Protein AF-0000000087522566 (afdb_homodimer)

Nearest PDB structures (foldseek):
  1zup-assembly1_A  TM=5.207E-01  e=1.800E-05  Thermotoga maritima
  3q63-assembly2_D  TM=3.311E-01  e=7.066E-01  Mesorhizobium japonicum MAFF 303099
  6v04-assembly1_A  TM=3.401E-01  e=1.530E+00  Micromonospora chersina
  3sao-assembly1_A  TM=2.384E-01  e=1.071E+00  Gallus gallus
  4wwx-assembly1_B  TM=1.317E-01  e=8.444E-01  Mus musculus

Radius of gyration: 29.04 Å; Cα contacts (8 Å, |Δi|>4): 1657; chains: 2; bounding box: 71×80×60 Å

InterPro domains:
  IPR018977 NurA domain [PF09376] (185-404)
  IPR018977 NurA domain [SM00933] (72-404)

Organism: NCBI:txid91560

Foldseek 3Di:
DVQDVVNVVVVVVVVVPDDDPDDPCVLVLLVVLQVCQCFFDDPRHTFKHFQPDWDKDKDFLVVLLPDDQPFQKEKEKFKAKLAWFAFPQGKTKMKMKMAMAMVVGDVLRRLAIEIEMEMEHCDDVDDDPADPDWDADPVRSYTYGYHYDYNQAADPDVRVVSVLLRGLVRGLVSCVVCVVVDDLSHAYEYAAALASQVLLLLLPDDDSRHNSVPPPSSQVSRLSSQVSQQSCLVSLRHYKYKAQDDFAAVVVVSSCVVCVVVVSDPDDPDDHVFVSVLSVQDDPCVVVVVVVVPPPVPDRPLFMKMKIGKMWGQQHDRPPDSPRDRSNNVPVHDHDDDPQQATKMWMKMWGNDPNDIGIMIMIDGCSNCSDPVSVVSNVSNQSNQCSVHVHRPSNVVNCVSNYQDLVNSVVVQVVPPVIHTDDDPCCVVVPSPPPD/DVQDVVNVVVVVVVVVPDDDPDDPCVLVLLVVLQVCQCWFDDPRHTFKHFQPDWDKDKDFLVVLLPDDQPFQKEKEKFKAKLAWFAFPQGKTKMKMKMAMAMVVGDVLRRLAIEIEMEMEHCDDVDDDPADPDWDADPVRSYTYGYHYDYNQQADPDVRVVSVLLRGLVRGLVSCVVCVVVDDLSHAYEYAAALASQVLLLLLPDDDSRHNSVPPPSSQVSRLSSQVSQQSCLVSLRHYKYKAQDDFAAVVVVSSCVVCVVVVSDPDDPDDHPFVSVLSVQDDPCVVVVVVVCPPCVPDRPLFMKMKIGKMWGQQDDRPPDSDNDRSNNVPVHDHDDDPQQATKMWMKMWGNDPNDIGIMIMIDGCSNCSDPVSVVSNVSNQSNQCSVHVHRPSNVVNCVSNYQDLVNSVVVQVVPPVIHTDDDPCCVVVPSPPPD

Secondary structure (DSSP, 8-state):
--S-HHHHHHHHHHHHH-EE---TTHHHHHHHHHHGGGEEEETTEEEEEESSS--EEEEEHHHHHHSPPS-S-EEEEEEEE---EEBTTS-EEEEEEEEEEEES--HHHHH-EEEEEEEE-SSTTEE----SSPEEEGGGTEEEEEEE--TTTBSS-HHHHHHHHHHHHHHHHHHHHHGGGS-TTSEEEEES-SS-HHHHHHHH--BTTB-GGG-HHHHHHHHHHHHHHHHHHHHT--EEEEESS----HHHHHHHHHHHHHTS-S----SSHHHHHHHHTS-TTHHHHTGGGGT-TT-GGGGEEEEEPPEE-SS--BTTB--SS-GGG-TTS--SS-GGGG-EEEEEEEEEETTEEEEEEEEEEHHHHTSHHHHHHHHHHHHHHHHH-SS-HHHHHHHHHH---HHHHHHHHHT--SSPBP--HHHHHH-S----/--S-HHHHHHHHHHHHH-EE---TTHHHHHHHHHHGGGEEEETTEEEEEESSS--EEEEEHHHHHHSPPS-S-EEEEEEEE---EEBTTS-EEEEEEEEEEEES--HHHHH-EEEEEEEE-SSTTEE----SSPEEEGGGTEEEEEEE--TTTBSS-HHHHHHHHHHHHHHHHHHHHHGGGS-TTSEEEEES-SS-HHHHHHHH--BTTB-GGG-HHHHHHHHHHHHHHHHHHHHT--EEEEESS----HHHHHHHHHHHHHTS-S----SSHHHHHHHHTS-TTHHHHTGGGTT-TT-GGGGEEEEEPPEE-SS--BTTB--S--GGG-TTS--SS-GGGG-EEEEEEEE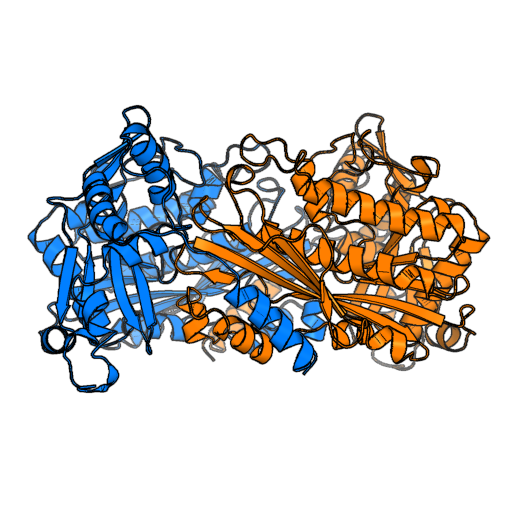EETTEEEEEEEEEEHHHHTSHHHHHHHHHHHHHHHHH-SS-HHHHHHHHHH---HHHHHHHHHT--SSPBP--HHHHHH-S----

Structure (mmCIF, N/CA/C/O backbone):
data_AF-0000000087522566-model_v1
#
loop_
_entity.id
_entity.type
_entity.pdbx_description
1 polymer 'NurA domain-containing protein'
#
loop_
_atom_site.group_PDB
_atom_site.id
_atom_site.type_symbol
_atom_site.label_atom_id
_atom_site.label_alt_id
_atom_site.label_comp_id
_atom_site.label_asym_id
_atom_site.label_entity_id
_atom_site.label_seq_id
_atom_site.pdbx_PDB_ins_code
_atom_site.Cartn_x
_atom_site.Cartn_y
_atom_site.Cartn_z
_atom_site.occupancy
_atom_site.B_iso_or_equiv
_atom_site.auth_seq_id
_atom_site.auth_comp_id
_atom_site.auth_asym_id
_atom_site.auth_atom_id
_atom_site.pdbx_PDB_model_num
ATOM 1 N N . MET A 1 1 ? -9.742 0.906 25.703 1 64.62 1 MET A N 1
ATOM 2 C CA . MET A 1 1 ? -10.602 0.899 24.516 1 64.62 1 MET A CA 1
ATOM 3 C C . MET A 1 1 ? -11.039 2.314 24.156 1 64.62 1 MET A C 1
ATOM 5 O O . MET A 1 1 ? -11.406 3.102 25.031 1 64.62 1 MET A O 1
ATOM 9 N N . THR A 1 2 ? -10.695 2.785 23.016 1 75.75 2 THR A N 1
ATOM 10 C CA . THR A 1 2 ? -10.969 4.148 22.578 1 75.75 2 THR A CA 1
ATOM 11 C C . THR A 1 2 ? -12.438 4.312 22.219 1 75.75 2 THR A C 1
ATOM 13 O O . THR A 1 2 ? -13.031 5.367 22.469 1 75.75 2 THR A O 1
ATOM 16 N N . LEU A 1 3 ? -13.023 3.148 21.797 1 84.31 3 LEU A N 1
ATOM 17 C CA . LEU A 1 3 ? -14.453 3.18 21.516 1 84.31 3 LEU A CA 1
ATOM 18 C C . LEU A 1 3 ? -15.258 2.674 22.719 1 84.31 3 LEU A C 1
ATOM 20 O O . LEU A 1 3 ? -15.133 1.508 23.094 1 84.31 3 LEU A O 1
ATOM 24 N N . GLU A 1 4 ? -16.031 3.486 23.281 1 86.5 4 GLU A N 1
ATOM 25 C CA . GLU A 1 4 ? -16.891 3.119 24.406 1 86.5 4 GLU A CA 1
ATOM 26 C C . GLU A 1 4 ? -18.109 2.35 23.938 1 86.5 4 GLU A C 1
ATOM 28 O O . GLU A 1 4 ? -18.438 2.354 22.75 1 86.5 4 GLU A O 1
ATOM 33 N N . PRO A 1 5 ? -18.75 1.664 24.797 1 84.56 5 PRO A N 1
ATOM 34 C CA . PRO A 1 5 ? -19.953 0.894 24.453 1 84.56 5 PRO A CA 1
ATOM 35 C C . PRO A 1 5 ? -20.984 1.724 23.688 1 84.56 5 PRO A C 1
ATOM 37 O O . PRO A 1 5 ? -21.656 1.208 22.797 1 84.56 5 PRO A O 1
ATOM 40 N N . VAL A 1 6 ? -21.141 2.98 24.109 1 86.69 6 VAL A N 1
ATOM 41 C CA . VAL A 1 6 ? -22.109 3.838 23.438 1 86.69 6 VAL A CA 1
ATOM 42 C C . VAL A 1 6 ? -21.734 4.008 21.969 1 86.69 6 VAL A C 1
ATOM 44 O O . VAL A 1 6 ? -22.594 4.07 21.094 1 86.69 6 VAL A O 1
ATOM 47 N N . HIS A 1 7 ? -20.5 4.102 21.672 1 89.5 7 HIS A N 1
ATOM 48 C CA . HIS A 1 7 ? -20.031 4.191 20.281 1 89.5 7 HIS A CA 1
ATOM 49 C C . HIS A 1 7 ? -20.297 2.895 19.531 1 89.5 7 HIS A C 1
ATOM 51 O O . HIS A 1 7 ? -20.797 2.924 18.406 1 89.5 7 HIS A O 1
ATOM 57 N N . MET A 1 8 ? -20.031 1.771 20.188 1 88.94 8 MET A N 1
ATOM 58 C CA . MET A 1 8 ? -20.281 0.46 19.594 1 88.94 8 MET A CA 1
ATOM 59 C C . MET A 1 8 ? -21.75 0.254 19.297 1 88.94 8 MET A C 1
ATOM 61 O O . MET A 1 8 ? -22.109 -0.344 18.281 1 88.94 8 MET A O 1
ATOM 65 N N . LYS A 1 9 ? -22.484 0.707 20.188 1 88.31 9 LYS A N 1
ATOM 66 C CA . LYS A 1 9 ? -23.938 0.61 19.984 1 88.31 9 LYS A CA 1
ATOM 67 C C . LYS A 1 9 ? -24.359 1.396 18.75 1 88.31 9 LYS A C 1
ATOM 69 O O . LYS A 1 9 ? -25.188 0.918 17.953 1 88.31 9 LYS A O 1
ATOM 74 N N . GLU A 1 10 ? -23.875 2.572 18.625 1 89.62 10 GLU A N 1
ATOM 75 C CA . GLU A 1 10 ? -24.188 3.385 17.453 1 89.62 10 GLU A CA 1
ATOM 76 C C . GLU A 1 10 ? -23.781 2.686 16.156 1 89.62 10 GLU A C 1
ATOM 78 O O . GLU A 1 10 ? -24.531 2.66 15.188 1 89.62 10 GLU A O 1
ATOM 83 N N . ILE A 1 11 ? -22.594 2.139 16.109 1 89.69 11 ILE A N 1
ATOM 84 C CA . ILE A 1 11 ? -22.109 1.413 14.938 1 89.69 11 ILE A CA 1
ATOM 85 C C . ILE A 1 11 ? -22.984 0.2 14.672 1 89.69 11 ILE A C 1
ATOM 87 O O . ILE A 1 11 ? -23.297 -0.109 13.523 1 89.69 11 ILE A O 1
ATOM 91 N N . SER A 1 12 ? -23.359 -0.47 15.75 1 89.31 12 SER A N 1
ATOM 92 C CA . SER A 1 12 ? -24.25 -1.612 15.641 1 89.31 12 SER A CA 1
ATOM 93 C C . SER A 1 12 ? -25.578 -1.209 15.008 1 89.31 12 SER A C 1
ATOM 95 O O . SER A 1 12 ? -26.141 -1.95 14.195 1 89.31 12 SER A O 1
ATOM 97 N N . ASP A 1 13 ? -26.078 -0.075 15.422 1 90 13 ASP A N 1
ATOM 98 C CA . ASP A 1 13 ? -27.328 0.442 14.852 1 90 13 ASP A CA 1
ATOM 99 C C . ASP A 1 13 ? -27.172 0.698 13.352 1 90 13 ASP A C 1
ATOM 101 O O . ASP A 1 13 ? -28.062 0.341 12.57 1 90 13 ASP A O 1
ATOM 105 N N . ILE A 1 14 ? -26.094 1.271 12.977 1 89.25 14 ILE A N 1
ATOM 106 C CA . ILE A 1 14 ? -25.828 1.527 11.57 1 89.25 14 ILE A CA 1
ATOM 107 C C . ILE A 1 14 ? -25.781 0.207 10.805 1 89.25 14 ILE A C 1
ATOM 109 O O . ILE A 1 14 ? -26.391 0.069 9.742 1 89.25 14 ILE A O 1
ATOM 113 N N . ALA A 1 15 ? -25.016 -0.706 11.336 1 90.5 15 ALA A N 1
ATOM 114 C CA . ALA A 1 15 ? -24.875 -2.018 10.711 1 90.5 15 ALA A CA 1
ATOM 115 C C . ALA A 1 15 ? -26.219 -2.686 10.5 1 90.5 15 ALA A C 1
ATOM 117 O O . ALA A 1 15 ? -26.469 -3.295 9.453 1 90.5 15 ALA A O 1
ATOM 118 N N . SER A 1 16 ? -27.109 -2.574 11.477 1 89.5 16 SER A N 1
ATOM 119 C CA . SER A 1 16 ? -28.406 -3.242 11.43 1 89.5 16 SER A CA 1
ATOM 120 C C . SER A 1 16 ? -29.328 -2.584 10.422 1 89.5 16 SER A C 1
ATOM 122 O O . SER A 1 16 ? -30.266 -3.217 9.922 1 89.5 16 SER A O 1
ATOM 124 N N . GLU A 1 17 ? -29.047 -1.348 10.086 1 89.38 17 GLU A N 1
ATOM 125 C CA . GLU A 1 17 ? -29.938 -0.577 9.234 1 89.38 17 GLU A CA 1
ATOM 126 C C . GLU A 1 17 ? -29.562 -0.708 7.762 1 89.38 17 GLU A C 1
ATOM 128 O O . GLU A 1 17 ? -30.281 -0.237 6.883 1 89.38 17 GLU A O 1
ATOM 133 N N . ILE A 1 18 ? -28.438 -1.281 7.488 1 89.19 18 ILE A N 1
ATOM 134 C CA . ILE A 1 18 ? -28.062 -1.528 6.098 1 89.19 18 ILE A CA 1
ATOM 135 C C . ILE A 1 18 ? -29.062 -2.496 5.465 1 89.19 18 ILE A C 1
ATOM 137 O O . ILE A 1 18 ? -29.391 -3.527 6.051 1 89.19 18 ILE A O 1
ATOM 141 N N . GLU A 1 19 ? -29.531 -2.137 4.297 1 87.94 19 GLU A N 1
ATOM 142 C CA . GLU A 1 19 ? -30.547 -2.934 3.619 1 87.94 19 GLU A CA 1
ATOM 143 C C . GLU A 1 19 ? -29.969 -3.65 2.402 1 87.94 19 GLU A C 1
ATOM 145 O O . GLU A 1 19 ? -29.172 -3.076 1.658 1 87.94 19 GLU A O 1
ATOM 150 N N . TYR A 1 20 ? -30.359 -4.906 2.35 1 81.5 20 TYR A N 1
ATOM 151 C CA . TYR A 1 20 ? -30 -5.742 1.206 1 81.5 20 TYR A CA 1
ATOM 152 C C . TYR A 1 20 ? -31.25 -6.258 0.503 1 81.5 20 TYR A C 1
ATOM 154 O O . TYR A 1 20 ? -32.062 -6.969 1.105 1 81.5 20 TYR A O 1
ATOM 162 N N . SER A 1 21 ? -31.469 -5.773 -0.693 1 78.31 21 SER A N 1
ATOM 163 C CA . SER A 1 21 ? -32.688 -6.145 -1.415 1 78.31 21 SER A CA 1
ATOM 164 C C . SER A 1 21 ? -32.406 -7.281 -2.396 1 78.31 21 SER A C 1
ATOM 166 O O . SER A 1 21 ? -32.75 -7.18 -3.578 1 78.31 21 SER A O 1
ATOM 168 N N . TYR A 1 22 ? -31.734 -8.281 -1.944 1 69.31 22 TYR A N 1
ATOM 169 C CA . TYR A 1 22 ? -31.484 -9.414 -2.83 1 69.31 22 TYR A CA 1
ATOM 170 C C . TYR A 1 22 ? -32.594 -10.445 -2.719 1 69.31 22 TYR A C 1
ATOM 172 O O . TYR A 1 22 ? -33.062 -10.727 -1.62 1 69.31 22 TYR A O 1
ATOM 180 N N . THR A 1 23 ? -33.375 -10.695 -3.85 1 59.41 23 THR A N 1
ATOM 181 C CA . THR A 1 23 ? -34.469 -11.672 -3.836 1 59.41 23 THR A CA 1
ATOM 182 C C . THR A 1 23 ? -33.906 -13.094 -3.943 1 59.41 23 THR A C 1
ATOM 184 O O . THR A 1 23 ? -32.75 -13.289 -4.336 1 59.41 23 THR A O 1
ATOM 187 N N . GLU A 1 24 ? -34.625 -14.141 -3.359 1 52.38 24 GLU A N 1
ATOM 188 C CA . GLU A 1 24 ? -34.312 -15.562 -3.488 1 52.38 24 GLU A CA 1
ATOM 189 C C . GLU A 1 24 ? -34.031 -15.938 -4.941 1 52.38 24 GLU A C 1
ATOM 191 O O . GLU A 1 24 ? -33.219 -16.828 -5.215 1 52.38 24 GLU A O 1
ATOM 196 N N . LYS A 1 25 ? -34.812 -15.461 -5.836 1 52 25 LYS A N 1
ATOM 197 C CA . LYS A 1 25 ? -34.656 -15.703 -7.27 1 52 25 LYS A CA 1
ATOM 198 C C . LYS A 1 25 ? -33.219 -15.438 -7.719 1 52 25 LYS A C 1
ATOM 200 O O . LYS A 1 25 ? -32.781 -16 -8.711 1 52 25 LYS A O 1
ATOM 205 N N . GLU A 1 26 ? -32.562 -14.75 -6.977 1 56.38 26 GLU A N 1
ATOM 206 C CA . GLU A 1 26 ? -31.219 -14.344 -7.363 1 56.38 26 GLU A CA 1
ATOM 207 C C . GLU A 1 26 ? -30.25 -15.531 -7.352 1 56.38 26 GLU A C 1
ATOM 209 O O . GLU A 1 26 ? -29.25 -15.539 -8.078 1 56.38 26 GLU A O 1
ATOM 214 N N . SER A 1 27 ? -30.703 -16.625 -6.656 1 54.97 27 SER A N 1
ATOM 215 C CA . SER A 1 27 ? -29.922 -17.844 -6.781 1 54.97 27 SER A CA 1
ATOM 216 C C . SER A 1 27 ? -29.953 -18.391 -8.211 1 54.97 27 SER A C 1
ATOM 218 O O . SER A 1 27 ? -28.938 -18.828 -8.742 1 54.97 27 SER A O 1
ATOM 220 N N . GLN A 1 28 ? -31.172 -18.375 -8.828 1 56.59 28 GLN A N 1
ATOM 221 C CA . GLN A 1 28 ? -31.281 -18.828 -10.211 1 56.59 28 GLN A CA 1
ATOM 222 C C . GLN A 1 28 ? -30.484 -17.922 -11.156 1 56.59 28 GLN A C 1
ATOM 224 O O . GLN A 1 28 ? -29.891 -18.406 -12.125 1 56.59 28 GLN A O 1
ATOM 229 N N . ASP A 1 29 ? -30.359 -16.797 -10.781 1 68.62 29 ASP A N 1
ATOM 230 C CA . ASP A 1 29 ? -29.688 -15.797 -11.617 1 68.62 29 ASP A CA 1
ATOM 231 C C . ASP A 1 29 ? -28.172 -15.953 -11.547 1 68.62 29 ASP A C 1
ATOM 233 O O . ASP A 1 29 ? -27.484 -15.75 -12.547 1 68.62 29 ASP A O 1
ATOM 237 N N . ILE A 1 30 ? -27.75 -16.625 -10.539 1 74.81 30 ILE A N 1
ATOM 238 C CA . ILE A 1 30 ? -26.312 -16.812 -10.391 1 74.81 30 ILE A CA 1
ATOM 239 C C . ILE A 1 30 ? -25.812 -17.875 -11.383 1 74.81 30 ILE A C 1
ATOM 241 O O . ILE A 1 30 ? -24.75 -17.719 -11.969 1 74.81 30 ILE A O 1
ATOM 245 N N . PHE A 1 31 ? -26.734 -18.812 -11.703 1 76.69 31 PHE A N 1
ATOM 246 C CA . PHE A 1 31 ? -26.344 -19.875 -12.609 1 76.69 31 PHE A CA 1
ATOM 247 C C . PHE A 1 31 ? -26.375 -19.391 -14.055 1 76.69 31 PHE A C 1
ATOM 249 O O . PHE A 1 31 ? -25.531 -19.812 -14.867 1 76.69 31 PHE A O 1
ATOM 256 N N . GLU A 1 32 ? -27.266 -18.5 -14.312 1 82.69 32 GLU A N 1
ATOM 257 C CA . GLU A 1 32 ? -27.297 -17.938 -15.656 1 82.69 32 GLU A CA 1
ATOM 258 C C . GLU A 1 32 ? -26.047 -17.094 -15.938 1 82.69 32 GLU A C 1
ATOM 260 O O . GLU A 1 32 ? -25.547 -17.094 -17.062 1 82.69 32 GLU A O 1
ATOM 265 N N . ILE A 1 33 ? -25.641 -16.562 -14.922 1 86.06 33 ILE A N 1
ATOM 266 C CA . ILE A 1 33 ? -24.422 -15.758 -15.062 1 86.06 33 ILE A CA 1
ATOM 267 C C . ILE A 1 33 ? -23.219 -16.672 -15.219 1 86.06 33 ILE A C 1
ATOM 269 O O . ILE A 1 33 ? -22.297 -16.391 -16 1 86.06 33 ILE A O 1
ATOM 273 N N . PHE A 1 34 ? -23.297 -17.781 -14.555 1 87.19 34 PHE A N 1
ATOM 274 C CA . PHE A 1 34 ? -22.219 -18.75 -14.641 1 87.19 34 PHE A CA 1
ATOM 275 C C . PHE A 1 34 ? -22.078 -19.281 -16.062 1 87.19 34 PHE A C 1
ATOM 277 O O . PHE A 1 34 ? -20.969 -19.469 -16.547 1 87.19 34 PHE A O 1
ATOM 284 N N . LYS A 1 35 ? -23.078 -19.391 -16.719 1 88.5 35 LYS A N 1
ATOM 285 C CA . LYS A 1 35 ? -23.078 -19.938 -18.078 1 88.5 35 LYS A CA 1
ATOM 286 C C . LYS A 1 35 ? -22.359 -19 -19.047 1 88.5 35 LYS A C 1
ATOM 288 O O . LYS A 1 35 ? -21.812 -19.438 -20.047 1 88.5 35 LYS A O 1
ATOM 293 N N . LEU A 1 36 ? -22.344 -17.781 -18.688 1 90.75 36 LEU A N 1
ATOM 294 C CA . LEU A 1 36 ? -21.688 -16.797 -19.547 1 90.75 36 LEU A CA 1
ATOM 295 C C . LEU A 1 36 ? -20.172 -16.984 -19.562 1 90.75 36 LEU A C 1
ATOM 297 O O . LEU A 1 36 ? -19.484 -16.469 -20.438 1 90.75 36 LEU A O 1
ATOM 301 N N . LEU A 1 37 ? -19.656 -17.75 -18.562 1 93.44 37 LEU A N 1
ATOM 302 C CA . LEU A 1 37 ? -18.203 -17.938 -18.438 1 93.44 37 LEU A CA 1
ATOM 303 C C . LEU A 1 37 ? -17.703 -18.938 -19.453 1 93.44 37 LEU A C 1
ATOM 305 O O . LEU A 1 37 ? -16.484 -19.125 -19.609 1 93.44 37 LEU A O 1
ATOM 309 N N . SER A 1 38 ? -18.641 -19.562 -20.188 1 93.81 38 SER A N 1
ATOM 310 C CA . SER A 1 38 ? -18.203 -20.484 -21.234 1 93.81 38 SER A CA 1
ATOM 311 C C . SER A 1 38 ? -17.328 -19.781 -22.281 1 93.81 38 SER A C 1
ATOM 313 O O . SER A 1 38 ? -16.344 -20.344 -22.75 1 93.81 38 SER A O 1
ATOM 315 N N . GLU A 1 39 ? -17.766 -18.625 -22.562 1 92.62 39 GLU A N 1
ATOM 316 C CA . GLU A 1 39 ? -17.016 -17.766 -23.469 1 92.62 39 GLU A CA 1
ATOM 317 C C . GLU A 1 39 ? -17.391 -16.312 -23.297 1 92.62 39 GLU A C 1
ATOM 319 O O . GLU A 1 39 ? -18.562 -15.945 -23.453 1 92.62 39 GLU A O 1
ATOM 324 N N . LEU A 1 40 ? -16.469 -15.562 -22.891 1 90.56 40 LEU A N 1
ATOM 325 C CA . LEU A 1 40 ? -16.656 -14.117 -22.766 1 90.56 40 LEU A CA 1
ATOM 326 C C . LEU A 1 40 ? -15.867 -13.367 -23.828 1 90.56 40 LEU A C 1
ATOM 328 O O . LEU A 1 40 ? -14.664 -13.578 -23.969 1 90.56 40 LEU A O 1
ATOM 332 N N . ARG A 1 41 ? -16.547 -12.531 -24.531 1 86.75 41 ARG A N 1
ATOM 333 C CA . ARG A 1 41 ? -15.922 -11.789 -25.625 1 86.75 41 ARG A CA 1
ATOM 334 C C . ARG A 1 41 ? -16.094 -10.281 -25.422 1 86.75 41 ARG A C 1
ATOM 336 O O . ARG A 1 41 ? -17.062 -9.844 -24.797 1 86.75 41 ARG A O 1
ATOM 343 N N . GLN A 1 42 ? -15.109 -9.523 -25.766 1 81.19 42 GLN A N 1
ATOM 344 C CA . GLN A 1 42 ? -15.188 -8.07 -25.875 1 81.19 42 GLN A CA 1
ATOM 345 C C . GLN A 1 42 ? -14.734 -7.605 -27.266 1 81.19 42 GLN A C 1
ATOM 347 O O . GLN A 1 42 ? -13.609 -7.883 -27.672 1 81.19 42 GLN A O 1
ATOM 352 N N . ASP A 1 43 ? -15.477 -6.738 -28.031 1 80.12 43 ASP A N 1
ATOM 353 C CA . ASP A 1 43 ? -15.172 -6.227 -29.359 1 80.12 43 ASP A CA 1
ATOM 354 C C . ASP A 1 43 ? -14.641 -7.332 -30.266 1 80.12 43 ASP A C 1
ATOM 356 O O . ASP A 1 43 ? -13.578 -7.188 -30.875 1 80.12 43 ASP A O 1
ATOM 360 N N . ASP A 1 44 ? -15.086 -8.539 -30.219 1 81.31 44 ASP A N 1
ATOM 361 C CA . ASP A 1 44 ? -14.812 -9.672 -31.094 1 81.31 44 ASP A CA 1
ATOM 362 C C . ASP A 1 44 ? -13.578 -10.438 -30.625 1 81.31 44 ASP A C 1
ATOM 364 O O . ASP A 1 44 ? -13.117 -11.359 -31.312 1 81.31 44 ASP A O 1
ATOM 368 N N . LYS A 1 45 ? -13.094 -10.016 -29.516 1 84.12 45 LYS A N 1
ATOM 369 C CA . LYS A 1 45 ? -11.945 -10.727 -28.953 1 84.12 45 LYS A CA 1
ATOM 370 C C . LYS A 1 45 ? -12.359 -11.586 -27.766 1 84.12 45 LYS A C 1
ATOM 372 O O . LYS A 1 45 ? -13.148 -11.148 -26.922 1 84.12 45 LYS A O 1
ATOM 377 N N . ILE A 1 46 ? -11.828 -12.781 -27.781 1 87.56 46 ILE A N 1
ATOM 378 C CA . ILE A 1 46 ? -12.109 -13.68 -26.672 1 87.56 46 ILE A CA 1
ATOM 379 C C . ILE A 1 46 ? -11.258 -13.297 -25.469 1 87.56 46 ILE A C 1
ATOM 381 O O . ILE A 1 46 ? -10.031 -13.266 -25.547 1 87.56 46 ILE A O 1
ATOM 385 N N . ILE A 1 47 ? -11.906 -13.023 -24.391 1 85.62 47 ILE A N 1
ATOM 386 C CA . ILE A 1 47 ? -11.211 -12.625 -23.188 1 85.62 47 ILE A CA 1
ATOM 387 C C . ILE A 1 47 ? -11.07 -13.828 -22.25 1 85.62 47 ILE A C 1
ATOM 389 O O . ILE A 1 47 ? -10.07 -13.961 -21.547 1 85.62 47 ILE A O 1
ATOM 393 N N . LEU A 1 48 ? -12.109 -14.602 -22.219 1 91.88 48 LEU A N 1
ATOM 394 C CA . LEU A 1 48 ? -12.141 -15.789 -21.375 1 91.88 48 LEU A CA 1
ATOM 395 C C . LEU A 1 48 ? -12.891 -16.938 -22.062 1 91.88 48 LEU A C 1
ATOM 397 O O . LEU A 1 48 ? -13.922 -16.703 -22.703 1 91.88 48 LEU A O 1
ATOM 401 N N . LYS A 1 49 ? -12.297 -18.047 -22 1 93.75 49 LYS A N 1
ATOM 402 C CA . LYS A 1 49 ? -12.93 -19.234 -22.562 1 93.75 49 LYS A CA 1
ATOM 403 C C . LYS A 1 49 ? -12.688 -20.469 -21.688 1 93.75 49 LYS A C 1
ATOM 405 O O . LYS A 1 49 ? -11.586 -20.672 -21.188 1 93.75 49 LYS A O 1
ATOM 410 N N . ALA A 1 50 ? -13.742 -21.219 -21.453 1 95.75 50 ALA A N 1
ATOM 411 C CA . ALA A 1 50 ? -13.609 -22.469 -20.703 1 95.75 50 ALA A CA 1
ATOM 412 C C . ALA A 1 50 ? -12.82 -23.5 -21.5 1 95.75 50 ALA A C 1
ATOM 414 O O . ALA A 1 50 ? -13.008 -23.641 -22.719 1 95.75 50 ALA A O 1
ATOM 415 N N . VAL A 1 51 ? -11.867 -24.109 -20.875 1 95.94 51 VAL A N 1
ATOM 416 C CA . VAL A 1 51 ? -11.18 -25.25 -21.5 1 95.94 51 VAL A CA 1
ATOM 417 C C . VAL A 1 51 ? -12.055 -26.5 -21.391 1 95.94 51 VAL A C 1
ATOM 419 O O . VAL A 1 51 ? -12.25 -27.047 -20.312 1 95.94 51 VAL A O 1
ATOM 422 N N . GLY A 1 52 ? -12.586 -26.938 -22.453 1 91.19 52 GLY A N 1
ATOM 423 C CA . GLY A 1 52 ? -13.562 -28.016 -22.438 1 91.19 52 GLY A CA 1
ATOM 424 C C . GLY A 1 52 ? -14.945 -27.562 -22.016 1 91.19 52 GLY A C 1
ATOM 425 O O . GLY A 1 52 ? -15.453 -26.547 -22.516 1 91.19 52 GLY A O 1
ATOM 426 N N . LYS A 1 53 ? -15.586 -28.281 -21.172 1 90.75 53 LYS A N 1
ATOM 427 C CA . LYS A 1 53 ? -16.938 -27.953 -20.719 1 90.75 53 LYS A CA 1
ATOM 428 C C . LYS A 1 53 ? -16.922 -27.062 -19.484 1 90.75 53 LYS A C 1
ATOM 430 O O . LYS A 1 53 ? -16 -27.156 -18.672 1 90.75 53 LYS A O 1
ATOM 435 N N . LEU A 1 54 ? -17.906 -26.203 -19.5 1 94.06 54 LEU A N 1
ATOM 436 C CA . LEU A 1 54 ? -18.109 -25.406 -18.297 1 94.06 54 LEU A CA 1
ATOM 437 C C . LEU A 1 54 ? -18.75 -26.234 -17.188 1 94.06 54 LEU A C 1
ATOM 439 O O . LEU A 1 54 ? -19.797 -26.844 -17.391 1 94.06 54 LEU A O 1
ATOM 443 N N . PHE A 1 55 ? -18.047 -26.25 -16.016 1 92.31 55 PHE A N 1
ATOM 444 C CA . PHE A 1 55 ? -18.656 -27.031 -14.938 1 92.31 55 PHE A CA 1
ATOM 445 C C . PHE A 1 55 ? -18.156 -26.547 -13.578 1 92.31 55 PHE A C 1
ATOM 447 O O . PHE A 1 55 ? -17.203 -25.766 -13.5 1 92.31 55 PHE A O 1
ATOM 454 N N . ARG A 1 56 ? -18.828 -26.891 -12.578 1 92.38 56 ARG A N 1
ATOM 455 C CA . ARG A 1 56 ? -18.453 -26.828 -11.164 1 92.38 56 ARG A CA 1
ATOM 456 C C . ARG A 1 56 ? -18.422 -28.219 -10.547 1 92.38 56 ARG A C 1
ATOM 458 O O . ARG A 1 56 ? -19.25 -29.062 -10.867 1 92.38 56 ARG A O 1
ATOM 465 N N . ALA A 1 57 ? -17.375 -28.406 -9.805 1 92.88 57 ALA A N 1
ATOM 466 C CA . ALA A 1 57 ? -17.234 -29.734 -9.203 1 92.88 57 ALA A CA 1
ATOM 467 C C . ALA A 1 57 ? -16.859 -29.641 -7.73 1 92.88 57 ALA A C 1
ATOM 469 O O . ALA A 1 57 ? -16.547 -28.547 -7.234 1 92.88 57 ALA A O 1
ATOM 470 N N . SER A 1 58 ? -17.062 -30.688 -7.031 1 92.31 58 SER A N 1
ATOM 471 C CA . SER A 1 58 ? -16.703 -30.766 -5.621 1 92.31 58 SER A CA 1
ATOM 472 C C . SER A 1 58 ? -15.898 -32.031 -5.316 1 92.31 58 SER A C 1
ATOM 474 O O . SER A 1 58 ? -16 -33 -6.039 1 92.31 58 SER A O 1
ATOM 476 N N . ALA A 1 59 ? -15.07 -31.953 -4.461 1 90.25 59 ALA A N 1
ATOM 477 C CA . ALA A 1 59 ? -14.281 -33.062 -3.949 1 90.25 59 ALA A CA 1
ATOM 478 C C . ALA A 1 59 ? -14.383 -33.156 -2.43 1 90.25 59 ALA A C 1
ATOM 480 O O . ALA A 1 59 ? -14.211 -32.156 -1.729 1 90.25 59 ALA A O 1
ATOM 481 N N . ASP A 1 60 ? -14.68 -34.375 -1.991 1 87.38 60 ASP A N 1
ATOM 482 C CA . ASP A 1 60 ? -14.719 -34.594 -0.55 1 87.38 60 ASP A CA 1
ATOM 483 C C . ASP A 1 60 ? -13.312 -34.594 0.049 1 87.38 60 ASP A C 1
ATOM 485 O O . ASP A 1 60 ? -12.43 -35.312 -0.414 1 87.38 60 ASP A O 1
ATOM 489 N N . VAL A 1 61 ? -13.203 -33.875 1.066 1 88 61 VAL A N 1
ATOM 490 C CA . VAL A 1 61 ? -11.883 -33.656 1.65 1 88 61 VAL A CA 1
ATOM 491 C C . VAL A 1 61 ? -11.336 -35 2.188 1 88 61 VAL A C 1
ATOM 493 O O . VAL A 1 61 ? -10.18 -35.344 1.938 1 88 61 VAL A O 1
ATOM 496 N N . ARG A 1 62 ? -12.141 -35.781 2.902 1 87.12 62 ARG A N 1
ATOM 497 C CA . ARG A 1 62 ? -11.703 -37.031 3.5 1 87.12 62 ARG A CA 1
ATOM 498 C C . ARG A 1 62 ? -11.344 -38.031 2.426 1 87.12 62 ARG A C 1
ATOM 500 O O . ARG A 1 62 ? -10.289 -38.688 2.496 1 87.12 62 ARG A O 1
ATOM 507 N N . ARG A 1 63 ? -12.141 -38.156 1.45 1 88.5 63 ARG A N 1
ATOM 508 C CA . ARG A 1 63 ? -11.898 -39.094 0.378 1 88.5 63 ARG A CA 1
ATOM 509 C C . ARG A 1 63 ? -10.656 -38.719 -0.422 1 88.5 63 ARG A C 1
ATOM 511 O O . ARG A 1 63 ? -9.836 -39.594 -0.747 1 88.5 63 ARG A O 1
ATOM 518 N N . MET A 1 64 ? -10.617 -37.469 -0.667 1 89.75 64 MET A N 1
ATOM 519 C CA . MET A 1 64 ? -9.492 -37 -1.455 1 89.75 64 MET A CA 1
ATOM 520 C C . MET A 1 64 ? -8.18 -37.188 -0.705 1 89.75 64 MET A C 1
ATOM 522 O O . MET A 1 64 ? -7.16 -37.531 -1.305 1 89.75 64 MET A O 1
ATOM 526 N N . SER A 1 65 ? -8.188 -37 0.614 1 89.06 65 SER A N 1
ATOM 527 C CA . SER A 1 65 ? -6.977 -37.094 1.422 1 89.06 65 SER A CA 1
ATOM 528 C C . SER A 1 65 ? -6.473 -38.531 1.497 1 89.06 65 SER A C 1
ATOM 530 O O . SER A 1 65 ? -5.309 -38.781 1.816 1 89.06 65 SER A O 1
ATOM 532 N N . LEU A 1 66 ? -7.359 -39.469 1.167 1 89.25 66 LEU A N 1
ATOM 533 C CA . LEU A 1 66 ? -7.008 -40.875 1.258 1 89.25 66 LEU A CA 1
ATOM 534 C C . LEU A 1 66 ? -6.504 -41.406 -0.084 1 89.25 66 LEU A C 1
ATOM 536 O O . LEU A 1 66 ? -5.992 -42.531 -0.168 1 89.25 66 LEU A O 1
ATOM 540 N N . THR A 1 67 ? -6.672 -40.562 -1.032 1 87.19 67 THR A N 1
ATOM 541 C CA . THR A 1 67 ? -6.184 -40.969 -2.338 1 87.19 67 THR A CA 1
ATOM 542 C C . THR A 1 67 ? -4.66 -40.938 -2.383 1 87.19 67 THR A C 1
ATOM 544 O O . THR A 1 67 ? -4.02 -40.344 -1.509 1 87.19 67 THR A O 1
ATOM 547 N N . GLU A 1 68 ? -4.141 -41.625 -3.35 1 86.88 68 GLU A N 1
ATOM 548 C CA . GLU A 1 68 ? -2.691 -41.656 -3.516 1 86.88 68 GLU A CA 1
ATOM 549 C C . GLU A 1 68 ? -2.23 -40.469 -4.383 1 86.88 68 GLU A C 1
ATOM 551 O O . GLU A 1 68 ? -2.881 -40.125 -5.375 1 86.88 68 GLU A O 1
ATOM 556 N N . ASP A 1 69 ? -1.21 -39.844 -3.918 1 88.06 69 ASP A N 1
ATOM 557 C CA . ASP A 1 69 ? -0.556 -38.812 -4.727 1 88.06 69 ASP A CA 1
ATOM 558 C C . ASP A 1 69 ? 0.172 -39.438 -5.918 1 88.06 69 ASP A C 1
ATOM 560 O O . ASP A 1 69 ? 1.066 -40.281 -5.738 1 88.06 69 ASP A O 1
ATOM 564 N N . GLU A 1 70 ? -0.232 -39.031 -7.047 1 87.5 70 GLU A N 1
ATOM 565 C CA . GLU A 1 70 ? 0.338 -39.594 -8.258 1 87.5 70 GLU A CA 1
ATOM 566 C C . GLU A 1 70 ? 1.763 -39.125 -8.492 1 87.5 70 GLU A C 1
ATOM 568 O O . GLU A 1 70 ? 2.506 -39.688 -9.281 1 87.5 70 GLU A O 1
ATOM 573 N N . TYR A 1 71 ? 2.166 -38.062 -7.855 1 95.06 71 TYR A N 1
ATOM 574 C CA . TYR A 1 71 ? 3.502 -37.5 -8.016 1 95.06 71 TYR A CA 1
ATOM 575 C C . TYR A 1 71 ? 4.363 -37.781 -6.793 1 95.06 71 TYR A C 1
ATOM 577 O O . TYR A 1 71 ? 4.023 -37.375 -5.68 1 95.06 71 TYR A O 1
ATOM 585 N N . LYS A 1 72 ? 5.453 -38.375 -6.977 1 91.44 72 LYS A N 1
ATOM 586 C CA . LYS A 1 72 ? 6.32 -38.812 -5.891 1 91.44 72 LYS A CA 1
ATOM 587 C C . LYS A 1 72 ? 7.07 -37.625 -5.266 1 91.44 72 LYS A C 1
ATOM 589 O O . LYS A 1 72 ? 7.465 -37.688 -4.098 1 91.44 72 LYS A O 1
ATOM 594 N N . VAL A 1 73 ? 7.305 -36.625 -6.082 1 97 73 VAL A N 1
ATOM 595 C CA . VAL A 1 73 ? 8.047 -35.469 -5.582 1 97 73 VAL A CA 1
ATOM 596 C C . VAL A 1 73 ? 7.344 -34.188 -5.996 1 97 73 VAL A C 1
ATOM 598 O O . VAL A 1 73 ? 6.867 -34.062 -7.129 1 97 73 VAL A O 1
ATOM 601 N N . THR A 1 74 ? 7.227 -33.312 -5.066 1 97.81 74 THR A N 1
ATOM 602 C CA . THR A 1 74 ? 6.699 -31.969 -5.32 1 97.81 74 THR A CA 1
ATOM 603 C C . THR A 1 74 ? 7.742 -30.906 -5.004 1 97.81 74 THR A C 1
ATOM 605 O O . THR A 1 74 ? 8.438 -31 -3.988 1 97.81 74 THR A O 1
ATOM 608 N N . TYR A 1 75 ? 7.91 -29.953 -5.879 1 98.19 75 TYR A N 1
ATOM 609 C CA . TYR A 1 75 ? 8.852 -28.844 -5.711 1 98.19 75 TYR A CA 1
ATOM 610 C C . TYR A 1 75 ? 8.125 -27.516 -5.59 1 98.19 75 TYR A C 1
ATOM 612 O O . TYR A 1 75 ? 7.035 -27.344 -6.148 1 98.19 75 TYR A O 1
ATOM 620 N N . SER A 1 76 ? 8.672 -26.594 -4.844 1 98 76 SER A N 1
ATOM 621 C CA . SER A 1 76 ? 8.172 -25.234 -4.762 1 98 76 SER A CA 1
ATOM 622 C C . SER A 1 76 ? 9.32 -24.234 -4.574 1 98 76 SER A C 1
ATOM 624 O O . SER A 1 76 ? 10.312 -24.547 -3.918 1 98 76 SER A O 1
ATOM 626 N N . SER A 1 77 ? 9.188 -23.141 -5.195 1 96.56 77 SER A N 1
ATOM 627 C CA . SER A 1 77 ? 10.188 -22.078 -5.062 1 96.56 77 SER A CA 1
ATOM 628 C C . SER A 1 77 ? 9.57 -20.797 -4.523 1 96.56 77 SER A C 1
ATOM 630 O O . SER A 1 77 ? 8.398 -20.516 -4.781 1 96.56 77 SER A O 1
ATOM 632 N N . ASP A 1 78 ? 10.305 -20.062 -3.715 1 93.88 78 ASP A N 1
ATOM 633 C CA . ASP A 1 78 ? 9.883 -18.766 -3.189 1 93.88 78 ASP A CA 1
ATOM 634 C C . ASP A 1 78 ? 11.078 -17.859 -2.963 1 93.88 78 ASP A C 1
ATOM 636 O O . ASP A 1 78 ? 12.227 -18.297 -3.016 1 93.88 78 ASP A O 1
ATOM 640 N N . SER A 1 79 ? 10.742 -16.656 -2.957 1 94.06 79 SER A N 1
ATOM 641 C CA . SER A 1 79 ? 11.781 -15.672 -2.672 1 94.06 79 SER A CA 1
ATOM 642 C C . SER A 1 79 ? 11.352 -14.727 -1.562 1 94.06 79 SER A C 1
ATOM 644 O O . SER A 1 79 ? 10.18 -14.359 -1.471 1 94.06 79 SER A O 1
ATOM 646 N N . GLY A 1 80 ? 12.312 -14.406 -0.678 1 92.81 80 GLY A N 1
ATOM 647 C CA . GLY A 1 80 ? 12.133 -13.383 0.336 1 92.81 80 GLY A CA 1
ATOM 648 C C . GLY A 1 80 ? 12.875 -12.094 0.021 1 92.81 80 GLY A C 1
ATOM 649 O O . GLY A 1 80 ? 13.93 -12.125 -0.616 1 92.81 80 GLY A O 1
ATOM 650 N N . SER A 1 81 ? 12.32 -10.984 0.486 1 93.94 81 SER A N 1
ATOM 651 C CA . SER A 1 81 ? 12.875 -9.672 0.177 1 93.94 81 SER A CA 1
ATOM 652 C C . SER A 1 81 ? 13.078 -8.844 1.443 1 93.94 81 SER A C 1
ATOM 654 O O . SER A 1 81 ? 12.336 -9.008 2.42 1 93.94 81 SER A O 1
ATOM 656 N N . THR A 1 82 ? 14.07 -7.988 1.402 1 92.75 82 THR A N 1
ATOM 657 C CA . THR A 1 82 ? 14.219 -6.996 2.459 1 92.75 82 THR A CA 1
ATOM 658 C C . THR A 1 82 ? 13.195 -5.875 2.301 1 92.75 82 THR A C 1
ATOM 660 O O . THR A 1 82 ? 13.039 -5.043 3.195 1 92.75 82 THR A O 1
ATOM 663 N N . ASN A 1 83 ? 12.484 -5.934 1.244 1 90 83 ASN A N 1
ATOM 664 C CA . ASN A 1 83 ? 11.758 -4.746 0.803 1 90 83 ASN A CA 1
ATOM 665 C C . ASN A 1 83 ? 12.711 -3.6 0.468 1 90 83 ASN A C 1
ATOM 667 O O . ASN A 1 83 ? 13.836 -3.555 0.968 1 90 83 ASN A O 1
ATOM 671 N N . PRO A 1 84 ? 12.227 -2.73 -0.329 1 91.75 84 PRO A N 1
ATOM 672 C CA . PRO A 1 84 ? 13.141 -1.666 -0.755 1 91.75 84 PRO A CA 1
ATOM 673 C C . PRO A 1 84 ? 13.578 -0.769 0.399 1 91.75 84 PRO A C 1
ATOM 675 O O . PRO A 1 84 ? 12.75 -0.355 1.215 1 91.75 84 PRO A O 1
ATOM 678 N N . ILE A 1 85 ? 14.828 -0.517 0.419 1 92 85 ILE A N 1
ATOM 679 C CA . ILE A 1 85 ? 15.438 0.382 1.393 1 92 85 ILE A CA 1
ATOM 680 C C . ILE A 1 85 ? 15.898 1.661 0.696 1 92 85 ILE A C 1
ATOM 682 O O . ILE A 1 85 ? 16.562 1.605 -0.339 1 92 85 ILE A O 1
ATOM 686 N N . LEU A 1 86 ? 15.469 2.73 1.24 1 90.62 86 LEU A N 1
ATOM 687 C CA . LEU A 1 86 ? 15.969 4.012 0.758 1 90.62 86 LEU A CA 1
ATOM 688 C C . LEU A 1 86 ? 17.141 4.496 1.616 1 90.62 86 LEU A C 1
ATOM 690 O O . LEU A 1 86 ? 17.031 4.555 2.842 1 90.62 86 LEU A O 1
ATOM 694 N N . PHE A 1 87 ? 18.219 4.797 0.937 1 91.12 87 PHE A N 1
ATOM 695 C CA . PHE A 1 87 ? 19.406 5.27 1.637 1 91.12 87 PHE A CA 1
ATOM 696 C C . PHE A 1 87 ? 19.531 6.785 1.527 1 91.12 87 PHE A C 1
ATOM 698 O O . PHE A 1 87 ? 18.875 7.41 0.69 1 91.12 87 PHE A O 1
ATOM 705 N N . GLU A 1 88 ? 20.312 7.41 2.348 1 86.56 88 GLU A N 1
ATOM 706 C CA . GLU A 1 88 ? 20.391 8.859 2.521 1 86.56 88 GLU A CA 1
ATOM 707 C C . GLU A 1 88 ? 20.859 9.547 1.244 1 86.56 88 GLU A C 1
ATOM 709 O O . GLU A 1 88 ? 20.516 10.695 0.985 1 86.56 88 GLU A O 1
ATOM 714 N N . ARG A 1 89 ? 21.641 8.805 0.456 1 86.06 89 ARG A N 1
ATOM 715 C CA . ARG A 1 89 ? 22.156 9.406 -0.765 1 86.06 89 ARG A CA 1
ATOM 716 C C . ARG A 1 89 ? 21.297 9.055 -1.968 1 86.06 89 ARG A C 1
ATOM 718 O O . ARG A 1 89 ? 21.766 9.055 -3.105 1 86.06 89 ARG A O 1
ATOM 725 N N . GLY A 1 90 ? 20.078 8.57 -1.646 1 88.31 90 GLY A N 1
ATOM 726 C CA . GLY A 1 90 ? 19.094 8.453 -2.701 1 88.31 90 GLY A CA 1
ATOM 727 C C . GLY A 1 90 ? 19.109 7.105 -3.393 1 88.31 90 GLY A C 1
ATOM 728 O O . GLY A 1 90 ? 18.516 6.938 -4.457 1 88.31 90 GLY A O 1
ATOM 729 N N . LEU A 1 91 ? 19.812 6.141 -2.873 1 91 91 LEU A N 1
ATOM 730 C CA . LEU A 1 91 ? 19.844 4.797 -3.438 1 91 91 LEU A CA 1
ATOM 731 C C . LEU A 1 91 ? 18.688 3.957 -2.906 1 91 91 LEU A C 1
ATOM 733 O O . LEU A 1 91 ? 18.5 3.855 -1.691 1 91 91 LEU A O 1
ATOM 737 N N . PHE A 1 92 ? 17.891 3.486 -3.855 1 91.69 92 PHE A N 1
ATOM 738 C CA . PHE A 1 92 ? 16.953 2.422 -3.506 1 91.69 92 PHE A CA 1
ATOM 739 C C . PHE A 1 92 ? 17.609 1.054 -3.701 1 91.69 92 PHE A C 1
ATOM 741 O O . PHE A 1 92 ? 18.219 0.793 -4.734 1 91.69 92 PHE A O 1
ATOM 748 N N . LEU A 1 93 ? 17.469 0.224 -2.689 1 94.19 93 LEU A N 1
ATOM 749 C CA . LEU A 1 93 ? 18.094 -1.093 -2.783 1 94.19 93 LEU A CA 1
ATOM 750 C C . LEU A 1 93 ? 17.188 -2.166 -2.197 1 94.19 93 LEU A C 1
ATOM 752 O O . LEU A 1 93 ? 16.562 -1.955 -1.155 1 94.19 93 LEU A O 1
ATOM 756 N N . ASP A 1 94 ? 17.078 -3.229 -2.906 1 95.38 94 ASP A N 1
ATOM 757 C CA . ASP A 1 94 ? 16.344 -4.398 -2.43 1 95.38 94 ASP A CA 1
ATOM 758 C C . ASP A 1 94 ? 17.172 -5.668 -2.582 1 95.38 94 ASP A C 1
ATOM 760 O O . ASP A 1 94 ? 17.828 -5.863 -3.604 1 95.38 94 ASP A O 1
ATOM 764 N N . ILE A 1 95 ? 17.188 -6.457 -1.555 1 95.69 95 ILE A N 1
ATOM 765 C CA . ILE A 1 95 ? 17.906 -7.73 -1.577 1 95.69 95 ILE A CA 1
ATOM 766 C C . ILE A 1 95 ? 16.906 -8.883 -1.464 1 95.69 95 ILE A C 1
ATOM 768 O O . ILE A 1 95 ? 16.141 -8.953 -0.501 1 95.69 95 ILE A O 1
ATOM 772 N N . CYS A 1 96 ? 17 -9.727 -2.422 1 95.94 96 CYS A N 1
ATOM 773 C CA . CYS A 1 96 ? 16.109 -10.883 -2.436 1 95.94 96 CYS A CA 1
ATOM 774 C C . CYS A 1 96 ? 16.891 -12.18 -2.352 1 95.94 96 CYS A C 1
ATOM 776 O O . CYS A 1 96 ? 18 -12.273 -2.885 1 95.94 96 CYS A O 1
ATOM 778 N N . HIS A 1 97 ? 16.328 -13.062 -1.638 1 94.56 97 HIS A N 1
ATOM 779 C CA . HIS A 1 97 ? 16.875 -14.398 -1.397 1 94.56 97 HIS A CA 1
ATOM 780 C C . HIS A 1 97 ? 15.891 -15.484 -1.811 1 94.56 97 HIS A C 1
ATOM 782 O O . HIS A 1 97 ? 14.797 -15.578 -1.255 1 94.56 97 HIS A O 1
ATOM 788 N N . ALA A 1 98 ? 16.297 -16.281 -2.842 1 96.62 98 ALA A N 1
ATOM 789 C CA . ALA A 1 98 ? 15.398 -17.312 -3.354 1 96.62 98 ALA A CA 1
ATOM 790 C C . ALA A 1 98 ? 15.883 -18.703 -2.971 1 96.62 98 ALA A C 1
ATOM 792 O O . ALA A 1 98 ? 17.094 -18.953 -2.91 1 96.62 98 ALA A O 1
ATOM 793 N N . ALA A 1 99 ? 14.945 -19.594 -2.748 1 96 99 ALA A N 1
ATOM 794 C CA . ALA A 1 99 ? 15.203 -20.984 -2.393 1 96 99 ALA A CA 1
ATOM 795 C C . ALA A 1 99 ? 14.148 -21.906 -2.988 1 96 99 ALA A C 1
ATOM 797 O O . ALA A 1 99 ? 13.086 -21.453 -3.416 1 96 99 ALA A O 1
ATOM 798 N N . MET A 1 100 ? 14.484 -23.125 -3.076 1 96.56 100 MET A N 1
ATOM 799 C CA . MET A 1 100 ? 13.562 -24.172 -3.529 1 96.56 100 MET A CA 1
ATOM 800 C C . MET A 1 100 ? 13.406 -25.266 -2.471 1 96.56 100 MET A C 1
ATOM 802 O O . MET A 1 100 ? 14.383 -25.625 -1.814 1 96.56 100 MET A O 1
ATOM 806 N N . ALA A 1 101 ? 12.188 -25.688 -2.311 1 96.56 101 ALA A N 1
ATOM 807 C CA . ALA A 1 101 ? 11.875 -26.781 -1.402 1 96.56 101 ALA A CA 1
ATOM 808 C C . ALA A 1 101 ? 11.312 -27.984 -2.16 1 96.56 101 ALA A C 1
ATOM 810 O O . ALA A 1 101 ? 10.836 -27.844 -3.291 1 96.56 101 ALA A O 1
ATOM 811 N N . SER A 1 102 ? 11.445 -29.141 -1.557 1 97.19 102 SER A N 1
ATOM 812 C CA . SER A 1 102 ? 10.852 -30.344 -2.125 1 97.19 102 SER A CA 1
ATOM 813 C C . SER A 1 102 ? 10.219 -31.219 -1.043 1 97.19 102 SER A C 1
ATOM 815 O O . SER A 1 102 ? 10.586 -31.125 0.129 1 97.19 102 SER A O 1
ATOM 817 N N . THR A 1 103 ? 9.25 -31.891 -1.391 1 95.69 103 THR A N 1
ATOM 818 C CA . THR A 1 103 ? 8.641 -32.969 -0.604 1 95.69 103 THR A CA 1
ATOM 819 C C . THR A 1 103 ? 8.625 -34.281 -1.387 1 95.69 103 THR A C 1
ATOM 821 O O . THR A 1 103 ? 7.945 -34.375 -2.408 1 95.69 103 THR A O 1
ATOM 824 N N . PRO A 1 104 ? 9.273 -35.281 -0.93 1 95.12 104 PRO A N 1
ATOM 825 C CA . PRO A 1 104 ? 10.023 -35.344 0.327 1 95.12 104 PRO A CA 1
ATOM 826 C C . PRO A 1 104 ? 11.227 -34.406 0.344 1 95.12 104 PRO A C 1
ATOM 828 O O . PRO A 1 104 ? 11.656 -33.938 -0.708 1 95.12 104 PRO A O 1
ATOM 831 N N . THR A 1 105 ? 11.773 -34.188 1.492 1 94.5 105 THR A N 1
ATOM 832 C CA . THR A 1 105 ? 12.82 -33.188 1.704 1 94.5 105 THR A CA 1
ATOM 833 C C . THR A 1 105 ? 14.125 -33.625 1.044 1 94.5 105 THR A C 1
ATOM 835 O O . THR A 1 105 ? 14.516 -34.812 1.153 1 94.5 105 THR A O 1
ATOM 838 N N . ASP A 1 106 ? 14.719 -32.781 0.293 1 94.5 106 ASP A N 1
ATOM 839 C CA . ASP A 1 106 ? 16.062 -32.875 -0.259 1 94.5 106 ASP A CA 1
ATOM 840 C C . ASP A 1 106 ? 16.969 -31.766 0.249 1 94.5 106 ASP A C 1
ATOM 842 O O . ASP A 1 106 ? 16.859 -30.625 -0.21 1 94.5 106 ASP A O 1
ATOM 846 N N . LEU A 1 107 ? 17.891 -32.094 1.038 1 91.81 107 LEU A N 1
ATOM 847 C CA . LEU A 1 107 ? 18.688 -31.094 1.742 1 91.81 107 LEU A CA 1
ATOM 848 C C . LEU A 1 107 ? 19.641 -30.375 0.782 1 91.81 107 LEU A C 1
ATOM 850 O O . LEU A 1 107 ? 19.938 -29.203 0.96 1 91.81 107 LEU A O 1
ATOM 854 N N . ASN A 1 108 ? 20.141 -31.125 -0.18 1 91 108 ASN A N 1
ATOM 855 C CA . ASN A 1 108 ? 21.016 -30.5 -1.154 1 91 108 ASN A CA 1
ATOM 856 C C . ASN A 1 108 ? 20.281 -29.422 -1.963 1 91 108 ASN A C 1
ATOM 858 O O . ASN A 1 108 ? 20.828 -28.359 -2.238 1 91 108 ASN A O 1
ATOM 862 N N . LEU A 1 109 ? 19.078 -29.703 -2.275 1 93.31 109 LEU A N 1
ATOM 863 C CA . LEU A 1 109 ? 18.266 -28.75 -3.004 1 93.31 109 LEU A CA 1
ATOM 864 C C . LEU A 1 109 ? 17.922 -27.547 -2.129 1 93.31 109 LEU A C 1
ATOM 866 O O . LEU A 1 109 ? 18.016 -26.406 -2.578 1 93.31 109 LEU A O 1
ATOM 870 N N . HIS A 1 110 ? 17.656 -27.797 -0.884 1 91.69 110 HIS A N 1
ATOM 871 C CA . HIS A 1 110 ? 17.266 -26.766 0.061 1 91.69 110 HIS A CA 1
ATOM 872 C C . HIS A 1 110 ? 18.438 -25.844 0.382 1 91.69 110 HIS A C 1
ATOM 874 O O . HIS A 1 110 ? 18.234 -24.672 0.754 1 91.69 110 HIS A O 1
ATOM 880 N N . ARG A 1 111 ? 19.609 -26.328 0.223 1 92.06 111 ARG A N 1
ATOM 881 C CA . ARG A 1 111 ? 20.812 -25.562 0.57 1 92.06 111 ARG A CA 1
ATOM 882 C C . ARG A 1 111 ? 21.156 -24.547 -0.513 1 92.06 111 ARG A C 1
ATOM 884 O O . ARG A 1 111 ? 21.828 -23.547 -0.245 1 92.06 111 ARG A O 1
ATOM 891 N N . LYS A 1 112 ? 20.719 -24.812 -1.71 1 94.56 112 LYS A N 1
ATOM 892 C CA . LYS A 1 112 ? 21 -23.891 -2.809 1 94.56 112 LYS A CA 1
ATOM 893 C C . LYS A 1 112 ? 20.266 -22.562 -2.627 1 94.56 112 LYS A C 1
ATOM 895 O O . LYS A 1 112 ? 19.062 -22.562 -2.352 1 94.56 112 LYS A O 1
ATOM 900 N N . ARG A 1 113 ? 21.047 -21.422 -2.746 1 95.44 113 ARG A N 1
ATOM 901 C CA . ARG A 1 113 ? 20.453 -20.109 -2.578 1 95.44 113 ARG A CA 1
ATOM 902 C C . ARG A 1 113 ? 20.875 -19.172 -3.701 1 95.44 113 ARG A C 1
ATOM 904 O O . ARG A 1 113 ? 22 -19.25 -4.191 1 95.44 113 ARG A O 1
ATOM 911 N N . THR A 1 114 ? 19.984 -18.391 -4.117 1 96.44 114 THR A N 1
ATOM 912 C CA . THR A 1 114 ? 20.25 -17.312 -5.059 1 96.44 114 THR A CA 1
ATOM 913 C C . THR A 1 114 ? 19.953 -15.961 -4.426 1 96.44 114 THR A C 1
ATOM 915 O O . THR A 1 114 ? 18.859 -15.727 -3.924 1 96.44 114 THR A O 1
ATOM 918 N N . ILE A 1 115 ? 20.891 -15.07 -4.383 1 95.81 115 ILE A N 1
ATOM 919 C CA . ILE A 1 115 ? 20.719 -13.727 -3.84 1 95.81 115 ILE A CA 1
ATOM 920 C C . ILE A 1 115 ? 20.828 -12.695 -4.965 1 95.81 115 ILE A C 1
ATOM 922 O O . ILE A 1 115 ? 21.797 -12.711 -5.734 1 95.81 115 ILE A O 1
ATOM 926 N N . VAL A 1 116 ? 19.844 -11.922 -5.078 1 95.88 116 VAL A N 1
ATOM 927 C CA . VAL A 1 116 ? 19.875 -10.828 -6.051 1 95.88 116 VAL A CA 1
ATOM 928 C C . VAL A 1 116 ? 19.719 -9.492 -5.328 1 95.88 116 VAL A C 1
ATOM 930 O O . VAL A 1 116 ? 18.812 -9.312 -4.523 1 95.88 116 VAL A O 1
ATOM 933 N N . CYS A 1 117 ? 20.625 -8.648 -5.539 1 95.12 117 CYS A N 1
ATOM 934 C CA . CYS A 1 117 ? 20.578 -7.273 -5.051 1 95.12 117 CYS A CA 1
ATOM 935 C C . CYS A 1 117 ? 20.297 -6.301 -6.191 1 95.12 117 CYS A C 1
ATOM 937 O O . CYS A 1 117 ? 21.078 -6.211 -7.141 1 95.12 117 CYS A O 1
ATOM 939 N N . THR A 1 118 ? 19.172 -5.652 -6.074 1 94.62 118 THR A N 1
ATOM 940 C CA . THR A 1 118 ? 18.797 -4.688 -7.102 1 94.62 118 THR A CA 1
ATOM 941 C C . THR A 1 118 ? 18.844 -3.266 -6.547 1 94.62 118 THR A C 1
ATOM 943 O O . THR A 1 118 ? 18.281 -2.992 -5.48 1 94.62 118 THR A O 1
ATOM 946 N N . GLY A 1 119 ? 19.531 -2.412 -7.285 1 92.88 119 GLY A N 1
ATOM 947 C CA . GLY A 1 119 ? 19.656 -1.029 -6.848 1 92.88 119 GLY A CA 1
ATOM 948 C C . GLY A 1 119 ? 19.203 -0.031 -7.898 1 92.88 119 GLY A C 1
ATOM 949 O O . GLY A 1 119 ? 19.375 -0.263 -9.094 1 92.88 119 GLY A O 1
ATOM 950 N N . PHE A 1 120 ? 18.625 1.051 -7.434 1 91.31 120 PHE A N 1
ATOM 951 C CA . PHE A 1 120 ? 18.234 2.209 -8.227 1 91.31 120 PHE A CA 1
ATOM 952 C C . PHE A 1 120 ? 18.781 3.494 -7.617 1 91.31 120 PHE A C 1
ATOM 954 O O . PHE A 1 120 ? 18.188 4.055 -6.695 1 91.31 120 PHE A O 1
ATOM 961 N N . PRO A 1 121 ? 19.906 3.881 -8.211 1 89.56 121 PRO A N 1
ATOM 962 C CA . PRO A 1 121 ? 20.484 5.129 -7.703 1 89.56 121 PRO A CA 1
ATOM 963 C C . PRO A 1 121 ? 19.766 6.367 -8.25 1 89.56 121 PRO A C 1
ATOM 965 O O . PRO A 1 121 ? 19.188 6.324 -9.336 1 89.56 121 PRO A O 1
ATOM 968 N N . SER A 1 122 ? 19.781 7.445 -7.492 1 82.94 122 SER A N 1
ATOM 969 C CA . SER A 1 122 ? 19.172 8.703 -7.902 1 82.94 122 SER A CA 1
ATOM 970 C C . SER A 1 122 ? 19.969 9.367 -9.016 1 82.94 122 SER A C 1
ATOM 972 O O . SER A 1 122 ? 19.438 10.203 -9.75 1 82.94 122 SER A O 1
ATOM 974 N N . GLY A 1 123 ? 21.219 8.977 -9.102 1 79.12 123 GLY A N 1
ATOM 975 C CA . GLY A 1 123 ? 22.094 9.539 -10.117 1 79.12 123 GLY A CA 1
ATOM 976 C C . GLY A 1 123 ? 23.234 8.609 -10.5 1 79.12 123 GLY A C 1
ATOM 977 O O . GLY A 1 123 ? 23.281 7.457 -10.07 1 79.12 123 GLY A O 1
ATOM 978 N N . LYS A 1 124 ? 24.172 9.125 -11.266 1 80.38 124 LYS A N 1
ATOM 979 C CA . LYS A 1 124 ? 25.266 8.32 -11.812 1 80.38 124 LYS A CA 1
ATOM 980 C C . LYS A 1 124 ? 26.438 8.266 -10.852 1 80.38 124 LYS A C 1
ATOM 982 O O . LYS A 1 124 ? 27.375 7.48 -11.039 1 80.38 124 LYS A O 1
ATOM 987 N N . LYS A 1 125 ? 26.328 9.008 -9.781 1 83.56 125 LYS A N 1
ATOM 988 C CA . LYS A 1 125 ? 27.453 9.086 -8.852 1 83.56 125 LYS A CA 1
ATOM 989 C C . LYS A 1 125 ? 27.469 7.887 -7.91 1 83.56 125 LYS A C 1
ATOM 991 O O . LYS A 1 125 ? 28.453 7.664 -7.199 1 83.56 125 LYS A O 1
ATOM 996 N N . THR A 1 126 ? 26.406 7.25 -7.824 1 87.19 126 THR A N 1
ATOM 997 C CA . THR A 1 126 ? 26.344 5.992 -7.082 1 87.19 126 THR A CA 1
ATOM 998 C C . THR A 1 126 ? 26.375 4.801 -8.039 1 87.19 126 THR A C 1
ATOM 1000 O O . THR A 1 126 ? 25.562 4.715 -8.953 1 87.19 126 THR A O 1
ATOM 1003 N N . LYS A 1 127 ? 27.359 3.986 -7.852 1 88.31 127 LYS A N 1
ATOM 1004 C CA . LYS A 1 127 ? 27.516 2.824 -8.719 1 88.31 127 LYS A CA 1
ATOM 1005 C C . LYS A 1 127 ? 27.531 1.53 -7.914 1 88.31 127 LYS A C 1
ATOM 1007 O O . LYS A 1 127 ? 28.266 1.416 -6.926 1 88.31 127 LYS A O 1
ATOM 1012 N N . LEU A 1 128 ? 26.703 0.663 -8.328 1 91.62 128 LEU A N 1
ATOM 1013 C CA . LEU A 1 128 ? 26.672 -0.665 -7.723 1 91.62 128 LEU A CA 1
ATOM 1014 C C . LEU A 1 128 ? 27.656 -1.596 -8.422 1 91.62 128 LEU A C 1
ATOM 1016 O O . LEU A 1 128 ? 28.016 -1.371 -9.586 1 91.62 128 LEU A O 1
ATOM 1020 N N . PRO A 1 129 ? 28.156 -2.496 -7.672 1 89.75 129 PRO A N 1
ATOM 1021 C CA . PRO A 1 129 ? 29.078 -3.463 -8.273 1 89.75 129 PRO A CA 1
ATOM 1022 C C . PRO A 1 129 ? 28.375 -4.488 -9.156 1 89.75 129 PRO A C 1
ATOM 1024 O O . PRO A 1 129 ? 28.328 -5.676 -8.82 1 89.75 129 PRO A O 1
ATOM 1027 N N . GLU A 1 130 ? 27.891 -3.922 -10.219 1 88.12 130 GLU A N 1
ATOM 1028 C CA . GLU A 1 130 ? 27.156 -4.805 -11.125 1 88.12 130 GLU A CA 1
ATOM 1029 C C . GLU A 1 130 ? 28.062 -5.902 -11.68 1 88.12 130 GLU A C 1
ATOM 1031 O O . GLU A 1 130 ? 29.234 -5.648 -11.992 1 88.12 130 GLU A O 1
ATOM 1036 N N . ASN A 1 131 ? 27.562 -7.086 -11.68 1 85.06 131 ASN A N 1
ATOM 1037 C CA . ASN A 1 131 ? 28.344 -8.18 -12.25 1 85.06 131 ASN A CA 1
ATOM 1038 C C . ASN A 1 131 ? 27.578 -8.891 -13.367 1 85.06 131 ASN A C 1
ATOM 1040 O O . ASN A 1 131 ? 26.375 -9.125 -13.258 1 85.06 131 ASN A O 1
ATOM 1044 N N . GLU A 1 132 ? 28.281 -9.102 -14.43 1 81.25 132 GLU A N 1
ATOM 1045 C CA . GLU A 1 132 ? 27.703 -9.766 -15.586 1 81.25 132 GLU A CA 1
ATOM 1046 C C . GLU A 1 132 ? 27.438 -11.242 -15.289 1 81.25 132 GLU A C 1
ATOM 1048 O O . GLU A 1 132 ? 26.391 -11.773 -15.664 1 81.25 132 GLU A O 1
ATOM 1053 N N . SER A 1 133 ? 28.391 -11.797 -14.539 1 89.38 133 SER A N 1
ATOM 1054 C CA . SER A 1 133 ? 28.25 -13.219 -14.219 1 89.38 133 SER A CA 1
ATOM 1055 C C . SER A 1 133 ? 27.906 -13.422 -12.75 1 89.38 133 SER A C 1
ATOM 1057 O O . SER A 1 133 ? 28.109 -12.523 -11.93 1 89.38 133 SER A O 1
ATOM 1059 N N . TRP A 1 134 ? 27.375 -14.547 -12.523 1 94.38 134 TRP A N 1
ATOM 1060 C CA . TRP A 1 134 ? 27 -14.891 -11.156 1 94.38 134 TRP A CA 1
ATOM 1061 C C . TRP A 1 134 ? 28.25 -15.102 -10.297 1 94.38 134 TRP A C 1
ATOM 1063 O O . TRP A 1 134 ? 29.219 -15.719 -10.742 1 94.38 134 TRP A O 1
ATOM 1073 N N . LYS A 1 135 ? 28.234 -14.5 -9.164 1 94.44 135 LYS A N 1
ATOM 1074 C CA . LYS A 1 135 ? 29.25 -14.766 -8.148 1 94.44 135 LYS A CA 1
ATOM 1075 C C . LYS A 1 135 ? 28.844 -15.922 -7.254 1 94.44 135 LYS A C 1
ATOM 1077 O O . LYS A 1 135 ? 27.766 -15.906 -6.656 1 94.44 135 LYS A O 1
ATOM 1082 N N . THR A 1 136 ? 29.703 -16.922 -7.137 1 95.06 136 THR A N 1
ATOM 1083 C CA . THR A 1 136 ? 29.375 -18.094 -6.336 1 95.06 136 THR A CA 1
ATOM 1084 C C . THR A 1 136 ? 29.984 -17.984 -4.941 1 95.06 136 THR A C 1
ATOM 1086 O O . THR A 1 136 ? 31.047 -17.391 -4.77 1 95.06 136 THR A O 1
ATOM 1089 N N . PHE A 1 137 ? 29.234 -18.469 -4.02 1 92.06 137 PHE A N 1
ATOM 1090 C CA . PHE A 1 137 ? 29.734 -18.531 -2.648 1 92.06 137 PHE A CA 1
ATOM 1091 C C . PHE A 1 137 ? 29.234 -19.797 -1.955 1 92.06 137 PHE A C 1
ATOM 1093 O O . PHE A 1 137 ? 28.516 -20.609 -2.557 1 92.06 137 PHE A O 1
ATOM 1100 N N . ASP A 1 138 ? 29.719 -20.219 -0.716 1 92.25 138 ASP A N 1
ATOM 1101 C CA . ASP A 1 138 ? 29.312 -21.375 0.077 1 92.25 138 ASP A CA 1
ATOM 1102 C C . ASP A 1 138 ? 29.594 -22.672 -0.667 1 92.25 138 ASP A C 1
ATOM 1104 O O . ASP A 1 138 ? 28.688 -23.5 -0.839 1 92.25 138 ASP A O 1
ATOM 1108 N N . ASP A 1 139 ? 30.688 -22.812 -1.265 1 91.88 139 ASP A N 1
ATOM 1109 C CA . ASP A 1 139 ? 31.141 -24.016 -1.949 1 91.88 139 ASP A CA 1
ATOM 1110 C C . ASP A 1 139 ? 30.234 -24.344 -3.135 1 91.88 139 ASP A C 1
ATOM 1112 O O . ASP A 1 139 ? 29.906 -25.516 -3.363 1 91.88 139 ASP A O 1
ATOM 1116 N N . GLY A 1 140 ? 29.594 -23.297 -3.732 1 91.44 140 GLY A N 1
ATOM 1117 C CA . GLY A 1 140 ? 28.844 -23.5 -4.953 1 91.44 140 GLY A CA 1
ATOM 1118 C C . GLY A 1 140 ? 27.344 -23.656 -4.711 1 91.44 140 GLY A C 1
ATOM 1119 O O . GLY A 1 140 ? 26.562 -23.766 -5.66 1 91.44 140 GLY A O 1
ATOM 1120 N N . PHE A 1 141 ? 26.953 -23.641 -3.469 1 93.56 141 PHE A N 1
ATOM 1121 C CA . PHE A 1 141 ? 25.531 -23.797 -3.156 1 93.56 141 PHE A CA 1
ATOM 1122 C C . PHE A 1 141 ? 24.828 -22.453 -3.133 1 93.56 141 PHE A C 1
ATOM 1124 O O . PHE A 1 141 ? 23.594 -22.375 -3.059 1 93.56 141 PHE A O 1
ATOM 1131 N N . GLY A 1 142 ? 25.625 -21.406 -3.197 1 94.19 142 GLY A N 1
ATOM 1132 C CA . GLY A 1 142 ? 25.062 -20.062 -3.262 1 94.19 142 GLY A CA 1
ATOM 1133 C C . GLY A 1 142 ? 25.562 -19.25 -4.445 1 94.19 142 GLY A C 1
ATOM 1134 O O . GLY A 1 142 ? 26.703 -19.422 -4.879 1 94.19 142 GLY A O 1
ATOM 1135 N N . ARG A 1 143 ? 24.781 -18.422 -4.965 1 96 143 ARG A N 1
ATOM 1136 C CA . ARG A 1 143 ? 25.188 -17.5 -6.008 1 96 143 ARG A CA 1
ATOM 1137 C C . ARG A 1 143 ? 24.516 -16.141 -5.844 1 96 143 ARG A C 1
ATOM 1139 O O . ARG A 1 143 ? 23.422 -16.062 -5.297 1 96 143 ARG A O 1
ATOM 1146 N N . SER A 1 144 ? 25.219 -15.086 -6.246 1 95.81 144 SER A N 1
ATOM 1147 C CA . SER A 1 144 ? 24.688 -13.734 -6.078 1 95.81 144 SER A CA 1
ATOM 1148 C C . SER A 1 144 ? 24.922 -12.898 -7.332 1 95.81 144 SER A C 1
ATOM 1150 O O . SER A 1 144 ? 25.812 -13.188 -8.133 1 95.81 144 SER A O 1
ATOM 1152 N N . LYS A 1 145 ? 24.078 -12.008 -7.531 1 95.12 145 LYS A N 1
ATOM 1153 C CA . LYS A 1 145 ? 24.156 -11.055 -8.633 1 95.12 145 LYS A CA 1
ATOM 1154 C C . LYS A 1 145 ? 23.641 -9.688 -8.227 1 95.12 145 LYS A C 1
ATOM 1156 O O . LYS A 1 145 ? 22.672 -9.586 -7.457 1 95.12 145 LYS A O 1
ATOM 1161 N N . VAL A 1 146 ? 24.25 -8.656 -8.68 1 95.19 146 VAL A N 1
ATOM 1162 C CA . VAL A 1 146 ? 23.844 -7.277 -8.43 1 95.19 146 VAL A CA 1
ATOM 1163 C C . VAL A 1 146 ? 23.328 -6.652 -9.727 1 95.19 146 VAL A C 1
ATOM 1165 O O . VAL A 1 146 ? 23.984 -6.73 -10.766 1 95.19 146 VAL A O 1
ATOM 1168 N N . ILE A 1 147 ? 22.141 -6.137 -9.688 1 92.62 147 ILE A N 1
ATOM 1169 C CA . ILE A 1 147 ? 21.516 -5.48 -10.836 1 92.62 147 ILE A CA 1
ATOM 1170 C C . ILE A 1 147 ? 21.344 -3.99 -10.539 1 92.62 147 ILE A C 1
ATOM 1172 O O . ILE A 1 147 ? 20.828 -3.611 -9.492 1 92.62 147 ILE A O 1
ATOM 1176 N N . GLN A 1 148 ? 21.828 -3.176 -11.406 1 91.25 148 GLN A N 1
ATOM 1177 C CA . GLN A 1 148 ? 21.609 -1.736 -11.305 1 91.25 148 GLN A CA 1
ATOM 1178 C C . GLN A 1 148 ? 20.625 -1.254 -12.375 1 91.25 148 GLN A C 1
ATOM 1180 O O . GLN A 1 148 ? 20.859 -1.477 -13.57 1 91.25 148 GLN A O 1
ATOM 1185 N N . ILE A 1 149 ? 19.578 -0.676 -11.953 1 87.5 149 ILE A N 1
ATOM 1186 C CA . ILE A 1 149 ? 18.625 -0.081 -12.875 1 87.5 149 ILE A CA 1
ATOM 1187 C C . ILE A 1 149 ? 19.047 1.348 -13.211 1 87.5 149 ILE A C 1
ATOM 1189 O O . ILE A 1 149 ? 19.375 2.129 -12.32 1 87.5 149 ILE A O 1
ATOM 1193 N N . ASP A 1 150 ? 18.984 1.652 -14.469 1 84.5 150 ASP A N 1
ATOM 1194 C CA . ASP A 1 150 ? 19.359 2.992 -14.914 1 84.5 150 ASP A CA 1
ATOM 1195 C C . ASP A 1 150 ? 18.359 4.031 -14.422 1 84.5 150 ASP A C 1
ATOM 1197 O O . ASP A 1 150 ? 17.156 3.869 -14.586 1 84.5 150 ASP A O 1
ATOM 1201 N N . PRO A 1 151 ? 18.844 5.07 -13.812 1 78.5 151 PRO A N 1
ATOM 1202 C CA . PRO A 1 151 ? 17.969 6.109 -13.273 1 78.5 151 PRO A CA 1
ATOM 1203 C C . PRO A 1 151 ? 17.141 6.793 -14.359 1 78.5 151 PRO A C 1
ATOM 1205 O O . PRO A 1 151 ? 16.125 7.434 -14.055 1 78.5 151 PRO A O 1
ATOM 1208 N N . SER A 1 152 ? 17.5 6.652 -15.562 1 74 152 SER A N 1
ATOM 1209 C CA . SER A 1 152 ? 16.797 7.32 -16.656 1 74 152 SER A CA 1
ATOM 1210 C C . SER A 1 152 ? 15.531 6.551 -17.031 1 74 152 SER A C 1
ATOM 1212 O O . SER A 1 152 ? 14.656 7.09 -17.719 1 74 152 SER A O 1
ATOM 1214 N N . VAL A 1 153 ? 15.469 5.359 -16.578 1 70.62 153 VAL A N 1
ATOM 1215 C CA . VAL A 1 153 ? 14.406 4.484 -17.047 1 70.62 153 VAL A CA 1
ATOM 1216 C C . VAL A 1 153 ? 13.102 4.828 -16.344 1 70.62 153 VAL A C 1
ATOM 1218 O O . VAL A 1 153 ? 12.016 4.711 -16.922 1 70.62 153 VAL A O 1
ATOM 1221 N N . LEU A 1 154 ? 13.203 5.117 -15.008 1 63.53 154 LEU A N 1
ATOM 1222 C CA . LEU A 1 154 ? 11.938 5.316 -14.305 1 63.53 154 LEU A CA 1
ATOM 1223 C C . LEU A 1 154 ? 12.008 6.551 -13.406 1 63.53 154 LEU A C 1
ATOM 1225 O O . LEU A 1 154 ? 12.938 6.695 -12.609 1 63.53 154 LEU A O 1
ATOM 1229 N N . LYS A 1 155 ? 11.078 7.262 -13.602 1 61 155 LYS A N 1
ATOM 1230 C CA . LYS A 1 155 ? 11.078 8.508 -12.836 1 61 155 LYS A CA 1
ATOM 1231 C C . LYS A 1 155 ? 10.07 8.438 -11.688 1 61 155 LYS A C 1
ATOM 1233 O O . LYS A 1 155 ? 10.109 9.266 -10.781 1 61 155 LYS A O 1
ATOM 1238 N N . ILE A 1 156 ? 9.188 7.395 -11.75 1 60.94 156 ILE A N 1
ATOM 1239 C CA . ILE A 1 156 ? 8.164 7.336 -10.711 1 60.94 156 ILE A CA 1
ATOM 1240 C C . ILE A 1 156 ? 8.164 5.953 -10.062 1 60.94 156 ILE A C 1
ATOM 1242 O O . ILE A 1 156 ? 8.453 4.953 -10.719 1 60.94 156 ILE A O 1
ATOM 1246 N N . ARG A 1 157 ? 7.875 5.793 -8.781 1 69.06 157 ARG A N 1
ATOM 1247 C CA . ARG A 1 157 ? 7.652 4.586 -7.992 1 69.06 157 ARG A CA 1
ATOM 1248 C C . ARG A 1 157 ? 8.883 3.689 -8.008 1 69.06 157 ARG A C 1
ATOM 1250 O O . ARG A 1 157 ? 8.773 2.479 -8.211 1 69.06 157 ARG A O 1
ATOM 1257 N N . ALA A 1 158 ? 9.992 4.223 -7.832 1 79.25 158 ALA A N 1
ATOM 1258 C CA . ALA A 1 158 ? 11.273 3.535 -7.918 1 79.25 158 ALA A CA 1
ATOM 1259 C C . ALA A 1 158 ? 11.336 2.359 -6.949 1 79.25 158 ALA A C 1
ATOM 1261 O O . ALA A 1 158 ? 11.805 1.276 -7.305 1 79.25 158 ALA A O 1
ATOM 1262 N N . GLY A 1 159 ? 10.797 2.498 -5.773 1 83.88 159 GLY A N 1
ATOM 1263 C CA . GLY A 1 159 ? 10.836 1.438 -4.781 1 83.88 159 GLY A CA 1
ATOM 1264 C C . GLY A 1 159 ? 10.117 0.176 -5.223 1 83.88 159 GLY A C 1
ATOM 1265 O O . GLY A 1 159 ? 10.633 -0.931 -5.043 1 83.88 159 GLY A O 1
ATOM 1266 N N . ARG A 1 160 ? 8.992 0.333 -5.785 1 85.12 160 ARG A N 1
ATOM 1267 C CA . ARG A 1 160 ? 8.203 -0.805 -6.246 1 85.12 160 ARG A CA 1
ATOM 1268 C C . ARG A 1 160 ? 8.891 -1.515 -7.406 1 85.12 160 ARG A C 1
ATOM 1270 O O . ARG A 1 160 ? 8.898 -2.746 -7.469 1 85.12 160 ARG A O 1
ATOM 1277 N N . MET A 1 161 ? 9.391 -0.757 -8.258 1 84.5 161 MET A N 1
ATOM 1278 C CA . MET A 1 161 ? 10.094 -1.333 -9.406 1 84.5 161 MET A CA 1
ATOM 1279 C C . MET A 1 161 ? 11.289 -2.156 -8.945 1 84.5 161 MET A C 1
ATOM 1281 O O . MET A 1 161 ? 11.5 -3.275 -9.422 1 84.5 161 MET A O 1
ATOM 1285 N N . VAL A 1 162 ? 12.062 -1.543 -8.07 1 91.12 162 VAL A N 1
ATOM 1286 C CA . VAL A 1 162 ? 13.242 -2.227 -7.547 1 91.12 162 VAL A CA 1
ATOM 1287 C C . VAL A 1 162 ? 12.828 -3.545 -6.895 1 91.12 162 VAL A C 1
ATOM 1289 O O . VAL A 1 162 ? 13.484 -4.574 -7.094 1 91.12 162 VAL A O 1
ATOM 1292 N N . HIS A 1 163 ? 11.742 -3.49 -6.223 1 92.69 163 HIS A N 1
ATOM 1293 C CA . HIS A 1 163 ? 11.234 -4.684 -5.555 1 92.69 163 HIS A CA 1
ATOM 1294 C C . HIS A 1 163 ? 10.836 -5.754 -6.566 1 92.69 163 HIS A C 1
ATOM 1296 O O . HIS A 1 163 ? 11.242 -6.91 -6.441 1 92.69 163 HIS A O 1
ATOM 1302 N N . ASP A 1 164 ? 10.078 -5.383 -7.566 1 90.12 164 ASP A N 1
ATOM 1303 C CA . ASP A 1 164 ? 9.594 -6.32 -8.578 1 90.12 164 ASP A CA 1
ATOM 1304 C C . ASP A 1 164 ? 10.758 -6.953 -9.344 1 90.12 164 ASP A C 1
ATOM 1306 O O . ASP A 1 164 ? 10.789 -8.172 -9.539 1 90.12 164 ASP A O 1
ATOM 1310 N N . TYR A 1 165 ? 11.742 -6.129 -9.656 1 90.69 165 TYR A N 1
ATOM 1311 C CA . TYR A 1 165 ? 12.922 -6.633 -10.352 1 90.69 165 TYR A CA 1
ATOM 1312 C C . TYR A 1 165 ? 13.641 -7.68 -9.508 1 90.69 165 TYR A C 1
ATOM 1314 O O . TYR A 1 165 ? 14 -8.75 -10.016 1 90.69 165 TYR A O 1
ATOM 1322 N N . SER A 1 166 ? 13.766 -7.32 -8.32 1 94.25 166 SER A N 1
ATOM 1323 C CA . SER A 1 166 ? 14.57 -8.164 -7.441 1 94.25 166 SER A CA 1
ATOM 1324 C C . SER A 1 166 ? 13.891 -9.516 -7.207 1 94.25 166 SER A C 1
ATOM 1326 O O . SER A 1 166 ? 14.539 -10.562 -7.293 1 94.25 166 SER A O 1
ATOM 1328 N N . ILE A 1 167 ? 12.633 -9.477 -6.969 1 95.62 167 ILE A N 1
ATOM 1329 C CA . ILE A 1 167 ? 11.898 -10.695 -6.66 1 95.62 167 ILE A CA 1
ATOM 1330 C C . ILE A 1 167 ? 11.828 -11.586 -7.895 1 95.62 167 ILE A C 1
ATOM 1332 O O . ILE A 1 167 ? 12.172 -12.773 -7.832 1 95.62 167 ILE A O 1
ATOM 1336 N N . TYR A 1 168 ? 11.477 -11.055 -9.016 1 95.5 168 TYR A N 1
ATOM 1337 C CA . TYR A 1 168 ? 11.297 -11.852 -10.219 1 95.5 168 TYR A CA 1
ATOM 1338 C C . TYR A 1 168 ? 12.633 -12.367 -10.742 1 95.5 168 TYR A C 1
ATOM 1340 O O . TYR A 1 168 ? 12.719 -13.492 -11.25 1 95.5 168 TYR A O 1
ATOM 1348 N N . ALA A 1 169 ? 13.633 -11.516 -10.594 1 96.25 169 ALA A N 1
ATOM 1349 C CA . ALA A 1 169 ? 14.953 -11.969 -11.016 1 96.25 169 ALA A CA 1
ATOM 1350 C C . ALA A 1 169 ? 15.453 -13.109 -10.141 1 96.25 169 ALA A C 1
ATOM 1352 O O . ALA A 1 169 ? 15.906 -14.141 -10.648 1 96.25 169 ALA A O 1
ATOM 1353 N N . SER A 1 170 ? 15.352 -12.953 -8.859 1 97.12 170 SER A N 1
ATOM 1354 C CA . SER A 1 170 ? 15.852 -13.977 -7.941 1 97.12 170 SER A CA 1
ATOM 1355 C C . SER A 1 170 ? 15.078 -15.281 -8.102 1 97.12 170 SER A C 1
ATOM 1357 O O . SER A 1 170 ? 15.68 -16.359 -8.18 1 97.12 170 SER A O 1
ATOM 1359 N N . GLU A 1 171 ? 13.82 -15.195 -8.164 1 97 171 GLU A N 1
ATOM 1360 C CA . GLU A 1 171 ? 12.977 -16.391 -8.273 1 97 171 GLU A CA 1
ATOM 1361 C C . GLU A 1 171 ? 13.227 -17.109 -9.594 1 97 171 GLU A C 1
ATOM 1363 O O . GLU A 1 171 ? 13.516 -18.312 -9.602 1 97 171 GLU A O 1
ATOM 1368 N N . SER A 1 172 ? 13.117 -16.391 -10.703 1 97.19 172 SER A N 1
ATOM 1369 C CA . SER A 1 172 ? 13.234 -17.016 -12.016 1 97.19 172 SER A CA 1
ATOM 1370 C C . SER A 1 172 ? 14.633 -17.609 -12.227 1 97.19 172 SER A C 1
ATOM 1372 O O . SER A 1 172 ? 14.781 -18.719 -12.727 1 97.19 172 SER A O 1
ATOM 1374 N N . GLU A 1 173 ? 15.617 -16.844 -11.797 1 97.25 173 GLU A N 1
ATOM 1375 C CA . GLU A 1 173 ? 16.984 -17.328 -11.945 1 97.25 173 GLU A CA 1
ATOM 1376 C C . GLU A 1 173 ? 17.25 -18.547 -11.078 1 97.25 173 GLU A C 1
ATOM 1378 O O . GLU A 1 173 ? 17.953 -19.469 -11.484 1 97.25 173 GLU A O 1
ATOM 1383 N N . HIS A 1 174 ? 16.719 -18.547 -9.906 1 97.88 174 HIS A N 1
ATOM 1384 C CA . HIS A 1 174 ? 16.906 -19.703 -9.031 1 97.88 174 HIS A CA 1
ATOM 1385 C C . HIS A 1 174 ? 16.234 -20.938 -9.602 1 97.88 174 HIS A C 1
ATOM 1387 O O . HIS A 1 174 ? 16.797 -22.031 -9.562 1 97.88 174 HIS A O 1
ATOM 1393 N N . ILE A 1 175 ? 15.016 -20.781 -10.047 1 98.06 175 ILE A N 1
ATOM 1394 C CA . ILE A 1 175 ? 14.281 -21.891 -10.648 1 98.06 175 ILE A CA 1
ATOM 1395 C C . ILE A 1 175 ? 15.086 -22.469 -11.812 1 98.06 175 ILE A C 1
ATOM 1397 O O . ILE A 1 175 ? 15.289 -23.688 -11.883 1 98.06 175 ILE A O 1
ATOM 1401 N N . LEU A 1 176 ? 15.57 -21.609 -12.695 1 97.69 176 LEU A N 1
ATOM 1402 C CA . LEU A 1 176 ? 16.312 -22.078 -13.859 1 97.69 176 LEU A CA 1
ATOM 1403 C C . LEU A 1 176 ? 17.594 -22.781 -13.438 1 97.69 176 LEU A C 1
ATOM 1405 O O . LEU A 1 176 ? 18.016 -23.766 -14.062 1 97.69 176 LEU A O 1
ATOM 1409 N N . TRP A 1 177 ? 18.203 -22.312 -12.422 1 97 177 TRP A N 1
ATOM 1410 C CA . TRP A 1 177 ? 19.438 -22.891 -11.914 1 97 177 TRP A CA 1
ATOM 1411 C C . TRP A 1 177 ? 19.188 -24.281 -11.359 1 97 177 TRP A C 1
ATOM 1413 O O . TRP A 1 177 ? 20.031 -25.188 -11.516 1 97 177 TRP A O 1
ATOM 1423 N N . THR A 1 178 ? 18.078 -24.5 -10.75 1 96.12 178 THR A N 1
ATOM 1424 C CA . THR A 1 178 ? 17.828 -25.734 -10.016 1 96.12 178 THR A CA 1
ATOM 1425 C C . THR A 1 178 ? 17.016 -26.719 -10.859 1 96.12 178 THR A C 1
ATOM 1427 O O . THR A 1 178 ? 16.953 -27.906 -10.555 1 96.12 178 THR A O 1
ATOM 1430 N N . GLN A 1 179 ? 16.406 -26.266 -11.883 1 94.75 179 GLN A N 1
ATOM 1431 C CA . GLN A 1 179 ? 15.516 -27.062 -12.719 1 94.75 179 GLN A CA 1
ATOM 1432 C C . GLN A 1 179 ? 16.188 -28.328 -13.211 1 94.75 179 GLN A C 1
ATOM 1434 O O . GLN A 1 179 ? 15.586 -29.406 -13.211 1 94.75 179 GLN A O 1
ATOM 1439 N N . PRO A 1 180 ? 17.469 -28.281 -13.641 1 91.19 180 PRO A N 1
ATOM 1440 C CA . PRO A 1 180 ? 18.125 -29.5 -14.125 1 91.19 180 PRO A CA 1
ATOM 1441 C C . PRO A 1 180 ? 18.25 -30.562 -13.039 1 91.19 180 PRO A C 1
ATOM 1443 O O . PRO A 1 180 ? 18.406 -31.75 -13.352 1 91.19 180 PRO A O 1
ATOM 1446 N N . ASP A 1 181 ? 18.156 -30.234 -11.781 1 91.62 181 ASP A N 1
ATOM 1447 C CA . ASP A 1 181 ? 18.281 -31.156 -10.672 1 91.62 181 ASP A CA 1
ATOM 1448 C C . ASP A 1 181 ? 16.922 -31.766 -10.305 1 91.62 181 ASP A C 1
ATOM 1450 O O . ASP A 1 181 ? 16.844 -32.719 -9.516 1 91.62 181 ASP A O 1
ATOM 1454 N N . MET A 1 182 ? 15.883 -31.312 -10.898 1 94.62 182 MET A N 1
ATOM 1455 C CA . MET A 1 182 ? 14.539 -31.766 -10.555 1 94.62 182 MET A CA 1
ATOM 1456 C C . MET A 1 182 ? 14.227 -33.094 -11.219 1 94.62 182 MET A C 1
ATOM 1458 O O . MET A 1 182 ? 14.68 -33.344 -12.336 1 94.62 182 MET A O 1
ATOM 1462 N N . ASP A 1 183 ? 13.5 -33.875 -10.484 1 95.94 183 ASP A N 1
ATOM 1463 C CA . ASP A 1 183 ? 12.883 -35.062 -11.086 1 95.94 183 ASP A CA 1
ATOM 1464 C C . ASP A 1 183 ? 11.727 -34.656 -12.008 1 95.94 183 ASP A C 1
ATOM 1466 O O . ASP A 1 183 ? 10.695 -34.188 -11.539 1 95.94 183 ASP A O 1
ATOM 1470 N N . THR A 1 184 ? 11.859 -34.875 -13.305 1 94.5 184 THR A N 1
ATOM 1471 C CA . THR A 1 184 ? 10.891 -34.406 -14.297 1 94.5 184 THR A CA 1
ATOM 1472 C C . THR A 1 184 ? 9.562 -35.156 -14.148 1 94.5 184 THR A C 1
ATOM 1474 O O . THR A 1 184 ? 8.555 -34.75 -14.727 1 94.5 184 THR A O 1
ATOM 1477 N N . THR A 1 185 ? 9.5 -36.156 -13.367 1 96.12 185 THR A N 1
ATOM 1478 C CA . THR A 1 185 ? 8.242 -36.844 -13.102 1 96.12 185 THR A CA 1
ATOM 1479 C C . THR A 1 185 ? 7.516 -36.219 -11.922 1 96.12 185 THR A C 1
ATOM 1481 O O . THR A 1 185 ? 6.434 -36.656 -11.539 1 96.12 185 THR A O 1
ATOM 1484 N N . GLY A 1 186 ? 8.109 -35.219 -11.375 1 97.31 186 GLY A N 1
ATOM 1485 C CA . GLY A 1 186 ? 7.543 -34.531 -10.219 1 97.31 186 GLY A CA 1
ATOM 1486 C C . GLY A 1 186 ? 6.566 -33.438 -10.594 1 97.31 186 GLY A C 1
ATOM 1487 O O . GLY A 1 186 ? 6.07 -33.406 -11.727 1 97.31 186 GLY A O 1
ATOM 1488 N N . PHE A 1 187 ? 6.168 -32.688 -9.594 1 98.25 187 PHE A N 1
ATOM 1489 C CA . PHE A 1 187 ? 5.207 -31.609 -9.688 1 98.25 187 PHE A CA 1
ATOM 1490 C C . PHE A 1 187 ? 5.812 -30.312 -9.156 1 98.25 187 PHE A C 1
ATOM 1492 O O . PHE A 1 187 ? 6.512 -30.312 -8.141 1 98.25 187 PHE A O 1
ATOM 1499 N N . PHE A 1 188 ? 5.621 -29.188 -9.867 1 98.5 188 PHE A N 1
ATOM 1500 C CA . PHE A 1 188 ? 6.219 -27.938 -9.445 1 98.5 188 PHE A CA 1
ATOM 1501 C C . PHE A 1 188 ? 5.141 -26.906 -9.117 1 98.5 188 PHE A C 1
ATOM 1503 O O . PHE A 1 188 ? 4.234 -26.672 -9.922 1 98.5 188 PHE A O 1
ATOM 1510 N N . ILE A 1 189 ? 5.23 -26.281 -7.945 1 98.12 189 ILE A N 1
ATOM 1511 C CA . ILE A 1 189 ? 4.293 -25.266 -7.5 1 98.12 189 ILE A CA 1
ATOM 1512 C C . ILE A 1 189 ? 5.027 -23.938 -7.305 1 98.12 189 ILE A C 1
ATOM 1514 O O . ILE A 1 189 ? 5.934 -23.844 -6.477 1 98.12 189 ILE A O 1
ATOM 1518 N N . MET A 1 190 ? 4.629 -22.969 -8.062 1 97 190 MET A N 1
ATOM 1519 C CA . MET A 1 190 ? 5.152 -21.625 -7.895 1 97 190 MET A CA 1
ATOM 1520 C C . MET A 1 190 ? 4.293 -20.828 -6.926 1 97 190 MET A C 1
ATOM 1522 O O . MET A 1 190 ? 3.062 -20.922 -6.953 1 97 190 MET A O 1
ATOM 1526 N N . ASP A 1 191 ? 4.918 -20.094 -6.07 1 94.62 191 ASP A N 1
ATOM 1527 C CA . ASP A 1 191 ? 4.188 -19.203 -5.176 1 94.62 191 ASP A CA 1
ATOM 1528 C C . ASP A 1 191 ? 3.764 -17.922 -5.898 1 94.62 191 ASP A C 1
ATOM 1530 O O . ASP A 1 191 ? 4.531 -16.953 -5.973 1 94.62 191 ASP A O 1
ATOM 1534 N N . GLY A 1 192 ? 2.514 -17.953 -6.254 1 93.81 192 GLY A N 1
ATOM 1535 C CA . GLY A 1 192 ? 2.002 -16.844 -7.031 1 93.81 192 GLY A CA 1
ATOM 1536 C C . GLY A 1 192 ? 1.71 -17.203 -8.477 1 93.81 192 GLY A C 1
ATOM 1537 O O . GLY A 1 192 ? 1.67 -18.391 -8.828 1 93.81 192 GLY A O 1
ATOM 1538 N N . PRO A 1 193 ? 1.519 -16.203 -9.328 1 93.44 193 PRO A N 1
ATOM 1539 C CA . PRO A 1 193 ? 1.218 -16.453 -10.734 1 93.44 193 PRO A CA 1
ATOM 1540 C C . PRO A 1 193 ? 2.389 -17.078 -11.484 1 93.44 193 PRO A C 1
ATOM 1542 O O . PRO A 1 193 ? 3.543 -16.922 -11.086 1 93.44 193 PRO A O 1
ATOM 1545 N N . VAL A 1 194 ? 2.078 -17.688 -12.57 1 94.81 194 VAL A N 1
ATOM 1546 C CA . VAL A 1 194 ? 3.098 -18.391 -13.336 1 94.81 194 VAL A CA 1
ATOM 1547 C C . VAL A 1 194 ? 3.953 -17.375 -14.102 1 94.81 194 VAL A C 1
ATOM 1549 O O . VAL A 1 194 ? 5.059 -17.703 -14.547 1 94.81 194 VAL A O 1
ATOM 1552 N N . TYR A 1 195 ? 3.445 -16.219 -14.344 1 92.56 195 TYR A N 1
ATOM 1553 C CA . TYR A 1 195 ? 4.203 -15.164 -15.008 1 92.56 195 TYR A CA 1
ATOM 1554 C C . TYR A 1 195 ? 4.348 -13.953 -14.102 1 92.56 195 TYR A C 1
ATOM 1556 O O . TYR A 1 195 ? 3.545 -13.758 -13.18 1 92.56 195 TYR A O 1
ATOM 1564 N N . PRO A 1 196 ? 5.371 -13.18 -14.297 1 92 196 PRO A N 1
ATOM 1565 C CA . PRO A 1 196 ? 5.574 -11.984 -13.477 1 92 196 PRO A CA 1
ATOM 1566 C C . PRO A 1 196 ? 4.648 -10.836 -13.867 1 92 196 PRO A C 1
ATOM 1568 O O . PRO A 1 196 ? 5.074 -9.898 -14.547 1 92 196 PRO A O 1
ATOM 1571 N N . LYS A 1 197 ? 3.543 -10.789 -13.391 1 86.81 197 LYS A N 1
ATOM 1572 C CA . LYS A 1 197 ? 2.461 -9.906 -13.836 1 86.81 197 LYS A CA 1
ATOM 1573 C C . LYS A 1 197 ? 2.824 -8.445 -13.625 1 86.81 197 LYS A C 1
ATOM 1575 O O . LYS A 1 197 ? 2.52 -7.598 -14.469 1 86.81 197 LYS A O 1
ATOM 1580 N N . GLN A 1 198 ? 3.398 -8.109 -12.492 1 85.06 198 GLN A N 1
ATOM 1581 C CA . GLN A 1 198 ? 3.727 -6.719 -12.219 1 85.06 198 GLN A CA 1
ATOM 1582 C C . GLN A 1 198 ? 4.801 -6.211 -13.172 1 85.06 198 GLN A C 1
ATOM 1584 O O . GLN A 1 198 ? 4.77 -5.051 -13.594 1 85.06 198 GLN A O 1
ATOM 1589 N N . LEU A 1 199 ? 5.773 -7.031 -13.445 1 86 199 LEU A N 1
ATOM 1590 C CA . LEU A 1 199 ? 6.789 -6.656 -14.422 1 86 199 LEU A CA 1
ATOM 1591 C C . LEU A 1 199 ? 6.164 -6.453 -15.797 1 86 199 LEU A C 1
ATOM 1593 O O . LEU A 1 199 ? 6.496 -5.496 -16.5 1 86 199 LEU A O 1
ATOM 1597 N N . MET A 1 200 ? 5.316 -7.332 -16.125 1 84.44 200 MET A N 1
ATOM 1598 C CA . MET A 1 200 ? 4.637 -7.238 -17.422 1 84.44 200 MET A CA 1
ATOM 1599 C C . MET A 1 200 ? 3.803 -5.965 -17.5 1 84.44 200 MET A C 1
ATOM 1601 O O . MET A 1 200 ? 3.709 -5.348 -18.562 1 84.44 200 MET A O 1
ATOM 1605 N N . PHE A 1 201 ? 3.285 -5.551 -16.453 1 77.38 201 PHE A N 1
ATOM 1606 C CA . PHE A 1 201 ? 2.541 -4.301 -16.359 1 77.38 201 PHE A CA 1
ATOM 1607 C C . PHE A 1 201 ? 3.445 -3.109 -16.641 1 77.38 201 PHE A C 1
ATOM 1609 O O . PHE A 1 201 ? 3.102 -2.238 -17.453 1 77.38 201 PHE A O 1
ATOM 1616 N N . TRP A 1 202 ? 4.574 -3.16 -16.031 1 77 202 TRP A N 1
ATOM 1617 C CA . TRP A 1 202 ? 5.539 -2.086 -16.25 1 77 202 TRP A CA 1
ATOM 1618 C C . TRP A 1 202 ? 5.957 -2.035 -17.719 1 77 202 TRP A C 1
ATOM 1620 O O . TRP A 1 202 ? 6.09 -0.954 -18.297 1 77 202 TRP A O 1
ATOM 1630 N N . MET A 1 203 ? 6.145 -3.117 -18.281 1 78.19 203 MET A N 1
ATOM 1631 C CA . MET A 1 203 ? 6.625 -3.215 -19.656 1 78.19 203 MET A CA 1
ATOM 1632 C C . MET A 1 203 ? 5.551 -2.762 -20.641 1 78.19 203 MET A C 1
ATOM 1634 O O . MET A 1 203 ? 5.863 -2.279 -21.719 1 78.19 203 MET A O 1
ATOM 1638 N N . GLY A 1 204 ? 4.348 -2.889 -20.281 1 73.25 204 GLY A N 1
ATOM 1639 C CA . GLY A 1 204 ? 3.232 -2.516 -21.141 1 73.25 204 GLY A CA 1
ATOM 1640 C C . GLY A 1 204 ? 2.852 -1.052 -21.016 1 73.25 204 GLY A C 1
ATOM 1641 O O . GLY A 1 204 ? 2.129 -0.523 -21.859 1 73.25 204 GLY A O 1
ATOM 1642 N N . THR A 1 205 ? 3.248 -0.421 -19.953 1 68 205 THR A N 1
ATOM 1643 C CA . THR A 1 205 ? 2.928 0.985 -19.75 1 68 205 THR A CA 1
ATOM 1644 C C . THR A 1 205 ? 3.725 1.873 -20.688 1 68 205 THR A C 1
ATOM 1646 O O . THR A 1 205 ? 4.949 1.755 -20.781 1 68 205 THR A O 1
ATOM 1649 N N . ASN A 1 206 ? 2.951 2.494 -21.547 1 62.34 206 ASN A N 1
ATOM 1650 C CA . ASN A 1 206 ? 3.576 3.41 -22.5 1 62.34 206 ASN A CA 1
ATOM 1651 C C . ASN A 1 206 ? 3.613 4.836 -21.953 1 62.34 206 ASN A C 1
ATOM 1653 O O . ASN A 1 206 ? 2.619 5.562 -22.031 1 62.34 206 ASN A O 1
ATOM 1657 N N . SER A 1 207 ? 4.43 5.109 -21.172 1 61.44 207 SER A N 1
ATOM 1658 C CA . SER A 1 207 ? 4.59 6.473 -20.672 1 61.44 207 SER A CA 1
ATOM 1659 C C . SER A 1 207 ? 6.031 6.949 -20.828 1 61.44 207 SER A C 1
ATOM 1661 O O . SER A 1 207 ? 6.961 6.141 -20.812 1 61.44 207 SER A O 1
ATOM 1663 N N . ASP A 1 208 ? 6.184 8.133 -21.203 1 59.75 208 ASP A N 1
ATOM 1664 C CA . ASP A 1 208 ? 7.504 8.75 -21.266 1 59.75 208 ASP A CA 1
ATOM 1665 C C . ASP A 1 208 ? 8.242 8.625 -19.938 1 59.75 208 ASP A C 1
ATOM 1667 O O . ASP A 1 208 ? 9.477 8.719 -19.906 1 59.75 208 ASP A O 1
ATOM 1671 N N . LYS A 1 209 ? 7.523 8.219 -19 1 62.31 209 LYS A N 1
ATOM 1672 C CA . LYS A 1 209 ? 8.117 8.164 -17.672 1 62.31 209 LYS A CA 1
ATOM 1673 C C . LYS A 1 209 ? 8.484 6.738 -17.281 1 62.31 209 LYS A C 1
ATOM 1675 O O . LYS A 1 209 ? 9.227 6.52 -16.328 1 62.31 209 LYS A O 1
ATOM 1680 N N . VAL A 1 210 ? 8.031 5.859 -18.141 1 59.84 210 VAL A N 1
ATOM 1681 C CA . VAL A 1 210 ? 8.297 4.449 -17.859 1 59.84 210 VAL A CA 1
ATOM 1682 C C . VAL A 1 210 ? 8.891 3.783 -19.109 1 59.84 210 VAL A C 1
ATOM 1684 O O . VAL A 1 210 ? 8.156 3.408 -20.016 1 59.84 210 VAL A O 1
ATOM 1687 N N . LEU A 1 211 ? 10.203 3.625 -19.094 1 69.56 211 LEU A N 1
ATOM 1688 C CA . LEU A 1 211 ? 10.891 3.074 -20.25 1 69.56 211 LEU A CA 1
ATOM 1689 C C . LEU A 1 211 ? 11.414 1.672 -19.953 1 69.56 211 LEU A C 1
ATOM 1691 O O . LEU A 1 211 ? 12.523 1.319 -20.359 1 69.56 211 LEU A O 1
ATOM 1695 N N . ILE A 1 212 ? 10.562 0.903 -19.359 1 74.56 212 ILE A N 1
ATOM 1696 C CA . ILE A 1 212 ? 10.984 -0.41 -18.891 1 74.56 212 ILE A CA 1
ATOM 1697 C C . ILE A 1 212 ? 10.93 -1.419 -20.031 1 74.56 212 ILE A C 1
ATOM 1699 O O . ILE A 1 212 ? 11.688 -2.391 -20.047 1 74.56 212 ILE A O 1
ATOM 1703 N N . ARG A 1 213 ? 10.18 -1.102 -21.047 1 72.38 213 ARG A N 1
ATOM 1704 C CA . ARG A 1 213 ? 9.953 -2.025 -22.156 1 72.38 213 ARG A CA 1
ATOM 1705 C C . ARG A 1 213 ? 11.266 -2.363 -22.859 1 72.38 213 ARG A C 1
ATOM 1707 O O . ARG A 1 213 ? 11.438 -3.477 -23.359 1 72.38 213 ARG A O 1
ATOM 1714 N N . HIS A 1 214 ? 12.172 -1.467 -22.734 1 75.56 214 HIS A N 1
ATOM 1715 C CA . HIS A 1 214 ? 13.414 -1.684 -23.469 1 75.56 214 HIS A CA 1
ATOM 1716 C C . HIS A 1 214 ? 14.578 -1.965 -22.516 1 75.56 214 HIS A C 1
ATOM 1718 O O . HIS A 1 214 ? 15.719 -2.123 -22.953 1 75.56 214 HIS A O 1
ATOM 1724 N N . ASP A 1 215 ? 14.188 -2.115 -21.328 1 82.38 215 ASP A N 1
ATOM 1725 C CA . ASP A 1 215 ? 15.227 -2.412 -20.359 1 82.38 215 ASP A CA 1
ATOM 1726 C C . ASP A 1 215 ? 15.727 -3.848 -20.5 1 82.38 215 ASP A C 1
ATOM 1728 O O . ASP A 1 215 ? 14.93 -4.785 -20.562 1 82.38 215 ASP A O 1
ATOM 1732 N N . ARG A 1 216 ? 17.062 -4 -20.547 1 85 216 ARG A N 1
ATOM 1733 C CA . ARG A 1 216 ? 17.672 -5.301 -20.781 1 85 216 ARG A CA 1
ATOM 1734 C C . ARG A 1 216 ? 17.359 -6.27 -19.641 1 85 216 ARG A C 1
ATOM 1736 O O . ARG A 1 216 ? 17.141 -7.457 -19.875 1 85 216 ARG A O 1
ATOM 1743 N N . ASN A 1 217 ? 17.375 -5.824 -18.484 1 86.38 217 ASN A N 1
ATOM 1744 C CA . ASN A 1 217 ? 17.109 -6.684 -17.328 1 86.38 217 ASN A CA 1
ATOM 1745 C C . ASN A 1 217 ? 15.656 -7.172 -17.328 1 86.38 217 ASN A C 1
ATOM 1747 O O . ASN A 1 217 ? 15.391 -8.328 -17.016 1 86.38 217 ASN A O 1
ATOM 1751 N N . ALA A 1 218 ? 14.734 -6.305 -17.625 1 87 218 ALA A N 1
ATOM 1752 C CA . ALA A 1 218 ? 13.328 -6.68 -17.703 1 87 218 ALA A CA 1
ATOM 1753 C C . ALA A 1 218 ? 13.102 -7.766 -18.75 1 87 218 ALA A C 1
ATOM 1755 O O . ALA A 1 218 ? 12.391 -8.742 -18.5 1 87 218 ALA A O 1
ATOM 1756 N N . LYS A 1 219 ? 13.719 -7.641 -19.844 1 88.19 219 LYS A N 1
ATOM 1757 C CA . LYS A 1 219 ? 13.602 -8.633 -20.922 1 88.19 219 LYS A CA 1
ATOM 1758 C C . LYS A 1 219 ? 14.195 -9.969 -20.5 1 88.19 219 LYS A C 1
ATOM 1760 O O . LYS A 1 219 ? 13.633 -11.023 -20.781 1 88.19 219 LYS A O 1
ATOM 1765 N N . LYS A 1 220 ? 15.266 -9.852 -19.859 1 92 220 LYS A N 1
ATOM 1766 C CA . LYS A 1 220 ? 15.914 -11.078 -19.391 1 92 220 LYS A CA 1
ATOM 1767 C C . LYS A 1 220 ? 15.031 -11.82 -18.391 1 92 220 LYS A C 1
ATOM 1769 O O . LYS A 1 220 ? 14.922 -13.047 -18.453 1 92 220 LYS A O 1
ATOM 1774 N N . ILE A 1 221 ? 14.438 -11.102 -17.484 1 93.06 221 ILE A N 1
ATOM 1775 C CA . ILE A 1 221 ? 13.547 -11.719 -16.5 1 93.06 221 ILE A CA 1
ATOM 1776 C C . ILE A 1 221 ? 12.383 -12.391 -17.219 1 93.06 221 ILE A C 1
ATOM 1778 O O . ILE A 1 221 ? 12.031 -13.539 -16.906 1 93.06 221 ILE A O 1
ATOM 1782 N N . LEU A 1 222 ? 11.812 -11.711 -18.172 1 91.44 222 LEU A N 1
ATOM 1783 C CA . LEU A 1 222 ? 10.703 -12.297 -18.922 1 91.44 222 LEU A CA 1
ATOM 1784 C C . LEU A 1 222 ? 11.148 -13.539 -19.672 1 91.44 222 LEU A C 1
ATOM 1786 O O . LEU A 1 222 ? 10.438 -14.547 -19.703 1 91.44 222 LEU A O 1
ATOM 1790 N N . GLN A 1 223 ? 12.289 -13.438 -20.266 1 94.31 223 GLN A N 1
ATOM 1791 C CA . GLN A 1 223 ? 12.852 -14.602 -20.953 1 94.31 223 GLN A CA 1
ATOM 1792 C C . GLN A 1 223 ? 13.023 -15.773 -20 1 94.31 223 GLN A C 1
ATOM 1794 O O . GLN A 1 223 ? 12.773 -16.922 -20.359 1 94.31 223 GLN A O 1
ATOM 1799 N N . ASN A 1 224 ? 13.461 -15.43 -18.797 1 96.31 224 ASN A N 1
ATOM 1800 C CA . ASN A 1 224 ? 13.609 -16.484 -17.797 1 96.31 224 ASN A CA 1
ATOM 1801 C C . ASN A 1 224 ? 12.297 -17.234 -17.578 1 96.31 224 ASN A C 1
ATOM 1803 O O . ASN A 1 224 ? 12.281 -18.469 -17.531 1 96.31 224 ASN A O 1
ATOM 1807 N N . TYR A 1 225 ? 11.242 -16.562 -17.438 1 95.5 225 TYR A N 1
ATOM 1808 C CA . TYR A 1 225 ? 9.945 -17.188 -17.188 1 95.5 225 TYR A CA 1
ATOM 1809 C C . TYR A 1 225 ? 9.516 -18.016 -18.375 1 95.5 225 TYR A C 1
ATOM 1811 O O . TYR A 1 225 ? 8.922 -19.094 -18.219 1 95.5 225 TYR A O 1
ATOM 1819 N N . ILE A 1 226 ? 9.805 -17.578 -19.547 1 94.38 226 ILE A N 1
ATOM 1820 C CA . ILE A 1 226 ? 9.516 -18.359 -20.75 1 94.38 226 ILE A CA 1
ATOM 1821 C C . ILE A 1 226 ? 10.352 -19.625 -20.75 1 94.38 226 ILE A C 1
ATOM 1823 O O . ILE A 1 226 ? 9.844 -20.719 -21.031 1 94.38 226 ILE A O 1
ATOM 1827 N N . ASP A 1 227 ? 11.602 -19.453 -20.391 1 96.94 227 ASP A N 1
ATOM 1828 C CA . ASP A 1 227 ? 12.5 -20.609 -20.344 1 96.94 227 ASP A CA 1
ATOM 1829 C C . ASP A 1 227 ? 12.031 -21.625 -19.312 1 96.94 227 ASP A C 1
ATOM 1831 O O . ASP A 1 227 ? 12.148 -22.844 -19.547 1 96.94 227 ASP A O 1
ATOM 1835 N N . ILE A 1 228 ? 11.547 -21.156 -18.219 1 97.75 228 ILE A N 1
ATOM 1836 C CA . ILE A 1 228 ? 11 -22.047 -17.203 1 97.75 228 ILE A CA 1
ATOM 1837 C C . ILE A 1 228 ? 9.852 -22.859 -17.797 1 97.75 228 ILE A C 1
ATOM 1839 O O . ILE A 1 228 ? 9.789 -24.078 -17.625 1 97.75 228 ILE A O 1
ATOM 1843 N N . MET A 1 229 ? 8.977 -22.156 -18.516 1 96.81 229 MET A N 1
ATOM 1844 C CA . MET A 1 229 ? 7.84 -22.844 -19.125 1 96.81 229 MET A CA 1
ATOM 1845 C C . MET A 1 229 ? 8.297 -23.781 -20.234 1 96.81 229 MET A C 1
ATOM 1847 O O . MET A 1 229 ? 7.734 -24.859 -20.406 1 96.81 229 MET A O 1
ATOM 1851 N N . ASP A 1 230 ? 9.328 -23.375 -21.016 1 96.81 230 ASP A N 1
ATOM 1852 C CA . ASP A 1 230 ? 9.906 -24.266 -22.031 1 96.81 230 ASP A CA 1
ATOM 1853 C C . ASP A 1 230 ? 10.328 -25.594 -21.422 1 96.81 230 ASP A C 1
ATOM 1855 O O . ASP A 1 230 ? 10.062 -26.656 -21.984 1 96.81 230 ASP A O 1
ATOM 1859 N N . PHE A 1 231 ? 10.961 -25.562 -20.312 1 97.56 231 PHE A N 1
ATOM 1860 C CA . PHE A 1 231 ? 11.43 -26.75 -19.641 1 97.56 231 PHE A CA 1
ATOM 1861 C C . PHE A 1 231 ? 10.266 -27.672 -19.281 1 97.56 231 PHE A C 1
ATOM 1863 O O . PHE A 1 231 ? 10.32 -28.875 -19.5 1 97.56 231 PHE A O 1
ATOM 1870 N N . HIS A 1 232 ? 9.258 -27.109 -18.766 1 98 232 HIS A N 1
ATOM 1871 C CA . HIS A 1 232 ? 8.102 -27.891 -18.328 1 98 232 HIS A CA 1
ATOM 1872 C C . HIS A 1 232 ? 7.34 -28.469 -19.516 1 98 232 HIS A C 1
ATOM 1874 O O . HIS A 1 232 ? 6.828 -29.578 -19.453 1 98 232 HIS A O 1
ATOM 1880 N N . LEU A 1 233 ? 7.223 -27.703 -20.562 1 97.31 233 LEU A N 1
ATOM 1881 C CA . LEU A 1 233 ? 6.574 -28.188 -21.766 1 97.31 233 LEU A CA 1
ATOM 1882 C C . LEU A 1 233 ? 7.391 -29.297 -22.406 1 97.31 233 LEU A C 1
ATOM 1884 O O . LEU A 1 233 ? 6.832 -30.312 -22.844 1 97.31 233 LEU A O 1
ATOM 1888 N N . GLU A 1 234 ? 8.664 -29.109 -22.438 1 96.94 234 GLU A N 1
ATOM 1889 C CA . GLU A 1 234 ? 9.562 -30.078 -23.047 1 96.94 234 GLU A CA 1
ATOM 1890 C C . GLU A 1 234 ? 9.523 -31.406 -22.312 1 96.94 234 GLU A C 1
ATOM 1892 O O . GLU A 1 234 ? 9.523 -32.469 -22.938 1 96.94 234 GLU A O 1
ATOM 1897 N N . ASN A 1 235 ? 9.422 -31.359 -21.031 1 97.06 235 ASN A N 1
ATOM 1898 C CA . ASN A 1 235 ? 9.5 -32.562 -20.203 1 97.06 235 ASN A CA 1
ATOM 1899 C C . ASN A 1 235 ? 8.109 -33.031 -19.781 1 97.06 235 ASN A C 1
ATOM 1901 O O . ASN A 1 235 ? 7.98 -34.062 -19.109 1 97.06 235 ASN A O 1
ATOM 1905 N N . LYS A 1 236 ? 7.043 -32.25 -20.156 1 96.44 236 LYS A N 1
ATOM 1906 C CA . LYS A 1 236 ? 5.672 -32.531 -19.734 1 96.44 236 LYS A CA 1
ATOM 1907 C C . LYS A 1 236 ? 5.57 -32.656 -18.219 1 96.44 236 LYS A C 1
ATOM 1909 O O . LYS A 1 236 ? 4.926 -33.562 -17.719 1 96.44 236 LYS A O 1
ATOM 1914 N N . MET A 1 237 ? 6.367 -31.891 -17.547 1 97.38 237 MET A N 1
ATOM 1915 C CA . MET A 1 237 ? 6.312 -31.812 -16.094 1 97.38 237 MET A CA 1
ATOM 1916 C C . MET A 1 237 ? 5.289 -30.766 -15.648 1 97.38 237 MET A C 1
ATOM 1918 O O . MET A 1 237 ? 5.398 -29.594 -15.992 1 97.38 237 MET A O 1
ATOM 1922 N N . PRO A 1 238 ? 4.309 -31.172 -14.836 1 98.19 238 PRO A N 1
ATOM 1923 C CA . PRO A 1 238 ? 3.268 -30.219 -14.438 1 98.19 238 PRO A CA 1
ATOM 1924 C C . PRO A 1 238 ? 3.812 -29.047 -13.609 1 98.19 238 PRO A C 1
ATOM 1926 O O . PRO A 1 238 ? 4.684 -29.25 -12.758 1 98.19 238 PRO A O 1
ATOM 1929 N N . VAL A 1 239 ? 3.34 -27.875 -13.883 1 98.38 239 VAL A N 1
ATOM 1930 C CA . VAL A 1 239 ? 3.68 -26.656 -13.141 1 98.38 239 VAL A CA 1
ATOM 1931 C C . VAL A 1 239 ? 2.418 -25.844 -12.883 1 98.38 239 VAL A C 1
ATOM 1933 O O . VAL A 1 239 ? 1.569 -25.703 -13.773 1 98.38 239 VAL A O 1
ATOM 1936 N N . ILE A 1 240 ? 2.289 -25.359 -11.656 1 98.38 240 ILE A N 1
ATOM 1937 C CA . ILE A 1 240 ? 1.155 -24.484 -11.352 1 98.38 240 ILE A CA 1
ATOM 1938 C C . ILE A 1 240 ? 1.635 -23.266 -10.578 1 98.38 240 ILE A C 1
ATOM 1940 O O . ILE A 1 240 ? 2.68 -23.312 -9.922 1 98.38 240 ILE A O 1
ATOM 1944 N N . GLY A 1 241 ? 0.943 -22.188 -10.797 1 97.56 241 GLY A N 1
ATOM 1945 C CA . GLY A 1 241 ? 1.02 -21.031 -9.914 1 97.56 241 GLY A CA 1
ATOM 1946 C C . GLY A 1 241 ? -0.087 -21 -8.875 1 97.56 241 GLY A C 1
ATOM 1947 O O . GLY A 1 241 ? -1.27 -21.047 -9.227 1 97.56 241 GLY A O 1
ATOM 1948 N N . PHE A 1 242 ? 0.278 -20.969 -7.621 1 97.56 242 PHE A N 1
ATOM 1949 C CA . PHE A 1 242 ? -0.685 -20.938 -6.527 1 97.56 242 PHE A CA 1
ATOM 1950 C C . PHE A 1 242 ? -0.899 -19.516 -6.027 1 97.56 242 PHE A C 1
ATOM 1952 O O . PHE A 1 242 ? -0.081 -18.984 -5.273 1 97.56 242 PHE A O 1
ATOM 1959 N N . VAL A 1 243 ? -1.97 -18.938 -6.371 1 95.19 243 VAL A N 1
ATOM 1960 C CA . VAL A 1 243 ? -2.281 -17.562 -5.973 1 95.19 243 VAL A CA 1
ATOM 1961 C C . VAL A 1 243 ? -3.189 -17.578 -4.746 1 95.19 243 VAL A C 1
ATOM 1963 O O . VAL A 1 243 ? -4.371 -17.906 -4.848 1 95.19 243 VAL A O 1
ATOM 1966 N N . LYS A 1 244 ? -2.713 -17.125 -3.711 1 92.31 244 LYS A N 1
ATOM 1967 C CA . LYS A 1 244 ? -3.404 -17.219 -2.426 1 92.31 244 LYS A CA 1
ATOM 1968 C C . LYS A 1 244 ? -4.438 -16.109 -2.285 1 92.31 244 LYS A C 1
ATOM 1970 O O . LYS A 1 244 ? -5.484 -16.297 -1.66 1 92.31 244 LYS A O 1
ATOM 1975 N N . ASN A 1 245 ? -4.109 -14.922 -2.789 1 88.44 245 ASN A N 1
ATOM 1976 C CA . ASN A 1 245 ? -4.996 -13.766 -2.688 1 88.44 245 ASN A CA 1
ATOM 1977 C C . ASN A 1 245 ? -5.258 -13.141 -4.055 1 88.44 245 ASN A C 1
ATOM 1979 O O . ASN A 1 245 ? -4.785 -12.039 -4.336 1 88.44 245 ASN A O 1
ATOM 1983 N N . PRO A 1 246 ? -6.07 -13.82 -4.777 1 88.5 246 PRO A N 1
ATOM 1984 C CA . PRO A 1 246 ? -6.379 -13.219 -6.078 1 88.5 246 PRO A CA 1
ATOM 1985 C C . PRO A 1 246 ? -7.156 -11.906 -5.949 1 88.5 246 PRO A C 1
ATOM 1987 O O . PRO A 1 246 ? -8.07 -11.805 -5.129 1 88.5 246 PRO A O 1
ATOM 1990 N N . ALA A 1 247 ? -6.797 -10.875 -6.617 1 78.62 247 ALA A N 1
ATOM 1991 C CA . ALA A 1 247 ? -7.406 -9.562 -6.453 1 78.62 247 ALA A CA 1
ATOM 1992 C C . ALA A 1 247 ? -7.879 -9 -7.793 1 78.62 247 ALA A C 1
ATOM 1994 O O . ALA A 1 247 ? -8.164 -7.809 -7.914 1 78.62 247 ALA A O 1
ATOM 1995 N N . GLU A 1 248 ? -8.086 -9.773 -8.734 1 83.62 248 GLU A N 1
ATOM 1996 C CA . GLU A 1 248 ? -8.461 -9.297 -10.07 1 83.62 248 GLU A CA 1
ATOM 1997 C C . GLU A 1 248 ? -9.945 -8.977 -10.141 1 83.62 248 GLU A C 1
ATOM 1999 O O . GLU A 1 248 ? -10.734 -9.461 -9.328 1 83.62 248 GLU A O 1
ATOM 2004 N N . THR A 1 249 ? -10.359 -8.062 -11.062 1 86.25 249 THR A N 1
ATOM 2005 C CA . THR A 1 249 ? -11.75 -7.68 -11.258 1 86.25 249 THR A CA 1
ATOM 2006 C C . THR A 1 249 ? -12.141 -7.773 -12.727 1 86.25 249 THR A C 1
ATOM 2008 O O . THR A 1 249 ? -13.242 -7.383 -13.109 1 86.25 249 THR A O 1
ATOM 2011 N N . GLN A 1 250 ? -11.32 -8.281 -13.555 1 83.44 250 GLN A N 1
ATOM 2012 C CA . GLN A 1 250 ? -11.508 -8.234 -15 1 83.44 250 GLN A CA 1
ATOM 2013 C C . GLN A 1 250 ? -12.734 -9.047 -15.422 1 83.44 250 GLN A C 1
ATOM 2015 O O . GLN A 1 250 ? -13.547 -8.586 -16.219 1 83.44 250 GLN A O 1
ATOM 2020 N N . ILE A 1 251 ? -12.797 -10.211 -14.938 1 89.06 251 ILE A N 1
ATOM 2021 C CA . ILE A 1 251 ? -13.891 -11.094 -15.312 1 89.06 251 ILE A CA 1
ATOM 2022 C C . ILE A 1 251 ? -15.219 -10.5 -14.852 1 89.06 251 ILE A C 1
ATOM 2024 O O . ILE A 1 251 ? -16.188 -10.477 -15.609 1 89.06 251 ILE A O 1
ATOM 2028 N N . LEU A 1 252 ? -15.25 -10.039 -13.68 1 88.69 252 LEU A N 1
ATOM 2029 C CA . LEU A 1 252 ? -16.453 -9.422 -13.133 1 88.69 252 LEU A CA 1
ATOM 2030 C C . LEU A 1 252 ? -16.891 -8.227 -13.984 1 88.69 252 LEU A C 1
ATOM 2032 O O . LEU A 1 252 ? -18.078 -8.094 -14.305 1 88.69 252 LEU A O 1
ATOM 2036 N N . ASN A 1 253 ? -15.977 -7.41 -14.367 1 83.56 253 ASN A N 1
ATOM 2037 C CA . ASN A 1 253 ? -16.281 -6.23 -15.164 1 83.56 253 ASN A CA 1
ATOM 2038 C C . ASN A 1 253 ? -16.875 -6.609 -16.516 1 83.56 253 ASN A C 1
ATOM 2040 O O . ASN A 1 253 ? -17.828 -5.984 -16.984 1 83.56 253 ASN A O 1
ATOM 2044 N N . LEU A 1 254 ? -16.312 -7.582 -17.078 1 84.94 254 LEU A N 1
ATOM 2045 C CA . LEU A 1 254 ? -16.828 -8.047 -18.359 1 84.94 254 LEU A CA 1
ATOM 2046 C C . LEU A 1 254 ? -18.234 -8.633 -18.219 1 84.94 254 LEU A C 1
ATOM 2048 O O . LEU A 1 254 ? -19.094 -8.406 -19.062 1 84.94 254 LEU A O 1
ATOM 2052 N N . LEU A 1 255 ? -18.406 -9.328 -17.188 1 88.56 255 LEU A N 1
ATOM 2053 C CA . LEU A 1 255 ? -19.719 -9.945 -16.938 1 88.56 255 LEU A CA 1
ATOM 2054 C C . LEU A 1 255 ? -20.781 -8.875 -16.688 1 88.56 255 LEU A C 1
ATOM 2056 O O . LEU A 1 255 ? -21.938 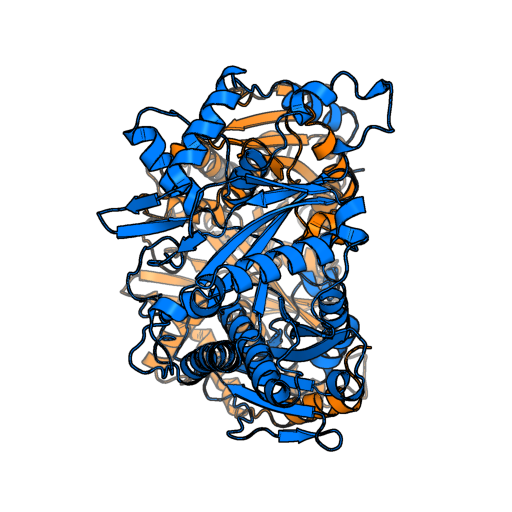-9.039 -17.062 1 88.56 255 LEU A O 1
ATOM 2060 N N . ARG A 1 256 ? -20.406 -7.848 -15.992 1 83.38 256 ARG A N 1
ATOM 2061 C CA . ARG A 1 256 ? -21.328 -6.75 -15.742 1 83.38 256 ARG A CA 1
ATOM 2062 C C . ARG A 1 256 ? -21.844 -6.152 -17.047 1 83.38 256 ARG A C 1
ATOM 2064 O O . ARG A 1 256 ? -23.047 -5.91 -17.188 1 83.38 256 ARG A O 1
ATOM 2071 N N . GLU A 1 257 ? -20.953 -5.969 -17.922 1 82.88 257 GLU A N 1
ATOM 2072 C CA . GLU A 1 257 ? -21.328 -5.426 -19.219 1 82.88 257 GLU A CA 1
ATOM 2073 C C . GLU A 1 257 ? -22.219 -6.398 -19.984 1 82.88 257 GLU A C 1
ATOM 2075 O O . GLU A 1 257 ? -23.234 -6.004 -20.562 1 82.88 257 GLU A O 1
ATOM 2080 N N . LYS A 1 258 ? -21.828 -7.605 -19.953 1 84.56 258 LYS A N 1
ATOM 2081 C CA . LYS A 1 258 ? -22.562 -8.617 -20.703 1 84.56 258 LYS A CA 1
ATOM 2082 C C . LYS A 1 258 ? -23.938 -8.867 -20.078 1 84.56 258 LYS A C 1
ATOM 2084 O O . LYS A 1 258 ? -24.906 -9.086 -20.797 1 84.56 258 LYS A O 1
ATOM 2089 N N . ALA A 1 259 ? -23.922 -8.953 -18.781 1 80.31 259 ALA A N 1
ATOM 2090 C CA . ALA A 1 259 ? -25.188 -9.18 -18.094 1 80.31 259 ALA A CA 1
ATOM 2091 C C . ALA A 1 259 ? -26.172 -8.055 -18.375 1 80.31 259 ALA A C 1
ATOM 2093 O O . ALA A 1 259 ? -27.375 -8.297 -18.5 1 80.31 259 ALA A O 1
ATOM 2094 N N . LYS A 1 260 ? -25.688 -6.891 -18.5 1 77.69 260 LYS A N 1
ATOM 2095 C CA . LYS A 1 260 ? -26.531 -5.75 -18.859 1 77.69 260 LYS A CA 1
ATOM 2096 C C . LYS A 1 260 ? -27.031 -5.855 -20.297 1 77.69 260 LYS A C 1
ATOM 2098 O O . LYS A 1 260 ? -28.203 -5.602 -20.578 1 77.69 260 LYS A O 1
ATOM 2103 N N . GLU A 1 261 ? -26.156 -6.207 -21.094 1 81.75 261 GLU A N 1
ATOM 2104 C CA . GLU A 1 261 ? -26.5 -6.348 -22.516 1 81.75 261 GLU A CA 1
ATOM 2105 C C . GLU A 1 261 ? -27.562 -7.422 -22.719 1 81.75 261 GLU A C 1
ATOM 2107 O O . GLU A 1 261 ? -28.484 -7.242 -23.516 1 81.75 261 GLU A O 1
ATOM 2112 N N . GLU A 1 262 ? -27.375 -8.461 -22 1 76.5 262 GLU A N 1
ATOM 2113 C CA . GLU A 1 262 ? -28.281 -9.594 -22.156 1 76.5 262 GLU A CA 1
ATOM 2114 C C . GLU A 1 262 ? -29.5 -9.445 -21.25 1 76.5 262 GLU A C 1
ATOM 2116 O O . GLU A 1 262 ? -30.406 -10.289 -21.281 1 76.5 262 GLU A O 1
ATOM 2121 N N . LYS A 1 263 ? -29.594 -8.414 -20.406 1 73.75 263 LYS A N 1
ATOM 2122 C CA . LYS A 1 263 ? -30.719 -8.094 -19.516 1 73.75 263 LYS A CA 1
ATOM 2123 C C . LYS A 1 263 ? -30.969 -9.227 -18.531 1 73.75 263 LYS A C 1
ATOM 2125 O O . LYS A 1 263 ? -32.125 -9.562 -18.25 1 73.75 263 LYS A O 1
ATOM 2130 N N . ILE A 1 264 ? -29.906 -10.008 -18.219 1 66.19 264 ILE A N 1
ATOM 2131 C CA . ILE A 1 264 ? -30 -11.102 -17.25 1 66.19 264 ILE A CA 1
ATOM 2132 C C . ILE A 1 264 ? -30.031 -10.539 -15.836 1 66.19 264 ILE A C 1
ATOM 2134 O O . ILE A 1 264 ? -30.812 -11 -15 1 66.19 264 ILE A O 1
ATOM 2138 N N . PHE A 1 265 ? -29.094 -9.711 -15.594 1 66.06 265 PHE A N 1
ATOM 2139 C CA . PHE A 1 265 ? -28.984 -9.094 -14.281 1 66.06 265 PHE A CA 1
ATOM 2140 C C . PHE A 1 265 ? -28.656 -7.605 -14.406 1 66.06 265 PHE A C 1
ATOM 2142 O O . PHE A 1 265 ? -27.844 -7.215 -15.242 1 66.06 265 PHE A O 1
ATOM 2149 N N . THR A 1 266 ? -29.438 -6.949 -13.648 1 64.88 266 THR A N 1
ATOM 2150 C CA . THR A 1 266 ? -29.219 -5.512 -13.719 1 64.88 266 THR A CA 1
ATOM 2151 C C . THR A 1 266 ? -28 -5.113 -12.898 1 64.88 266 THR A C 1
ATOM 2153 O O . THR A 1 266 ? -27.25 -4.199 -13.266 1 64.88 266 THR A O 1
ATOM 2156 N N . GLU A 1 267 ? -27.719 -5.859 -11.789 1 76.56 267 GLU A N 1
ATOM 2157 C CA . GLU A 1 267 ? -26.578 -5.508 -10.945 1 76.56 267 GLU A CA 1
ATOM 2158 C C . GLU A 1 267 ? -25.984 -6.742 -10.281 1 76.56 267 GLU A C 1
ATOM 2160 O O . GLU A 1 267 ? -26.703 -7.594 -9.766 1 76.56 267 GLU A O 1
ATOM 2165 N N . LEU A 1 268 ? -24.719 -6.938 -10.461 1 81.38 268 LEU A N 1
ATOM 2166 C CA . LEU A 1 268 ? -24.031 -8.055 -9.82 1 81.38 268 LEU A CA 1
ATOM 2167 C C . LEU A 1 268 ? -23.531 -7.66 -8.438 1 81.38 268 LEU A C 1
ATOM 2169 O O . LEU A 1 268 ? -22.906 -6.605 -8.273 1 81.38 268 LEU A O 1
ATOM 2173 N N . PRO A 1 269 ? -23.766 -8.453 -7.43 1 81.19 269 PRO A N 1
ATOM 2174 C CA . PRO A 1 269 ? -23.484 -8.078 -6.043 1 81.19 269 PRO A CA 1
ATOM 2175 C C . PRO A 1 269 ? -22.016 -8.312 -5.652 1 81.19 269 PRO A C 1
ATOM 2177 O O . PRO A 1 269 ? -21.719 -8.578 -4.484 1 81.19 269 PRO A O 1
ATOM 2180 N N . TRP A 1 270 ? -21.156 -8.328 -6.555 1 88.12 270 TRP A N 1
ATOM 2181 C CA . TRP A 1 270 ? -19.766 -8.641 -6.242 1 88.12 270 TRP A CA 1
ATOM 2182 C C . TRP A 1 270 ? -18.844 -7.473 -6.605 1 88.12 270 TRP A C 1
ATOM 2184 O O . TRP A 1 270 ? -19.188 -6.656 -7.465 1 88.12 270 TRP A O 1
ATOM 2194 N N . ALA A 1 271 ? -17.719 -7.449 -5.879 1 85.94 271 ALA A N 1
ATOM 2195 C CA . ALA A 1 271 ? -16.766 -6.375 -6.148 1 85.94 271 ALA A CA 1
ATOM 2196 C C . ALA A 1 271 ? -15.492 -6.922 -6.789 1 85.94 271 ALA A C 1
ATOM 2198 O O . ALA A 1 271 ? -14.727 -6.172 -7.395 1 85.94 271 ALA A O 1
ATOM 2199 N N . THR A 1 272 ? -15.258 -8.25 -6.68 1 88.56 272 THR A N 1
ATOM 2200 C CA . THR A 1 272 ? -14.039 -8.859 -7.203 1 88.56 272 THR A CA 1
ATOM 2201 C C . THR A 1 272 ? -14.344 -10.195 -7.871 1 88.56 272 THR A C 1
ATOM 2203 O O . THR A 1 272 ? -15.406 -10.789 -7.637 1 88.56 272 THR A O 1
ATOM 2206 N N . ASP A 1 273 ? -13.383 -10.633 -8.664 1 91.19 273 ASP A N 1
ATOM 2207 C CA . ASP A 1 273 ? -13.508 -11.961 -9.258 1 91.19 273 ASP A CA 1
ATOM 2208 C C . ASP A 1 273 ? -13.555 -13.039 -8.18 1 91.19 273 ASP A C 1
ATOM 2210 O O . ASP A 1 273 ? -14.242 -14.055 -8.336 1 91.19 273 ASP A O 1
ATOM 2214 N N . THR A 1 274 ? -12.859 -12.766 -7.141 1 92 274 THR A N 1
ATOM 2215 C CA . THR A 1 274 ? -12.812 -13.719 -6.039 1 92 274 THR A CA 1
ATOM 2216 C C . THR A 1 274 ? -14.203 -13.914 -5.441 1 92 274 THR A C 1
ATOM 2218 O O . THR A 1 274 ? -14.633 -15.047 -5.215 1 92 274 THR A O 1
ATOM 2221 N N . GLN A 1 275 ? -14.906 -12.867 -5.238 1 89.5 275 GLN A N 1
ATOM 2222 C CA . GLN A 1 275 ? -16.266 -12.953 -4.699 1 89.5 275 GLN A CA 1
ATOM 2223 C C . GLN A 1 275 ? -17.203 -13.648 -5.684 1 89.5 275 GLN A C 1
ATOM 2225 O O . GLN A 1 275 ? -18.062 -14.422 -5.277 1 89.5 275 GLN A O 1
ATOM 2230 N N . LEU A 1 276 ? -17.016 -13.328 -6.902 1 91.12 276 LEU A N 1
ATOM 2231 C CA . LEU A 1 276 ? -17.812 -13.945 -7.957 1 91.12 276 LEU A CA 1
ATOM 2232 C C . LEU A 1 276 ? -17.656 -15.469 -7.93 1 91.12 276 LEU A C 1
ATOM 2234 O O . LEU A 1 276 ? -18.656 -16.188 -7.84 1 91.12 276 LEU A O 1
ATOM 2238 N N . PHE A 1 277 ? -16.469 -15.914 -7.922 1 92.81 277 PHE A N 1
ATOM 2239 C CA . PHE A 1 277 ? -16.219 -17.344 -7.98 1 92.81 277 PHE A CA 1
ATOM 2240 C C . PHE A 1 277 ? -16.547 -18.016 -6.652 1 92.81 277 PHE A C 1
ATOM 2242 O O . PHE A 1 277 ? -16.938 -19.188 -6.613 1 92.81 277 PHE A O 1
ATOM 2249 N N . LYS A 1 278 ? -16.328 -17.281 -5.586 1 90.38 278 LYS A N 1
ATOM 2250 C CA . LYS A 1 278 ? -16.75 -17.797 -4.293 1 90.38 278 LYS A CA 1
ATOM 2251 C C . LYS A 1 278 ? -18.25 -18.141 -4.301 1 90.38 278 LYS A C 1
ATOM 2253 O O . LYS A 1 278 ? -18.656 -19.156 -3.74 1 90.38 278 LYS A O 1
ATOM 2258 N N . SER A 1 279 ? -19.062 -17.328 -4.938 1 87.12 279 SER A N 1
ATOM 2259 C CA . SER A 1 279 ? -20.5 -17.531 -5.043 1 87.12 279 SER A CA 1
ATOM 2260 C C . SER A 1 279 ? -20.828 -18.656 -6.016 1 87.12 279 SER A C 1
ATOM 2262 O O . SER A 1 279 ? -21.703 -19.484 -5.742 1 87.12 279 SER A O 1
ATOM 2264 N N . PHE A 1 280 ? -20.156 -18.703 -7.117 1 89.06 280 PHE A N 1
ATOM 2265 C CA . PHE A 1 280 ? -20.406 -19.719 -8.125 1 89.06 280 PHE A CA 1
ATOM 2266 C C . PHE A 1 280 ? -20.094 -21.109 -7.578 1 89.06 280 PHE A C 1
ATOM 2268 O O . PHE A 1 280 ? -20.75 -22.078 -7.949 1 89.06 280 PHE A O 1
ATOM 2275 N N . LEU A 1 281 ? -19.109 -21.125 -6.703 1 90.56 281 LEU A N 1
ATOM 2276 C CA . LEU A 1 281 ? -18.625 -22.438 -6.258 1 90.56 281 LEU A CA 1
ATOM 2277 C C . LEU A 1 281 ? -19.281 -22.844 -4.949 1 90.56 281 LEU A C 1
ATOM 2279 O O . LEU A 1 281 ? -18.906 -23.859 -4.352 1 90.56 281 LEU A O 1
ATOM 2283 N N . LYS A 1 282 ? -20.234 -22.031 -4.543 1 83.62 282 LYS A N 1
ATOM 2284 C CA . LYS A 1 282 ? -20.984 -22.406 -3.355 1 83.62 282 LYS A CA 1
ATOM 2285 C C . LYS A 1 282 ? -21.797 -23.672 -3.602 1 83.62 282 LYS A C 1
ATOM 2287 O O . LYS A 1 282 ? -22.484 -23.797 -4.617 1 83.62 282 LYS A O 1
ATOM 2292 N N . PRO A 1 283 ? -21.609 -24.578 -2.639 1 76.38 283 PRO A N 1
ATOM 2293 C CA . PRO A 1 283 ? -22.375 -25.812 -2.828 1 76.38 283 PRO A CA 1
ATOM 2294 C C . PRO A 1 283 ? -23.891 -25.578 -2.748 1 76.38 283 PRO A C 1
ATOM 2296 O O . PRO A 1 283 ? -24.344 -24.688 -2.029 1 76.38 283 PRO A O 1
ATOM 2299 N N . GLU A 1 284 ? -24.75 -26.141 -3.682 1 61.78 284 GLU A N 1
ATOM 2300 C CA . GLU A 1 284 ? -26.203 -25.984 -3.723 1 61.78 284 GLU A CA 1
ATOM 2301 C C . GLU A 1 284 ? -26.812 -26.188 -2.342 1 61.78 284 GLU A C 1
ATOM 2303 O O . GLU A 1 284 ? -27.781 -25.5 -1.976 1 61.78 284 GLU A O 1
ATOM 2308 N N . ASN A 1 285 ? -26.422 -27.172 -1.562 1 54.56 285 ASN A N 1
ATOM 2309 C CA . ASN A 1 285 ? -27.094 -27.5 -0.304 1 54.56 285 ASN A CA 1
ATOM 2310 C C . ASN A 1 285 ? -26.641 -26.578 0.823 1 54.56 285 ASN A C 1
ATOM 2312 O O . ASN A 1 285 ? -27.031 -26.766 1.979 1 54.56 285 ASN A O 1
ATOM 2316 N N . GLU A 1 286 ? -25.781 -25.719 0.745 1 51.97 286 GLU A N 1
ATOM 2317 C CA . GLU A 1 286 ? -25.328 -24.844 1.83 1 51.97 286 GLU A CA 1
ATOM 2318 C C . GLU A 1 286 ? -26.422 -23.859 2.232 1 51.97 286 GLU A C 1
ATOM 2320 O O . GLU A 1 286 ? -26.5 -23.453 3.395 1 51.97 286 GLU A O 1
ATOM 2325 N N . SER A 1 287 ? -27.203 -23.344 1.396 1 45 287 SER A N 1
ATOM 2326 C CA . SER A 1 287 ? -28.297 -22.469 1.843 1 45 287 SER A CA 1
ATOM 2327 C C . SER A 1 287 ? -29.234 -23.203 2.787 1 45 287 SER A C 1
ATOM 2329 O O . SER A 1 287 ? -29.75 -22.609 3.74 1 45 287 SER A O 1
ATOM 2331 N N . GLU A 1 288 ? -29.703 -24.375 2.512 1 40.19 288 GLU A N 1
ATOM 2332 C CA . GLU A 1 288 ? -30.641 -25.141 3.342 1 40.19 288 GLU A CA 1
ATOM 2333 C C . GLU A 1 288 ? -29.969 -25.641 4.617 1 40.19 288 GLU A C 1
ATOM 2335 O O . GLU A 1 288 ? -30.641 -25.906 5.613 1 40.19 288 GLU A O 1
ATOM 2340 N N . ALA A 1 289 ? -28.859 -25.938 4.734 1 36.47 289 ALA A N 1
ATOM 2341 C CA . ALA A 1 289 ? -28.172 -26.516 5.895 1 36.47 289 ALA A CA 1
ATOM 2342 C C . ALA A 1 289 ? -27.906 -25.438 6.953 1 36.47 289 ALA A C 1
ATOM 2344 O O . ALA A 1 289 ? -27.672 -25.766 8.117 1 36.47 289 ALA A O 1
ATOM 2345 N N . ALA A 1 290 ? -27.844 -24.25 6.617 1 39.31 290 ALA A N 1
ATOM 2346 C CA . ALA A 1 290 ? -27.703 -23.297 7.719 1 39.31 290 ALA A CA 1
ATOM 2347 C C . ALA A 1 290 ? -28.859 -23.422 8.711 1 39.31 290 ALA A C 1
ATOM 2349 O O . ALA A 1 290 ? -28.688 -23.172 9.906 1 39.31 290 ALA A O 1
ATOM 2350 N N . GLU A 1 291 ? -30.062 -23.469 8.359 1 37.12 291 GLU A N 1
ATOM 2351 C CA . GLU A 1 291 ? -31.156 -23.672 9.297 1 37.12 291 GLU A CA 1
ATOM 2352 C C . GLU A 1 291 ? -30.969 -24.953 10.109 1 37.12 291 GLU A C 1
ATOM 2354 O O . GLU A 1 291 ? -31.391 -25.031 11.266 1 37.12 291 GLU A O 1
ATOM 2359 N N . LYS A 1 292 ? -30.797 -26.125 9.555 1 36.44 292 LYS A N 1
ATOM 2360 C CA . LYS A 1 292 ? -30.625 -27.297 10.422 1 36.44 292 LYS A CA 1
ATOM 2361 C C . LYS A 1 292 ? -29.25 -27.312 11.055 1 36.44 292 LYS A C 1
ATOM 2363 O O . LYS A 1 292 ? -28.75 -28.375 11.438 1 36.44 292 LYS A O 1
ATOM 2368 N N . LYS A 1 293 ? -28.516 -26.422 11 1 38.69 293 LYS A N 1
ATOM 2369 C CA . LYS A 1 293 ? -27.203 -26.328 11.633 1 38.69 293 LYS A CA 1
ATOM 2370 C C . LYS A 1 293 ? -27.266 -26.766 13.094 1 38.69 293 LYS A C 1
ATOM 2372 O O . LYS A 1 293 ? -26.234 -26.828 13.766 1 38.69 293 LYS A O 1
ATOM 2377 N N . LYS A 1 294 ? -28.188 -26.234 13.93 1 38 294 LYS A N 1
ATOM 2378 C CA . LYS A 1 294 ? -28.078 -26.516 15.359 1 38 294 LYS A CA 1
ATOM 2379 C C . LYS A 1 294 ? -27.953 -28.016 15.625 1 38 294 LYS A C 1
ATOM 2381 O O . LYS A 1 294 ? -27.562 -28.422 16.719 1 38 294 LYS A O 1
ATOM 2386 N N . GLU A 1 295 ? -28.797 -28.672 15.039 1 33.94 295 GLU A N 1
ATOM 2387 C CA . GLU A 1 295 ? -28.797 -30.016 15.617 1 33.94 295 GLU A CA 1
ATOM 2388 C C . GLU A 1 295 ? -27.531 -30.781 15.219 1 33.94 295 GLU A C 1
ATOM 2390 O O . GLU A 1 295 ? -26.875 -31.391 16.062 1 33.94 295 GLU A O 1
ATOM 2395 N N . ASN A 1 296 ? -27.422 -31.594 13.977 1 32.03 296 ASN A N 1
ATOM 2396 C CA . ASN A 1 296 ? -26.391 -32.594 13.773 1 32.03 296 ASN A CA 1
ATOM 2397 C C . ASN A 1 296 ? -25.094 -31.984 13.242 1 32.03 296 ASN A C 1
ATOM 2399 O O . ASN A 1 296 ? -25 -31.656 12.055 1 32.03 296 ASN A O 1
ATOM 2403 N N . ALA A 1 297 ? -24.25 -31.188 13.898 1 38.72 297 ALA A N 1
ATOM 2404 C CA . ALA A 1 297 ? -22.844 -30.812 13.836 1 38.72 297 ALA A CA 1
ATOM 2405 C C . ALA A 1 297 ? -22.062 -31.766 12.93 1 38.72 297 ALA A C 1
ATOM 2407 O O . ALA A 1 297 ? -20.906 -31.516 12.586 1 38.72 297 ALA A O 1
ATOM 2408 N N . ASP A 1 298 ? -22.422 -32.969 12.844 1 35.91 298 ASP A N 1
ATOM 2409 C CA . ASP A 1 298 ? -21.719 -34.094 12.188 1 35.91 298 ASP A CA 1
ATOM 2410 C C . ASP A 1 298 ? -21.859 -34 10.672 1 35.91 298 ASP A C 1
ATOM 2412 O O . ASP A 1 298 ? -21.484 -34.938 9.953 1 35.91 298 ASP A O 1
ATOM 2416 N N . SER A 1 299 ? -22.656 -33.188 10.047 1 38.81 299 SER A N 1
ATOM 2417 C CA . SER A 1 299 ? -23 -33.438 8.648 1 38.81 299 SER A CA 1
ATOM 2418 C C . SER A 1 299 ? -21.875 -33.062 7.715 1 38.81 299 SER A C 1
ATOM 2420 O O . SER A 1 299 ? -21.141 -32.094 7.98 1 38.81 299 SER A O 1
ATOM 2422 N N . GLY A 1 300 ? -21.391 -33.844 6.691 1 41.59 300 GLY A N 1
ATOM 2423 C CA . GLY A 1 300 ? -20.391 -34.125 5.672 1 41.59 300 GLY A CA 1
ATOM 2424 C C . GLY A 1 300 ? -20.109 -32.938 4.766 1 41.59 300 GLY A C 1
ATOM 2425 O O . GLY A 1 300 ? -19.234 -33 3.902 1 41.59 300 GLY A O 1
ATOM 2426 N N . ASN A 1 301 ? -21.016 -32.031 4.621 1 46.97 301 ASN A N 1
ATOM 2427 C CA . ASN A 1 301 ? -20.875 -30.969 3.625 1 46.97 301 ASN A CA 1
ATOM 2428 C C . ASN A 1 301 ? -19.844 -29.938 4.059 1 46.97 301 ASN A C 1
ATOM 2430 O O . ASN A 1 301 ? -19.344 -29.172 3.232 1 46.97 301 ASN A O 1
ATOM 2434 N N . ARG A 1 302 ? -19.562 -29.688 5.371 1 54.03 302 ARG A N 1
ATOM 2435 C CA . ARG A 1 302 ? -18.609 -28.75 5.953 1 54.03 302 ARG A CA 1
ATOM 2436 C C . ARG A 1 302 ? -17.188 -29.078 5.52 1 54.03 302 ARG A C 1
ATOM 2438 O O . ARG A 1 302 ? -16.266 -28.281 5.719 1 54.03 302 ARG A O 1
ATOM 2445 N N . PHE A 1 303 ? -17.047 -30.016 4.734 1 73.94 303 PHE A N 1
ATOM 2446 C CA . PHE A 1 303 ? -15.656 -30.359 4.473 1 73.94 303 PHE A CA 1
ATOM 2447 C C . PHE A 1 303 ? -15.445 -30.672 2.998 1 73.94 303 PHE A C 1
ATOM 2449 O O . PHE A 1 303 ? -14.859 -31.703 2.656 1 73.94 303 PHE A O 1
ATOM 2456 N N . LYS A 1 304 ? -16.109 -29.875 2.092 1 85.5 304 LYS A N 1
ATOM 2457 C CA . LYS A 1 304 ? -15.914 -30.125 0.667 1 85.5 304 LYS A CA 1
ATOM 2458 C C . LYS A 1 304 ? -15.109 -29 0.017 1 85.5 304 LYS A C 1
ATOM 2460 O O . LYS A 1 304 ? -15.305 -27.828 0.339 1 85.5 304 LYS A O 1
ATOM 2465 N N . ILE A 1 305 ? -14.234 -29.406 -0.873 1 92 305 ILE A N 1
ATOM 2466 C CA . ILE A 1 305 ? -13.555 -28.484 -1.781 1 92 305 ILE A CA 1
ATOM 2467 C C . ILE A 1 305 ? -14.336 -28.375 -3.084 1 92 305 ILE A C 1
ATOM 2469 O O . ILE A 1 305 ? -14.758 -29.391 -3.658 1 92 305 ILE A O 1
ATOM 2473 N N . THR A 1 306 ? -14.734 -27.203 -3.414 1 93.81 306 THR A N 1
ATOM 2474 C CA . THR A 1 306 ? -15.383 -26.984 -4.703 1 93.81 306 THR A CA 1
ATOM 2475 C C . THR A 1 306 ? -14.461 -26.25 -5.668 1 93.81 306 THR A C 1
ATOM 2477 O O . THR A 1 306 ? -13.617 -25.469 -5.242 1 93.81 306 THR A O 1
ATOM 2480 N N . TYR A 1 307 ? -14.531 -26.594 -6.98 1 96 307 TYR A N 1
ATOM 2481 C CA . TYR A 1 307 ? -13.602 -26 -7.941 1 96 307 TYR A CA 1
ATOM 2482 C C . TYR A 1 307 ? -14.242 -25.875 -9.312 1 96 307 TYR A C 1
ATOM 2484 O O . TYR A 1 307 ? -15.258 -26.516 -9.594 1 96 307 TYR A O 1
ATOM 2492 N N . SER A 1 308 ? -13.758 -25.031 -10.055 1 96.69 308 SER A N 1
ATOM 2493 C CA . SER A 1 308 ? -14.258 -24.797 -11.414 1 96.69 308 SER A CA 1
ATOM 2494 C C . SER A 1 308 ? -13.43 -25.578 -12.438 1 96.69 308 SER A C 1
ATOM 2496 O O . SER A 1 308 ? -12.398 -26.156 -12.102 1 96.69 308 SER A O 1
ATOM 2498 N N . ASN A 1 309 ? -13.938 -25.578 -13.703 1 96.44 309 ASN A N 1
ATOM 2499 C CA . ASN A 1 309 ? -13.094 -25.984 -14.82 1 96.44 309 ASN A CA 1
ATOM 2500 C C . ASN A 1 309 ? -11.961 -25 -15.055 1 96.44 309 ASN A C 1
ATOM 2502 O O . ASN A 1 309 ? -11.938 -23.906 -14.469 1 96.44 309 ASN A O 1
ATOM 2506 N N . TRP A 1 310 ? -10.992 -25.406 -15.906 1 97.62 310 TRP A N 1
ATOM 2507 C CA . TRP A 1 310 ? -9.922 -24.5 -16.312 1 97.62 310 TRP A CA 1
ATOM 2508 C C . TRP A 1 310 ? -10.422 -23.484 -17.328 1 97.62 310 TRP A C 1
ATOM 2510 O O . TRP A 1 310 ? -11.25 -23.812 -18.188 1 97.62 310 TRP A O 1
ATOM 2520 N N . PHE A 1 311 ? -9.945 -22.297 -17.219 1 96.5 311 PHE A N 1
ATOM 2521 C CA . PHE A 1 311 ? -10.234 -21.219 -18.141 1 96.5 311 PHE A CA 1
ATOM 2522 C C . PHE A 1 311 ? -8.961 -20.75 -18.844 1 96.5 311 PHE A C 1
ATOM 2524 O O . PHE A 1 311 ? -7.879 -20.766 -18.25 1 96.5 311 PHE A O 1
ATOM 2531 N N . ILE A 1 312 ? -9.07 -20.406 -20.047 1 93.5 312 ILE A N 1
ATOM 2532 C CA . ILE A 1 312 ? -7.969 -19.812 -20.797 1 93.5 312 ILE A CA 1
ATOM 2533 C C . ILE A 1 312 ? -8.273 -18.344 -21.094 1 93.5 312 ILE A C 1
ATOM 2535 O O . ILE A 1 312 ? -9.414 -17.984 -21.375 1 93.5 312 ILE A O 1
ATOM 2539 N N . GLN A 1 313 ? -7.281 -17.531 -20.875 1 86.25 313 GLN A N 1
ATOM 2540 C CA . GLN A 1 313 ? -7.379 -16.109 -21.203 1 86.25 313 GLN A CA 1
ATOM 2541 C C . GLN A 1 313 ? -6.41 -15.727 -22.312 1 86.25 313 GLN A C 1
ATOM 2543 O O . GLN A 1 313 ? -5.297 -15.266 -22.047 1 86.25 313 GLN A O 1
ATOM 2548 N N . PRO A 1 314 ? -6.828 -15.844 -23.531 1 78.31 314 PRO A N 1
ATOM 2549 C CA . PRO A 1 314 ? -5.922 -15.641 -24.656 1 78.31 314 PRO A CA 1
ATOM 2550 C C . PRO A 1 314 ? -5.457 -14.188 -24.781 1 78.31 314 PRO A C 1
ATOM 2552 O O . PRO A 1 314 ? -4.352 -13.93 -25.266 1 78.31 314 PRO A O 1
ATOM 2555 N N . ASN A 1 315 ? -6.406 -13.312 -24.562 1 63.25 315 ASN A N 1
ATOM 2556 C CA . ASN A 1 315 ? -6.086 -11.898 -24.719 1 63.25 315 ASN A CA 1
ATOM 2557 C C . ASN A 1 315 ? -6.098 -11.172 -23.375 1 63.25 315 ASN A C 1
ATOM 2559 O O . ASN A 1 315 ? -7.125 -10.617 -22.969 1 63.25 315 ASN A O 1
ATOM 2563 N N . GLN A 1 316 ? -5.145 -11.641 -22.578 1 58.78 316 GLN A N 1
ATOM 2564 C CA . GLN A 1 316 ? -5.141 -11.102 -21.234 1 58.78 316 GLN A CA 1
ATOM 2565 C C . GLN A 1 316 ? -4.906 -9.594 -21.25 1 58.78 316 GLN A C 1
ATOM 2567 O O . GLN A 1 316 ? -4.184 -9.078 -22.094 1 58.78 316 GLN A O 1
ATOM 2572 N N . PHE A 1 317 ? -5.859 -8.953 -20.484 1 51.97 317 PHE A N 1
ATOM 2573 C CA . PHE A 1 317 ? -5.777 -7.523 -20.188 1 51.97 317 PHE A CA 1
ATOM 2574 C C . PHE A 1 317 ? -4.781 -7.25 -19.062 1 51.97 317 PHE A C 1
ATOM 2576 O O . PHE A 1 317 ? -4.742 -7.984 -18.078 1 51.97 317 PHE A O 1
ATOM 2583 N N . TYR A 1 318 ? -3.576 -6.777 -19.484 1 46.72 318 TYR A N 1
ATOM 2584 C CA . TYR A 1 318 ? -2.805 -6.297 -18.344 1 46.72 318 TYR A CA 1
ATOM 2585 C C . TYR A 1 318 ? -3.309 -4.938 -17.875 1 46.72 318 TYR A C 1
ATOM 2587 O O . TYR A 1 318 ? -3.441 -4.008 -18.672 1 46.72 318 TYR A O 1
ATOM 2595 N N . ASP A 1 319 ? -3.467 -4.629 -16.578 1 42.69 319 ASP A N 1
ATOM 2596 C CA . ASP A 1 319 ? -3.861 -3.445 -15.82 1 42.69 319 ASP A CA 1
ATOM 2597 C C . ASP A 1 319 ? -4.957 -2.666 -16.547 1 42.69 319 ASP A C 1
ATOM 2599 O O . ASP A 1 319 ? -4.703 -1.588 -17.078 1 42.69 319 ASP A O 1
ATOM 2603 N N . LYS A 1 320 ? -6.211 -2.955 -16.703 1 44.53 320 LYS A N 1
ATOM 2604 C CA . LYS A 1 320 ? -7.418 -2.236 -17.094 1 44.53 320 LYS A CA 1
ATOM 2605 C C . LYS A 1 320 ? -7.465 -2.037 -18.609 1 44.53 320 LYS A C 1
ATOM 2607 O O . LYS A 1 320 ? -8.43 -1.483 -19.141 1 44.53 320 LYS A O 1
ATOM 2612 N N . GLU A 1 321 ? -6.41 -2.1 -19.328 1 42.97 321 GLU A N 1
ATOM 2613 C CA . GLU A 1 321 ? -6.48 -1.979 -20.781 1 42.97 321 GLU A CA 1
ATOM 2614 C C . GLU A 1 321 ? -6.102 -3.287 -21.469 1 42.97 321 GLU A C 1
ATOM 2616 O O . GLU A 1 321 ? -5.168 -3.969 -21.031 1 42.97 321 GLU A O 1
ATOM 2621 N N . ILE A 1 322 ? -7.039 -3.762 -22.234 1 40.03 322 ILE A N 1
ATOM 2622 C CA . ILE A 1 322 ? -6.816 -4.863 -23.156 1 40.03 322 ILE A CA 1
ATOM 2623 C C . ILE A 1 322 ? -5.625 -4.543 -24.062 1 40.03 322 ILE A C 1
ATOM 2625 O O . ILE A 1 322 ? -5.707 -3.66 -24.922 1 40.03 322 ILE A O 1
ATOM 2629 N N . LYS A 1 323 ? -4.375 -4.453 -23.594 1 46.25 323 LYS A N 1
ATOM 2630 C CA . LYS A 1 323 ? -3.451 -4.309 -24.703 1 46.25 323 LYS A CA 1
ATOM 2631 C C . LYS A 1 323 ? -3.178 -5.656 -25.375 1 46.25 323 LYS A C 1
ATOM 2633 O O . LYS A 1 323 ? -2.912 -6.648 -24.688 1 46.25 323 LYS A O 1
ATOM 2638 N N . PRO A 1 324 ? -3.678 -5.863 -26.578 1 42.94 324 PRO A N 1
ATOM 2639 C CA . PRO A 1 324 ? -3.518 -7.09 -27.359 1 42.94 324 PRO A CA 1
ATOM 2640 C C . PRO A 1 324 ? -2.197 -7.805 -27.078 1 42.94 324 PRO A C 1
ATOM 2642 O O . PRO A 1 324 ? -2.125 -9.031 -27.156 1 42.94 324 PRO A O 1
ATOM 2645 N N . ASN A 1 325 ? -1.055 -7.055 -27.062 1 45.66 325 ASN A N 1
ATOM 2646 C CA . ASN A 1 325 ? 0.186 -7.801 -27.234 1 45.66 325 ASN A CA 1
ATOM 2647 C C . ASN A 1 325 ? 0.895 -8.047 -25.906 1 45.66 325 ASN A C 1
ATOM 2649 O O . ASN A 1 325 ? 1.402 -7.105 -25.297 1 45.66 325 ASN A O 1
ATOM 2653 N N . SER A 1 326 ? 0.424 -9.156 -25.234 1 57.62 326 SER A N 1
ATOM 2654 C CA . SER A 1 326 ? 1.152 -9.688 -24.094 1 57.62 326 SER A CA 1
ATOM 2655 C C . SER A 1 326 ? 2.66 -9.586 -24.297 1 57.62 326 SER A C 1
ATOM 2657 O O . SER A 1 326 ? 3.164 -9.867 -25.391 1 57.62 326 SER A O 1
ATOM 2659 N N . PRO A 1 327 ? 3.361 -8.852 -23.422 1 57.06 327 PRO A N 1
ATOM 2660 C CA . PRO A 1 327 ? 4.82 -8.836 -23.562 1 57.06 327 PRO A CA 1
ATOM 2661 C C . PRO A 1 327 ? 5.406 -10.219 -23.828 1 57.06 327 PRO A C 1
ATOM 2663 O O . PRO A 1 327 ? 6.535 -10.336 -24.312 1 57.06 327 PRO A O 1
ATOM 2666 N N . LEU A 1 328 ? 4.523 -11.125 -23.641 1 61.81 328 LEU A N 1
ATOM 2667 C CA . LEU A 1 328 ? 5.008 -12.484 -23.844 1 61.81 328 LEU A CA 1
ATOM 2668 C C . LEU A 1 328 ? 5.195 -12.773 -25.344 1 61.81 328 LEU A C 1
ATOM 2670 O O . LEU A 1 328 ? 5.914 -13.703 -25.703 1 61.81 328 LEU A O 1
ATOM 2674 N N . VAL A 1 329 ? 4.656 -11.75 -25.984 1 57.56 329 VAL A N 1
ATOM 2675 C CA . VAL A 1 329 ? 4.707 -12.023 -27.406 1 57.56 329 VAL A CA 1
ATOM 2676 C C . VAL A 1 329 ? 5.727 -11.102 -28.078 1 57.56 329 VAL A C 1
ATOM 2678 O O . VAL A 1 329 ? 5.801 -11.031 -29.312 1 57.56 329 VAL A O 1
ATOM 2681 N N . ASP A 1 330 ? 6.387 -10.461 -27.25 1 70.62 330 ASP A N 1
ATOM 2682 C CA . ASP A 1 330 ? 7.449 -9.633 -27.812 1 70.62 330 ASP A CA 1
ATOM 2683 C C . ASP A 1 330 ? 8.367 -10.461 -28.703 1 70.62 330 ASP A C 1
ATOM 2685 O O . ASP A 1 330 ? 8.805 -11.547 -28.328 1 70.62 330 ASP A O 1
ATOM 2689 N N . GLU A 1 331 ? 8.609 -9.977 -29.859 1 71 331 GLU A N 1
ATOM 2690 C CA . GLU A 1 331 ? 9.359 -10.695 -30.891 1 71 331 GLU A CA 1
ATOM 2691 C C . GLU A 1 331 ? 10.805 -10.93 -30.453 1 71 331 GLU A C 1
ATOM 2693 O O . GLU A 1 331 ? 11.461 -11.844 -30.953 1 71 331 GLU A O 1
ATOM 2698 N N . THR A 1 332 ? 11.211 -10.133 -29.516 1 80.38 332 THR A N 1
ATOM 2699 C CA . THR A 1 332 ? 12.609 -10.258 -29.109 1 80.38 332 THR A CA 1
ATOM 2700 C C . THR A 1 332 ? 12.789 -11.445 -28.156 1 80.38 332 THR A C 1
ATOM 2702 O O . THR A 1 332 ? 13.914 -11.867 -27.891 1 80.38 332 THR A O 1
ATOM 2705 N N . LEU A 1 333 ? 11.758 -12.008 -27.719 1 86.94 333 LEU A N 1
ATOM 2706 C CA . LEU A 1 333 ? 11.812 -13.125 -26.797 1 86.94 333 LEU A CA 1
ATOM 2707 C C . LEU A 1 333 ? 11.773 -14.453 -27.531 1 86.94 333 LEU A C 1
ATOM 2709 O O . LEU A 1 333 ? 11.086 -14.586 -28.547 1 86.94 333 LEU A O 1
ATOM 2713 N N . ARG A 1 334 ? 12.547 -15.398 -27.062 1 91.31 334 ARG A N 1
ATOM 2714 C CA . ARG A 1 334 ? 12.648 -16.703 -27.688 1 91.31 334 ARG A CA 1
ATOM 2715 C C . ARG A 1 334 ? 11.695 -17.703 -27.031 1 91.31 334 ARG A C 1
ATOM 2717 O O . ARG A 1 334 ? 11.531 -17.703 -25.812 1 91.31 334 ARG A O 1
ATOM 2724 N N . ARG A 1 335 ? 11.07 -18.531 -27.906 1 90.94 335 ARG A N 1
ATOM 2725 C CA . ARG A 1 335 ? 10.164 -19.578 -27.469 1 90.94 335 ARG A CA 1
ATOM 2726 C C . ARG A 1 335 ? 10.359 -20.859 -28.266 1 90.94 335 ARG A C 1
ATOM 2728 O O . ARG A 1 335 ? 10.57 -20.812 -29.484 1 90.94 335 ARG A O 1
ATOM 2735 N N . LYS A 1 336 ? 10.188 -21.969 -27.641 1 94.62 336 LYS A N 1
ATOM 2736 C CA . LYS A 1 336 ? 10.398 -23.266 -28.297 1 94.62 336 LYS A CA 1
ATOM 2737 C C . LYS A 1 336 ? 9.094 -23.828 -28.828 1 94.62 336 LYS A C 1
ATOM 2739 O O . LYS A 1 336 ? 9.102 -24.688 -29.719 1 94.62 336 LYS A O 1
ATOM 2744 N N . PHE A 1 337 ? 8.008 -23.422 -28.344 1 94.88 337 PHE A N 1
ATOM 2745 C CA . PHE A 1 337 ? 6.711 -24 -28.672 1 94.88 337 PHE A CA 1
ATOM 2746 C C . PHE A 1 337 ? 5.797 -22.953 -29.297 1 94.88 337 PHE A C 1
ATOM 2748 O O . PHE A 1 337 ? 6.203 -21.812 -29.484 1 94.88 337 PHE A O 1
ATOM 2755 N N . ASP A 1 338 ? 4.562 -23.422 -29.609 1 91 338 ASP A N 1
ATOM 2756 C CA . ASP A 1 338 ? 3.6 -22.5 -30.203 1 91 338 ASP A CA 1
ATOM 2757 C C . ASP A 1 338 ? 3.16 -21.438 -29.203 1 91 338 ASP A C 1
ATOM 2759 O O . ASP A 1 338 ? 3.02 -21.734 -28 1 91 338 ASP A O 1
ATOM 2763 N N . ASP A 1 339 ? 2.891 -20.25 -29.641 1 87 339 ASP A N 1
ATOM 2764 C CA . ASP A 1 339 ? 2.502 -19.125 -28.812 1 87 339 ASP A CA 1
ATOM 2765 C C . ASP A 1 339 ? 1.308 -19.484 -27.922 1 87 339 ASP A C 1
ATOM 2767 O O . ASP A 1 339 ? 1.242 -19.078 -26.766 1 87 339 ASP A O 1
ATOM 2771 N N . GLU A 1 340 ? 0.428 -20.203 -28.406 1 88.38 340 GLU A N 1
ATOM 2772 C CA . GLU A 1 340 ? -0.79 -20.547 -27.688 1 88.38 340 GLU A CA 1
ATOM 2773 C C . GLU A 1 340 ? -0.475 -21.391 -26.453 1 88.38 340 GLU A C 1
ATOM 2775 O O . GLU A 1 340 ? -1.211 -21.344 -25.469 1 88.38 340 GLU A O 1
ATOM 2780 N N . ASP A 1 341 ? 0.646 -22.141 -26.531 1 93.25 341 ASP A N 1
ATOM 2781 C CA . ASP A 1 341 ? 1.015 -23.031 -25.438 1 93.25 341 ASP A CA 1
ATOM 2782 C C . ASP A 1 341 ? 1.423 -22.234 -24.203 1 93.25 341 ASP A C 1
ATOM 2784 O O . ASP A 1 341 ? 1.369 -22.75 -23.078 1 93.25 341 ASP A O 1
ATOM 2788 N N . TYR A 1 342 ? 1.804 -20.984 -24.391 1 92.31 342 TYR A N 1
ATOM 2789 C CA . TYR A 1 342 ? 2.314 -20.188 -23.281 1 92.31 342 TYR A CA 1
ATOM 2790 C C . TYR A 1 342 ? 1.2 -19.359 -22.641 1 92.31 342 TYR A C 1
ATOM 2792 O O . TYR A 1 342 ? 1.421 -18.672 -21.656 1 92.31 342 TYR A O 1
ATOM 2800 N N . LEU A 1 343 ? -0.011 -19.469 -23.156 1 90.5 343 LEU A N 1
ATOM 2801 C CA . LEU A 1 343 ? -1.126 -18.703 -22.609 1 90.5 343 LEU A CA 1
ATOM 2802 C C . LEU A 1 343 ? -1.459 -19.172 -21.188 1 90.5 343 LEU A C 1
ATOM 2804 O O . LEU A 1 343 ? -1.457 -20.359 -20.906 1 90.5 343 LEU A O 1
ATOM 2808 N N . PRO A 1 344 ? -1.664 -18.203 -20.375 1 91.81 344 PRO A N 1
ATOM 2809 C CA . PRO A 1 344 ? -2.031 -18.562 -19 1 91.81 344 PRO A CA 1
ATOM 2810 C C . PRO A 1 344 ? -3.436 -19.156 -18.906 1 91.81 344 PRO A C 1
ATOM 2812 O O . PRO A 1 344 ? -4.344 -18.719 -19.609 1 91.81 344 PRO A O 1
ATOM 2815 N N . VAL A 1 345 ? -3.588 -20.109 -18.109 1 95.56 345 VAL A N 1
ATOM 2816 C CA . VAL A 1 345 ? -4.867 -20.734 -17.766 1 95.56 345 VAL A CA 1
ATOM 2817 C C . VAL A 1 345 ? -5.031 -20.781 -16.25 1 95.56 345 VAL A C 1
ATOM 2819 O O . VAL A 1 345 ? -4.051 -20.672 -15.516 1 95.56 345 VAL A O 1
ATOM 2822 N N . PHE A 1 346 ? -6.266 -20.891 -15.828 1 97.06 346 PHE A N 1
ATOM 2823 C CA . PHE A 1 346 ? -6.441 -20.953 -14.375 1 97.06 346 PHE A CA 1
ATOM 2824 C C . PHE A 1 346 ? -7.734 -21.672 -14.023 1 97.06 346 PHE A C 1
ATOM 2826 O O . PHE A 1 346 ? -8.594 -21.875 -14.875 1 97.06 346 PHE A O 1
ATOM 2833 N N . PHE A 1 347 ? -7.891 -22.141 -12.953 1 97.62 347 PHE A N 1
ATOM 2834 C CA . PHE A 1 347 ? -9.164 -22.516 -12.344 1 97.62 347 PHE A CA 1
ATOM 2835 C C . PHE A 1 347 ? -9.234 -22.062 -10.898 1 97.62 347 PHE A C 1
ATOM 2837 O O . PHE A 1 347 ? -8.211 -21.703 -10.305 1 97.62 347 PHE A O 1
ATOM 2844 N N . MET A 1 348 ? -10.414 -21.922 -10.383 1 96.88 348 MET A N 1
ATOM 2845 C CA . MET A 1 348 ? -10.656 -21.406 -9.031 1 96.88 348 MET A CA 1
ATOM 2846 C C . MET A 1 348 ? -11.062 -22.547 -8.086 1 96.88 348 MET A C 1
ATOM 2848 O O . MET A 1 348 ? -11.805 -23.438 -8.477 1 96.88 348 MET A O 1
ATOM 2852 N N . VAL A 1 349 ? -10.555 -22.469 -6.898 1 96.19 349 VAL A N 1
ATOM 2853 C CA . VAL A 1 349 ? -10.867 -23.484 -5.914 1 96.19 349 VAL A CA 1
ATOM 2854 C C . VAL A 1 349 ? -11.32 -22.844 -4.609 1 96.19 349 VAL A C 1
ATOM 2856 O O . VAL A 1 349 ? -10.68 -21.891 -4.133 1 96.19 349 VAL A O 1
ATOM 2859 N N . ARG A 1 350 ? -12.398 -23.219 -4.133 1 93.06 350 ARG A N 1
ATOM 2860 C CA . ARG A 1 350 ? -12.953 -22.766 -2.857 1 93.06 350 ARG A CA 1
ATOM 2861 C C . ARG A 1 350 ? -12.734 -23.812 -1.771 1 93.06 350 ARG A C 1
ATOM 2863 O O . ARG A 1 350 ? -13.172 -24.969 -1.905 1 93.06 350 ARG A O 1
ATOM 2870 N N . VAL A 1 351 ? -12.109 -23.438 -0.701 1 91.94 351 VAL A N 1
ATOM 2871 C CA . VAL A 1 351 ? -11.68 -24.391 0.328 1 91.94 351 VAL A CA 1
ATOM 2872 C C . VAL A 1 351 ? -12.195 -23.922 1.692 1 91.94 351 VAL A C 1
ATOM 2874 O O . VAL A 1 351 ? -12.195 -22.734 1.995 1 91.94 351 VAL A O 1
ATOM 2877 N N . PRO A 1 352 ? -12.703 -24.859 2.432 1 83.81 352 PRO A N 1
ATOM 2878 C CA . PRO A 1 352 ? -13.008 -24.5 3.822 1 83.81 352 PRO A CA 1
ATOM 2879 C C . PRO A 1 352 ? -11.758 -24.203 4.645 1 83.81 352 PRO A C 1
ATOM 2881 O O . PRO A 1 352 ? -10.805 -25 4.633 1 83.81 352 PRO A O 1
ATOM 2884 N N . PHE A 1 353 ? -11.703 -23.078 5.258 1 81.69 353 PHE A N 1
ATOM 2885 C CA . PHE A 1 353 ? -10.531 -22.625 5.984 1 81.69 353 PHE A CA 1
ATOM 2886 C C . PHE A 1 353 ? -10.914 -22.047 7.344 1 81.69 353 PHE A C 1
ATOM 2888 O O . PHE A 1 353 ? -11.383 -20.922 7.434 1 81.69 353 PHE A O 1
ATOM 2895 N N . ASP A 1 354 ? -10.672 -22.781 8.406 1 75.06 354 ASP A N 1
ATOM 2896 C CA . ASP A 1 354 ? -10.883 -22.375 9.797 1 75.06 354 ASP A CA 1
ATOM 2897 C C . ASP A 1 354 ? -12.242 -21.703 9.969 1 75.06 354 ASP A C 1
ATOM 2899 O O . ASP A 1 354 ? -12.328 -20.578 10.469 1 75.06 354 ASP A O 1
ATOM 2903 N N . GLY A 1 355 ? -13.242 -22.328 9.531 1 71.06 355 GLY A N 1
ATOM 2904 C CA . GLY A 1 355 ? -14.609 -21.859 9.742 1 71.06 355 GLY A CA 1
ATOM 2905 C C . GLY A 1 355 ? -15.078 -20.891 8.68 1 71.06 355 GLY A C 1
ATOM 2906 O O . GLY A 1 355 ? -16.203 -20.391 8.75 1 71.06 355 GLY A O 1
ATOM 2907 N N . THR A 1 356 ? -14.188 -20.578 7.77 1 79.31 356 THR A N 1
ATOM 2908 C CA . THR A 1 356 ? -14.578 -19.719 6.66 1 79.31 356 THR A CA 1
ATOM 2909 C C . THR A 1 356 ? -14.227 -20.375 5.324 1 79.31 356 THR A C 1
ATOM 2911 O O . THR A 1 356 ? -13.703 -21.484 5.289 1 79.31 356 THR A O 1
ATOM 2914 N N . GLN A 1 357 ? -14.711 -19.75 4.273 1 83.62 357 GLN A N 1
ATOM 2915 C CA . GLN A 1 357 ? -14.391 -20.219 2.932 1 83.62 357 GLN A CA 1
ATOM 2916 C C . GLN A 1 357 ? -13.438 -19.266 2.223 1 83.62 357 GLN A C 1
ATOM 2918 O O . GLN A 1 357 ? -13.641 -18.047 2.24 1 83.62 357 GLN A O 1
ATOM 2923 N N . ILE A 1 358 ? -12.359 -19.859 1.663 1 89.25 358 ILE A N 1
ATOM 2924 C CA . ILE A 1 358 ? -11.406 -19.047 0.917 1 89.2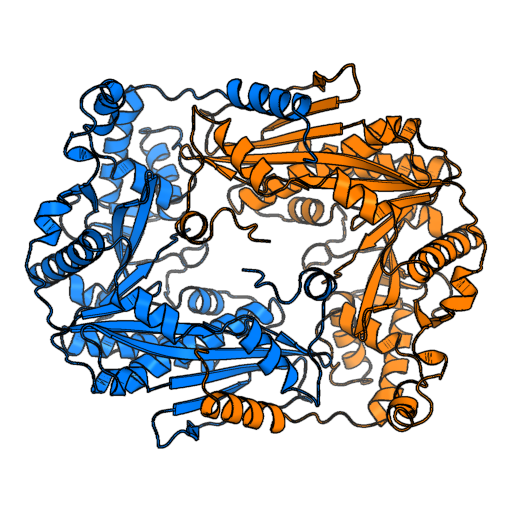5 358 ILE A CA 1
ATOM 2925 C C . ILE A 1 358 ? -11.305 -19.547 -0.517 1 89.25 358 ILE A C 1
ATOM 2927 O O . ILE A 1 358 ? -11.57 -20.734 -0.785 1 89.25 358 ILE A O 1
ATOM 2931 N N . VAL A 1 359 ? -11.023 -18.656 -1.379 1 93.19 359 VAL A N 1
ATOM 2932 C CA . VAL A 1 359 ? -10.875 -19.016 -2.785 1 93.19 359 VAL A CA 1
ATOM 2933 C C . VAL A 1 359 ? -9.43 -18.797 -3.225 1 93.19 359 VAL A C 1
ATOM 2935 O O . VAL A 1 359 ? -8.844 -17.75 -2.965 1 93.19 359 VAL A O 1
ATOM 2938 N N . PHE A 1 360 ? -8.852 -19.812 -3.771 1 96 360 PHE A N 1
ATOM 2939 C CA . PHE A 1 360 ? -7.531 -19.734 -4.391 1 96 360 PHE A CA 1
ATOM 2940 C C . PHE A 1 360 ? -7.645 -19.75 -5.91 1 96 360 PHE A C 1
ATOM 2942 O O . PHE A 1 360 ? -8.625 -20.25 -6.461 1 96 360 PHE A O 1
ATOM 2949 N N . LYS A 1 361 ? -6.727 -19.141 -6.492 1 96.94 361 LYS A N 1
ATOM 2950 C CA . LYS A 1 361 ? -6.586 -19.219 -7.945 1 96.94 361 LYS A CA 1
ATOM 2951 C C . LYS A 1 361 ? -5.363 -20.031 -8.336 1 96.94 361 LYS A C 1
ATOM 2953 O O . LYS A 1 361 ? -4.25 -19.75 -7.887 1 96.94 361 LYS A O 1
ATOM 2958 N N . ILE A 1 362 ? -5.586 -21.016 -9.094 1 98.06 362 ILE A N 1
ATOM 2959 C CA . ILE A 1 362 ? -4.508 -21.875 -9.57 1 98.06 362 ILE A CA 1
ATOM 2960 C C . ILE A 1 362 ? -4.242 -21.609 -11.047 1 98.06 362 ILE A C 1
ATOM 2962 O O . ILE A 1 362 ? -5.148 -21.719 -11.875 1 98.06 362 ILE A O 1
ATOM 2966 N N . GLU A 1 363 ? -3.018 -21.281 -11.297 1 97.06 363 GLU A N 1
ATOM 2967 C CA . GLU A 1 363 ? -2.654 -20.953 -12.672 1 97.06 363 GLU A CA 1
ATOM 2968 C C . GLU A 1 363 ? -1.734 -22.016 -13.266 1 97.06 363 GLU A C 1
ATOM 2970 O O . GLU A 1 363 ? -1.1 -22.781 -12.539 1 97.06 363 GLU A O 1
ATOM 2975 N N . SER A 1 364 ? -1.715 -22.094 -14.562 1 97.5 364 SER A N 1
ATOM 2976 C CA . SER A 1 364 ? -0.785 -22.891 -15.359 1 97.5 364 SER A CA 1
ATOM 2977 C C . SER A 1 364 ? -0.708 -22.375 -16.797 1 97.5 364 SER A C 1
ATOM 2979 O O . SER A 1 364 ? -1.002 -21.219 -17.062 1 97.5 364 SER A O 1
ATOM 2981 N N . ILE A 1 365 ? -0.147 -23.156 -17.672 1 95.94 365 ILE A N 1
ATOM 2982 C CA . ILE A 1 365 ? -0.042 -22.766 -19.078 1 95.94 365 ILE A CA 1
ATOM 2983 C C . ILE A 1 365 ? -0.838 -23.734 -19.938 1 95.94 365 ILE A C 1
ATOM 2985 O O . ILE A 1 365 ? -0.951 -24.922 -19.609 1 95.94 365 ILE A O 1
ATOM 2989 N N . TYR A 1 366 ? -1.324 -23.281 -21.031 1 95.94 366 TYR A N 1
ATOM 2990 C CA . TYR A 1 366 ? -2.246 -24.016 -21.875 1 95.94 366 TYR A CA 1
ATOM 2991 C C . TYR A 1 366 ? -1.57 -25.25 -22.469 1 95.94 366 TYR A C 1
ATOM 2993 O O . TYR A 1 366 ? -2.205 -26.297 -22.641 1 95.94 366 TYR A O 1
ATOM 3001 N N . GLY A 1 367 ? -0.326 -25.172 -22.75 1 96.38 367 GLY A N 1
ATOM 3002 C CA . GLY A 1 367 ? 0.396 -26.281 -23.359 1 96.38 367 GLY A CA 1
ATOM 3003 C C . GLY A 1 367 ? 0.348 -27.547 -22.516 1 96.38 367 GLY A C 1
ATOM 3004 O O . GLY A 1 367 ? 0.416 -28.656 -23.047 1 96.38 367 GLY A O 1
ATOM 3005 N N . LEU A 1 368 ? 0.17 -27.406 -21.25 1 97.75 368 LEU A N 1
ATOM 3006 C CA . LEU A 1 368 ? 0.084 -28.562 -20.359 1 97.75 368 LEU A CA 1
ATOM 3007 C C . LEU A 1 368 ? -1.366 -28.984 -20.172 1 97.75 368 LEU A C 1
ATOM 3009 O O . LEU A 1 368 ? -1.66 -30.188 -20.109 1 97.75 368 LEU A O 1
ATOM 3013 N N . ILE A 1 369 ? -2.244 -28.078 -20.203 1 97.12 369 ILE A N 1
ATOM 3014 C CA . ILE A 1 369 ? -3.631 -28.297 -19.797 1 97.12 369 ILE A CA 1
ATOM 3015 C C . ILE A 1 369 ? -4.441 -28.781 -21 1 97.12 369 ILE A C 1
ATOM 3017 O O . ILE A 1 369 ? -5.5 -29.391 -20.828 1 97.12 369 ILE A O 1
ATOM 3021 N N . LYS A 1 370 ? -3.932 -28.531 -22.188 1 95.75 370 LYS A N 1
ATOM 3022 C CA . LYS A 1 370 ? -4.684 -28.922 -23.375 1 95.75 370 LYS A CA 1
ATOM 3023 C C . LYS A 1 370 ? -4.812 -30.438 -23.469 1 95.75 370 LYS A C 1
ATOM 3025 O O . LYS A 1 370 ? -5.738 -30.953 -24.094 1 95.75 370 LYS A O 1
ATOM 3030 N N . ASP A 1 371 ? -3.916 -31.109 -22.859 1 95.19 371 ASP A N 1
ATOM 3031 C CA . ASP A 1 371 ? -4.023 -32.562 -22.719 1 95.19 371 ASP A CA 1
ATOM 3032 C C . ASP A 1 371 ? -4.977 -32.938 -21.594 1 95.19 371 ASP A C 1
ATOM 3034 O O . ASP A 1 371 ? -4.746 -32.594 -20.438 1 95.19 371 ASP A O 1
ATOM 3038 N N . ASP A 1 372 ? -5.984 -33.719 -21.891 1 94.81 372 ASP A N 1
ATOM 3039 C CA . ASP A 1 372 ? -7.043 -34.031 -20.938 1 94.81 372 ASP A CA 1
ATOM 3040 C C . ASP A 1 372 ? -6.492 -34.812 -19.734 1 94.81 372 ASP A C 1
ATOM 3042 O O . ASP A 1 372 ? -6.879 -34.531 -18.594 1 94.81 372 ASP A O 1
ATOM 3046 N N . GLU A 1 373 ? -5.711 -35.75 -20.016 1 95.06 373 GLU A N 1
ATOM 3047 C CA . GLU A 1 373 ? -5.164 -36.562 -18.922 1 95.06 373 GLU A CA 1
ATOM 3048 C C . GLU A 1 373 ? -4.281 -35.719 -18 1 95.06 373 GLU A C 1
ATOM 3050 O O . GLU A 1 373 ? -4.398 -35.812 -16.781 1 95.06 373 GLU A O 1
ATOM 3055 N N . MET A 1 374 ? -3.43 -34.906 -18.594 1 96.69 374 MET A N 1
ATOM 3056 C CA . MET A 1 374 ? -2.566 -34.031 -17.812 1 96.69 374 MET A CA 1
ATOM 3057 C C . MET A 1 374 ? -3.395 -33.031 -17 1 96.69 374 MET A C 1
ATOM 3059 O O . MET A 1 374 ? -3.115 -32.812 -15.828 1 96.69 374 MET A O 1
ATOM 3063 N N . ARG A 1 375 ? -4.375 -32.5 -17.625 1 97.12 375 ARG A N 1
ATOM 3064 C CA . ARG A 1 375 ? -5.277 -31.562 -16.969 1 97.12 375 ARG A CA 1
ATOM 3065 C C . ARG A 1 375 ? -5.938 -32.188 -15.75 1 97.12 375 ARG A C 1
ATOM 3067 O O . ARG A 1 375 ? -5.965 -31.609 -14.68 1 97.12 375 ARG A O 1
ATOM 3074 N N . ARG A 1 376 ? -6.422 -33.375 -15.914 1 95 376 ARG A N 1
ATOM 3075 C CA . ARG A 1 376 ? -7.078 -34.094 -14.82 1 95 376 ARG A CA 1
ATOM 3076 C C . ARG A 1 376 ? -6.098 -34.375 -13.688 1 95 376 ARG A C 1
ATOM 3078 O O . ARG A 1 376 ? -6.422 -34.188 -12.516 1 95 376 ARG A O 1
ATOM 3085 N N . LYS A 1 377 ? -4.965 -34.844 -14.039 1 95.75 377 LYS A N 1
ATOM 3086 C CA . LYS A 1 377 ? -3.951 -35.188 -13.047 1 95.75 377 LYS A CA 1
ATOM 3087 C C . LYS A 1 377 ? -3.52 -33.969 -12.25 1 95.75 377 LYS A C 1
ATOM 3089 O O . LYS A 1 377 ? -3.365 -34.031 -11.031 1 95.75 377 LYS A O 1
ATOM 3094 N N . MET A 1 378 ? -3.344 -32.875 -12.945 1 97.69 378 MET A N 1
ATOM 3095 C CA . MET A 1 378 ? -2.918 -31.641 -12.297 1 97.69 378 MET A CA 1
ATOM 3096 C C . MET A 1 378 ? -3.99 -31.125 -11.336 1 97.69 378 MET A C 1
ATOM 3098 O O . MET A 1 378 ? -3.686 -30.719 -10.219 1 97.69 378 MET A O 1
ATOM 3102 N N . THR A 1 379 ? -5.219 -31.172 -11.789 1 96.94 379 THR A N 1
ATOM 3103 C CA . THR A 1 379 ? -6.324 -30.75 -10.938 1 96.94 379 THR A CA 1
ATOM 3104 C C . THR A 1 379 ? -6.426 -31.625 -9.695 1 96.94 379 THR A C 1
ATOM 3106 O O . THR A 1 379 ? -6.551 -31.125 -8.578 1 96.94 379 THR A O 1
ATOM 3109 N N . LYS A 1 380 ? -6.316 -32.906 -9.938 1 96.12 380 LYS A N 1
ATOM 3110 C CA . LYS A 1 380 ? -6.391 -33.844 -8.836 1 96.12 380 LYS A CA 1
ATOM 3111 C C . LYS A 1 380 ? -5.273 -33.625 -7.828 1 96.12 380 LYS A C 1
ATOM 3113 O O . LYS A 1 380 ? -5.5 -33.688 -6.617 1 96.12 380 LYS A O 1
ATOM 3118 N N . LYS A 1 381 ? -4.133 -33.344 -8.344 1 97.38 381 LYS A N 1
ATOM 3119 C CA . LYS A 1 381 ? -2.99 -33.094 -7.465 1 97.38 381 LYS A CA 1
ATOM 3120 C C . LYS A 1 381 ? -3.244 -31.891 -6.57 1 97.38 381 LYS A C 1
ATOM 3122 O O . LYS A 1 381 ? -2.955 -31.938 -5.371 1 97.38 381 LYS A O 1
ATOM 3127 N N . VAL A 1 382 ? -3.758 -30.812 -7.113 1 96.94 382 VAL A N 1
ATOM 3128 C CA . VAL A 1 382 ? -4.059 -29.609 -6.348 1 96.94 382 VAL A CA 1
ATOM 3129 C C . VAL A 1 382 ? -5.098 -29.922 -5.273 1 96.94 382 VAL A C 1
ATOM 3131 O O . VAL A 1 382 ? -4.934 -29.547 -4.113 1 96.94 382 VAL A O 1
ATOM 3134 N N . LEU A 1 383 ? -6.133 -30.672 -5.66 1 95.12 383 LEU A N 1
ATOM 3135 C CA . LEU A 1 383 ? -7.188 -31.031 -4.719 1 95.12 383 LEU A CA 1
ATOM 3136 C C . LEU A 1 383 ? -6.648 -31.906 -3.594 1 95.12 383 LEU A C 1
ATOM 3138 O O . LEU A 1 383 ? -7.027 -31.734 -2.434 1 95.12 383 LEU A O 1
ATOM 3142 N N . TYR A 1 384 ? -5.793 -32.781 -3.969 1 94.81 384 TYR A N 1
ATOM 3143 C CA . TYR A 1 384 ? -5.156 -33.625 -2.975 1 94.81 384 TYR A CA 1
ATOM 3144 C C . TYR A 1 384 ? -4.371 -32.812 -1.964 1 94.81 384 TYR A C 1
ATOM 3146 O O . TYR A 1 384 ? -4.535 -32.969 -0.753 1 94.81 384 TYR A O 1
ATOM 3154 N N . GLU A 1 385 ? -3.533 -31.938 -2.477 1 95.44 385 GLU A N 1
ATOM 3155 C CA . GLU A 1 385 ? -2.732 -31.078 -1.604 1 95.44 385 GLU A CA 1
ATOM 3156 C C . GLU A 1 385 ? -3.617 -30.297 -0.637 1 95.44 385 GLU A C 1
ATOM 3158 O O . GLU A 1 385 ? -3.283 -30.156 0.542 1 95.44 385 GLU A O 1
ATOM 3163 N N . LEU A 1 386 ? -4.703 -29.766 -1.108 1 93.62 386 LEU A N 1
ATOM 3164 C CA . LEU A 1 386 ? -5.594 -28.922 -0.322 1 93.62 386 LEU A CA 1
ATOM 3165 C C . LEU A 1 386 ? -6.398 -29.75 0.67 1 93.62 386 LEU A C 1
ATOM 3167 O O . LEU A 1 386 ? -6.887 -29.234 1.674 1 93.62 386 LEU A O 1
ATOM 3171 N N . SER A 1 387 ? -6.578 -31.047 0.374 1 91.06 387 SER A N 1
ATOM 3172 C CA . SER A 1 387 ? -7.324 -31.938 1.269 1 91.06 387 SER A CA 1
ATOM 3173 C C . SER A 1 387 ? -6.496 -32.312 2.496 1 91.06 387 SER A C 1
ATOM 3175 O O . SER A 1 387 ? -7.047 -32.562 3.562 1 91.06 387 SER A O 1
ATOM 3177 N N . ILE A 1 388 ? -5.195 -32.312 2.273 1 89.81 388 ILE A N 1
ATOM 3178 C CA . ILE A 1 388 ? -4.309 -32.688 3.371 1 89.81 388 ILE A CA 1
ATOM 3179 C C . ILE A 1 388 ? -3.979 -31.469 4.215 1 89.81 388 ILE A C 1
ATOM 3181 O O . ILE A 1 388 ? -3.906 -31.547 5.441 1 89.81 388 ILE A O 1
ATOM 3185 N N . GLY A 1 389 ? -3.818 -30.453 3.529 1 86.12 389 GLY A N 1
ATOM 3186 C CA . GLY A 1 389 ? -3.52 -29.203 4.191 1 86.12 389 GLY A CA 1
ATOM 3187 C C . GLY A 1 389 ? -4.266 -28.016 3.598 1 86.12 389 GLY A C 1
ATOM 3188 O O . GLY A 1 389 ? -4.906 -28.141 2.553 1 86.12 389 GLY A O 1
ATOM 3189 N N . LYS A 1 390 ? -4.422 -26.938 4.211 1 81.25 390 LYS A N 1
ATOM 3190 C CA . LYS A 1 390 ? -5.094 -25.734 3.715 1 81.25 390 LYS A CA 1
ATOM 3191 C C . LYS A 1 390 ? -4.281 -25.078 2.604 1 81.25 390 LYS A C 1
ATOM 3193 O O . LYS A 1 390 ? -4.84 -24.406 1.734 1 81.25 390 LYS A O 1
ATOM 3198 N N . VAL A 1 391 ? -2.967 -25.234 2.605 1 91.38 391 VAL A N 1
ATOM 3199 C CA . VAL A 1 391 ? -2 -24.828 1.588 1 91.38 391 VAL A CA 1
ATOM 3200 C C . VAL A 1 391 ? -0.99 -25.953 1.364 1 91.38 391 VAL A C 1
ATOM 3202 O O . VAL A 1 391 ? -0.665 -26.703 2.293 1 91.38 391 VAL A O 1
ATOM 3205 N N . PRO A 1 392 ? -0.58 -26.094 0.083 1 94.69 392 PRO A N 1
ATOM 3206 C CA . PRO A 1 392 ? 0.378 -27.172 -0.159 1 94.69 392 PRO A CA 1
ATOM 3207 C C . PRO A 1 392 ? 1.582 -27.109 0.778 1 94.69 392 PRO A C 1
ATOM 3209 O O . PRO A 1 392 ? 2.178 -26.047 0.96 1 94.69 392 PRO A O 1
ATOM 3212 N N . GLU A 1 393 ? 1.964 -28.203 1.286 1 94.69 393 GLU A N 1
ATOM 3213 C CA . GLU A 1 393 ? 3.027 -28.297 2.281 1 94.69 393 GLU A CA 1
ATOM 3214 C C . GLU A 1 393 ? 4.355 -27.797 1.716 1 94.69 393 GLU A C 1
ATOM 3216 O O . GLU A 1 393 ? 5.109 -27.109 2.402 1 94.69 393 GLU A O 1
ATOM 3221 N N . THR A 1 394 ? 4.648 -28.234 0.506 1 96.56 394 THR A N 1
ATOM 3222 C CA . THR A 1 394 ? 5.918 -27.859 -0.111 1 96.56 394 THR A CA 1
ATOM 3223 C C . THR A 1 394 ? 6.016 -26.344 -0.277 1 96.56 394 THR A C 1
ATOM 3225 O O . THR A 1 394 ? 7.098 -25.766 -0.156 1 96.56 394 THR A O 1
ATOM 3228 N N . LEU A 1 395 ? 4.906 -25.75 -0.531 1 95.12 395 LEU A N 1
ATOM 3229 C CA . LEU A 1 395 ? 4.852 -24.297 -0.639 1 95.12 395 LEU A CA 1
ATOM 3230 C C . LEU A 1 395 ? 5.164 -23.641 0.701 1 95.12 395 LEU A C 1
ATOM 3232 O O . LEU A 1 395 ? 5.918 -22.672 0.758 1 95.12 395 LEU A O 1
ATOM 3236 N N . LEU A 1 396 ? 4.629 -24.172 1.772 1 93.5 396 LEU A N 1
ATOM 3237 C CA . LEU A 1 396 ? 4.887 -23.656 3.115 1 93.5 396 LEU A CA 1
ATOM 3238 C C . LEU A 1 396 ? 6.359 -23.797 3.482 1 93.5 396 LEU A C 1
ATOM 3240 O O . LEU A 1 396 ? 6.938 -22.922 4.117 1 93.5 396 LEU A O 1
ATOM 3244 N N . LYS A 1 397 ? 6.891 -24.875 3.062 1 94.19 397 LYS A N 1
ATOM 3245 C CA . LYS A 1 397 ? 8.312 -25.094 3.285 1 94.19 397 LYS A CA 1
ATOM 3246 C C . LYS A 1 397 ? 9.156 -24.047 2.559 1 94.19 397 LYS A C 1
ATOM 3248 O O . LYS A 1 397 ? 10.086 -23.484 3.139 1 94.19 397 LYS A O 1
ATOM 3253 N N . ALA A 1 398 ? 8.836 -23.859 1.319 1 94.94 398 ALA A N 1
ATOM 3254 C CA . ALA A 1 398 ? 9.57 -22.875 0.532 1 94.94 398 ALA A CA 1
ATOM 3255 C C . ALA A 1 398 ? 9.461 -21.484 1.153 1 94.94 398 ALA A C 1
ATOM 3257 O O . ALA A 1 398 ? 10.453 -20.75 1.226 1 94.94 398 ALA A O 1
ATOM 3258 N N . ASP A 1 399 ? 8.297 -21.141 1.627 1 90.75 399 ASP A N 1
ATOM 3259 C CA . ASP A 1 399 ? 8.055 -19.859 2.299 1 90.75 399 ASP A CA 1
ATOM 3260 C C . ASP A 1 399 ? 8.945 -19.703 3.529 1 90.75 399 ASP A C 1
ATOM 3262 O O . ASP A 1 399 ? 9.523 -18.641 3.756 1 90.75 399 ASP A O 1
ATOM 3266 N N . SER A 1 400 ? 9.047 -20.703 4.211 1 91.56 400 SER A N 1
ATOM 3267 C CA . SER A 1 400 ? 9.805 -20.688 5.461 1 91.56 400 SER A CA 1
ATOM 3268 C C . SER A 1 400 ? 11.297 -20.562 5.199 1 91.56 400 SER A C 1
ATOM 3270 O O . SER A 1 400 ? 11.992 -19.812 5.898 1 91.56 400 SER A O 1
ATOM 3272 N N . ILE A 1 401 ? 11.766 -21.234 4.184 1 92.44 401 ILE A N 1
ATOM 3273 C CA . ILE A 1 401 ? 13.195 -21.266 3.887 1 92.44 401 ILE A CA 1
ATOM 3274 C C . ILE A 1 401 ? 13.625 -19.922 3.297 1 92.44 401 ILE A C 1
ATOM 3276 O O . ILE A 1 401 ? 14.727 -19.438 3.555 1 92.44 401 ILE A O 1
ATOM 3280 N N . ALA A 1 402 ? 12.766 -19.312 2.58 1 92.88 402 ALA A N 1
ATOM 3281 C CA . ALA A 1 402 ? 13.125 -18.109 1.834 1 92.88 402 ALA A CA 1
ATOM 3282 C C . ALA A 1 402 ? 12.859 -16.844 2.66 1 92.88 402 ALA A C 1
ATOM 3284 O O . ALA A 1 402 ? 13.297 -15.75 2.293 1 92.88 402 ALA A O 1
ATOM 3285 N N . LYS A 1 403 ? 12.281 -16.938 3.781 1 90.62 403 LYS A N 1
ATOM 3286 C CA . LYS A 1 403 ? 11.828 -15.797 4.574 1 90.62 403 LYS A CA 1
ATOM 3287 C C . LYS A 1 403 ? 13.016 -15.016 5.141 1 90.62 403 LYS A C 1
ATOM 3289 O O . LYS A 1 403 ? 13.992 -15.609 5.605 1 90.62 403 LYS A O 1
ATOM 3294 N N . ILE A 1 404 ? 12.953 -13.742 5.004 1 90.31 404 ILE A N 1
ATOM 3295 C CA . ILE A 1 404 ? 13.875 -12.844 5.695 1 90.31 404 ILE A CA 1
ATOM 3296 C C . ILE A 1 404 ? 13.18 -12.211 6.895 1 90.31 404 ILE A C 1
ATOM 3298 O O . ILE A 1 404 ? 12.242 -11.422 6.727 1 90.31 404 ILE A O 1
ATOM 3302 N N . SER A 1 405 ? 13.602 -12.492 8.031 1 88.5 405 SER A N 1
ATOM 3303 C CA . SER A 1 405 ? 12.953 -12 9.234 1 88.5 405 SER A CA 1
ATOM 3304 C C . SER A 1 405 ? 13.211 -10.508 9.43 1 88.5 405 SER A C 1
ATOM 3306 O O . SER A 1 405 ? 14.117 -9.938 8.812 1 88.5 405 SER A O 1
ATOM 3308 N N . SER A 1 406 ? 12.461 -9.93 10.305 1 85.81 406 SER A N 1
ATOM 3309 C CA . SER A 1 406 ? 12.617 -8.508 10.617 1 85.81 406 SER A CA 1
ATOM 3310 C C . SER A 1 406 ? 14 -8.227 11.203 1 85.81 406 SER A C 1
ATOM 3312 O O . SER A 1 406 ? 14.602 -7.195 10.891 1 85.81 406 SER A O 1
ATOM 3314 N N . ASN A 1 407 ? 14.43 -9.109 12.031 1 85.56 407 ASN A N 1
ATOM 3315 C CA . ASN A 1 407 ? 15.758 -8.945 12.617 1 85.56 407 ASN A CA 1
ATOM 3316 C C . ASN A 1 407 ? 16.844 -9.008 11.555 1 85.56 407 ASN A C 1
ATOM 3318 O O . ASN A 1 407 ? 17.797 -8.211 11.586 1 85.56 407 ASN A O 1
ATOM 3322 N N . GLU A 1 408 ? 16.672 -9.969 10.664 1 90.06 408 GLU A N 1
ATOM 3323 C CA . GLU A 1 408 ? 17.656 -10.102 9.586 1 90.06 408 GLU A CA 1
ATOM 3324 C C . GLU A 1 408 ? 17.641 -8.867 8.688 1 90.06 408 GLU A C 1
ATOM 3326 O O . GLU A 1 408 ? 18.703 -8.414 8.234 1 90.06 408 GLU A O 1
ATOM 3331 N N . LYS A 1 409 ? 16.484 -8.336 8.43 1 88.88 409 LYS A N 1
ATOM 3332 C CA . LYS A 1 409 ? 16.375 -7.109 7.645 1 88.88 409 LYS A CA 1
ATOM 3333 C C . LYS A 1 409 ? 17.141 -5.965 8.312 1 88.88 409 LYS A C 1
ATOM 3335 O O . LYS A 1 409 ? 17.859 -5.215 7.648 1 88.88 409 LYS A O 1
ATOM 3340 N N . SER A 1 410 ? 16.984 -5.82 9.617 1 87.31 410 SER A N 1
ATOM 3341 C CA . SER A 1 410 ? 17.672 -4.785 10.375 1 87.31 410 SER A CA 1
ATOM 3342 C C . SER A 1 410 ? 19.188 -4.969 10.32 1 87.31 410 SER A C 1
ATOM 3344 O O . SER A 1 410 ? 19.922 -3.996 10.172 1 87.31 410 SER A O 1
ATOM 3346 N N . GLU A 1 411 ? 19.594 -6.18 10.414 1 89.69 411 GLU A N 1
ATOM 3347 C CA . GLU A 1 411 ? 21.016 -6.484 10.336 1 89.69 411 GLU A CA 1
ATOM 3348 C C . GLU A 1 411 ? 21.578 -6.137 8.961 1 89.69 411 GLU A C 1
ATOM 3350 O O . GLU A 1 411 ? 22.688 -5.609 8.852 1 89.69 411 GLU A O 1
ATOM 3355 N N . ILE A 1 412 ? 20.828 -6.441 7.941 1 91.56 412 ILE A N 1
ATOM 3356 C CA . ILE A 1 412 ? 21.266 -6.156 6.578 1 91.56 412 ILE A CA 1
ATOM 3357 C C . ILE A 1 412 ? 21.406 -4.648 6.387 1 91.56 412 ILE A C 1
ATOM 3359 O O . ILE A 1 412 ? 22.391 -4.184 5.793 1 91.56 412 ILE A O 1
ATOM 3363 N N . ARG A 1 413 ? 20.5 -3.92 6.926 1 88.75 413 ARG A N 1
ATOM 3364 C CA . ARG A 1 413 ? 20.547 -2.465 6.828 1 88.75 413 ARG A CA 1
ATOM 3365 C C . ARG A 1 413 ? 21.828 -1.922 7.449 1 88.75 413 ARG A C 1
ATOM 3367 O O . ARG A 1 413 ? 22.438 -0.983 6.926 1 88.75 413 ARG A O 1
ATOM 3374 N N . GLU A 1 414 ? 22.234 -2.486 8.469 1 88.62 414 GLU A N 1
ATOM 3375 C CA . GLU A 1 414 ? 23.391 -2.016 9.227 1 88.62 414 GLU A CA 1
ATOM 3376 C C . GLU A 1 414 ? 24.688 -2.334 8.492 1 88.62 414 GLU A C 1
ATOM 3378 O O . GLU A 1 414 ? 25.734 -1.777 8.812 1 88.62 414 GLU A O 1
ATOM 3383 N N . LEU A 1 415 ? 24.609 -3.193 7.543 1 90.69 415 LEU A N 1
ATOM 3384 C CA . LEU A 1 415 ? 25.812 -3.549 6.781 1 90.69 415 LEU A CA 1
ATOM 3385 C C . LEU A 1 415 ? 26.234 -2.398 5.875 1 90.69 415 LEU A C 1
ATOM 3387 O O . LEU A 1 415 ? 27.391 -2.342 5.441 1 90.69 415 LEU A O 1
ATOM 3391 N N . PHE A 1 416 ? 25.266 -1.549 5.555 1 90.19 416 PHE A N 1
ATOM 3392 C CA . PHE A 1 416 ? 25.547 -0.44 4.652 1 90.19 416 PHE A CA 1
ATOM 3393 C C . PHE A 1 416 ? 26 0.788 5.434 1 90.19 416 PHE A C 1
ATOM 3395 O O . PHE A 1 416 ? 25.281 1.789 5.496 1 90.19 416 PHE A O 1
ATOM 3402 N N . THR A 1 417 ? 27.203 0.86 5.84 1 84.94 417 THR A N 1
ATOM 3403 C CA . THR A 1 417 ? 27.734 1.857 6.766 1 84.94 417 THR A CA 1
ATOM 3404 C C . THR A 1 417 ? 28.109 3.137 6.023 1 84.94 417 THR A C 1
ATOM 3406 O O . THR A 1 417 ? 28.031 4.23 6.586 1 84.94 417 THR A O 1
ATOM 3409 N N . LYS A 1 418 ? 28.531 3.016 4.758 1 83.56 418 LYS A N 1
ATOM 3410 C CA . LYS A 1 418 ? 28.969 4.176 3.988 1 83.56 418 LYS A CA 1
ATOM 3411 C C . LYS A 1 418 ? 27.797 5.105 3.678 1 83.56 418 LYS A C 1
ATOM 3413 O O . LYS A 1 418 ? 27.984 6.312 3.51 1 83.56 418 LYS A O 1
ATOM 3418 N N . ASP A 1 419 ? 26.672 4.559 3.549 1 85.31 419 ASP A N 1
ATOM 3419 C CA . ASP A 1 419 ? 25.422 5.273 3.291 1 85.31 419 ASP A CA 1
ATOM 3420 C C . ASP A 1 419 ? 24.281 4.715 4.141 1 85.31 419 ASP A C 1
ATOM 3422 O O . ASP A 1 419 ? 23.609 3.77 3.732 1 85.31 419 ASP A O 1
ATOM 3426 N N . PRO A 1 420 ? 24.016 5.359 5.223 1 84.31 420 PRO A N 1
ATOM 3427 C CA . PRO A 1 420 ? 23.016 4.801 6.125 1 84.31 420 PRO A CA 1
ATOM 3428 C C . PRO A 1 420 ? 21.609 4.859 5.535 1 84.31 420 PRO A C 1
ATOM 3430 O O . PRO A 1 420 ? 21.297 5.758 4.75 1 84.31 420 PRO A O 1
ATOM 3433 N N . ALA A 1 421 ? 20.797 3.842 5.93 1 85.56 421 ALA A N 1
ATOM 3434 C CA . ALA A 1 421 ? 19.406 3.789 5.496 1 85.56 421 ALA A CA 1
ATOM 3435 C C . ALA A 1 421 ? 18.609 4.953 6.07 1 85.56 421 ALA A C 1
ATOM 3437 O O . ALA A 1 421 ? 18.797 5.336 7.227 1 85.56 421 ALA A O 1
ATOM 3438 N N . GLU A 1 422 ? 17.719 5.465 5.234 1 84.38 422 GLU A N 1
ATOM 3439 C CA . GLU A 1 422 ? 16.812 6.508 5.699 1 84.38 422 GLU A CA 1
ATOM 3440 C C . GLU A 1 422 ? 15.781 5.945 6.676 1 84.38 422 GLU A C 1
ATOM 3442 O O . GLU A 1 422 ? 15.281 4.836 6.484 1 84.38 422 GLU A O 1
ATOM 3447 N N . LYS A 1 423 ? 15.547 6.629 7.734 1 78.44 423 LYS A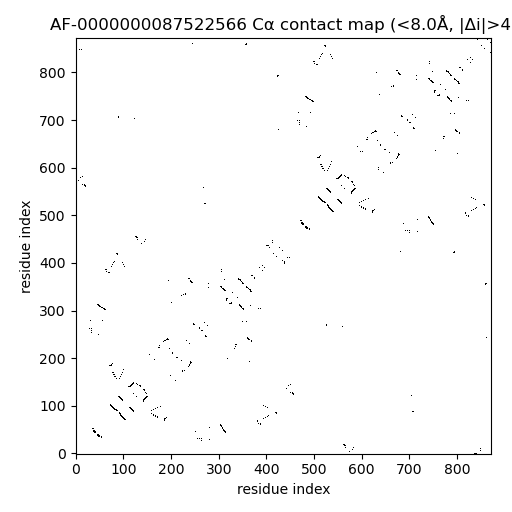 N 1
ATOM 3448 C CA . LYS A 1 423 ? 14.539 6.215 8.711 1 78.44 423 LYS A CA 1
ATOM 3449 C C . LYS A 1 423 ? 13.359 7.188 8.727 1 78.44 423 LYS A C 1
ATOM 3451 O O . LYS A 1 423 ? 13.555 8.406 8.766 1 78.44 423 LYS A O 1
ATOM 3456 N N . SER A 1 424 ? 12.227 6.605 8.531 1 74.12 424 SER A N 1
ATOM 3457 C CA . SER A 1 424 ? 11.016 7.406 8.664 1 74.12 424 SER A CA 1
ATOM 3458 C C . SER A 1 424 ? 10.516 7.418 10.102 1 74.12 424 SER A C 1
ATOM 3460 O O . SER A 1 424 ? 10.945 6.605 10.922 1 74.12 424 SER A O 1
ATOM 3462 N N . TYR A 1 425 ? 9.68 8.414 10.406 1 72.62 425 TYR A N 1
ATOM 3463 C CA . TYR A 1 425 ? 9.078 8.484 11.727 1 72.62 425 TYR A CA 1
ATOM 3464 C C . TYR A 1 425 ? 8.359 7.184 12.07 1 72.62 425 TYR A C 1
ATOM 3466 O O . TYR A 1 425 ? 8.508 6.66 13.18 1 72.62 425 TYR A O 1
ATOM 3474 N N . ASN A 1 426 ? 7.66 6.633 11.125 1 64.94 426 ASN A N 1
ATOM 3475 C CA . ASN A 1 426 ? 6.91 5.402 11.367 1 64.94 426 ASN A CA 1
ATOM 3476 C C . ASN A 1 426 ? 7.84 4.23 11.672 1 64.94 426 ASN A C 1
ATOM 3478 O O . ASN A 1 426 ? 7.527 3.389 12.516 1 64.94 426 ASN A O 1
ATOM 3482 N N . GLU A 1 427 ? 8.883 4.176 10.977 1 67.5 427 GLU A N 1
ATOM 3483 C CA . GLU A 1 427 ? 9.836 3.096 11.203 1 67.5 427 GLU A CA 1
ATOM 3484 C C . GLU A 1 427 ? 10.453 3.182 12.594 1 67.5 427 GLU A C 1
ATOM 3486 O O . GLU A 1 427 ? 10.727 2.156 13.219 1 67.5 427 GLU A O 1
ATOM 3491 N N . ILE A 1 428 ? 10.68 4.43 13.016 1 65.75 428 ILE A N 1
ATOM 3492 C CA . ILE A 1 428 ? 11.281 4.613 14.336 1 65.75 428 ILE A CA 1
ATOM 3493 C C . ILE A 1 428 ? 10.266 4.266 15.422 1 65.75 428 ILE A C 1
ATOM 3495 O O . ILE A 1 428 ? 10.594 3.598 16.406 1 65.75 428 ILE A O 1
ATOM 3499 N N . ARG A 1 429 ? 9.07 4.707 15.234 1 62 429 ARG A N 1
ATOM 3500 C CA . ARG A 1 429 ? 8.016 4.496 16.219 1 62 429 ARG A CA 1
ATOM 3501 C C . ARG A 1 429 ? 7.656 3.02 16.328 1 62 429 ARG A C 1
ATOM 3503 O O . ARG A 1 429 ? 7.504 2.494 17.438 1 62 429 ARG A O 1
ATOM 3510 N N . TRP A 1 430 ? 7.473 2.412 15.117 1 56.62 430 TRP A N 1
ATOM 3511 C CA . TRP A 1 430 ? 6.922 1.06 15.125 1 56.62 430 TRP A CA 1
ATOM 3512 C C . TRP A 1 430 ? 8.031 0.021 14.984 1 56.62 430 TRP A C 1
ATOM 3514 O O . TRP A 1 430 ? 7.816 -1.165 15.242 1 56.62 430 TRP A O 1
ATOM 3524 N N . GLY A 1 431 ? 9.18 0.528 15.023 1 48.88 431 GLY A N 1
ATOM 3525 C CA . GLY A 1 431 ? 10.234 -0.415 14.688 1 48.88 431 GLY A CA 1
ATOM 3526 C C . GLY A 1 431 ? 10.094 -0.989 13.289 1 48.88 431 GLY A C 1
ATOM 3527 O O . GLY A 1 431 ? 9.281 -0.513 12.492 1 48.88 431 GLY A O 1
ATOM 3528 N N . ASP A 1 432 ? 11.016 -1.599 12.805 1 44.09 432 ASP A N 1
ATOM 3529 C CA . ASP A 1 432 ? 11.039 -2.24 11.492 1 44.09 432 ASP A CA 1
ATOM 3530 C C . ASP A 1 432 ? 9.828 -3.164 11.312 1 44.09 432 ASP A C 1
ATOM 3532 O O . ASP A 1 432 ? 9.992 -4.379 11.195 1 44.09 432 ASP A O 1
ATOM 3536 N N . LEU A 1 433 ? 8.812 -2.709 11.797 1 41.72 433 LEU A N 1
ATOM 3537 C CA . LEU A 1 433 ? 7.691 -3.633 11.641 1 41.72 433 LEU A CA 1
ATOM 3538 C C . LEU A 1 433 ? 7.227 -3.676 10.195 1 41.72 433 LEU A C 1
ATOM 3540 O O . LEU A 1 433 ? 7.25 -2.658 9.492 1 41.72 433 LEU A O 1
ATOM 3544 N N . ASP A 1 434 ? 7.328 -4.68 9.461 1 39.22 434 ASP A N 1
ATOM 3545 C CA . ASP A 1 434 ? 7.043 -5.059 8.078 1 39.22 434 ASP A CA 1
ATOM 3546 C C . ASP A 1 434 ? 5.789 -4.359 7.566 1 39.22 434 ASP A C 1
ATOM 3548 O O . ASP A 1 434 ? 4.715 -4.477 8.164 1 39.22 434 ASP A O 1
ATOM 3552 N N . GLU A 1 435 ? 5.906 -3.115 7.121 1 33.5 435 GLU A N 1
ATOM 3553 C CA . GLU A 1 435 ? 4.777 -2.549 6.395 1 33.5 435 GLU A CA 1
ATOM 3554 C C . GLU A 1 435 ? 4.332 -3.473 5.266 1 33.5 435 GLU A C 1
ATOM 3556 O O . GLU A 1 435 ? 5.098 -3.742 4.336 1 33.5 435 GLU A O 1
ATOM 3561 N N . PHE A 1 436 ? 3.678 -4.457 5.324 1 29.7 436 PHE A N 1
ATOM 3562 C CA . PHE A 1 436 ? 3.162 -5.207 4.184 1 29.7 436 PHE A CA 1
ATOM 3563 C C . PHE A 1 436 ? 2.053 -4.434 3.482 1 29.7 436 PHE A C 1
ATOM 3565 O O . PHE A 1 436 ? 1.272 -3.732 4.129 1 29.7 436 PHE A O 1
ATOM 3572 N N . MET B 1 1 ? 17.078 -18.516 11.828 1 64.38 1 MET B N 1
ATOM 3573 C CA . MET B 1 1 ? 17.547 -17.531 10.852 1 64.38 1 MET B CA 1
ATOM 3574 C C . MET B 1 1 ? 17.656 -18.141 9.461 1 64.38 1 MET B C 1
ATOM 3576 O O . MET B 1 1 ? 18.156 -19.25 9.312 1 64.38 1 MET B O 1
ATOM 3580 N N . THR B 1 2 ? 16.922 -17.672 8.531 1 76.31 2 THR B N 1
ATOM 3581 C CA . THR B 1 2 ? 16.875 -18.203 7.176 1 76.31 2 THR B CA 1
ATOM 3582 C C . THR B 1 2 ? 18.141 -17.844 6.402 1 76.31 2 THR B C 1
ATOM 3584 O O . THR B 1 2 ? 18.625 -18.641 5.598 1 76.31 2 THR B O 1
ATOM 3587 N N . LEU B 1 3 ? 18.719 -16.688 6.824 1 84.38 3 LEU B N 1
ATOM 3588 C CA . LEU B 1 3 ? 20 -16.312 6.215 1 84.38 3 LEU B CA 1
ATOM 3589 C C . LEU B 1 3 ? 21.172 -16.75 7.086 1 84.38 3 LEU B C 1
ATOM 3591 O O . LEU B 1 3 ? 21.312 -16.281 8.219 1 84.38 3 LEU B O 1
ATOM 3595 N N . GLU B 1 4 ? 21.969 -17.594 6.602 1 86.56 4 GLU B N 1
ATOM 3596 C CA . GLU B 1 4 ? 23.156 -18.062 7.309 1 86.56 4 GLU B CA 1
ATOM 3597 C C . GLU B 1 4 ? 24.281 -17.047 7.23 1 86.56 4 GLU B C 1
ATOM 3599 O O . GLU B 1 4 ? 24.25 -16.125 6.414 1 86.56 4 GLU B O 1
ATOM 3604 N N . PRO B 1 5 ? 25.234 -17.156 8.086 1 84.62 5 PRO B N 1
ATOM 3605 C CA . PRO B 1 5 ? 26.359 -16.219 8.094 1 84.62 5 PRO B CA 1
ATOM 3606 C C . PRO B 1 5 ? 27.016 -16.078 6.715 1 84.62 5 PRO B C 1
ATOM 3608 O O . PRO B 1 5 ? 27.453 -14.984 6.355 1 84.62 5 PRO B O 1
ATOM 3611 N N . VAL B 1 6 ? 27.109 -17.188 5.98 1 86.81 6 VAL B N 1
ATOM 3612 C CA . VAL B 1 6 ? 27.719 -17.125 4.656 1 86.81 6 VAL B CA 1
ATOM 3613 C C . VAL B 1 6 ? 26.906 -16.203 3.752 1 86.81 6 VAL B C 1
ATOM 3615 O O . VAL B 1 6 ? 27.469 -15.484 2.926 1 86.81 6 VAL B O 1
ATOM 3618 N N . HIS B 1 7 ? 25.641 -16.203 3.865 1 89.5 7 HIS B N 1
ATOM 3619 C CA . HIS B 1 7 ? 24.781 -15.312 3.098 1 89.5 7 HIS B CA 1
ATOM 3620 C C . HIS B 1 7 ? 24.984 -13.859 3.518 1 89.5 7 HIS B C 1
ATOM 3622 O O . HIS B 1 7 ? 25.125 -12.977 2.668 1 89.5 7 HIS B O 1
ATOM 3628 N N . MET B 1 8 ? 25.078 -13.641 4.832 1 89.06 8 MET B N 1
ATOM 3629 C CA . MET B 1 8 ? 25.312 -12.305 5.371 1 89.06 8 MET B CA 1
ATOM 3630 C C . MET B 1 8 ? 26.656 -11.75 4.914 1 89.06 8 MET B C 1
ATOM 3632 O O . MET B 1 8 ? 26.781 -10.555 4.633 1 89.06 8 MET B O 1
ATOM 3636 N N . LYS B 1 9 ? 27.547 -12.609 4.895 1 88.5 9 LYS B N 1
ATOM 3637 C CA . LYS B 1 9 ? 28.859 -12.203 4.426 1 88.5 9 LYS B CA 1
ATOM 3638 C C . LYS B 1 9 ? 28.812 -11.75 2.967 1 88.5 9 LYS B C 1
ATOM 3640 O O . LYS B 1 9 ? 29.406 -10.742 2.604 1 88.5 9 LYS B O 1
ATOM 3645 N N . GLU B 1 10 ? 28.141 -12.492 2.168 1 89.69 10 GLU B N 1
ATOM 3646 C CA . GLU B 1 10 ? 28 -12.125 0.763 1 89.69 10 GLU B CA 1
ATOM 3647 C C . GLU B 1 10 ? 27.328 -10.766 0.615 1 89.69 10 GLU B C 1
ATOM 3649 O O . GLU B 1 10 ? 27.766 -9.93 -0.177 1 89.69 10 GLU B O 1
ATOM 3654 N N . ILE B 1 11 ? 26.266 -10.531 1.327 1 89.88 11 ILE B N 1
ATOM 3655 C CA . ILE B 1 11 ? 25.547 -9.25 1.296 1 89.88 11 ILE B CA 1
ATOM 3656 C C . ILE B 1 11 ? 26.469 -8.133 1.771 1 89.88 11 ILE B C 1
ATOM 3658 O O . ILE B 1 11 ? 26.469 -7.039 1.208 1 89.88 11 ILE B O 1
ATOM 3662 N N . SER B 1 12 ? 27.219 -8.43 2.822 1 89.69 12 SER B N 1
ATOM 3663 C CA . SER B 1 12 ? 28.203 -7.473 3.336 1 89.69 12 SER B CA 1
ATOM 3664 C C . SER B 1 12 ? 29.219 -7.094 2.268 1 89.69 12 SER B C 1
ATOM 3666 O O . SER B 1 12 ? 29.609 -5.93 2.156 1 89.69 12 SER B O 1
ATOM 3668 N N . ASP B 1 13 ? 29.656 -8.078 1.526 1 90.19 13 ASP B N 1
ATOM 3669 C CA . ASP B 1 13 ? 30.594 -7.836 0.438 1 90.19 13 ASP B CA 1
ATOM 3670 C C . ASP B 1 13 ? 29.984 -6.918 -0.621 1 90.19 13 ASP B C 1
ATOM 3672 O O . ASP B 1 13 ? 30.641 -5.988 -1.094 1 90.19 13 ASP B O 1
ATOM 3676 N N . ILE B 1 14 ? 28.781 -7.164 -0.954 1 89.5 14 ILE B N 1
ATOM 3677 C CA . ILE B 1 14 ? 28.078 -6.332 -1.922 1 89.5 14 ILE B CA 1
ATOM 3678 C C . ILE B 1 14 ? 27.969 -4.902 -1.396 1 89.5 14 ILE B C 1
ATOM 3680 O O . ILE B 1 14 ? 28.266 -3.945 -2.117 1 89.5 14 ILE B O 1
ATOM 3684 N N . ALA B 1 15 ? 27.547 -4.793 -0.178 1 90.56 15 ALA B N 1
ATOM 3685 C CA . ALA B 1 15 ? 27.391 -3.484 0.458 1 90.56 15 ALA B CA 1
ATOM 3686 C C . ALA B 1 15 ? 28.703 -2.705 0.426 1 90.56 15 ALA B C 1
ATOM 3688 O O . ALA B 1 15 ? 28.719 -1.498 0.172 1 90.56 15 ALA B O 1
ATOM 3689 N N . SER B 1 16 ? 29.797 -3.383 0.67 1 89.62 16 SER B N 1
ATOM 3690 C CA . SER B 1 16 ? 31.109 -2.736 0.761 1 89.62 16 SER B CA 1
ATOM 3691 C C . SER B 1 16 ? 31.594 -2.291 -0.612 1 89.62 16 SER B C 1
ATOM 3693 O O . SER B 1 16 ? 32.406 -1.377 -0.716 1 89.62 16 SER B O 1
ATOM 3695 N N . GLU B 1 17 ? 31.062 -2.896 -1.644 1 89.56 17 GLU B N 1
ATOM 3696 C CA . GLU B 1 17 ? 31.562 -2.65 -2.992 1 89.56 17 GLU B CA 1
ATOM 3697 C C . GLU B 1 17 ? 30.781 -1.529 -3.674 1 89.56 17 GLU B C 1
ATOM 3699 O O . GLU B 1 17 ? 31.141 -1.092 -4.77 1 89.56 17 GLU B O 1
ATOM 3704 N N . ILE B 1 18 ? 29.719 -1.101 -3.08 1 89.31 18 ILE B N 1
ATOM 3705 C CA . ILE B 1 18 ? 29 0.041 -3.631 1 89.31 18 ILE B CA 1
ATOM 3706 C C . ILE B 1 18 ? 29.891 1.282 -3.592 1 89.31 18 ILE B C 1
ATOM 3708 O O . ILE B 1 18 ? 30.516 1.572 -2.57 1 89.31 18 ILE B O 1
ATOM 3712 N N . GLU B 1 19 ? 29.922 1.975 -4.707 1 88.19 19 GLU B N 1
ATOM 3713 C CA . GLU B 1 19 ? 30.797 3.139 -4.824 1 88.19 19 GLU B CA 1
ATOM 3714 C C . GLU B 1 19 ? 29.984 4.434 -4.855 1 88.19 19 GLU B C 1
ATOM 3716 O O . GLU B 1 19 ? 28.938 4.5 -5.496 1 88.19 19 GLU B O 1
ATOM 3721 N N . TYR B 1 20 ? 30.531 5.355 -4.074 1 81.75 20 TYR B N 1
ATOM 3722 C CA . TYR B 1 20 ? 29.969 6.703 -4.043 1 81.75 20 TYR B CA 1
ATOM 3723 C C . TYR B 1 20 ? 31.016 7.734 -4.453 1 81.75 20 TYR B C 1
ATOM 3725 O O . TYR B 1 20 ? 32.062 7.867 -3.801 1 81.75 20 TYR B O 1
ATOM 3733 N N . SER B 1 21 ? 30.797 8.32 -5.602 1 78.62 21 SER B N 1
ATOM 3734 C CA . SER B 1 21 ? 31.781 9.266 -6.125 1 78.62 21 SER B CA 1
ATOM 3735 C C . SER B 1 21 ? 31.406 10.703 -5.793 1 78.62 21 SER B C 1
ATOM 3737 O O . SER B 1 21 ? 31.359 11.562 -6.676 1 78.62 21 SER B O 1
ATOM 3739 N N . TYR B 1 22 ? 31.031 10.93 -4.582 1 69.38 22 TYR B N 1
ATOM 3740 C CA . TYR B 1 22 ? 30.688 12.289 -4.195 1 69.38 22 TYR B CA 1
ATOM 3741 C C . TYR B 1 22 ? 31.922 13.039 -3.691 1 69.38 22 TYR B C 1
ATOM 3743 O O . TYR B 1 22 ? 32.75 12.469 -2.98 1 69.38 22 TYR B O 1
ATOM 3751 N N . THR B 1 23 ? 32.344 14.156 -4.41 1 59.81 23 THR B N 1
ATOM 3752 C CA . THR B 1 23 ? 33.5 14.945 -3.998 1 59.81 23 THR B CA 1
ATOM 3753 C C . THR B 1 23 ? 33.125 15.914 -2.881 1 59.81 23 THR B C 1
ATOM 3755 O O . THR B 1 23 ? 31.953 16.172 -2.65 1 59.81 23 THR B O 1
ATOM 3758 N N . GLU B 1 24 ? 34.094 16.312 -1.958 1 52.81 24 GLU B N 1
ATOM 3759 C CA . GLU B 1 24 ? 33.938 17.328 -0.927 1 52.81 24 GLU B CA 1
ATOM 3760 C C . GLU B 1 24 ? 33.312 18.594 -1.49 1 52.81 24 GLU B C 1
ATOM 3762 O O . GLU B 1 24 ? 32.562 19.281 -0.79 1 52.81 24 GLU B O 1
ATOM 3767 N N . LYS B 1 25 ? 33.719 19.031 -2.652 1 52.09 25 LYS B N 1
ATOM 3768 C CA . LYS B 1 25 ? 33.188 20.203 -3.328 1 52.09 25 LYS B CA 1
ATOM 3769 C C . LYS B 1 25 ? 31.656 20.156 -3.377 1 52.09 25 LYS B C 1
ATOM 3771 O O . LYS B 1 25 ? 31 21.188 -3.41 1 52.09 25 LYS B O 1
ATOM 3776 N N . GLU B 1 26 ? 31.156 19.047 -3.193 1 56.41 26 GLU B N 1
ATOM 3777 C CA . GLU B 1 26 ? 29.719 18.859 -3.336 1 56.41 26 GLU B CA 1
ATOM 3778 C C . GLU B 1 26 ? 28.953 19.484 -2.17 1 56.41 26 GLU B C 1
ATOM 3780 O O . GLU B 1 26 ? 27.812 19.906 -2.322 1 56.41 26 GLU B O 1
ATOM 3785 N N . SER B 1 27 ? 29.75 19.75 -1.071 1 54.75 27 SER B N 1
ATOM 3786 C CA . SER B 1 27 ? 29.125 20.531 0.001 1 54.75 27 SER B CA 1
ATOM 3787 C C . SER B 1 27 ? 28.812 21.953 -0.448 1 54.75 27 SER B C 1
ATOM 3789 O O . SER B 1 27 ? 27.75 22.484 -0.135 1 54.75 27 SER B O 1
ATOM 3791 N N . GLN B 1 28 ? 29.781 22.594 -1.181 1 56.03 28 GLN B N 1
ATOM 3792 C CA . GLN B 1 28 ? 29.547 23.938 -1.695 1 56.03 28 GLN B CA 1
ATOM 3793 C C . GLN B 1 28 ? 28.391 23.953 -2.697 1 56.03 28 GLN B C 1
ATOM 3795 O O . GLN B 1 28 ? 27.609 24.891 -2.732 1 56.03 28 GLN B O 1
ATOM 3800 N N . ASP B 1 29 ? 28.234 22.922 -3.297 1 69.56 29 ASP B N 1
ATOM 3801 C CA . ASP B 1 29 ? 27.219 22.797 -4.34 1 69.56 29 ASP B CA 1
ATOM 3802 C C . ASP B 1 29 ? 25.812 22.641 -3.738 1 69.56 29 ASP B C 1
ATOM 3804 O O . ASP B 1 29 ? 24.844 23.172 -4.281 1 69.56 29 ASP B O 1
ATOM 3808 N N . ILE B 1 30 ? 25.812 22.312 -2.496 1 75.56 30 ILE B N 1
ATOM 3809 C CA . ILE B 1 30 ? 24.5 22.125 -1.856 1 75.56 30 ILE B CA 1
ATOM 3810 C C . ILE B 1 30 ? 23.891 23.484 -1.523 1 75.56 30 ILE B C 1
ATOM 3812 O O . ILE B 1 30 ? 22.688 23.688 -1.662 1 75.56 30 ILE B O 1
ATOM 3816 N N . PHE B 1 31 ? 24.797 24.469 -1.293 1 76.69 31 PHE B N 1
ATOM 3817 C CA . PHE B 1 31 ? 24.312 25.797 -0.943 1 76.69 31 PHE B CA 1
ATOM 3818 C C . PHE B 1 31 ? 23.828 26.531 -2.182 1 76.69 31 PHE B C 1
ATOM 3820 O O . PHE B 1 31 ? 22.859 27.297 -2.115 1 76.69 31 PHE B O 1
ATOM 3827 N N . GLU B 1 32 ? 24.469 26.266 -3.273 1 82.69 32 GLU B N 1
ATOM 3828 C CA . GLU B 1 32 ? 24.031 26.875 -4.52 1 82.69 32 GLU B CA 1
ATOM 3829 C C . GLU B 1 32 ? 22.656 26.359 -4.938 1 82.69 32 GLU B C 1
ATOM 3831 O O . GLU B 1 32 ? 21.844 27.109 -5.477 1 82.69 32 GLU B O 1
ATOM 3836 N N . ILE B 1 33 ? 22.484 25.203 -4.594 1 86 33 ILE B N 1
ATOM 3837 C CA . ILE B 1 33 ? 21.188 24.594 -4.902 1 86 33 ILE B CA 1
ATOM 3838 C C . ILE B 1 33 ? 20.125 25.156 -3.961 1 86 33 ILE B C 1
ATOM 3840 O O . ILE B 1 33 ? 18.984 25.422 -4.375 1 86 33 ILE B O 1
ATOM 3844 N N . PHE B 1 34 ? 20.547 25.406 -2.771 1 86.88 34 PHE B N 1
ATOM 3845 C CA . PHE B 1 34 ? 19.641 25.953 -1.785 1 86.88 34 PHE B CA 1
ATOM 3846 C C . PHE B 1 34 ? 19.156 27.344 -2.215 1 86.88 34 PHE B C 1
ATOM 3848 O O . PHE B 1 34 ? 17.984 27.672 -2.033 1 86.88 34 PHE B O 1
ATOM 3855 N N . LYS B 1 35 ? 19.922 28.031 -2.836 1 88.25 35 LYS B N 1
ATOM 3856 C CA . LYS B 1 35 ? 19.594 29.391 -3.252 1 88.25 35 LYS B CA 1
ATOM 3857 C C . LYS B 1 35 ? 18.516 29.391 -4.324 1 88.25 35 LYS B C 1
ATOM 3859 O O . LYS B 1 35 ? 17.75 30.344 -4.445 1 88.25 35 LYS B O 1
ATOM 3864 N N . LEU B 1 36 ? 18.438 28.328 -4.996 1 90.62 36 LEU B N 1
ATOM 3865 C CA . LEU B 1 36 ? 17.438 28.219 -6.055 1 90.62 36 LEU B CA 1
ATOM 3866 C C . LEU B 1 36 ? 16.031 28.141 -5.465 1 90.62 36 LEU B C 1
ATOM 3868 O O . LEU B 1 36 ? 15.039 28.359 -6.172 1 90.62 36 LEU B O 1
ATOM 3872 N N . LEU B 1 37 ? 15.922 27.828 -4.148 1 93.38 37 LEU B N 1
ATOM 3873 C CA . LEU B 1 37 ? 14.625 27.656 -3.51 1 93.38 37 LEU B CA 1
ATOM 3874 C C . LEU B 1 37 ? 13.969 29.016 -3.234 1 93.38 37 LEU B C 1
ATOM 3876 O O . LEU B 1 37 ? 12.812 29.078 -2.818 1 93.38 37 LEU B O 1
ATOM 3880 N N . SER B 1 38 ? 14.727 30.094 -3.49 1 93.75 38 SER B N 1
ATOM 3881 C CA . SER B 1 38 ? 14.133 31.422 -3.312 1 93.75 38 SER B CA 1
ATOM 3882 C C . SER B 1 38 ? 12.898 31.594 -4.195 1 93.75 38 SER B C 1
ATOM 3884 O O . SER B 1 38 ? 11.898 32.188 -3.768 1 93.75 38 SER B O 1
ATOM 3886 N N . GLU B 1 39 ? 13.078 31.109 -5.363 1 92.75 39 GLU B N 1
ATOM 3887 C CA . GLU B 1 39 ? 11.969 31.109 -6.312 1 92.75 39 GLU B CA 1
ATOM 3888 C C . GLU B 1 39 ? 12.188 30.062 -7.406 1 92.75 39 GLU B C 1
ATOM 3890 O O . GLU B 1 39 ? 13.195 30.094 -8.117 1 92.75 39 GLU B O 1
ATOM 3895 N N . LEU B 1 40 ? 11.32 29.156 -7.445 1 90.81 40 LEU B N 1
ATOM 3896 C CA . LEU B 1 40 ? 11.344 28.141 -8.492 1 90.81 40 LEU B CA 1
ATOM 3897 C C . LEU B 1 40 ? 10.172 28.328 -9.453 1 90.81 40 LEU B C 1
ATOM 3899 O O . LEU B 1 40 ? 9.016 28.391 -9.023 1 90.81 40 LEU B O 1
ATOM 3903 N N . ARG B 1 41 ? 10.484 28.375 -10.695 1 87.12 41 ARG B N 1
ATOM 3904 C CA . ARG B 1 41 ? 9.477 28.609 -11.719 1 87.12 41 ARG B CA 1
ATOM 3905 C C . ARG B 1 41 ? 9.484 27.484 -12.758 1 87.12 41 ARG B C 1
ATOM 3907 O O . ARG B 1 41 ? 10.523 26.859 -13 1 87.12 41 ARG B O 1
ATOM 3914 N N . GLN B 1 42 ? 8.336 27.109 -13.234 1 81.75 42 GLN B N 1
ATOM 3915 C CA . GLN B 1 42 ? 8.164 26.234 -14.398 1 81.75 42 GLN B CA 1
ATOM 3916 C C . GLN B 1 42 ? 7.25 26.891 -15.438 1 81.75 42 GLN B C 1
ATOM 3918 O O . GLN B 1 42 ? 6.102 27.219 -15.141 1 81.75 42 GLN B O 1
ATOM 3923 N N . ASP B 1 43 ? 7.598 26.984 -16.766 1 80.56 43 ASP B N 1
ATOM 3924 C CA . ASP B 1 43 ? 6.832 27.578 -17.844 1 80.56 43 ASP B CA 1
ATOM 3925 C C . ASP B 1 43 ? 6.211 28.906 -17.422 1 80.56 43 ASP B C 1
ATOM 3927 O O . ASP B 1 43 ? 5.004 29.109 -17.562 1 80.56 43 ASP B O 1
ATOM 3931 N N . ASP B 1 44 ? 6.816 29.734 -16.641 1 81.56 44 ASP B N 1
ATOM 3932 C CA . ASP B 1 44 ? 6.461 31.094 -16.25 1 81.56 44 ASP B CA 1
ATOM 3933 C C . ASP B 1 44 ? 5.539 31.094 -15.031 1 81.56 44 ASP B C 1
ATOM 3935 O O . ASP B 1 44 ? 5.023 32.125 -14.633 1 81.56 44 ASP B O 1
ATOM 3939 N N . LYS B 1 45 ? 5.359 29.922 -14.531 1 84.5 45 LYS B N 1
ATOM 3940 C CA . LYS B 1 45 ? 4.547 29.828 -13.32 1 84.5 45 LYS B CA 1
ATOM 3941 C C . LYS B 1 45 ? 5.418 29.562 -12.094 1 84.5 45 LYS B C 1
ATOM 3943 O O . LYS B 1 45 ? 6.363 28.781 -12.148 1 84.5 45 LYS B O 1
ATOM 3948 N N . ILE B 1 46 ? 5.082 30.297 -11.062 1 87.75 46 ILE B N 1
ATOM 3949 C CA . ILE B 1 46 ? 5.805 30.109 -9.812 1 87.75 46 ILE B CA 1
ATOM 3950 C C . ILE B 1 46 ? 5.312 28.859 -9.102 1 87.75 46 ILE B C 1
ATOM 3952 O O . ILE B 1 46 ? 4.125 28.734 -8.797 1 87.75 46 ILE B O 1
ATOM 3956 N N . ILE B 1 47 ? 6.203 27.969 -8.852 1 85.81 47 ILE B N 1
ATOM 3957 C CA . ILE B 1 47 ? 5.855 26.719 -8.203 1 85.81 47 ILE B CA 1
ATOM 3958 C C . ILE B 1 47 ? 6.168 26.797 -6.707 1 85.81 47 ILE B C 1
ATOM 3960 O O . ILE B 1 47 ? 5.438 26.25 -5.883 1 85.81 47 ILE B O 1
ATOM 3964 N N . LEU B 1 48 ? 7.273 27.453 -6.441 1 92.06 48 LEU B N 1
ATOM 3965 C CA . LEU B 1 48 ? 7.723 27.609 -5.062 1 92.06 48 LEU B CA 1
ATOM 3966 C C . LEU B 1 48 ? 8.375 28.969 -4.863 1 92.06 48 LEU B C 1
ATOM 3968 O O . LEU B 1 48 ? 9.133 29.438 -5.719 1 92.06 48 LEU B O 1
ATOM 3972 N N . LYS B 1 49 ? 8 29.578 -3.812 1 94.06 49 LYS B N 1
ATOM 3973 C CA . LYS B 1 49 ? 8.586 30.875 -3.471 1 94.06 49 LYS B CA 1
ATOM 3974 C C . LYS B 1 49 ? 8.797 31 -1.964 1 94.06 49 LYS B C 1
ATOM 3976 O O . LYS B 1 49 ? 7.922 30.625 -1.179 1 94.06 49 LYS B O 1
ATOM 3981 N N . ALA B 1 50 ? 9.953 31.453 -1.565 1 95.75 50 ALA B N 1
ATOM 3982 C CA . ALA B 1 50 ? 10.227 31.719 -0.152 1 95.75 50 ALA B CA 1
ATOM 3983 C C . ALA B 1 50 ? 9.375 32.875 0.363 1 95.75 50 ALA B C 1
ATOM 3985 O O . ALA B 1 50 ? 9.219 33.875 -0.324 1 95.75 50 ALA B O 1
ATOM 3986 N N . VAL B 1 51 ? 8.75 32.688 1.489 1 95.88 51 VAL B N 1
ATOM 3987 C CA . VAL B 1 51 ? 8.078 33.812 2.15 1 95.88 51 VAL B CA 1
ATOM 3988 C C . VAL B 1 51 ? 9.109 34.656 2.873 1 95.88 51 VAL B C 1
ATOM 3990 O O . VAL B 1 51 ? 9.68 34.25 3.883 1 95.88 51 VAL B O 1
ATOM 3993 N N . GLY B 1 52 ? 9.359 35.812 2.406 1 91.19 52 GLY B N 1
ATOM 3994 C CA . GLY B 1 52 ? 10.438 36.625 2.926 1 91.19 52 GLY B CA 1
ATOM 3995 C C . GLY B 1 52 ? 11.805 36.219 2.432 1 91.19 52 GLY B C 1
ATOM 3996 O O . GLY B 1 52 ? 11.992 35.969 1.237 1 91.19 52 GLY B O 1
ATOM 3997 N N . LYS B 1 53 ? 12.766 36.156 3.287 1 90.62 53 LYS B N 1
ATOM 3998 C CA . LYS B 1 53 ? 14.133 35.812 2.92 1 90.62 53 LYS B CA 1
ATOM 3999 C C . LYS B 1 53 ? 14.352 34.281 3.014 1 90.62 53 LYS B C 1
ATOM 4001 O O . LYS B 1 53 ? 13.734 33.625 3.842 1 90.62 53 LYS B O 1
ATOM 4006 N N . LEU B 1 54 ? 15.18 33.875 2.086 1 93.94 54 LEU B N 1
ATOM 4007 C CA . LEU B 1 54 ? 15.609 32.469 2.156 1 93.94 54 LEU B CA 1
ATOM 4008 C C . LEU B 1 54 ? 16.656 32.281 3.25 1 93.94 54 LEU B C 1
ATOM 4010 O O . LEU B 1 54 ? 17.672 32.969 3.27 1 93.94 54 LEU B O 1
ATOM 4014 N N . PHE B 1 55 ? 16.344 31.344 4.191 1 92.12 55 PHE B N 1
ATOM 4015 C CA . PHE B 1 55 ? 17.344 31.141 5.238 1 92.12 55 PHE B CA 1
ATOM 4016 C C . PHE B 1 55 ? 17.203 29.75 5.848 1 92.12 55 PHE B C 1
ATOM 4018 O O . PHE B 1 55 ? 16.219 29.047 5.602 1 92.12 55 PHE B O 1
ATOM 4025 N N . ARG B 1 56 ? 18.188 29.328 6.516 1 92.25 56 ARG B N 1
ATOM 4026 C CA . ARG B 1 56 ? 18.219 28.203 7.434 1 92.25 56 ARG B CA 1
ATOM 4027 C C . ARG B 1 56 ? 18.562 28.656 8.852 1 92.25 56 ARG B C 1
ATOM 4029 O O . ARG B 1 56 ? 19.375 29.562 9.031 1 92.25 56 ARG B O 1
ATOM 4036 N N . ALA B 1 57 ? 17.828 28.078 9.75 1 92.81 57 ALA B N 1
ATOM 4037 C CA . ALA B 1 57 ? 18.062 28.5 11.125 1 92.81 57 ALA B CA 1
ATOM 4038 C C . ALA B 1 57 ? 18.125 27.281 12.062 1 92.81 57 ALA B C 1
ATOM 4040 O O . ALA B 1 57 ? 17.844 26.156 11.648 1 92.81 57 ALA B O 1
ATOM 4041 N N . SER B 1 58 ? 18.656 27.484 13.188 1 92.19 58 SER B N 1
ATOM 4042 C CA . SER B 1 58 ? 18.75 26.438 14.203 1 92.19 58 SER B CA 1
ATOM 4043 C C . SER B 1 58 ? 18.25 26.938 15.555 1 92.19 58 SER B C 1
ATOM 4045 O O . SER B 1 58 ? 18.25 28.141 15.82 1 92.19 58 SER B O 1
ATOM 4047 N N . ALA B 1 59 ? 17.719 26.141 16.266 1 90.19 59 ALA B N 1
ATOM 4048 C CA . ALA B 1 59 ? 17.266 26.391 17.641 1 90.19 59 ALA B CA 1
ATOM 4049 C C . ALA B 1 59 ? 17.828 25.344 18.594 1 90.19 59 ALA B C 1
ATOM 4051 O O . ALA B 1 59 ? 17.734 24.141 18.328 1 90.19 59 ALA B O 1
ATOM 4052 N N . ASP B 1 60 ? 18.391 25.844 19.672 1 87.31 60 ASP B N 1
ATOM 4053 C CA . ASP B 1 60 ? 18.891 24.938 20.688 1 87.31 60 ASP B CA 1
ATOM 4054 C C . ASP B 1 60 ? 17.734 24.297 21.469 1 87.31 60 ASP B C 1
ATOM 4056 O O . ASP B 1 60 ? 16.859 25 21.984 1 87.31 60 ASP B O 1
ATOM 4060 N N . VAL B 1 61 ? 17.828 23.062 21.594 1 88.06 61 VAL B N 1
ATOM 4061 C CA . VAL B 1 61 ? 16.719 22.312 22.172 1 88.06 61 VAL B CA 1
ATOM 4062 C C . VAL B 1 61 ? 16.531 22.719 23.641 1 88.06 61 VAL B C 1
ATOM 4064 O O . VAL B 1 61 ? 15.414 22.984 24.094 1 88.06 61 VAL B O 1
ATOM 4067 N N . ARG B 1 62 ? 17.609 22.812 24.406 1 87.19 62 ARG B N 1
ATOM 4068 C CA . ARG B 1 62 ? 17.547 23.141 25.828 1 87.19 62 ARG B CA 1
ATOM 4069 C C . ARG B 1 62 ? 17.016 24.562 26.047 1 87.19 62 ARG B C 1
ATOM 4071 O O . ARG B 1 62 ? 16.141 24.781 26.859 1 87.19 62 ARG B O 1
ATOM 4078 N N . ARG B 1 63 ? 17.516 25.453 25.297 1 88.25 63 ARG B N 1
ATOM 4079 C CA . ARG B 1 63 ? 17.094 26.859 25.422 1 88.25 63 ARG B CA 1
ATOM 4080 C C . ARG B 1 63 ? 15.633 27.031 25.031 1 88.25 63 ARG B C 1
ATOM 4082 O O . ARG B 1 63 ? 14.883 27.719 25.719 1 88.25 63 ARG B O 1
ATOM 4089 N N . MET B 1 64 ? 15.359 26.375 23.953 1 89.69 64 MET B N 1
ATOM 4090 C CA . MET B 1 64 ? 13.992 26.484 23.453 1 89.69 64 MET B CA 1
ATOM 4091 C C . MET B 1 64 ? 12.992 25.891 24.438 1 89.69 64 MET B C 1
ATOM 4093 O O . MET B 1 64 ? 11.906 26.422 24.641 1 89.69 64 MET B O 1
ATOM 4097 N N . SER B 1 65 ? 13.367 24.797 25.094 1 88.94 65 SER B N 1
ATOM 4098 C CA . SER B 1 65 ? 12.469 24.094 26.016 1 88.94 65 SER B CA 1
ATOM 4099 C C . SER B 1 65 ? 12.211 24.922 27.266 1 88.94 65 SER B C 1
ATOM 4101 O O . SER B 1 65 ? 11.234 24.688 27.984 1 88.94 65 SER B O 1
ATOM 4103 N N . LEU B 1 66 ? 13.078 25.906 27.5 1 89.12 66 LEU B N 1
ATOM 4104 C CA . LEU B 1 66 ? 12.961 26.719 28.703 1 89.12 66 LEU B CA 1
ATOM 4105 C C . LEU B 1 66 ? 12.164 27.984 28.422 1 89.12 66 LEU B C 1
ATOM 4107 O O . LEU B 1 66 ? 11.812 28.719 29.359 1 89.12 66 LEU B O 1
ATOM 4111 N N . THR B 1 67 ? 11.93 28.156 27.172 1 87 67 THR B N 1
ATOM 4112 C CA . THR B 1 67 ? 11.141 29.328 26.844 1 87 67 THR B CA 1
ATOM 4113 C C . THR B 1 67 ? 9.68 29.141 27.234 1 87 67 THR B C 1
ATOM 4115 O O . THR B 1 67 ? 9.258 28.016 27.516 1 87 67 THR B O 1
ATOM 4118 N N . GLU B 1 68 ? 9.008 30.25 27.312 1 86.69 68 GLU B N 1
ATOM 4119 C CA . GLU B 1 68 ? 7.586 30.188 27.641 1 86.69 68 GLU B CA 1
ATOM 4120 C C . GLU B 1 68 ? 6.73 30 26.391 1 86.69 68 GLU B C 1
ATOM 4122 O O . GLU B 1 68 ? 7.008 30.594 25.359 1 86.69 68 GLU B O 1
ATOM 4127 N N . ASP B 1 69 ? 5.824 29.078 26.516 1 87.88 69 ASP B N 1
ATOM 4128 C CA . ASP B 1 69 ? 4.824 28.922 25.469 1 87.88 69 ASP B CA 1
ATOM 4129 C C . ASP B 1 69 ? 3.863 30.109 25.438 1 87.88 69 ASP B C 1
ATOM 4131 O O . ASP B 1 69 ? 3.184 30.391 26.422 1 87.88 69 ASP B O 1
ATOM 4135 N N . GLU B 1 70 ? 3.854 30.734 24.328 1 87.56 70 GLU B N 1
ATOM 4136 C CA . GLU B 1 70 ? 3.031 31.938 24.203 1 87.56 70 GLU B CA 1
ATOM 4137 C C . GLU B 1 70 ? 1.548 31.594 24.125 1 87.56 70 GLU B C 1
ATOM 4139 O O . GLU B 1 70 ? 0.688 32.438 24.297 1 87.56 70 GLU B O 1
ATOM 4144 N N . TYR B 1 71 ? 1.222 30.375 23.859 1 95 71 TYR B N 1
ATOM 4145 C CA . TYR B 1 71 ? -0.166 29.938 23.734 1 95 71 TYR B CA 1
ATOM 4146 C C . TYR B 1 71 ? -0.584 29.109 24.938 1 95 71 TYR B C 1
ATOM 4148 O O . TYR B 1 71 ? 0.011 28.062 25.203 1 95 71 TYR B O 1
ATOM 4156 N N . LYS B 1 72 ? -1.608 29.469 25.562 1 91.06 72 LYS B N 1
ATOM 4157 C CA . LYS B 1 72 ? -2.053 28.844 26.812 1 91.06 72 LYS B CA 1
ATOM 4158 C C . LYS B 1 72 ? -2.73 27.516 26.547 1 91.06 72 LYS B C 1
ATOM 4160 O O . LYS B 1 72 ? -2.758 26.641 27.406 1 91.06 72 LYS B O 1
ATOM 4165 N N . VAL B 1 73 ? -3.322 27.406 25.375 1 97 73 VAL B N 1
ATOM 4166 C CA . VAL B 1 73 ? -4.031 26.188 25.031 1 97 73 VAL B CA 1
ATOM 4167 C C . VAL B 1 73 ? -3.66 25.734 23.625 1 97 73 VAL B C 1
ATOM 4169 O O . VAL B 1 73 ? -3.562 26.562 22.719 1 97 73 VAL B O 1
ATOM 4172 N N . THR B 1 74 ? -3.402 24.469 23.5 1 97.81 74 THR B N 1
ATOM 4173 C CA . THR B 1 74 ? -3.156 23.859 22.203 1 97.81 74 THR B CA 1
ATOM 4174 C C . THR B 1 74 ? -4.195 22.781 21.906 1 97.81 74 THR B C 1
ATOM 4176 O O . THR B 1 74 ? -4.547 21.984 22.797 1 97.81 74 THR B O 1
ATOM 4179 N N . TYR B 1 75 ? -4.738 22.781 20.719 1 98.25 75 TYR B N 1
ATOM 4180 C CA . TYR B 1 75 ? -5.727 21.797 20.281 1 98.25 75 TYR B CA 1
ATOM 4181 C C . TYR B 1 75 ? -5.18 20.938 19.156 1 98.25 75 TYR B C 1
ATOM 4183 O O . TYR B 1 75 ? -4.336 21.375 18.375 1 98.25 75 TYR B O 1
ATOM 4191 N N . SER B 1 76 ? -5.598 19.703 19.078 1 98.06 76 SER B N 1
ATOM 4192 C CA . SER B 1 76 ? -5.289 18.797 17.969 1 98.06 76 SER B CA 1
ATOM 4193 C C . SER B 1 76 ? -6.449 17.859 17.688 1 98.06 76 SER B C 1
ATOM 4195 O O . SER B 1 76 ? -7.156 17.438 18.609 1 98.06 76 SER B O 1
ATOM 4197 N N . SER B 1 77 ? -6.652 17.609 16.469 1 96.69 77 SER B N 1
ATOM 4198 C CA . SER B 1 77 ? -7.707 16.688 16.062 1 96.69 77 SER B CA 1
ATOM 4199 C C . SER B 1 77 ? -7.141 15.523 15.258 1 96.69 77 SER B C 1
ATOM 4201 O O . SER B 1 77 ? -6.148 15.688 14.539 1 96.69 77 SER B O 1
ATOM 4203 N N . ASP B 1 78 ? -7.688 14.336 15.414 1 94 78 ASP B N 1
ATOM 4204 C CA . ASP B 1 78 ? -7.309 13.148 14.656 1 94 78 ASP B CA 1
ATOM 4205 C C . ASP B 1 78 ? -8.5 12.211 14.477 1 94 78 ASP B C 1
ATOM 4207 O O . ASP B 1 78 ? -9.547 12.398 15.109 1 94 78 ASP B O 1
ATOM 4211 N N . SER B 1 79 ? -8.328 11.453 13.516 1 94.25 79 SER B N 1
ATOM 4212 C CA . SER B 1 79 ? -9.359 10.445 13.281 1 94.25 79 SER B CA 1
ATOM 4213 C C . SER B 1 79 ? -8.75 9.055 13.133 1 94.25 79 SER B C 1
ATOM 4215 O O . SER B 1 79 ? -7.645 8.914 12.617 1 94.25 79 SER B O 1
ATOM 4217 N N . GLY B 1 80 ? -9.477 8.07 13.695 1 92.94 80 GLY B N 1
ATOM 4218 C CA . GLY B 1 80 ? -9.148 6.664 13.5 1 92.94 80 GLY B CA 1
ATOM 4219 C C . GLY B 1 80 ? -10.117 5.953 12.57 1 92.94 80 GLY B C 1
ATOM 4220 O O . GLY B 1 80 ? -11.297 6.301 12.508 1 92.94 80 GLY B O 1
ATOM 4221 N N . SER B 1 81 ? -9.594 4.953 11.875 1 94 81 SER B N 1
ATOM 4222 C CA . SER B 1 81 ? -10.383 4.242 10.867 1 94 81 SER B CA 1
ATOM 4223 C C . SER B 1 81 ? -10.312 2.734 11.086 1 94 81 SER B C 1
ATOM 4225 O O . SER B 1 81 ? -9.312 2.215 11.586 1 94 81 SER B O 1
ATOM 4227 N N . THR B 1 82 ? -11.391 2.07 10.719 1 92.88 82 THR B N 1
ATOM 4228 C CA . THR B 1 82 ? -11.359 0.612 10.672 1 92.88 82 THR B CA 1
ATOM 4229 C C . THR B 1 82 ? -10.586 0.126 9.445 1 92.88 82 THR B C 1
ATOM 4231 O O . THR B 1 82 ? -10.289 -1.064 9.328 1 92.88 82 THR B O 1
ATOM 4234 N N . ASN B 1 83 ? -10.211 1.039 8.633 1 90.19 83 ASN B N 1
ATOM 4235 C CA . ASN B 1 83 ? -9.812 0.678 7.277 1 90.19 83 ASN B CA 1
ATOM 4236 C C . ASN B 1 83 ? -10.961 0.036 6.504 1 90.19 83 ASN B C 1
ATOM 4238 O O . ASN B 1 83 ? -11.883 -0.521 7.102 1 90.19 83 ASN B O 1
ATOM 4242 N N . PRO B 1 84 ? -10.852 0.123 5.238 1 91.81 84 PRO B N 1
ATOM 4243 C CA . PRO B 1 84 ? -11.984 -0.389 4.461 1 91.81 84 PRO B CA 1
ATOM 4244 C C . PRO B 1 84 ? -12.188 -1.894 4.629 1 91.81 84 PRO B C 1
ATOM 4246 O O . PRO B 1 84 ? -11.219 -2.658 4.578 1 91.81 84 PRO B O 1
ATOM 4249 N N . ILE B 1 85 ? -13.398 -2.242 4.82 1 92 85 ILE B N 1
ATOM 4250 C CA . ILE B 1 85 ? -13.812 -3.637 4.926 1 92 85 ILE B CA 1
ATOM 4251 C C . ILE B 1 85 ? -14.633 -4.027 3.695 1 92 85 ILE B C 1
ATOM 4253 O O . ILE B 1 85 ? -15.555 -3.311 3.301 1 92 85 ILE B O 1
ATOM 4257 N N . LEU B 1 86 ? -14.203 -5.09 3.107 1 90.5 86 LEU B N 1
ATOM 4258 C CA . LEU B 1 86 ? -14.992 -5.645 2.016 1 90.5 86 LEU B CA 1
ATOM 4259 C C . LEU B 1 86 ? -15.914 -6.754 2.521 1 90.5 86 LEU B C 1
ATOM 4261 O O . LEU B 1 86 ? -15.461 -7.684 3.189 1 90.5 86 LEU B O 1
ATOM 4265 N N . PHE B 1 87 ? -17.172 -6.59 2.211 1 91.12 87 PHE B N 1
ATOM 4266 C CA . PHE B 1 87 ? -18.156 -7.582 2.633 1 91.12 87 PHE B CA 1
ATOM 4267 C C . PHE B 1 87 ? -18.516 -8.516 1.484 1 91.12 87 PHE B C 1
ATOM 4269 O O . PHE B 1 87 ? -18.219 -8.227 0.324 1 91.12 87 PHE B O 1
ATOM 4276 N N . GLU B 1 88 ? -19.125 -9.648 1.75 1 86.44 88 GLU B N 1
ATOM 4277 C CA . GLU B 1 88 ? -19.328 -10.742 0.805 1 86.44 88 GLU B CA 1
ATOM 4278 C C . GLU B 1 88 ? -20.25 -10.312 -0.339 1 86.44 88 GLU B C 1
ATOM 4280 O O . GLU B 1 88 ? -20.141 -10.828 -1.451 1 86.44 88 GLU B O 1
ATOM 4285 N N . ARG B 1 89 ? -21.109 -9.336 -0.039 1 86 89 ARG B N 1
ATOM 4286 C CA . ARG B 1 89 ? -22.047 -8.898 -1.068 1 86 89 ARG B CA 1
ATOM 4287 C C . ARG B 1 89 ? -21.516 -7.664 -1.792 1 86 89 ARG B C 1
ATOM 4289 O O . ARG B 1 89 ? -22.297 -6.875 -2.332 1 86 89 ARG B O 1
ATOM 4296 N N . GLY B 1 90 ? -20.219 -7.426 -1.596 1 88.31 90 GLY B N 1
ATOM 4297 C CA . GLY B 1 90 ? -19.562 -6.441 -2.441 1 88.31 90 GLY B CA 1
ATOM 4298 C C . GLY B 1 90 ? -19.594 -5.039 -1.858 1 88.31 90 GLY B C 1
ATOM 4299 O O . GLY B 1 90 ? -19.281 -4.066 -2.553 1 88.31 90 GLY B O 1
ATOM 4300 N N . LEU B 1 91 ? -20 -4.871 -0.637 1 90.94 91 LEU B N 1
ATOM 4301 C CA . LEU B 1 91 ? -20.016 -3.57 0.022 1 90.94 91 LEU B CA 1
ATOM 4302 C C . LEU B 1 91 ? -18.656 -3.256 0.629 1 90.94 91 LEU B C 1
ATOM 4304 O O . LEU B 1 91 ? -18.109 -4.062 1.384 1 90.94 91 LEU B O 1
ATOM 4308 N N . PHE B 1 92 ? -18.109 -2.143 0.167 1 91.69 92 PHE B N 1
ATOM 4309 C CA . PHE B 1 92 ? -16.969 -1.573 0.892 1 91.69 92 PHE B CA 1
ATOM 4310 C C . PHE B 1 92 ? -17.453 -0.613 1.974 1 91.69 92 PHE B C 1
ATOM 4312 O O . PHE B 1 92 ? -18.312 0.242 1.719 1 91.69 92 PHE B O 1
ATOM 4319 N N . LEU B 1 93 ? -16.922 -0.784 3.164 1 94.19 93 LEU B N 1
ATOM 4320 C CA . LEU B 1 93 ? -17.359 0.072 4.262 1 94.19 93 LEU B CA 1
ATOM 4321 C C . LEU B 1 93 ? -16.172 0.469 5.141 1 94.19 93 LEU B C 1
ATOM 4323 O O . LEU B 1 93 ? -15.305 -0.357 5.434 1 94.19 93 LEU B O 1
ATOM 4327 N N . ASP B 1 94 ? -16.125 1.709 5.453 1 95.38 94 ASP B N 1
ATOM 4328 C CA . ASP B 1 94 ? -15.133 2.223 6.391 1 95.38 94 ASP B CA 1
ATOM 4329 C C . ASP B 1 94 ? -15.797 3.061 7.484 1 95.38 94 ASP B C 1
ATOM 4331 O O . ASP B 1 94 ? -16.703 3.855 7.207 1 95.38 94 ASP B O 1
ATOM 4335 N N . ILE B 1 95 ? -15.414 2.834 8.695 1 95.75 95 ILE B N 1
ATOM 4336 C CA . ILE B 1 95 ? -15.922 3.59 9.836 1 95.75 95 ILE B CA 1
ATOM 4337 C C . ILE B 1 95 ? -14.797 4.398 10.469 1 95.75 95 ILE B C 1
ATOM 4339 O O . ILE B 1 95 ? -13.773 3.836 10.875 1 95.75 95 ILE B O 1
ATOM 4343 N N . CYS B 1 96 ? -15.039 5.645 10.539 1 96 96 CYS B N 1
ATOM 4344 C CA . CYS B 1 96 ? -14.047 6.535 11.125 1 96 96 CYS B CA 1
ATOM 4345 C C . CYS B 1 96 ? -14.594 7.227 12.367 1 96 96 CYS B C 1
ATOM 4347 O O . CYS B 1 96 ? -15.781 7.543 12.43 1 96 96 CYS B O 1
ATOM 4349 N N . HIS B 1 97 ? -13.727 7.363 13.281 1 94.62 97 HIS B N 1
ATOM 4350 C CA . HIS B 1 97 ? -14 7.992 14.57 1 94.62 97 HIS B CA 1
ATOM 4351 C C . HIS B 1 97 ? -13.039 9.148 14.828 1 94.62 97 HIS B C 1
ATOM 4353 O O . HIS B 1 97 ? -11.828 8.945 14.906 1 94.62 97 HIS B O 1
ATOM 4359 N N . ALA B 1 98 ? -13.625 10.367 14.906 1 96.69 98 ALA B N 1
ATOM 4360 C CA . ALA B 1 98 ? -12.781 11.547 15.094 1 96.69 98 ALA B CA 1
ATOM 4361 C C . ALA B 1 98 ? -12.938 12.117 16.5 1 96.69 98 ALA B C 1
ATOM 4363 O O . ALA B 1 98 ? -14.031 12.062 17.078 1 96.69 98 ALA B O 1
ATOM 4364 N N . ALA B 1 99 ? -11.875 12.68 17.016 1 96.12 99 ALA B N 1
ATOM 4365 C CA . ALA B 1 99 ? -11.82 13.305 18.344 1 96.12 99 ALA B CA 1
ATOM 4366 C C . ALA B 1 99 ? -10.875 14.492 18.359 1 96.12 99 ALA B C 1
ATOM 4368 O O . ALA B 1 99 ? -10.062 14.656 17.438 1 96.12 99 ALA B O 1
ATOM 4369 N N . MET B 1 100 ? -11.055 15.305 19.297 1 96.62 100 MET B N 1
ATOM 4370 C CA . MET B 1 100 ? -10.172 16.453 19.531 1 96.62 100 MET B CA 1
ATOM 4371 C C . MET B 1 100 ? -9.57 16.406 20.922 1 96.62 100 MET B C 1
ATOM 4373 O O . MET B 1 100 ? -10.25 16.031 21.891 1 96.62 100 MET B O 1
ATOM 4377 N N . ALA B 1 101 ? -8.305 16.75 20.984 1 96.69 101 ALA B N 1
ATOM 4378 C CA . ALA B 1 101 ? -7.598 16.844 22.266 1 96.69 101 ALA B CA 1
ATOM 4379 C C . ALA B 1 101 ? -7.125 18.266 22.516 1 96.69 101 ALA B C 1
ATOM 4381 O O . ALA B 1 101 ? -7.031 19.078 21.594 1 96.69 101 ALA B O 1
ATOM 4382 N N . SER B 1 102 ? -6.914 18.562 23.781 1 97.19 102 SER B N 1
ATOM 4383 C CA . SER B 1 102 ? -6.355 19.859 24.156 1 97.19 102 SER B CA 1
ATOM 4384 C C . SER B 1 102 ? -5.324 19.719 25.266 1 97.19 102 SER B C 1
ATOM 4386 O O . SER B 1 102 ? -5.34 18.734 26.016 1 97.19 102 SER B O 1
ATOM 4388 N N . THR B 1 103 ? -4.418 20.547 25.266 1 95.69 103 THR B N 1
ATOM 4389 C CA . THR B 1 103 ? -3.463 20.75 26.359 1 95.69 103 THR B CA 1
ATOM 4390 C C . THR B 1 103 ? -3.504 22.188 26.844 1 95.69 103 THR B C 1
ATOM 4392 O O . THR B 1 103 ? -3.146 23.109 26.109 1 95.69 103 THR B O 1
ATOM 4395 N N . PRO B 1 104 ? -3.859 22.438 28.078 1 95.19 104 PRO B N 1
ATOM 4396 C CA . PRO B 1 104 ? -4.188 21.453 29.109 1 95.19 104 PRO B CA 1
ATOM 4397 C C . PRO B 1 104 ? -5.449 20.656 28.781 1 95.19 104 PRO B C 1
ATOM 4399 O O . PRO B 1 104 ? -6.227 21.047 27.906 1 95.19 104 PRO B O 1
ATOM 4402 N N . THR B 1 105 ? -5.645 19.578 29.453 1 94.56 105 THR B N 1
ATOM 4403 C CA . THR B 1 105 ? -6.711 18.625 29.172 1 94.56 105 THR B CA 1
ATOM 4404 C C . THR B 1 105 ? -8.078 19.234 29.484 1 94.56 105 THR B C 1
ATOM 4406 O O . THR B 1 105 ? -8.258 19.875 30.516 1 94.56 105 THR B O 1
ATOM 4409 N N . ASP B 1 106 ? -8.984 19.125 28.562 1 94.56 106 ASP B N 1
ATOM 4410 C CA . ASP B 1 106 ? -10.406 19.422 28.703 1 94.56 106 ASP B CA 1
ATOM 4411 C C . ASP B 1 106 ? -11.258 18.188 28.438 1 94.56 106 ASP B C 1
ATOM 4413 O O . ASP B 1 106 ? -11.453 17.797 27.281 1 94.56 106 ASP B O 1
ATOM 4417 N N . LEU B 1 107 ? -11.859 17.688 29.438 1 92.06 107 LEU B N 1
ATOM 4418 C CA . LEU B 1 107 ? -12.539 16.391 29.359 1 92.06 107 LEU B CA 1
ATOM 4419 C C . LEU B 1 107 ? -13.812 16.5 28.516 1 92.06 107 LEU B C 1
ATOM 4421 O O . LEU B 1 107 ? -14.195 15.555 27.828 1 92.06 107 LEU B O 1
ATOM 4425 N N . ASN B 1 108 ? -14.477 17.641 28.656 1 91.12 108 ASN B N 1
ATOM 4426 C CA . ASN B 1 108 ? -15.68 17.812 27.844 1 91.12 108 ASN B CA 1
ATOM 4427 C C . ASN B 1 108 ? -15.367 17.812 26.359 1 91.12 108 ASN B C 1
ATOM 4429 O O . ASN B 1 108 ? -16.109 17.25 25.562 1 91.12 108 ASN B O 1
ATOM 4433 N N . LEU B 1 109 ? -14.281 18.406 26.016 1 93.44 109 LEU B N 1
ATOM 4434 C CA . LEU B 1 109 ? -13.852 18.438 24.625 1 93.44 109 LEU B CA 1
ATOM 4435 C C . LEU B 1 109 ? -13.43 17.047 24.156 1 93.44 109 LEU B C 1
ATOM 4437 O O . LEU B 1 109 ? -13.805 16.609 23.062 1 93.44 109 LEU B O 1
ATOM 4441 N N . HIS B 1 110 ? -12.781 16.328 25.031 1 92.06 110 HIS B N 1
ATOM 4442 C CA . HIS B 1 110 ? -12.273 14.992 24.719 1 92.06 110 HIS B CA 1
ATOM 4443 C C . HIS B 1 110 ? -13.406 13.984 24.562 1 92.06 110 HIS B C 1
ATOM 4445 O O . HIS B 1 110 ? -13.258 12.977 23.875 1 92.06 110 HIS B O 1
ATOM 4451 N N . ARG B 1 111 ? -14.492 14.258 25.172 1 92.25 111 ARG B N 1
ATOM 4452 C CA . ARG B 1 111 ? -15.625 13.344 25.172 1 92.25 111 ARG B CA 1
ATOM 4453 C C . ARG B 1 111 ? -16.406 13.43 23.859 1 92.25 111 ARG B C 1
ATOM 4455 O O . ARG B 1 111 ? -17.109 12.484 23.484 1 92.25 111 ARG B O 1
ATOM 4462 N N . LYS B 1 112 ? -16.328 14.539 23.203 1 94.75 112 LYS B N 1
ATOM 4463 C CA . LYS B 1 112 ? -17.047 14.711 21.953 1 94.75 112 LYS B CA 1
ATOM 4464 C C . LYS B 1 112 ? -16.453 13.812 20.859 1 94.75 112 LYS B C 1
ATOM 4466 O O . LYS B 1 112 ? -15.242 13.766 20.672 1 94.75 112 LYS B O 1
ATOM 4471 N N . ARG B 1 113 ? -17.391 13.047 20.172 1 95.5 113 ARG B N 1
ATOM 4472 C CA . ARG B 1 113 ? -16.953 12.141 19.125 1 95.5 113 ARG B CA 1
ATOM 4473 C C . ARG B 1 113 ? -17.812 12.289 17.875 1 95.5 113 ARG B C 1
ATOM 4475 O O . ARG B 1 113 ? -19.016 12.555 17.969 1 95.5 113 ARG B O 1
ATOM 4482 N N . THR B 1 114 ? -17.203 12.211 16.781 1 96.5 114 THR B N 1
ATOM 4483 C CA . THR B 1 114 ? -17.875 12.164 15.5 1 96.5 114 THR B CA 1
ATOM 4484 C C . THR B 1 114 ? -17.594 10.844 14.789 1 96.5 114 THR B C 1
ATOM 4486 O O . THR B 1 114 ? -16.438 10.469 14.602 1 96.5 114 THR B O 1
ATOM 4489 N N . ILE B 1 115 ? -18.578 10.094 14.43 1 95.88 115 ILE B N 1
ATOM 4490 C CA . ILE B 1 115 ? -18.438 8.828 13.719 1 95.88 115 ILE B CA 1
ATOM 4491 C C . ILE B 1 115 ? -19.016 8.969 12.312 1 95.88 115 ILE B C 1
ATOM 4493 O O . ILE B 1 115 ? -20.156 9.414 12.141 1 95.88 115 ILE B O 1
ATOM 4497 N N . VAL B 1 116 ? -18.219 8.68 11.375 1 96 116 VAL B N 1
ATOM 4498 C CA . VAL B 1 116 ? -18.672 8.672 9.984 1 96 116 VAL B CA 1
ATOM 4499 C C . VAL B 1 116 ? -18.5 7.273 9.398 1 96 116 VAL B C 1
ATOM 4501 O O . VAL B 1 116 ? -17.422 6.68 9.484 1 96 116 VAL B O 1
ATOM 4504 N N . CYS B 1 117 ? -19.531 6.754 8.898 1 95.12 117 CYS B N 1
ATOM 4505 C CA . CYS B 1 117 ? -19.531 5.492 8.164 1 95.12 117 CYS B CA 1
ATOM 4506 C C . CYS B 1 117 ? -19.719 5.73 6.672 1 95.12 117 CYS B C 1
ATOM 4508 O O . CYS B 1 117 ? -20.75 6.27 6.258 1 95.12 117 CYS B O 1
ATOM 4510 N N . THR B 1 118 ? -18.703 5.379 5.938 1 94.62 118 THR B N 1
ATOM 4511 C CA . THR B 1 118 ? -18.781 5.555 4.492 1 94.62 118 THR B CA 1
ATOM 4512 C C . THR B 1 118 ? -18.844 4.203 3.787 1 94.62 118 THR B C 1
ATOM 4514 O O . THR B 1 118 ? -18.047 3.309 4.066 1 94.62 118 THR B O 1
ATOM 4517 N N . GLY B 1 119 ? -19.844 4.094 2.922 1 92.81 119 GLY B N 1
ATOM 4518 C CA . GLY B 1 119 ? -20.016 2.842 2.199 1 92.81 119 GLY B CA 1
ATOM 4519 C C . GLY B 1 119 ? -20.031 3.021 0.693 1 92.81 119 GLY B C 1
ATOM 4520 O O . GLY B 1 119 ? -20.516 4.035 0.188 1 92.81 119 GLY B O 1
ATOM 4521 N N . PHE B 1 120 ? -19.5 2.031 0.016 1 91.31 120 PHE B N 1
ATOM 4522 C CA . PHE B 1 120 ? -19.531 1.905 -1.437 1 91.31 120 PHE B CA 1
ATOM 4523 C C . PHE B 1 120 ? -20.047 0.532 -1.853 1 91.31 120 PHE B C 1
ATOM 4525 O O . PHE B 1 120 ? -19.281 -0.439 -1.879 1 91.31 120 PHE B O 1
ATOM 4532 N N . PRO B 1 121 ? -21.328 0.561 -2.174 1 89.56 121 PRO B N 1
ATOM 4533 C CA . PRO B 1 121 ? -21.906 -0.715 -2.621 1 89.56 121 PRO B CA 1
ATOM 4534 C C . PRO B 1 121 ? -21.547 -1.04 -4.07 1 89.56 121 PRO B C 1
ATOM 4536 O O . PRO B 1 121 ? -21.312 -0.132 -4.871 1 89.56 121 PRO B O 1
ATOM 4539 N N . SER B 1 122 ? -21.484 -2.312 -4.402 1 82.94 122 SER B N 1
ATOM 4540 C CA . SER B 1 122 ? -21.203 -2.76 -5.762 1 82.94 122 SER B CA 1
ATOM 4541 C C . SER B 1 122 ? -22.359 -2.48 -6.699 1 82.94 122 SER B C 1
ATOM 4543 O O . SER B 1 122 ? -22.188 -2.43 -7.918 1 82.94 122 SER B O 1
ATOM 4545 N N . GLY B 1 123 ? -23.531 -2.336 -6.102 1 79.06 123 GLY B N 1
ATOM 4546 C CA . GLY B 1 123 ? -24.734 -2.07 -6.875 1 79.06 123 GLY B CA 1
ATOM 4547 C C . GLY B 1 123 ? -25.797 -1.325 -6.094 1 79.06 123 GLY B C 1
ATOM 4548 O O . GLY B 1 123 ? -25.562 -0.889 -4.965 1 79.06 123 GLY B O 1
ATOM 4549 N N . LYS B 1 124 ? -26.984 -1.216 -6.668 1 80 124 LYS B N 1
ATOM 4550 C CA . LYS B 1 124 ? -28.062 -0.423 -6.086 1 80 124 LYS B CA 1
ATOM 4551 C C . LYS B 1 124 ? -28.891 -1.257 -5.117 1 80 124 LYS B C 1
ATOM 4553 O O . LYS B 1 124 ? -29.719 -0.718 -4.379 1 80 124 LYS B O 1
ATOM 4558 N N . LYS B 1 125 ? -28.562 -2.516 -5.055 1 83.56 125 LYS B N 1
ATOM 4559 C CA . LYS B 1 125 ? -29.375 -3.402 -4.223 1 83.56 125 LYS B CA 1
ATOM 4560 C C . LYS B 1 125 ? -28.953 -3.314 -2.758 1 83.56 125 LYS B C 1
ATOM 4562 O O . LYS B 1 125 ? -29.641 -3.828 -1.874 1 83.56 125 LYS B O 1
ATOM 4567 N N . THR B 1 126 ? -27.828 -2.816 -2.543 1 87.19 126 THR B N 1
ATOM 4568 C CA . THR B 1 126 ? -27.391 -2.531 -1.182 1 87.19 126 THR B CA 1
ATOM 4569 C C . THR B 1 126 ? -27.531 -1.045 -0.867 1 87.19 126 THR B C 1
ATOM 4571 O O . THR B 1 126 ? -27.016 -0.198 -1.595 1 87.19 126 THR B O 1
ATOM 4574 N N . LYS B 1 127 ? -28.312 -0.775 0.141 1 88.12 127 LYS B N 1
ATOM 4575 C CA . LYS B 1 127 ? -28.547 0.614 0.52 1 88.12 127 LYS B CA 1
ATOM 4576 C C . LYS B 1 127 ? -28.141 0.865 1.971 1 88.12 127 LYS B C 1
ATOM 4578 O O . LYS B 1 127 ? -28.531 0.108 2.865 1 88.12 127 LYS B O 1
ATOM 4583 N N . LEU B 1 128 ? -27.359 1.854 2.115 1 91.5 128 LEU B N 1
ATOM 4584 C CA . LEU B 1 128 ? -26.984 2.285 3.457 1 91.5 128 LEU B CA 1
ATOM 4585 C C . LEU B 1 128 ? -28 3.281 4.012 1 91.5 128 LEU B C 1
ATOM 4587 O O . LEU B 1 128 ? -28.703 3.943 3.25 1 91.5 128 LEU B O 1
ATOM 4591 N N . PRO B 1 129 ? -28.125 3.262 5.273 1 89.56 129 PRO B N 1
ATOM 4592 C CA . PRO B 1 129 ? -29.047 4.215 5.898 1 89.56 129 PRO B CA 1
ATOM 4593 C C . PRO B 1 129 ? -28.5 5.641 5.918 1 89.56 129 PRO B C 1
ATOM 4595 O O . PRO B 1 129 ? -28.203 6.18 6.984 1 89.56 129 PRO B O 1
ATOM 4598 N N . GLU B 1 130 ? -28.422 6.129 4.707 1 87.69 130 GLU B N 1
ATOM 4599 C CA . GLU B 1 130 ? -27.891 7.48 4.605 1 87.69 130 GLU B CA 1
ATOM 4600 C C . GLU B 1 130 ? -28.766 8.484 5.352 1 87.69 130 GLU B C 1
ATOM 4602 O O . GLU B 1 130 ? -30 8.391 5.309 1 87.69 130 GLU B O 1
ATOM 4607 N N . ASN B 1 131 ? -28.125 9.32 6.09 1 84.62 131 ASN B N 1
ATOM 4608 C CA . ASN B 1 131 ? -28.891 10.359 6.785 1 84.62 131 ASN B CA 1
ATOM 4609 C C . ASN B 1 131 ? -28.406 11.758 6.398 1 84.62 131 ASN B C 1
ATOM 4611 O O . ASN B 1 131 ? -27.203 12 6.281 1 84.62 131 ASN B O 1
ATOM 4615 N N . GLU B 1 132 ? -29.359 12.57 6.113 1 80.94 132 GLU B N 1
ATOM 4616 C CA . GLU B 1 132 ? -29.062 13.945 5.734 1 80.94 132 GLU B CA 1
ATOM 4617 C C . GLU B 1 132 ? -28.516 14.742 6.922 1 80.94 132 GLU B C 1
ATOM 4619 O O . GLU B 1 132 ? -27.562 15.5 6.781 1 80.94 132 GLU B O 1
ATOM 4624 N N . SER B 1 133 ? -29.125 14.43 8.07 1 89.25 133 SER B N 1
ATOM 4625 C CA . SER B 1 133 ? -28.703 15.148 9.273 1 89.25 133 SER B CA 1
ATOM 4626 C C . SER B 1 133 ? -27.922 14.242 10.211 1 89.25 133 SER B C 1
ATOM 4628 O O . SER B 1 133 ? -27.984 13.016 10.094 1 89.25 133 SER B O 1
ATOM 4630 N N . TRP B 1 134 ? -27.172 14.883 11.008 1 94.38 134 TRP B N 1
ATOM 4631 C CA . TRP B 1 134 ? -26.375 14.156 11.984 1 94.38 134 TRP B CA 1
ATOM 4632 C C . TRP B 1 134 ? -27.266 13.492 13.031 1 94.38 134 TRP B C 1
ATOM 4634 O O . TRP B 1 134 ? -28.234 14.094 13.508 1 94.38 134 TRP B O 1
ATOM 4644 N N . LYS B 1 135 ? -27 12.266 13.258 1 94.38 135 LYS B N 1
ATOM 4645 C CA . LYS B 1 135 ? -27.625 11.555 14.375 1 94.38 135 LYS B CA 1
ATOM 4646 C C . LYS B 1 135 ? -26.812 11.719 15.656 1 94.38 135 LYS B C 1
ATOM 4648 O O . LYS B 1 135 ? -25.625 11.43 15.68 1 94.38 135 LYS B O 1
ATOM 4653 N N . THR B 1 136 ? -27.469 12.141 16.719 1 95.06 136 THR B N 1
ATOM 4654 C CA . THR B 1 136 ? -26.766 12.375 17.969 1 95.06 136 THR B CA 1
ATOM 4655 C C . THR B 1 136 ? -26.953 11.195 18.922 1 95.06 136 THR B C 1
ATOM 4657 O O . THR B 1 136 ? -27.984 10.531 18.906 1 95.06 136 THR B O 1
ATOM 4660 N N . PHE B 1 137 ? -25.906 10.938 19.625 1 92 137 PHE B N 1
ATOM 4661 C CA . PHE B 1 137 ? -25.969 9.898 20.641 1 92 137 PHE B CA 1
ATOM 4662 C C . PHE B 1 137 ? -25.125 10.289 21.859 1 92 137 PHE B C 1
ATOM 4664 O O . PHE B 1 137 ? -24.516 11.359 21.875 1 92 137 PHE B O 1
ATOM 4671 N N . ASP B 1 138 ? -25.156 9.578 23.047 1 92.19 138 ASP B N 1
ATOM 4672 C CA . ASP B 1 138 ? -24.391 9.812 24.266 1 92.19 138 ASP B CA 1
ATOM 4673 C C . ASP B 1 138 ? -24.703 11.188 24.859 1 92.19 138 ASP B C 1
ATOM 4675 O O . ASP B 1 138 ? -23.781 11.977 25.109 1 92.19 138 ASP B O 1
ATOM 4679 N N . ASP B 1 139 ? -25.891 11.578 24.922 1 91.88 139 ASP B N 1
ATOM 4680 C CA . ASP B 1 139 ? -26.359 12.812 25.531 1 91.88 139 ASP B CA 1
ATOM 4681 C C . ASP B 1 139 ? -25.797 14.031 24.812 1 91.88 139 ASP B C 1
ATOM 4683 O O . ASP B 1 139 ? -25.391 15.008 25.438 1 91.88 139 ASP B O 1
ATOM 4687 N N . GLY B 1 140 ? -25.516 13.867 23.469 1 91.31 140 GLY B N 1
ATOM 4688 C CA . GLY B 1 140 ? -25.109 15.008 22.656 1 91.31 140 GLY B CA 1
ATOM 4689 C C . GLY B 1 140 ? -23.609 15.125 22.484 1 91.31 140 GLY B C 1
ATOM 4690 O O . GLY B 1 140 ? -23.125 16.016 21.781 1 91.31 140 GLY B O 1
ATOM 4691 N N . PHE B 1 141 ? -22.875 14.258 23.109 1 93.56 141 PHE B N 1
ATOM 4692 C CA . PHE B 1 141 ? -21.422 14.312 23 1 93.56 141 PHE B CA 1
ATOM 4693 C C . PHE B 1 141 ? -20.938 13.5 21.812 1 93.56 141 PHE B C 1
ATOM 4695 O O . PHE B 1 141 ? -19.766 13.562 21.438 1 93.56 141 PHE B O 1
ATOM 4702 N N . GLY B 1 142 ? -21.859 12.742 21.234 1 94.25 142 GLY B N 1
ATOM 4703 C CA . GLY B 1 142 ? -21.531 11.984 20.031 1 94.25 142 GLY B CA 1
ATOM 4704 C C . GLY B 1 142 ? -22.453 12.273 18.875 1 94.25 142 GLY B C 1
ATOM 4705 O O . GLY B 1 142 ? -23.641 12.555 19.062 1 94.25 142 GLY B O 1
ATOM 4706 N N . ARG B 1 143 ? -21.969 12.219 17.703 1 96 143 ARG B N 1
ATOM 4707 C CA . ARG B 1 143 ? -22.797 12.328 16.516 1 96 143 ARG B CA 1
ATOM 4708 C C . ARG B 1 143 ? -22.297 11.398 15.406 1 96 143 ARG B C 1
ATOM 4710 O O . ARG B 1 143 ? -21.109 11.086 15.352 1 96 143 ARG B O 1
ATOM 4717 N N . SER B 1 144 ? -23.219 10.906 14.586 1 95.75 144 SER B N 1
ATOM 4718 C CA . SER B 1 144 ? -22.859 9.961 13.539 1 95.75 144 SER B CA 1
ATOM 4719 C C . SER B 1 144 ? -23.547 10.305 12.219 1 95.75 144 SER B C 1
ATOM 4721 O O . SER B 1 144 ? -24.594 10.969 12.219 1 95.75 144 SER B O 1
ATOM 4723 N N . LYS B 1 145 ? -22.938 9.977 11.195 1 95.19 145 LYS B N 1
ATOM 4724 C CA . LYS B 1 145 ? -23.469 10.156 9.844 1 95.19 145 LYS B CA 1
ATOM 4725 C C . LYS B 1 145 ? -23.031 9.023 8.922 1 95.19 145 LYS B C 1
ATOM 4727 O O . LYS B 1 145 ? -21.922 8.523 9.039 1 95.19 145 LYS B O 1
ATOM 4732 N N . VAL B 1 146 ? -23.891 8.586 8.07 1 95.19 146 VAL B N 1
ATOM 4733 C CA . VAL B 1 146 ? -23.609 7.559 7.074 1 95.19 146 VAL B CA 1
ATOM 4734 C C . VAL B 1 146 ? -23.594 8.18 5.68 1 95.19 146 VAL B C 1
ATOM 4736 O O . VAL B 1 146 ? -24.516 8.906 5.305 1 95.19 146 VAL B O 1
ATOM 4739 N N . ILE B 1 147 ? -22.5 7.969 4.977 1 92.75 147 ILE B N 1
ATOM 4740 C CA . ILE B 1 147 ? -22.344 8.469 3.617 1 92.75 147 ILE B CA 1
ATOM 4741 C C . ILE B 1 147 ? -22.297 7.293 2.639 1 92.75 147 ILE B C 1
ATOM 4743 O O . ILE B 1 147 ? -21.547 6.336 2.842 1 92.75 147 ILE B O 1
ATOM 4747 N N . GLN B 1 148 ? -23.125 7.32 1.66 1 91.19 148 GLN B N 1
ATOM 4748 C CA . GLN B 1 148 ? -23.078 6.328 0.592 1 91.19 148 GLN B CA 1
ATOM 4749 C C . GLN B 1 148 ? -22.531 6.938 -0.7 1 91.19 148 GLN B C 1
ATOM 4751 O O . GLN B 1 148 ? -23.062 7.938 -1.188 1 91.19 148 GLN B O 1
ATOM 4756 N N . ILE B 1 149 ? -21.5 6.383 -1.184 1 87.44 149 ILE B N 1
ATOM 4757 C CA . ILE B 1 149 ? -20.938 6.801 -2.467 1 87.44 149 ILE B CA 1
ATOM 4758 C C . ILE B 1 149 ? -21.641 6.051 -3.6 1 87.44 149 ILE B C 1
ATOM 4760 O O . ILE B 1 149 ? -21.797 4.832 -3.537 1 87.44 149 ILE B O 1
ATOM 4764 N N . ASP B 1 150 ? -22 6.797 -4.594 1 84.44 150 ASP B N 1
ATOM 4765 C CA . ASP B 1 150 ? -22.672 6.195 -5.746 1 84.44 150 ASP B CA 1
ATOM 4766 C C . ASP B 1 150 ? -21.734 5.27 -6.508 1 84.44 150 ASP B C 1
ATOM 4768 O O . ASP B 1 150 ? -20.609 5.66 -6.852 1 84.44 150 ASP B O 1
ATOM 4772 N N . PRO B 1 151 ? -22.156 4.062 -6.746 1 78.44 151 PRO B N 1
ATOM 4773 C CA . PRO B 1 151 ? -21.312 3.094 -7.449 1 78.44 151 PRO B CA 1
ATOM 4774 C C . PRO B 1 151 ? -20.953 3.545 -8.867 1 78.44 151 PRO B C 1
ATOM 4776 O O . PRO B 1 151 ? -19.984 3.035 -9.453 1 78.44 151 PRO B O 1
ATOM 4779 N N . SER B 1 152 ? -21.625 4.469 -9.391 1 73.94 152 SER B N 1
ATOM 4780 C CA . SER B 1 152 ? -21.375 4.926 -10.75 1 73.94 152 SER B CA 1
ATOM 4781 C C . SER B 1 152 ? -20.188 5.879 -10.805 1 73.94 152 SER B C 1
ATOM 4783 O O . SER B 1 152 ? -19.625 6.133 -11.875 1 73.94 152 SER B O 1
ATOM 4785 N N . VAL B 1 153 ? -19.828 6.34 -9.664 1 70 153 VAL B N 1
ATOM 4786 C CA . VAL B 1 153 ? -18.828 7.41 -9.625 1 70 153 VAL B CA 1
ATOM 4787 C C . VAL B 1 153 ? -17.438 6.824 -9.805 1 70 153 VAL B C 1
ATOM 4789 O O . VAL B 1 153 ? -16.531 7.492 -10.32 1 70 153 VAL B O 1
ATOM 4792 N N . LEU B 1 154 ? -17.266 5.609 -9.266 1 63.97 154 LEU B N 1
ATOM 4793 C CA . LEU B 1 154 ? -15.891 5.117 -9.289 1 63.97 154 LEU B CA 1
ATOM 4794 C C . LEU B 1 154 ? -15.844 3.652 -9.719 1 63.97 154 LEU B C 1
ATOM 4796 O O . LEU B 1 154 ? -16.594 2.826 -9.188 1 63.97 154 LEU B O 1
ATOM 4800 N N . LYS B 1 155 ? -15.031 3.488 -10.57 1 60.44 155 LYS B N 1
ATOM 4801 C CA . LYS B 1 155 ? -14.945 2.113 -11.055 1 60.44 155 LYS B CA 1
ATOM 4802 C C . LYS B 1 155 ? -13.656 1.442 -10.578 1 60.44 155 LYS B C 1
ATOM 4804 O O . LYS B 1 155 ? -13.539 0.216 -10.625 1 60.44 155 LYS B O 1
ATOM 4809 N N . ILE B 1 156 ? -12.711 2.312 -10.055 1 60.34 156 ILE B N 1
ATOM 4810 C CA . ILE B 1 156 ? -11.438 1.708 -9.672 1 60.34 156 ILE B CA 1
ATOM 4811 C C . ILE B 1 156 ? -11.055 2.15 -8.258 1 60.34 156 ILE B C 1
ATOM 4813 O O . ILE B 1 156 ? -11.352 3.275 -7.855 1 60.34 156 ILE B O 1
ATOM 4817 N N . ARG B 1 157 ? -10.383 1.34 -7.449 1 68.69 157 ARG B N 1
ATOM 4818 C CA . ARG B 1 157 ? -9.773 1.584 -6.145 1 68.69 157 ARG B CA 1
ATOM 4819 C C . ARG B 1 157 ? -10.82 2.025 -5.125 1 68.69 157 ARG B C 1
ATOM 4821 O O . ARG B 1 157 ? -10.609 2.992 -4.391 1 68.69 157 ARG B O 1
ATOM 4828 N N . ALA B 1 158 ? -11.875 1.396 -5.094 1 79.12 158 ALA B N 1
ATOM 4829 C CA . ALA B 1 158 ? -13.023 1.746 -4.262 1 79.12 158 ALA B CA 1
ATOM 4830 C C . ALA B 1 158 ? -12.633 1.797 -2.785 1 79.12 158 ALA B C 1
ATOM 4832 O O . ALA B 1 158 ? -13.031 2.717 -2.064 1 79.12 158 ALA B O 1
ATOM 4833 N N . GLY B 1 159 ? -11.805 0.909 -2.336 1 83.75 159 GLY B N 1
ATOM 4834 C CA . GLY B 1 159 ? -11.406 0.863 -0.938 1 83.75 159 GLY B CA 1
ATOM 4835 C C . GLY B 1 159 ? -10.68 2.117 -0.483 1 83.75 159 GLY B C 1
ATOM 4836 O O . GLY B 1 159 ? -10.961 2.643 0.597 1 83.75 159 GLY B O 1
ATOM 4837 N N . ARG B 1 160 ? -9.797 2.572 -1.271 1 85.25 160 ARG B N 1
ATOM 4838 C CA . ARG B 1 160 ? -9.023 3.764 -0.937 1 85.25 160 ARG B CA 1
ATOM 4839 C C . ARG B 1 160 ? -9.906 5.004 -0.913 1 85.25 160 ARG B C 1
ATOM 4841 O O . ARG B 1 160 ? -9.766 5.859 -0.035 1 85.25 160 ARG B O 1
ATOM 4848 N N . MET B 1 161 ? -10.734 5.086 -1.831 1 84.88 161 MET B N 1
ATOM 4849 C CA . MET B 1 161 ? -11.648 6.223 -1.895 1 84.88 161 MET B CA 1
ATOM 4850 C C . MET B 1 161 ? -12.547 6.27 -0.666 1 84.88 161 MET B C 1
ATOM 4852 O O . MET B 1 161 ? -12.727 7.328 -0.06 1 84.88 161 MET B O 1
ATOM 4856 N N . VAL B 1 162 ? -13.109 5.105 -0.379 1 91.25 162 VAL B N 1
ATOM 4857 C CA . VAL B 1 162 ? -13.984 5.016 0.783 1 91.25 162 VAL B CA 1
ATOM 4858 C C . VAL B 1 162 ? -13.234 5.453 2.037 1 91.25 162 VAL B C 1
ATOM 4860 O O . VAL B 1 162 ? -13.773 6.188 2.867 1 91.25 162 VAL B O 1
ATOM 4863 N N . HIS B 1 163 ? -12.016 5.062 2.088 1 92.88 163 HIS B N 1
ATOM 4864 C CA . HIS B 1 163 ? -11.18 5.422 3.225 1 92.88 163 HIS B CA 1
ATOM 4865 C C . HIS B 1 163 ? -10.945 6.926 3.291 1 92.88 163 HIS B C 1
ATOM 4867 O O . HIS B 1 163 ? -11.141 7.543 4.34 1 92.88 163 HIS B O 1
ATOM 4873 N N . ASP B 1 164 ? -10.57 7.523 2.189 1 90.5 164 ASP B N 1
ATOM 4874 C CA . ASP B 1 164 ? -10.281 8.953 2.131 1 90.5 164 ASP B CA 1
ATOM 4875 C C . ASP B 1 164 ? -11.516 9.781 2.473 1 90.5 164 ASP B C 1
ATOM 4877 O O . ASP B 1 164 ? -11.438 10.727 3.262 1 90.5 164 ASP B O 1
ATOM 4881 N N . TYR B 1 165 ? -12.648 9.344 1.957 1 91 165 TYR B N 1
ATOM 4882 C CA . TYR B 1 165 ? -13.898 10.031 2.248 1 91 165 TYR B CA 1
ATOM 4883 C C . TYR B 1 165 ? -14.203 10.008 3.742 1 91 165 TYR B C 1
ATOM 4885 O O . TYR B 1 165 ? -14.547 11.039 4.328 1 91 165 TYR B O 1
ATOM 4893 N N . SER B 1 166 ? -14.031 8.875 4.227 1 94.31 166 SER B N 1
ATOM 4894 C CA . SER B 1 166 ? -14.422 8.672 5.617 1 94.31 166 SER B CA 1
ATOM 4895 C C . SER B 1 166 ? -13.531 9.469 6.566 1 94.31 166 SER B C 1
ATOM 4897 O O . SER B 1 166 ? -14.031 10.141 7.473 1 94.31 166 SER B O 1
ATOM 4899 N N . ILE B 1 167 ? -12.273 9.445 6.312 1 95.75 167 ILE B N 1
ATOM 4900 C CA . ILE B 1 167 ? -11.32 10.117 7.184 1 95.75 167 ILE B CA 1
ATOM 4901 C C . ILE B 1 167 ? -11.508 11.633 7.078 1 95.75 167 ILE B C 1
ATOM 4903 O O . ILE B 1 167 ? -11.656 12.32 8.094 1 95.75 167 ILE B O 1
ATOM 4907 N N . TYR B 1 168 ? -11.562 12.148 5.906 1 95.75 168 TYR B N 1
ATOM 4908 C CA . TYR B 1 168 ? -11.641 13.594 5.711 1 95.75 168 TYR B CA 1
ATOM 4909 C C . TYR B 1 168 ? -12.992 14.141 6.172 1 95.75 168 TYR B C 1
ATOM 4911 O O . TYR B 1 168 ? -13.07 15.242 6.715 1 95.75 168 TYR B O 1
ATOM 4919 N N . ALA B 1 169 ? -14.008 13.336 5.93 1 96.38 169 ALA B N 1
ATOM 4920 C CA . ALA B 1 169 ? -15.328 13.766 6.391 1 96.38 169 ALA B CA 1
ATOM 4921 C C . ALA B 1 169 ? -15.391 13.805 7.914 1 96.38 169 ALA B C 1
ATOM 4923 O O . ALA B 1 169 ? -15.836 14.789 8.5 1 96.38 169 ALA B O 1
ATOM 4924 N N . SER B 1 170 ? -14.938 12.773 8.531 1 97.25 170 SER B N 1
ATOM 4925 C CA . SER B 1 170 ? -15 12.695 9.984 1 97.25 170 SER B CA 1
ATOM 4926 C C . SER B 1 170 ? -14.148 13.773 10.641 1 97.25 170 SER B C 1
ATOM 4928 O O . SER B 1 170 ? -14.594 14.461 11.562 1 97.25 170 SER B O 1
ATOM 4930 N N . GLU B 1 171 ? -12.969 13.945 10.172 1 97.06 171 GLU B N 1
ATOM 4931 C CA . GLU B 1 171 ? -12.055 14.93 10.734 1 97.06 171 GLU B CA 1
ATOM 4932 C C . GLU B 1 171 ? -12.578 16.344 10.547 1 97.06 171 GLU B C 1
ATOM 4934 O O . GLU B 1 171 ? -12.695 17.109 11.516 1 97.06 171 GLU B O 1
ATOM 4939 N N . SER B 1 172 ? -12.906 16.703 9.32 1 97.38 172 SER B N 1
ATOM 4940 C CA . SER B 1 172 ? -13.32 18.062 9.023 1 97.38 172 SER B CA 1
ATOM 4941 C C . SER B 1 172 ? -14.625 18.406 9.734 1 97.38 172 SER B C 1
ATOM 4943 O O . SER B 1 172 ? -14.758 19.5 10.305 1 97.38 172 SER B O 1
ATOM 4945 N N . GLU B 1 173 ? -15.531 17.469 9.734 1 97.31 173 GLU B N 1
ATOM 4946 C CA . GLU B 1 173 ? -16.812 17.703 10.406 1 97.31 173 GLU B CA 1
ATOM 4947 C C . GLU B 1 173 ? -16.625 17.844 11.914 1 97.31 173 GLU B C 1
ATOM 4949 O O . GLU B 1 173 ? -17.297 18.641 12.555 1 97.31 173 GLU B O 1
ATOM 4954 N N . HIS B 1 174 ? -15.781 17.031 12.453 1 97.94 174 HIS B N 1
ATOM 4955 C CA . HIS B 1 174 ? -15.539 17.125 13.891 1 97.94 174 HIS B CA 1
ATOM 4956 C C . HIS B 1 174 ? -14.906 18.453 14.266 1 97.94 174 HIS B C 1
ATOM 4958 O O . HIS B 1 174 ? -15.289 19.062 15.266 1 97.94 174 HIS B O 1
ATOM 4964 N N . ILE B 1 175 ? -13.922 18.859 13.516 1 98.12 175 ILE B N 1
ATOM 4965 C CA . ILE B 1 175 ? -13.25 20.125 13.758 1 98.12 175 ILE B CA 1
ATOM 4966 C C . ILE B 1 175 ? -14.273 21.266 13.719 1 98.12 175 ILE B C 1
ATOM 4968 O O . ILE B 1 175 ? -14.336 22.094 14.633 1 98.12 175 ILE B O 1
ATOM 4972 N N . LEU B 1 176 ? -15.109 21.281 12.695 1 97.75 176 LEU B N 1
ATOM 4973 C CA . LEU B 1 176 ? -16.094 22.344 12.547 1 97.75 176 LEU B CA 1
ATOM 4974 C C . LEU B 1 176 ? -17.094 22.328 13.703 1 97.75 176 LEU B C 1
ATOM 4976 O O . LEU B 1 176 ? -17.531 23.375 14.164 1 97.75 176 LEU B O 1
ATOM 4980 N N . TRP B 1 177 ? -17.422 21.172 14.141 1 97 177 TRP B N 1
ATOM 4981 C CA . TRP B 1 177 ? -18.375 21.016 15.242 1 97 177 TRP B CA 1
ATOM 4982 C C . TRP B 1 177 ? -17.781 21.562 16.547 1 97 177 TRP B C 1
ATOM 4984 O O . TRP B 1 177 ? -18.5 22.156 17.344 1 97 177 TRP B O 1
ATOM 4994 N N . THR B 1 178 ? -16.516 21.406 16.734 1 96.06 178 THR B N 1
ATOM 4995 C CA . THR B 1 178 ? -15.906 21.719 18.016 1 96.06 178 THR B CA 1
ATOM 4996 C C . THR B 1 178 ? -15.25 23.094 17.984 1 96.06 178 THR B C 1
ATOM 4998 O O . THR B 1 178 ? -14.953 23.672 19.031 1 96.06 178 THR B O 1
ATOM 5001 N N . GLN B 1 179 ? -15.055 23.641 16.859 1 94.62 179 GLN B N 1
ATOM 5002 C CA . GLN B 1 179 ? -14.344 24.891 16.672 1 94.62 179 GLN B CA 1
ATOM 5003 C C . GLN B 1 179 ? -14.953 26.016 17.516 1 94.62 179 GLN B C 1
ATOM 5005 O O . GLN B 1 179 ? -14.234 26.812 18.125 1 94.62 179 GLN B O 1
ATOM 5010 N N . PRO B 1 180 ? -16.297 26.109 17.594 1 91.06 180 PRO B N 1
ATOM 5011 C CA . PRO B 1 180 ? -16.891 27.188 18.391 1 91.06 180 PRO B CA 1
ATOM 5012 C C . PRO B 1 180 ? -16.547 27.078 19.875 1 91.06 180 PRO B C 1
ATOM 5014 O O . PRO B 1 180 ? -16.625 28.062 20.609 1 91.06 180 PRO B O 1
ATOM 5017 N N . ASP B 1 181 ? -16.141 25.938 20.359 1 91.31 181 ASP B N 1
ATOM 5018 C CA . ASP B 1 181 ? -15.797 25.719 21.766 1 91.31 181 ASP B CA 1
ATOM 5019 C C . ASP B 1 181 ? -14.328 26.031 22.031 1 91.31 181 ASP B C 1
ATOM 5021 O O . ASP B 1 181 ? -13.898 26.078 23.188 1 91.31 181 ASP B O 1
ATOM 5025 N N . MET B 1 182 ? -13.578 26.297 21.016 1 94.5 182 MET B N 1
ATOM 5026 C CA . MET B 1 182 ? -12.141 26.516 21.172 1 94.5 182 MET B CA 1
ATOM 5027 C C . MET B 1 182 ? -11.867 27.938 21.656 1 94.5 182 MET B C 1
ATOM 5029 O O . MET B 1 182 ? -12.586 28.875 21.312 1 94.5 182 MET B O 1
ATOM 5033 N N . ASP B 1 183 ? -10.844 28.031 22.484 1 95.88 183 ASP B N 1
ATOM 5034 C CA . ASP B 1 183 ? -10.281 29.328 22.812 1 95.88 183 ASP B CA 1
ATOM 5035 C C . ASP B 1 183 ? -9.508 29.906 21.625 1 95.88 183 ASP B C 1
ATOM 5037 O O . ASP B 1 183 ? -8.461 29.375 21.234 1 95.88 183 ASP B O 1
ATOM 5041 N N . THR B 1 184 ? -10 30.984 21.031 1 94.44 184 THR B N 1
ATOM 5042 C CA . THR B 1 184 ? -9.438 31.547 19.797 1 94.44 184 THR B CA 1
ATOM 5043 C C . THR B 1 184 ? -8.039 32.094 20.047 1 94.44 184 THR B C 1
ATOM 5045 O O . THR B 1 184 ? -7.312 32.406 19.094 1 94.44 184 THR B O 1
ATOM 5048 N N . THR B 1 185 ? -7.609 32.188 21.25 1 96.06 185 THR B N 1
ATOM 5049 C CA . THR B 1 185 ? -6.246 32.625 21.547 1 96.06 185 THR B CA 1
ATOM 5050 C C . THR B 1 185 ? -5.297 31.438 21.578 1 96.06 185 THR B C 1
ATOM 5052 O O . THR B 1 185 ? -4.102 31.594 21.828 1 96.06 185 THR B O 1
ATOM 5055 N N . GLY B 1 186 ? -5.824 30.297 21.359 1 97.25 186 GLY B N 1
ATOM 5056 C CA . GLY B 1 186 ? -5.035 29.078 21.375 1 97.25 186 GLY B CA 1
ATOM 5057 C C . GLY B 1 186 ? -4.375 28.75 20.062 1 97.25 186 GLY B C 1
ATOM 5058 O O . GLY B 1 186 ? -4.242 29.641 19.203 1 97.25 186 GLY B O 1
ATOM 5059 N N . PHE B 1 187 ? -3.811 27.578 20 1 98.25 187 PHE B N 1
ATOM 5060 C CA . PHE B 1 187 ? -3.08 27.047 18.844 1 98.25 187 PHE B CA 1
ATOM 5061 C C . PHE B 1 187 ? -3.676 25.719 18.391 1 98.25 187 PHE B C 1
ATOM 5063 O O . PHE B 1 187 ? -4.047 24.891 19.203 1 98.25 187 PHE B O 1
ATOM 5070 N N . PHE B 1 188 ? -3.844 25.547 17.078 1 98.44 188 PHE B N 1
ATOM 5071 C CA . PHE B 1 188 ? -4.457 24.312 16.578 1 98.44 188 PHE B CA 1
ATOM 5072 C C . PHE B 1 188 ? -3.48 23.547 15.695 1 98.44 188 PHE B C 1
ATOM 5074 O O . PHE B 1 188 ? -2.891 24.109 14.766 1 98.44 188 PHE B O 1
ATOM 5081 N N . ILE B 1 189 ? -3.309 22.25 15.969 1 98.12 189 ILE B N 1
ATOM 5082 C CA . ILE B 1 189 ? -2.43 21.375 15.203 1 98.12 189 ILE B CA 1
ATOM 5083 C C . ILE B 1 189 ? -3.246 20.266 14.562 1 98.12 189 ILE B C 1
ATOM 5085 O O . ILE B 1 189 ? -3.875 19.453 15.258 1 98.12 189 ILE B O 1
ATOM 5089 N N . MET B 1 190 ? -3.211 20.234 13.273 1 97.12 190 MET B N 1
ATOM 5090 C CA . MET B 1 190 ? -3.844 19.156 12.523 1 97.12 190 MET B CA 1
ATOM 5091 C C . MET B 1 190 ? -2.854 18.016 12.273 1 97.12 190 MET B C 1
ATOM 5093 O O . MET B 1 190 ? -1.685 18.266 11.969 1 97.12 190 MET B O 1
ATOM 5097 N N . ASP B 1 191 ? -3.297 16.828 12.43 1 94.69 191 ASP B N 1
ATOM 5098 C CA . ASP B 1 191 ? -2.465 15.68 12.094 1 94.69 191 ASP B CA 1
ATOM 5099 C C . ASP B 1 191 ? -2.449 15.43 10.586 1 94.69 191 ASP B C 1
ATOM 5101 O O . ASP B 1 191 ? -3.316 14.727 10.062 1 94.69 191 ASP B O 1
ATOM 5105 N N . GLY B 1 192 ? -1.37 15.898 10.023 1 93.94 192 GLY B N 1
ATOM 5106 C CA . GLY B 1 192 ? -1.266 15.805 8.578 1 93.94 192 GLY B CA 1
ATOM 5107 C C . GLY B 1 192 ? -1.361 17.156 7.887 1 93.94 192 GLY B C 1
ATOM 5108 O O . GLY B 1 192 ? -1.273 18.188 8.531 1 93.94 192 GLY B O 1
ATOM 5109 N N . PRO B 1 193 ? -1.56 17.141 6.574 1 93.75 193 PRO B N 1
ATOM 5110 C CA . PRO B 1 193 ? -1.655 18.391 5.816 1 93.75 193 PRO B CA 1
ATOM 5111 C C . PRO B 1 193 ? -2.898 19.203 6.172 1 93.75 193 PRO B C 1
ATOM 5113 O O . PRO B 1 193 ? -3.896 18.641 6.629 1 93.75 193 PRO B O 1
ATOM 5116 N N . VAL B 1 194 ? -2.842 20.438 5.875 1 95.06 194 VAL B N 1
ATOM 5117 C CA . VAL B 1 194 ? -3.939 21.328 6.227 1 95.06 194 VAL B CA 1
ATOM 5118 C C . VAL B 1 194 ? -5.109 21.109 5.273 1 95.06 194 VAL B C 1
ATOM 5120 O O . VAL B 1 194 ? -6.246 21.5 5.574 1 95.06 194 VAL B O 1
ATOM 5123 N N . TYR B 1 195 ? -4.852 20.594 4.121 1 92.94 195 TYR B N 1
ATOM 5124 C CA . TYR B 1 195 ? -5.906 20.281 3.164 1 92.94 195 TYR B CA 1
ATOM 5125 C C . TYR B 1 195 ? -5.934 18.781 2.857 1 92.94 195 TYR B C 1
ATOM 5127 O O . TYR B 1 195 ? -4.93 18.094 3.033 1 92.94 195 TYR B O 1
ATOM 5135 N N . PRO B 1 196 ? -7.066 18.281 2.467 1 92.31 196 PRO B N 1
ATOM 5136 C CA . PRO B 1 196 ? -7.172 16.859 2.143 1 92.31 196 PRO B CA 1
ATOM 5137 C C . PRO B 1 196 ? -6.562 16.516 0.784 1 92.31 196 PRO B C 1
ATOM 5139 O O . PRO B 1 196 ? -7.293 16.344 -0.195 1 92.31 196 PRO B O 1
ATOM 5142 N N . LYS B 1 197 ? -5.375 16.297 0.714 1 87.31 197 LYS B N 1
ATOM 5143 C CA . LYS B 1 197 ? -4.602 16.188 -0.518 1 87.31 197 LYS B CA 1
ATOM 5144 C C . LYS B 1 197 ? -5.074 15.008 -1.366 1 87.31 197 LYS B C 1
ATOM 5146 O O . LYS B 1 197 ? -5.148 15.109 -2.592 1 87.31 197 LYS B O 1
ATOM 5151 N N . GLN B 1 198 ? -5.316 13.867 -0.748 1 85.5 198 GLN B N 1
ATOM 5152 C CA . GLN B 1 198 ? -5.73 12.695 -1.516 1 85.5 198 GLN B CA 1
ATOM 5153 C C . GLN B 1 198 ? -7.098 12.914 -2.156 1 85.5 198 GLN B C 1
ATOM 5155 O O . GLN B 1 198 ? -7.348 12.461 -3.275 1 85.5 198 GLN B O 1
ATOM 5160 N N . LEU B 1 199 ? -7.988 13.531 -1.429 1 86.25 199 LEU B N 1
ATOM 5161 C CA . LEU B 1 199 ? -9.289 13.859 -2.004 1 86.25 199 LEU B CA 1
ATOM 5162 C C . LEU B 1 199 ? -9.125 14.82 -3.178 1 86.25 199 LEU B C 1
ATOM 5164 O O . LEU B 1 199 ? -9.773 14.656 -4.215 1 86.25 199 LEU B O 1
ATOM 5168 N N . MET B 1 200 ? -8.312 15.766 -2.975 1 84.94 200 MET B N 1
ATOM 5169 C CA . MET B 1 200 ? -8.062 16.75 -4.031 1 84.94 200 MET B CA 1
ATOM 5170 C C . MET B 1 200 ? -7.465 16.078 -5.262 1 84.94 200 MET B C 1
ATOM 5172 O O . MET B 1 200 ? -7.77 16.469 -6.395 1 84.94 200 MET B O 1
ATOM 5176 N N . PHE B 1 201 ? -6.723 15.102 -5.082 1 77.19 201 PHE B N 1
ATOM 5177 C CA . PHE B 1 201 ? -6.16 14.312 -6.168 1 77.19 201 PHE B CA 1
ATOM 5178 C C . PHE B 1 201 ? -7.262 13.609 -6.953 1 77.19 201 PHE B C 1
ATOM 5180 O O . PHE B 1 201 ? -7.289 13.664 -8.188 1 77.19 201 PHE B O 1
ATOM 5187 N N . TRP B 1 202 ? -8.141 13.023 -6.203 1 76.75 202 TRP B N 1
ATOM 5188 C CA . TRP B 1 202 ? -9.266 12.352 -6.852 1 76.75 202 TRP B CA 1
ATOM 5189 C C . TRP B 1 202 ? -10.102 13.344 -7.656 1 76.75 202 TRP B C 1
ATOM 5191 O O . TRP B 1 202 ? -10.539 13.031 -8.766 1 76.75 202 TRP B O 1
ATOM 5201 N N . MET B 1 203 ? -10.297 14.453 -7.133 1 78.31 203 MET B N 1
ATOM 5202 C CA . MET B 1 203 ? -11.141 15.469 -7.758 1 78.31 203 MET B CA 1
ATOM 5203 C C . MET B 1 203 ? -10.477 16.031 -9.008 1 78.31 203 MET B C 1
ATOM 5205 O O . MET B 1 203 ? -11.156 16.484 -9.938 1 78.31 203 MET B O 1
ATOM 5209 N N . GLY B 1 204 ? -9.211 16 -9.055 1 73.25 204 GLY B N 1
ATOM 5210 C CA . GLY B 1 204 ? -8.453 16.531 -10.18 1 73.25 204 GLY B CA 1
ATOM 5211 C C . GLY B 1 204 ? -8.258 15.523 -11.297 1 73.25 204 GLY B C 1
ATOM 5212 O O . GLY B 1 204 ? -7.902 15.891 -12.414 1 73.25 204 GLY B O 1
ATOM 5213 N N . THR B 1 205 ? -8.406 14.266 -10.992 1 67.81 205 THR B N 1
ATOM 5214 C CA . THR B 1 205 ? -8.234 13.219 -11.992 1 67.81 205 THR B CA 1
ATOM 5215 C C . THR B 1 205 ? -9.391 13.219 -12.992 1 67.81 205 THR B C 1
ATOM 5217 O O . THR B 1 205 ? -10.555 13.188 -12.594 1 67.81 205 THR B O 1
ATOM 5220 N N . ASN B 1 206 ? -9 13.562 -14.164 1 62.06 206 ASN B N 1
ATOM 5221 C CA . ASN B 1 206 ? -9.992 13.57 -15.234 1 62.06 206 ASN B CA 1
ATOM 5222 C C . ASN B 1 206 ? -10.055 12.227 -15.961 1 62.06 206 ASN B C 1
ATOM 5224 O O . ASN B 1 206 ? -9.25 11.961 -16.844 1 62.06 206 ASN B O 1
ATOM 5228 N N . SER B 1 207 ? -10.625 11.359 -15.445 1 61.25 207 SER B N 1
ATOM 5229 C CA . SER B 1 207 ? -10.812 10.07 -16.109 1 61.25 207 SER B CA 1
ATOM 5230 C C . SER B 1 207 ? -12.281 9.664 -16.141 1 61.25 207 SER B C 1
ATOM 5232 O O . SER B 1 207 ? -13.055 10.055 -15.25 1 61.25 207 SER B O 1
ATOM 5234 N N . ASP B 1 208 ? -12.695 9.148 -17.203 1 59.06 208 ASP B N 1
ATOM 5235 C CA . ASP B 1 208 ? -14.047 8.609 -17.328 1 59.06 208 ASP B CA 1
ATOM 5236 C C . ASP B 1 208 ? -14.336 7.602 -16.203 1 59.06 208 ASP B C 1
ATOM 5238 O O . ASP B 1 208 ? -15.492 7.324 -15.906 1 59.06 208 ASP B O 1
ATOM 5242 N N . LYS B 1 209 ? -13.32 7.293 -15.539 1 62.25 209 LYS B N 1
ATOM 5243 C CA . LYS B 1 209 ? -13.477 6.254 -14.523 1 62.25 209 LYS B CA 1
ATOM 5244 C C . LYS B 1 209 ? -13.531 6.859 -13.125 1 62.25 209 LYS B C 1
ATOM 5246 O O . LYS B 1 209 ? -13.93 6.184 -12.164 1 62.25 209 LYS B O 1
ATOM 5251 N N . VAL B 1 210 ? -13.234 8.133 -13.109 1 59.41 210 VAL B N 1
ATOM 5252 C CA . VAL B 1 210 ? -13.227 8.812 -11.812 1 59.41 210 VAL B CA 1
ATOM 5253 C C . VAL B 1 210 ? -14.031 10.109 -11.906 1 59.41 210 VAL B C 1
ATOM 5255 O O . VAL B 1 210 ? -13.531 11.125 -12.383 1 59.41 210 VAL B O 1
ATOM 5258 N N . LEU B 1 211 ? -15.258 10.031 -11.43 1 68.62 211 LEU B N 1
ATOM 5259 C CA . LEU B 1 211 ? -16.156 11.172 -11.547 1 68.62 211 LEU B CA 1
ATOM 5260 C C . LEU B 1 211 ? -16.406 11.805 -10.18 1 68.62 211 LEU B C 1
ATOM 5262 O O . LEU B 1 211 ? -17.531 12.18 -9.859 1 68.62 211 LEU B O 1
ATOM 5266 N N . ILE B 1 212 ? -15.328 12.016 -9.492 1 74.19 212 ILE B N 1
ATOM 5267 C CA . ILE B 1 212 ? -15.43 12.469 -8.109 1 74.19 212 ILE B CA 1
ATOM 5268 C C . ILE B 1 212 ? -15.578 13.984 -8.078 1 74.19 212 ILE B C 1
ATOM 5270 O O . ILE B 1 212 ? -16.172 14.531 -7.141 1 74.19 212 ILE B O 1
ATOM 5274 N N . ARG B 1 213 ? -15.219 14.625 -9.141 1 71.81 213 ARG B N 1
ATOM 5275 C CA . ARG B 1 213 ? -15.195 16.094 -9.195 1 71.81 213 ARG B CA 1
ATOM 5276 C C . ARG B 1 213 ? -16.594 16.656 -8.984 1 71.81 213 ARG B C 1
ATOM 5278 O O . ARG B 1 213 ? -16.75 17.734 -8.414 1 71.81 213 ARG B O 1
ATOM 5285 N N . HIS B 1 214 ? -17.547 15.859 -9.297 1 75.31 214 HIS B N 1
ATOM 5286 C CA . HIS B 1 214 ? -18.906 16.391 -9.211 1 75.31 214 HIS B CA 1
ATOM 5287 C C . HIS B 1 214 ? -19.688 15.711 -8.086 1 75.31 214 HIS B C 1
ATOM 5289 O O . HIS B 1 214 ? -20.875 15.992 -7.898 1 75.31 214 HIS B O 1
ATOM 5295 N N . ASP B 1 215 ? -18.969 14.984 -7.371 1 82.44 215 ASP B N 1
ATOM 5296 C CA . ASP B 1 215 ? -19.625 14.32 -6.254 1 82.44 215 ASP B CA 1
ATOM 5297 C C . ASP B 1 215 ? -19.938 15.312 -5.133 1 82.44 215 ASP B C 1
ATOM 5299 O O . ASP B 1 215 ? -19.078 16.078 -4.715 1 82.44 215 ASP B O 1
ATOM 5303 N N . ARG B 1 216 ? -21.188 15.258 -4.664 1 85.19 216 ARG B N 1
ATOM 5304 C CA . ARG B 1 216 ? -21.672 16.203 -3.662 1 85.19 216 ARG B CA 1
ATOM 5305 C C . ARG B 1 216 ? -20.906 16.047 -2.348 1 85.19 216 ARG B C 1
ATOM 5307 O O . ARG B 1 216 ? -20.609 17.031 -1.681 1 85.19 216 ARG B O 1
ATOM 5314 N N . ASN B 1 217 ? -20.641 14.891 -1.963 1 86.75 217 ASN B N 1
ATOM 5315 C CA . ASN B 1 217 ? -19.922 14.641 -0.712 1 86.75 217 ASN B CA 1
ATOM 5316 C C . ASN B 1 217 ? -18.484 15.156 -0.773 1 86.75 217 ASN B C 1
ATOM 5318 O O . ASN B 1 217 ? -17.984 15.727 0.197 1 86.75 217 ASN B O 1
ATOM 5322 N N . ALA B 1 218 ? -17.828 14.93 -1.87 1 87.31 218 ALA B N 1
ATOM 5323 C CA . ALA B 1 218 ? -16.469 15.422 -2.055 1 87.31 218 ALA B CA 1
ATOM 5324 C C . ALA B 1 218 ? -16.406 16.938 -1.951 1 87.31 218 ALA B C 1
ATOM 5326 O O . ALA B 1 218 ? -15.531 17.5 -1.284 1 87.31 218 ALA B O 1
ATOM 5327 N N . LYS B 1 219 ? -17.344 17.594 -2.529 1 88.44 219 LYS B N 1
ATOM 5328 C CA . LYS B 1 219 ? -17.406 19.062 -2.48 1 88.44 219 LYS B CA 1
ATOM 5329 C C . LYS B 1 219 ? -17.672 19.547 -1.06 1 88.44 219 LYS B C 1
ATOM 5331 O O . LYS B 1 219 ? -17.078 20.547 -0.624 1 88.44 219 LYS B O 1
ATOM 5336 N N . LYS B 1 220 ? -18.5 18.859 -0.448 1 92.12 220 LYS B N 1
ATOM 5337 C CA . LYS B 1 220 ? -18.812 19.234 0.928 1 92.12 220 LYS B CA 1
ATOM 5338 C C . LYS B 1 220 ? -17.594 19.109 1.824 1 92.12 220 LYS B C 1
ATOM 5340 O O . LYS B 1 220 ? -17.344 19.984 2.658 1 92.12 220 LYS B O 1
ATOM 5345 N N . ILE B 1 221 ? -16.859 18.047 1.66 1 93.38 221 ILE B N 1
ATOM 5346 C CA . ILE B 1 221 ? -15.641 17.844 2.447 1 93.38 221 ILE B CA 1
ATOM 5347 C C . ILE B 1 221 ? -14.656 18.984 2.174 1 93.38 221 ILE B C 1
ATOM 5349 O O . ILE B 1 221 ? -14.086 19.547 3.105 1 93.38 221 ILE B O 1
ATOM 5353 N N . LEU B 1 222 ? -14.484 19.312 0.938 1 91.75 222 LEU B N 1
ATOM 5354 C CA . LEU B 1 222 ? -13.586 20.391 0.586 1 91.75 222 LEU B CA 1
ATOM 5355 C C . LEU B 1 222 ? -14.062 21.719 1.181 1 91.75 222 LEU B C 1
ATOM 5357 O O . LEU B 1 222 ? -13.266 22.5 1.699 1 91.75 222 LEU B O 1
ATOM 5361 N N . GLN B 1 223 ? -15.328 21.938 1.082 1 94.5 223 GLN B N 1
ATOM 5362 C CA . GLN B 1 223 ? -15.906 23.125 1.687 1 94.5 223 GLN B CA 1
ATOM 5363 C C . GLN B 1 223 ? -15.625 23.172 3.186 1 94.5 223 GLN B C 1
ATOM 5365 O O . GLN B 1 223 ? -15.344 24.25 3.736 1 94.5 223 GLN B O 1
ATOM 5370 N N . ASN B 1 224 ? -15.734 22 3.787 1 96.5 224 ASN B N 1
ATOM 5371 C CA . ASN B 1 224 ? -15.445 21.938 5.215 1 96.5 224 ASN B CA 1
ATOM 5372 C C . ASN B 1 224 ? -14.039 22.453 5.523 1 96.5 224 ASN B C 1
ATOM 5374 O O . ASN B 1 224 ? -13.844 23.234 6.453 1 96.5 224 ASN B O 1
ATOM 5378 N N . TYR B 1 225 ? -13.094 22.031 4.797 1 95.88 225 TYR B N 1
ATOM 5379 C CA . TYR B 1 225 ? -11.711 22.438 5.031 1 95.88 225 TYR B CA 1
ATOM 5380 C C . TYR B 1 225 ? -11.531 23.938 4.801 1 95.88 225 TYR B C 1
ATOM 5382 O O . TYR B 1 225 ? -10.773 24.594 5.52 1 95.88 225 TYR B O 1
ATOM 5390 N N . ILE B 1 226 ? -12.211 24.469 3.852 1 94.69 226 ILE B N 1
ATOM 5391 C CA . ILE B 1 226 ? -12.172 25.906 3.623 1 94.69 226 ILE B CA 1
ATOM 5392 C C . ILE B 1 226 ? -12.805 26.625 4.809 1 94.69 226 ILE B C 1
ATOM 5394 O O . ILE B 1 226 ? -12.258 27.625 5.289 1 94.69 226 ILE B O 1
ATOM 5398 N N . ASP B 1 227 ? -13.906 26.094 5.258 1 97.06 227 ASP B N 1
ATOM 5399 C CA . ASP B 1 227 ? -14.594 26.688 6.398 1 97.06 227 ASP B CA 1
ATOM 5400 C C . ASP B 1 227 ? -13.703 26.672 7.645 1 97.06 227 ASP B C 1
ATOM 5402 O O . ASP B 1 227 ? -13.719 27.625 8.438 1 97.06 227 ASP B O 1
ATOM 5406 N N . ILE B 1 228 ? -12.992 25.609 7.816 1 97.88 228 ILE B N 1
ATOM 5407 C CA . ILE B 1 228 ? -12.055 25.531 8.93 1 97.88 228 ILE B CA 1
ATOM 5408 C C . ILE B 1 228 ? -11.031 26.656 8.828 1 97.88 228 ILE B C 1
ATOM 5410 O O . ILE B 1 228 ? -10.75 27.344 9.812 1 97.88 228 ILE B O 1
ATOM 5414 N N . MET B 1 229 ? -10.508 26.828 7.617 1 97 229 MET B N 1
ATOM 5415 C CA . MET B 1 229 ? -9.508 27.891 7.422 1 97 229 MET B CA 1
ATOM 5416 C C . MET B 1 229 ? -10.141 29.266 7.586 1 97 229 MET B C 1
ATOM 5418 O O . MET B 1 229 ? -9.508 30.188 8.117 1 97 229 MET B O 1
ATOM 5422 N N . ASP B 1 230 ? -11.398 29.453 7.121 1 97 230 ASP B N 1
ATOM 5423 C CA . ASP B 1 230 ? -12.125 30.703 7.328 1 97 230 ASP B CA 1
ATOM 5424 C C . ASP B 1 230 ? -12.164 31.062 8.805 1 97 230 ASP B C 1
ATOM 5426 O O . ASP B 1 230 ? -11.93 32.219 9.172 1 97 230 ASP B O 1
ATOM 5430 N N . PHE B 1 231 ? -12.453 30.156 9.617 1 97.56 231 PHE B N 1
ATOM 5431 C CA . PHE B 1 231 ? -12.539 30.375 11.055 1 97.56 231 PHE B CA 1
ATOM 5432 C C . PHE B 1 231 ? -11.203 30.875 11.609 1 97.56 231 PHE B C 1
ATOM 5434 O O . PHE B 1 231 ? -11.164 31.828 12.383 1 97.56 231 PHE B O 1
ATOM 5441 N N . HIS B 1 232 ? -10.164 30.25 11.219 1 98 232 HIS B N 1
ATOM 5442 C CA . HIS B 1 232 ? -8.844 30.609 11.719 1 98 232 HIS B CA 1
ATOM 5443 C C . HIS B 1 232 ? -8.398 31.953 11.195 1 98 232 HIS B C 1
ATOM 5445 O O . HIS B 1 232 ? -7.742 32.719 11.906 1 98 232 HIS B O 1
ATOM 5451 N N . LEU B 1 233 ? -8.688 32.25 9.969 1 97.44 233 LEU B N 1
ATOM 5452 C CA . LEU B 1 233 ? -8.367 33.562 9.406 1 97.44 233 LEU B CA 1
ATOM 5453 C C . LEU B 1 233 ? -9.18 34.656 10.086 1 97.44 233 LEU B C 1
ATOM 5455 O O . LEU B 1 233 ? -8.641 35.719 10.414 1 97.44 233 LEU B O 1
ATOM 5459 N N . GLU B 1 234 ? -10.422 34.375 10.289 1 96.94 234 GLU B N 1
ATOM 5460 C CA . GLU B 1 234 ? -11.32 35.344 10.906 1 96.94 234 GLU B CA 1
ATOM 5461 C C . GLU B 1 234 ? -10.883 35.688 12.328 1 96.94 234 GLU B C 1
ATOM 5463 O O . GLU B 1 234 ? -10.93 36.844 12.734 1 96.94 234 GLU B O 1
ATOM 5468 N N . ASN B 1 235 ? -10.422 34.719 13.039 1 97 235 ASN B N 1
ATOM 5469 C CA . ASN B 1 235 ? -10.094 34.906 14.445 1 97 235 ASN B CA 1
ATOM 5470 C C . ASN B 1 235 ? -8.594 35.094 14.648 1 97 235 ASN B C 1
ATOM 5472 O O . ASN B 1 235 ? -8.133 35.281 15.773 1 97 235 ASN B O 1
ATOM 5476 N N . LYS B 1 236 ? -7.805 34.969 13.523 1 96.38 236 LYS B N 1
ATOM 5477 C CA . LYS B 1 236 ? -6.348 35.031 13.586 1 96.38 236 LYS B CA 1
ATOM 5478 C C . LYS B 1 236 ? -5.789 34 14.57 1 96.38 236 LYS B C 1
ATOM 5480 O O . LYS B 1 236 ? -4.91 34.312 15.367 1 96.38 236 LYS B O 1
ATOM 5485 N N . MET B 1 237 ? -6.445 32.906 14.641 1 97.31 237 MET B N 1
ATOM 5486 C CA . MET B 1 237 ? -5.98 31.781 15.445 1 97.31 237 MET B CA 1
ATOM 5487 C C . MET B 1 237 ? -5.016 30.906 14.648 1 97.31 237 MET B C 1
ATOM 5489 O O . MET B 1 237 ? -5.379 30.375 13.602 1 97.31 237 MET B O 1
ATOM 5493 N N . PRO B 1 238 ? -3.799 30.703 15.148 1 98.19 238 PRO B N 1
ATOM 5494 C CA . PRO B 1 238 ? -2.822 29.922 14.383 1 98.19 238 PRO B CA 1
ATOM 5495 C C . PRO B 1 238 ? -3.254 28.469 14.188 1 98.19 238 PRO B C 1
ATOM 5497 O O . PRO B 1 238 ? -3.805 27.844 15.102 1 98.19 238 PRO B O 1
ATOM 5500 N N . VAL B 1 239 ? -3.043 27.969 12.992 1 98.38 239 VAL B N 1
ATOM 5501 C CA . VAL B 1 239 ? -3.309 26.562 12.648 1 98.38 239 VAL B CA 1
ATOM 5502 C C . VAL B 1 239 ? -2.154 26.016 11.82 1 98.38 239 VAL B C 1
ATOM 5504 O O . VAL B 1 239 ? -1.627 26.688 10.938 1 98.38 239 VAL B O 1
ATOM 5507 N N . ILE B 1 240 ? -1.737 24.797 12.172 1 98.38 240 ILE B N 1
ATOM 5508 C CA . ILE B 1 240 ? -0.694 24.156 11.375 1 98.38 240 ILE B CA 1
ATOM 5509 C C . ILE B 1 240 ? -1.085 22.703 11.086 1 98.38 240 ILE B C 1
ATOM 5511 O O . ILE B 1 240 ? -1.871 22.109 11.82 1 98.38 240 ILE B O 1
ATOM 5515 N N . GLY B 1 241 ? -0.635 22.25 9.953 1 97.62 241 GLY B N 1
ATOM 5516 C CA . GLY B 1 241 ? -0.607 20.828 9.656 1 97.62 241 GLY B CA 1
ATOM 5517 C C . GLY B 1 241 ? 0.739 20.172 9.93 1 97.62 241 GLY B C 1
ATOM 5518 O O . GLY B 1 241 ? 1.764 20.625 9.406 1 97.62 241 GLY B O 1
ATOM 5519 N N . PHE B 1 242 ? 0.754 19.188 10.773 1 97.62 242 PHE B N 1
ATOM 5520 C CA . PHE B 1 242 ? 1.982 18.484 11.133 1 97.62 242 PHE B CA 1
ATOM 5521 C C . PHE B 1 242 ? 2.137 17.203 10.32 1 97.62 242 PHE B C 1
ATOM 5523 O O . PHE B 1 242 ? 1.52 16.188 10.633 1 97.62 242 PHE B O 1
ATOM 5530 N N . VAL B 1 243 ? 2.961 17.219 9.359 1 95.31 243 VAL B N 1
ATOM 5531 C CA . VAL B 1 243 ? 3.186 16.062 8.5 1 95.31 243 VAL B CA 1
ATOM 5532 C C . VAL B 1 243 ? 4.406 15.289 8.984 1 95.31 243 VAL B C 1
ATOM 5534 O O . VAL B 1 243 ? 5.543 15.742 8.828 1 95.31 243 VAL B O 1
ATOM 5537 N N . LYS B 1 244 ? 4.203 14.172 9.43 1 92.5 244 LYS B N 1
ATOM 5538 C CA . LYS B 1 244 ? 5.238 13.367 10.062 1 92.5 244 LYS B CA 1
ATOM 5539 C C . LYS B 1 244 ? 6.105 12.664 9.023 1 92.5 244 LYS B C 1
ATOM 5541 O O . LYS B 1 244 ? 7.305 12.461 9.242 1 92.5 244 LYS B O 1
ATOM 5546 N N . ASN B 1 245 ? 5.488 12.211 7.941 1 88.81 245 ASN B N 1
ATOM 5547 C CA . ASN B 1 245 ? 6.199 11.492 6.895 1 88.81 245 ASN B CA 1
ATOM 5548 C C . ASN B 1 245 ? 5.969 12.117 5.523 1 88.81 245 ASN B C 1
ATOM 5550 O O . ASN B 1 245 ? 5.297 11.531 4.672 1 88.81 245 ASN B O 1
ATOM 5554 N N . PRO B 1 246 ? 6.613 13.219 5.344 1 89 246 PRO B N 1
ATOM 5555 C CA . PRO B 1 246 ? 6.449 13.82 4.02 1 89 246 PRO B CA 1
ATOM 5556 C C . PRO B 1 246 ? 7.055 12.969 2.906 1 89 246 PRO B C 1
ATOM 5558 O O . PRO B 1 246 ? 8.148 12.422 3.066 1 89 246 PRO B O 1
ATOM 5561 N N . ALA B 1 247 ? 6.387 12.734 1.827 1 79.19 247 ALA B N 1
ATOM 5562 C CA . ALA B 1 247 ? 6.844 11.828 0.774 1 79.19 247 ALA B CA 1
ATOM 5563 C C . ALA B 1 247 ? 6.809 12.516 -0.589 1 79.19 247 ALA B C 1
ATOM 5565 O O . ALA B 1 247 ? 6.879 11.852 -1.626 1 79.19 247 ALA B O 1
ATOM 5566 N N . GLU B 1 248 ? 6.824 13.75 -0.656 1 84.25 248 GLU B N 1
ATOM 5567 C CA . GLU B 1 248 ? 6.707 14.469 -1.921 1 84.25 248 GLU B CA 1
ATOM 5568 C C . GLU B 1 248 ? 8.047 14.516 -2.654 1 84.25 248 GLU B C 1
ATOM 5570 O O . GLU B 1 248 ? 9.102 14.352 -2.041 1 84.25 248 GLU B O 1
ATOM 5575 N N . THR B 1 249 ? 8.039 14.664 -4.008 1 86.56 249 THR B N 1
ATOM 5576 C CA . THR B 1 249 ? 9.242 14.734 -4.828 1 86.56 249 THR B CA 1
ATOM 5577 C C . THR B 1 249 ? 9.188 15.938 -5.762 1 86.56 249 THR B C 1
ATOM 5579 O O . THR B 1 249 ? 10.07 16.125 -6.605 1 86.56 249 THR B O 1
ATOM 5582 N N . GLN B 1 250 ? 8.227 16.766 -5.648 1 83.62 250 GLN B N 1
ATOM 5583 C CA . GLN B 1 250 ? 7.977 17.828 -6.617 1 83.62 250 GLN B CA 1
ATOM 5584 C C . GLN B 1 250 ? 9.117 18.844 -6.629 1 83.62 250 GLN B C 1
ATOM 5586 O O . GLN B 1 250 ? 9.586 19.234 -7.699 1 83.62 250 GLN B O 1
ATOM 5591 N N . ILE B 1 251 ? 9.477 19.266 -5.5 1 89.31 251 ILE B N 1
ATOM 5592 C CA . ILE B 1 251 ? 10.523 20.281 -5.402 1 89.31 251 ILE B CA 1
ATOM 5593 C C . ILE B 1 251 ? 11.836 19.734 -5.953 1 89.31 251 ILE B C 1
ATOM 5595 O O . ILE B 1 251 ? 12.523 20.406 -6.723 1 89.31 251 ILE B O 1
ATOM 5599 N N . LEU B 1 252 ? 12.141 18.562 -5.598 1 88.81 252 LEU B N 1
ATOM 5600 C CA . LEU B 1 252 ? 13.359 17.922 -6.074 1 88.81 252 LEU B CA 1
ATOM 5601 C C . LEU B 1 252 ? 13.359 17.812 -7.594 1 88.81 252 LEU B C 1
ATOM 5603 O O . LEU B 1 252 ? 14.359 18.109 -8.242 1 88.81 252 LEU B O 1
ATOM 5607 N N . ASN B 1 253 ? 12.266 17.422 -8.164 1 83.88 253 ASN B N 1
ATOM 5608 C CA . ASN B 1 253 ? 12.164 17.281 -9.609 1 83.88 253 ASN B CA 1
ATOM 5609 C C . ASN B 1 253 ? 12.375 18.609 -10.328 1 83.88 253 ASN B C 1
ATOM 5611 O O . ASN B 1 253 ? 13.055 18.656 -11.352 1 83.88 253 ASN B O 1
ATOM 5615 N N . LEU B 1 254 ? 11.82 19.578 -9.789 1 85.31 254 LEU B N 1
ATOM 5616 C CA . LEU B 1 254 ? 11.984 20.906 -10.375 1 85.31 254 LEU B CA 1
ATOM 5617 C C . LEU B 1 254 ? 13.438 21.375 -10.266 1 85.31 254 LEU B C 1
ATOM 5619 O O . LEU B 1 254 ? 13.977 21.969 -11.203 1 85.31 254 LEU B O 1
ATOM 5623 N N . LEU B 1 255 ? 14.016 21.109 -9.18 1 88.69 255 LEU B N 1
ATOM 5624 C CA . LEU B 1 255 ? 15.398 21.5 -8.969 1 88.69 255 LEU B CA 1
ATOM 5625 C C . LEU B 1 255 ? 16.328 20.75 -9.914 1 88.69 255 LEU B C 1
ATOM 5627 O O . LEU B 1 255 ? 17.344 21.297 -10.367 1 88.69 255 LEU B O 1
ATOM 5631 N N . ARG B 1 256 ? 16.047 19.531 -10.141 1 83.5 256 ARG B N 1
ATOM 5632 C CA . ARG B 1 256 ? 16.844 18.734 -11.078 1 83.5 256 ARG B CA 1
ATOM 5633 C C . ARG B 1 256 ? 16.875 19.375 -12.461 1 83.5 256 ARG B C 1
ATOM 5635 O O . ARG B 1 256 ? 17.922 19.484 -13.086 1 83.5 256 ARG B O 1
ATOM 5642 N N . GLU B 1 257 ? 15.758 19.781 -12.859 1 83.12 257 GLU B N 1
ATOM 5643 C CA . GLU B 1 257 ? 15.648 20.438 -14.156 1 83.12 257 GLU B CA 1
ATOM 5644 C C . GLU B 1 257 ? 16.391 21.766 -14.172 1 83.12 257 GLU B C 1
ATOM 5646 O O . GLU B 1 257 ? 17.125 22.062 -15.109 1 83.12 257 GLU B O 1
ATOM 5651 N N . LYS B 1 258 ? 16.203 22.484 -13.133 1 84.69 258 LYS B N 1
ATOM 5652 C CA . LYS B 1 258 ? 16.812 23.797 -13.047 1 84.69 258 LYS B CA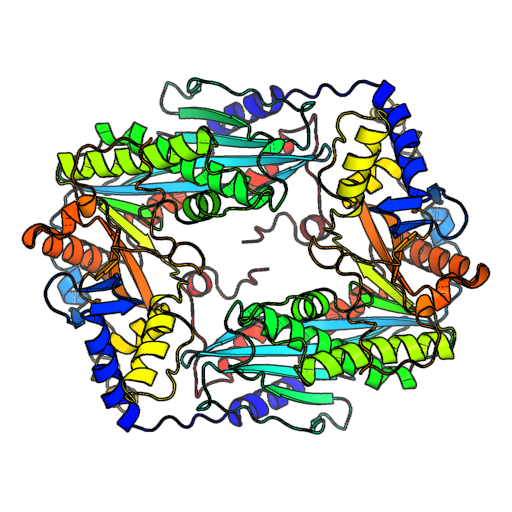 1
ATOM 5653 C C . LYS B 1 258 ? 18.328 23.688 -12.898 1 84.69 258 LYS B C 1
ATOM 5655 O O . LYS B 1 258 ? 19.078 24.5 -13.461 1 84.69 258 LYS B O 1
ATOM 5660 N N . ALA B 1 259 ? 18.703 22.781 -12.047 1 79.81 259 ALA B N 1
ATOM 5661 C CA . ALA B 1 259 ? 20.141 22.578 -11.836 1 79.81 259 ALA B CA 1
ATOM 5662 C C . ALA B 1 259 ? 20.828 22.188 -13.141 1 79.81 259 ALA B C 1
ATOM 5664 O O . ALA B 1 259 ? 21.969 22.609 -13.391 1 79.81 259 ALA B O 1
ATOM 5665 N N . LYS B 1 260 ? 20.188 21.453 -13.93 1 77.62 260 LYS B N 1
ATOM 5666 C CA . LYS B 1 260 ? 20.719 21.078 -15.242 1 77.62 260 LYS B CA 1
ATOM 5667 C C . LYS B 1 260 ? 20.781 22.281 -16.172 1 77.62 260 LYS B C 1
ATOM 5669 O O . LYS B 1 260 ? 21.766 22.469 -16.891 1 77.62 260 LYS B O 1
ATOM 5674 N N . GLU B 1 261 ? 19.781 22.984 -16.141 1 81.5 261 GLU B N 1
ATOM 5675 C CA . GLU B 1 261 ? 19.703 24.156 -16.984 1 81.5 261 GLU B CA 1
ATOM 5676 C C . GLU B 1 261 ? 20.797 25.172 -16.641 1 81.5 261 GLU B C 1
ATOM 5678 O O . GLU B 1 261 ? 21.422 25.75 -17.516 1 81.5 261 GLU B O 1
ATOM 5683 N N . GLU B 1 262 ? 20.984 25.281 -15.367 1 76.31 262 GLU B N 1
ATOM 5684 C CA . GLU B 1 262 ? 21.969 26.266 -14.906 1 76.31 262 GLU B CA 1
ATOM 5685 C C . GLU B 1 262 ? 23.359 25.656 -14.828 1 76.31 262 GLU B C 1
ATOM 5687 O O . GLU B 1 262 ? 24.328 26.359 -14.484 1 76.31 262 GLU B O 1
ATOM 5692 N N . LYS B 1 263 ? 23.562 24.359 -15.102 1 73.5 263 LYS B N 1
ATOM 5693 C CA . LYS B 1 263 ? 24.828 23.641 -15.125 1 73.5 263 LYS B CA 1
ATOM 5694 C C . LYS B 1 263 ? 25.5 23.688 -13.766 1 73.5 263 LYS B C 1
ATOM 5696 O O . LYS B 1 263 ? 26.719 23.859 -13.68 1 73.5 263 LYS B O 1
ATOM 5701 N N . ILE B 1 264 ? 24.719 23.844 -12.688 1 66 264 ILE B N 1
ATOM 5702 C CA . ILE B 1 264 ? 25.234 23.875 -11.328 1 66 264 ILE B CA 1
ATOM 5703 C C . ILE B 1 264 ? 25.594 22.469 -10.875 1 66 264 ILE B C 1
ATOM 5705 O O . ILE B 1 264 ? 26.641 22.25 -10.25 1 66 264 ILE B O 1
ATOM 5709 N N . PHE B 1 265 ? 24.656 21.609 -11.078 1 66.06 265 PHE B N 1
ATOM 5710 C CA . PHE B 1 265 ? 24.844 20.219 -10.688 1 66.06 265 PHE B CA 1
ATOM 5711 C C . PHE B 1 265 ? 24.312 19.266 -11.766 1 66.06 265 PHE B C 1
ATOM 5713 O O . PHE B 1 265 ? 23.25 19.5 -12.328 1 66.06 265 PHE B O 1
ATOM 5720 N N . THR B 1 266 ? 25.203 18.391 -12.016 1 64.75 266 THR B N 1
ATOM 5721 C CA . THR B 1 266 ? 24.781 17.453 -13.055 1 64.75 266 THR B CA 1
ATOM 5722 C C . THR B 1 266 ? 23.812 16.422 -12.492 1 64.75 266 THR B C 1
ATOM 5724 O O . THR B 1 266 ? 22.875 16 -13.18 1 64.75 266 THR B O 1
ATOM 5727 N N . GLU B 1 267 ? 23.969 16.047 -11.195 1 76.69 267 GLU B N 1
ATOM 5728 C CA . GLU B 1 267 ? 23.078 15.055 -10.602 1 76.69 267 GLU B CA 1
ATOM 5729 C C . GLU B 1 267 ? 22.875 15.312 -9.117 1 76.69 267 GLU B C 1
ATOM 5731 O O . GLU B 1 267 ? 23.828 15.617 -8.391 1 76.69 267 GLU B O 1
ATOM 5736 N N . LEU B 1 268 ? 21.656 15.398 -8.711 1 81.38 268 LEU B N 1
ATOM 5737 C CA . LEU B 1 268 ? 21.344 15.586 -7.297 1 81.38 268 LEU B CA 1
ATOM 5738 C C . LEU B 1 268 ? 21.219 14.234 -6.586 1 81.38 268 LEU B C 1
ATOM 5740 O O . LEU B 1 268 ? 20.531 13.336 -7.07 1 81.38 268 LEU B O 1
ATOM 5744 N N . PRO B 1 269 ? 21.844 14.062 -5.469 1 81.38 269 PRO B N 1
ATOM 5745 C CA . PRO B 1 269 ? 21.938 12.758 -4.809 1 81.38 269 PRO B CA 1
ATOM 5746 C C . PRO B 1 269 ? 20.703 12.453 -3.945 1 81.38 269 PRO B C 1
ATOM 5748 O O . PRO B 1 269 ? 20.844 11.875 -2.865 1 81.38 269 PRO B O 1
ATOM 5751 N N . TRP B 1 270 ? 19.609 12.93 -4.266 1 88.25 270 TRP B N 1
ATOM 5752 C CA . TRP B 1 270 ? 18.422 12.727 -3.436 1 88.25 270 TRP B CA 1
ATOM 5753 C C . TRP B 1 270 ? 17.297 12.102 -4.246 1 88.25 270 TRP B C 1
ATOM 5755 O O . TRP B 1 270 ? 17.25 12.242 -5.473 1 88.25 270 TRP B O 1
ATOM 5765 N N . ALA B 1 271 ? 16.438 11.414 -3.498 1 86 271 ALA B N 1
ATOM 5766 C CA . ALA B 1 271 ? 15.312 10.773 -4.172 1 86 271 ALA B CA 1
ATOM 5767 C C . ALA B 1 271 ? 13.992 11.438 -3.781 1 86 271 ALA B C 1
ATOM 5769 O O . ALA B 1 271 ? 12.984 11.281 -4.477 1 86 271 ALA B O 1
ATOM 5770 N N . THR B 1 272 ? 13.984 12.203 -2.672 1 88.81 272 THR B N 1
ATOM 5771 C CA . THR B 1 272 ? 12.766 12.828 -2.184 1 88.81 272 THR B CA 1
ATOM 5772 C C . THR B 1 272 ? 13.039 14.25 -1.689 1 88.81 272 THR B C 1
ATOM 5774 O O . THR B 1 272 ? 14.188 14.602 -1.424 1 88.81 272 THR B O 1
ATOM 5777 N N . ASP B 1 273 ? 11.953 15 -1.562 1 91.38 273 ASP B N 1
ATOM 5778 C CA . ASP B 1 273 ? 12.078 16.328 -0.971 1 91.38 273 ASP B CA 1
ATOM 5779 C C . ASP B 1 273 ? 12.594 16.25 0.465 1 91.38 273 ASP B C 1
ATOM 5781 O O . ASP B 1 273 ? 13.328 17.125 0.917 1 91.38 273 ASP B O 1
ATOM 5785 N N . THR B 1 274 ? 12.203 15.195 1.096 1 92.12 274 THR B N 1
ATOM 5786 C CA . THR B 1 274 ? 12.617 15 2.48 1 92.12 274 THR B CA 1
ATOM 5787 C C . THR B 1 274 ? 14.133 14.875 2.576 1 92.12 274 THR B C 1
ATOM 5789 O O . THR B 1 274 ? 14.758 15.508 3.426 1 92.12 274 THR B O 1
ATOM 5792 N N . GLN B 1 275 ? 14.711 14.133 1.716 1 89.81 275 GLN B N 1
ATOM 5793 C CA . GLN B 1 275 ? 16.156 13.977 1.711 1 89.81 275 GLN B CA 1
ATOM 5794 C C . GLN B 1 275 ? 16.859 15.281 1.352 1 89.81 275 GLN B C 1
ATOM 5796 O O . GLN B 1 275 ? 17.906 15.609 1.911 1 89.81 275 GLN B O 1
ATOM 5801 N N . LEU B 1 276 ? 16.281 15.945 0.427 1 91.25 276 LEU B N 1
ATOM 5802 C CA . LEU B 1 276 ? 16.812 17.25 0.013 1 91.25 276 LEU B CA 1
ATOM 5803 C C . LEU B 1 276 ? 16.875 18.203 1.197 1 91.25 276 LEU B C 1
ATOM 5805 O O . LEU B 1 276 ? 17.953 18.75 1.495 1 91.25 276 LEU B O 1
ATOM 5809 N N . PHE B 1 277 ? 15.82 18.328 1.886 1 92.94 277 PHE B N 1
ATOM 5810 C CA . PHE B 1 277 ? 15.758 19.281 2.986 1 92.94 277 PHE B CA 1
ATOM 5811 C C . PHE B 1 277 ? 16.547 18.781 4.184 1 92.94 277 PHE B C 1
ATOM 5813 O O . PHE B 1 277 ? 17.094 19.578 4.953 1 92.94 277 PHE B O 1
ATOM 5820 N N . LYS B 1 278 ? 16.562 17.484 4.355 1 90.5 278 LYS B N 1
ATOM 5821 C CA . LYS B 1 278 ? 17.406 16.922 5.398 1 90.5 278 LYS B CA 1
ATOM 5822 C C . LYS B 1 278 ? 18.859 17.344 5.199 1 90.5 278 LYS B C 1
ATOM 5824 O O . LYS B 1 278 ? 19.562 17.656 6.168 1 90.5 278 LYS B O 1
ATOM 5829 N N . SER B 1 279 ? 19.328 17.406 3.979 1 87.31 279 SER B N 1
ATOM 5830 C CA . SER B 1 279 ? 20.688 17.797 3.635 1 87.31 279 SER B CA 1
ATOM 5831 C C . SER B 1 279 ? 20.875 19.312 3.785 1 87.31 279 SER B C 1
ATOM 5833 O O . SER B 1 279 ? 21.906 19.766 4.301 1 87.31 279 SER B O 1
ATOM 5835 N N . PHE B 1 280 ? 19.938 20.062 3.359 1 89.12 280 PHE B N 1
ATOM 5836 C CA . PHE B 1 280 ? 20.016 21.516 3.432 1 89.12 280 PHE B CA 1
ATOM 5837 C C . PHE B 1 280 ? 20.078 21.984 4.883 1 89.12 280 PHE B C 1
ATOM 5839 O O . PHE B 1 280 ? 20.719 22.984 5.188 1 89.12 280 PHE B O 1
ATOM 5846 N N . LEU B 1 281 ? 19.391 21.219 5.719 1 90.62 281 LEU B N 1
ATOM 5847 C CA . LEU B 1 281 ? 19.234 21.688 7.094 1 90.62 281 LEU B CA 1
ATOM 5848 C C . LEU B 1 281 ? 20.312 21.078 7.996 1 90.62 281 LEU B C 1
ATOM 5850 O O . LEU B 1 281 ? 20.281 21.25 9.219 1 90.62 281 LEU B O 1
ATOM 5854 N N . LYS B 1 282 ? 21.203 20.359 7.352 1 83.81 282 LYS B N 1
ATOM 5855 C CA . LYS B 1 282 ? 22.328 19.828 8.117 1 83.81 282 LYS B CA 1
ATOM 5856 C C . LYS B 1 282 ? 23.188 20.953 8.672 1 83.81 282 LYS B C 1
ATOM 5858 O O . LYS B 1 282 ? 23.562 21.859 7.938 1 83.81 282 LYS B O 1
ATOM 5863 N N . PRO B 1 283 ? 23.422 20.828 9.984 1 76.19 283 PRO B N 1
ATOM 5864 C CA . PRO B 1 283 ? 24.281 21.875 10.547 1 76.19 283 PRO B CA 1
ATOM 5865 C C . PRO B 1 283 ? 25.688 21.859 9.977 1 76.19 283 PRO B C 1
ATOM 5867 O O . PRO B 1 283 ? 26.203 20.797 9.609 1 76.19 283 PRO B O 1
ATOM 5870 N N . GLU B 1 284 ? 26.297 23.031 9.57 1 61.66 284 GLU B N 1
ATOM 5871 C CA . GLU B 1 284 ? 27.641 23.156 9 1 61.66 284 GLU B CA 1
ATOM 5872 C C . GLU B 1 284 ? 28.656 22.359 9.812 1 61.66 284 GLU B C 1
ATOM 5874 O O . GLU B 1 284 ? 29.578 21.766 9.242 1 61.66 284 GLU B O 1
ATOM 5879 N N . ASN B 1 285 ? 28.641 22.391 11.148 1 54.34 285 ASN B N 1
ATOM 5880 C CA . ASN B 1 285 ? 29.688 21.766 11.953 1 54.34 285 ASN B CA 1
ATOM 5881 C C . ASN B 1 285 ? 29.469 20.266 12.086 1 54.34 285 ASN B C 1
ATOM 5883 O O . ASN B 1 285 ? 30.188 19.594 12.82 1 54.34 285 ASN B O 1
ATOM 5887 N N . GLU B 1 286 ? 28.484 19.625 11.656 1 52.06 286 GLU B N 1
ATOM 5888 C CA . GLU B 1 286 ? 28.25 18.188 11.805 1 52.06 286 GLU B CA 1
ATOM 5889 C C . GLU B 1 286 ? 29.266 17.391 10.992 1 52.06 286 GLU B C 1
ATOM 5891 O O . GLU B 1 286 ? 29.609 16.266 11.367 1 52.06 286 GLU B O 1
ATOM 5896 N N . SER B 1 287 ? 29.688 17.781 9.867 1 44.62 287 SER B N 1
ATOM 5897 C CA . SER B 1 287 ? 30.719 17.016 9.172 1 44.62 287 SER B CA 1
ATOM 5898 C C . SER B 1 287 ? 32 16.938 10.008 1 44.62 287 SER B C 1
ATOM 5900 O O . SER B 1 287 ? 32.688 15.922 9.992 1 44.62 287 SER B O 1
ATOM 5902 N N . GLU B 1 288 ? 32.5 18.016 10.555 1 39.44 288 GLU B N 1
ATOM 5903 C CA . GLU B 1 288 ? 33.75 18.062 11.344 1 39.44 288 GLU B CA 1
ATOM 5904 C C . GLU B 1 288 ? 33.562 17.375 12.695 1 39.44 288 GLU B C 1
ATOM 5906 O O . GLU B 1 288 ? 34.531 16.891 13.289 1 39.44 288 GLU B O 1
ATOM 5911 N N . ALA B 1 289 ? 32.562 17.375 13.305 1 38.56 289 ALA B N 1
ATOM 5912 C CA . ALA B 1 289 ? 32.344 16.859 14.656 1 38.56 289 ALA B CA 1
ATOM 5913 C C . ALA B 1 289 ? 32.25 15.336 14.641 1 38.56 289 ALA B C 1
ATOM 5915 O O . ALA B 1 289 ? 32.312 14.695 15.695 1 38.56 289 ALA B O 1
ATOM 5916 N N . ALA B 1 290 ? 31.906 14.742 13.625 1 39.81 290 ALA B N 1
ATOM 5917 C CA . ALA B 1 290 ? 31.906 13.281 13.625 1 39.81 290 ALA B CA 1
ATOM 5918 C C . ALA B 1 290 ? 33.312 12.734 13.898 1 39.81 290 ALA B C 1
ATOM 5920 O O . ALA B 1 290 ? 33.438 11.625 14.414 1 39.81 290 ALA B O 1
ATOM 5921 N N . GLU B 1 291 ? 34.312 13.242 13.422 1 36.72 291 GLU B N 1
ATOM 5922 C CA . GLU B 1 291 ? 35.656 12.805 13.805 1 36.72 291 GLU B CA 1
ATOM 5923 C C . GLU B 1 291 ? 35.906 12.977 15.297 1 36.72 291 GLU B C 1
ATOM 5925 O O . GLU B 1 291 ? 36.625 12.188 15.914 1 36.72 291 GLU B O 1
ATOM 5930 N N . LYS B 1 292 ? 35.781 14.195 15.977 1 36.69 292 LYS B N 1
ATOM 5931 C CA . LYS B 1 292 ? 36.031 14.305 17.406 1 36.69 292 LYS B CA 1
ATOM 5932 C C . LYS B 1 292 ? 34.906 13.672 18.219 1 36.69 292 LYS B C 1
ATOM 5934 O O . LYS B 1 292 ? 34.656 14.086 19.344 1 36.69 292 LYS B O 1
ATOM 5939 N N . LYS B 1 293 ? 34.094 13 17.75 1 37.84 293 LYS B N 1
ATOM 5940 C CA . LYS B 1 293 ? 33.031 12.297 18.469 1 37.84 293 LYS B CA 1
ATOM 5941 C C . LYS B 1 293 ? 33.594 11.516 19.656 1 37.84 293 LYS B C 1
ATOM 5943 O O . LYS B 1 293 ? 32.844 10.914 20.422 1 37.84 293 LYS B O 1
ATOM 5948 N N . LYS B 1 294 ? 34.625 10.727 19.453 1 38.16 294 LYS B N 1
ATOM 5949 C CA . LYS B 1 294 ? 35 9.812 20.547 1 38.16 294 LYS B CA 1
ATOM 5950 C C . LYS B 1 294 ? 35.156 10.562 21.859 1 38.16 294 LYS B C 1
ATOM 5952 O O . LYS B 1 294 ? 35.156 9.945 22.938 1 38.16 294 LYS B O 1
ATOM 5957 N N . GLU B 1 295 ? 35.906 11.531 21.781 1 33.94 295 GLU B N 1
ATOM 5958 C CA . GLU B 1 295 ? 36.25 12 23.125 1 33.94 295 GLU B CA 1
ATOM 5959 C C . GLU B 1 295 ? 35.031 12.617 23.812 1 33.94 295 GLU B C 1
ATOM 5961 O O . GLU B 1 295 ? 34.75 12.297 24.969 1 33.94 295 GLU B O 1
ATOM 5966 N N . ASN B 1 296 ? 34.688 14.07 23.719 1 31.77 296 ASN B N 1
ATOM 5967 C CA . ASN B 1 296 ? 33.75 14.742 24.625 1 31.77 296 ASN B CA 1
ATOM 5968 C C . ASN B 1 296 ? 32.312 14.539 24.219 1 31.77 296 ASN B C 1
ATOM 5970 O O . ASN B 1 296 ? 31.844 15.148 23.266 1 31.77 296 ASN B O 1
ATOM 5974 N N . ALA B 1 297 ? 31.609 13.406 24.25 1 38.53 297 ALA B N 1
ATOM 5975 C CA . ALA B 1 297 ? 30.203 13 24.344 1 38.53 297 ALA B CA 1
ATOM 5976 C C . ALA B 1 297 ? 29.312 14.188 24.703 1 38.53 297 ALA B C 1
ATOM 5978 O O . ALA B 1 297 ? 28.094 14.102 24.609 1 38.53 297 ALA B O 1
ATOM 5979 N N . ASP B 1 298 ? 29.781 15.141 25.406 1 35.59 298 ASP B N 1
ATOM 5980 C CA . ASP B 1 298 ? 29.062 16.266 26 1 35.59 298 ASP B CA 1
ATOM 5981 C C . ASP B 1 298 ? 28.766 17.328 24.953 1 35.59 298 ASP B C 1
ATOM 5983 O O . ASP B 1 298 ? 28.328 18.438 25.297 1 35.59 298 ASP B O 1
ATOM 5987 N N . SER B 1 299 ? 29.25 17.328 23.75 1 38.5 299 SER B N 1
ATOM 5988 C CA . SER B 1 299 ? 29.219 18.562 22.953 1 38.5 299 SER B CA 1
ATOM 5989 C C . SER B 1 299 ? 27.812 18.828 22.422 1 38.5 299 SER B C 1
ATOM 5991 O O . SER B 1 299 ? 27.094 17.891 22.078 1 38.5 299 SER B O 1
ATOM 5993 N N . GLY B 1 300 ? 27.141 20.031 22.516 1 41.44 300 GLY B N 1
ATOM 5994 C CA . GLY B 1 300 ? 25.922 20.812 22.391 1 41.44 300 GLY B CA 1
ATOM 5995 C C . GLY B 1 300 ? 25.234 20.656 21.047 1 41.44 300 GLY B C 1
ATOM 5996 O O . GLY B 1 300 ? 24.141 21.188 20.828 1 41.44 300 GLY B O 1
ATOM 5997 N N . ASN B 1 301 ? 25.938 20.266 20.031 1 46.81 301 ASN B N 1
ATOM 5998 C CA . ASN B 1 301 ? 25.359 20.266 18.688 1 46.81 301 ASN B CA 1
ATOM 5999 C C . ASN B 1 301 ? 24.375 19.109 18.5 1 46.81 301 ASN B C 1
ATOM 6001 O O . ASN B 1 301 ? 23.547 19.141 17.578 1 46.81 301 ASN B O 1
ATOM 6005 N N . ARG B 1 302 ? 24.484 17.938 19.188 1 53.97 302 ARG B N 1
ATOM 6006 C CA . ARG B 1 302 ? 23.609 16.766 19.156 1 53.97 302 ARG B CA 1
ATOM 6007 C C . ARG B 1 302 ? 22.203 17.141 19.594 1 53.97 302 ARG B C 1
ATOM 6009 O O . ARG B 1 302 ? 21.266 16.344 19.422 1 53.97 302 ARG B O 1
ATOM 6016 N N . PHE B 1 303 ? 21.984 18.312 19.812 1 73.75 303 PHE B N 1
ATOM 6017 C CA . PHE B 1 303 ? 20.656 18.562 20.359 1 73.75 303 PHE B CA 1
ATOM 6018 C C . PHE B 1 303 ? 20.062 19.844 19.75 1 73.75 303 PHE B C 1
ATOM 6020 O O . PHE B 1 303 ? 19.562 20.703 20.484 1 73.75 303 PHE B O 1
ATOM 6027 N N . LYS B 1 304 ? 20.328 20.047 18.391 1 85.44 304 LYS B N 1
ATOM 6028 C CA . LYS B 1 304 ? 19.75 21.25 17.781 1 85.44 304 LYS B CA 1
ATOM 6029 C C . LYS B 1 304 ? 18.656 20.875 16.781 1 85.44 304 LYS B C 1
ATOM 6031 O O . LYS B 1 304 ? 18.766 19.891 16.047 1 85.44 304 LYS B O 1
ATOM 6036 N N . ILE B 1 305 ? 17.625 21.688 16.797 1 92 305 ILE B N 1
ATOM 6037 C CA . ILE B 1 305 ? 16.578 21.672 15.773 1 92 305 ILE B CA 1
ATOM 6038 C C . ILE B 1 305 ? 16.922 22.672 14.672 1 92 305 ILE B C 1
ATOM 6040 O O . ILE B 1 305 ? 17.297 23.812 14.945 1 92 305 ILE B O 1
ATOM 6044 N N . THR B 1 306 ? 17.031 22.188 13.484 1 93.81 306 THR B N 1
ATOM 6045 C CA . THR B 1 306 ? 17.25 23.094 12.359 1 93.81 306 THR B CA 1
ATOM 6046 C C . THR B 1 306 ? 15.984 23.188 11.5 1 93.81 306 THR B C 1
ATOM 6048 O O . THR B 1 306 ? 15.211 22.25 11.422 1 93.81 306 THR B O 1
ATOM 6051 N N . TYR B 1 307 ? 15.719 24.406 10.938 1 95.94 307 TYR B N 1
ATOM 6052 C CA . TYR B 1 307 ? 14.477 24.594 10.195 1 95.94 307 TYR B CA 1
ATOM 6053 C C . TYR B 1 307 ? 14.664 25.625 9.078 1 95.94 307 TYR B C 1
ATOM 6055 O O . TYR B 1 307 ? 15.633 26.391 9.086 1 95.94 307 TYR B O 1
ATOM 6063 N N . SER B 1 308 ? 13.867 25.547 8.148 1 96.56 308 SER B N 1
ATOM 6064 C CA . SER B 1 308 ? 13.906 26.469 7.012 1 96.56 308 SER B CA 1
ATOM 6065 C C . SER B 1 308 ? 12.938 27.625 7.203 1 96.56 308 SER B C 1
ATOM 6067 O O . SER B 1 308 ? 12.141 27.625 8.141 1 96.56 308 SER B O 1
ATOM 6069 N N . ASN B 1 309 ? 13.039 28.625 6.289 1 96.31 309 ASN B N 1
ATOM 6070 C CA . ASN B 1 309 ? 11.969 29.609 6.172 1 96.31 309 ASN B CA 1
ATOM 6071 C C . ASN B 1 309 ? 10.688 28.984 5.637 1 96.31 309 ASN B C 1
ATOM 6073 O O . ASN B 1 309 ? 10.688 27.828 5.191 1 96.31 309 ASN B O 1
ATOM 6077 N N . TRP B 1 310 ? 9.586 29.75 5.707 1 97.62 310 TRP B N 1
ATOM 6078 C CA . TRP B 1 310 ? 8.328 29.312 5.109 1 97.62 310 TRP B CA 1
ATOM 6079 C C . TRP B 1 310 ? 8.359 29.469 3.594 1 97.62 310 TRP B C 1
ATOM 6081 O O . TRP B 1 310 ? 8.93 30.422 3.07 1 97.62 310 TRP B O 1
ATOM 6091 N N . PHE B 1 311 ? 7.777 28.516 2.922 1 96.56 311 PHE B N 1
ATOM 6092 C CA . PHE B 1 311 ? 7.625 28.531 1.472 1 96.56 311 PHE B CA 1
ATOM 6093 C C . PHE B 1 311 ? 6.152 28.578 1.084 1 96.56 311 PHE B C 1
ATOM 6095 O O . PHE B 1 311 ? 5.305 28.016 1.778 1 96.56 311 PHE B O 1
ATOM 6102 N N . ILE B 1 312 ? 5.848 29.25 0.077 1 93.69 312 ILE B N 1
ATOM 6103 C CA . ILE B 1 312 ? 4.504 29.281 -0.489 1 93.69 312 ILE B CA 1
ATOM 6104 C C . ILE B 1 312 ? 4.504 28.562 -1.837 1 93.69 312 ILE B C 1
ATOM 6106 O O . ILE B 1 312 ? 5.445 28.688 -2.621 1 93.69 312 ILE B O 1
ATOM 6110 N N . GLN B 1 313 ? 3.514 27.719 -2.016 1 86.38 313 GLN B N 1
ATOM 6111 C CA . GLN B 1 313 ? 3.312 27.031 -3.285 1 86.38 313 GLN B CA 1
ATOM 6112 C C . GLN B 1 313 ? 2.016 27.484 -3.955 1 86.38 313 GLN B C 1
ATOM 6114 O O . GLN B 1 313 ? 0.978 26.828 -3.803 1 86.38 313 GLN B O 1
ATOM 6119 N N . PRO B 1 314 ? 2.08 28.531 -4.73 1 78.25 314 PRO B N 1
ATOM 6120 C CA . PRO B 1 314 ? 0.862 29.094 -5.305 1 78.25 314 PRO B CA 1
ATOM 6121 C C . PRO B 1 314 ? 0.19 28.172 -6.316 1 78.25 314 PRO B C 1
ATOM 6123 O O . PRO B 1 314 ? -1.034 28.203 -6.465 1 78.25 314 PRO B O 1
ATOM 6126 N N . ASN B 1 315 ? 1.061 27.578 -7.113 1 62.78 315 ASN B N 1
ATOM 6127 C CA . ASN B 1 315 ? 0.517 26.703 -8.141 1 62.78 315 ASN B CA 1
ATOM 6128 C C . ASN B 1 315 ? 0.851 25.234 -7.867 1 62.78 315 ASN B C 1
ATOM 6130 O O . ASN B 1 315 ? 1.92 24.75 -8.25 1 62.78 315 ASN B O 1
ATOM 6134 N N . GLN B 1 316 ? 0.165 24.781 -6.793 1 59.56 316 GLN B N 1
ATOM 6135 C CA . GLN B 1 316 ? 0.492 23.406 -6.406 1 59.56 316 GLN B CA 1
ATOM 6136 C C . GLN B 1 316 ? -0.018 22.406 -7.438 1 59.56 316 GLN B C 1
ATOM 6138 O O . GLN B 1 316 ? -1.022 22.656 -8.109 1 59.56 316 GLN B O 1
ATOM 6143 N N . PHE B 1 317 ? 0.983 21.453 -7.719 1 51.66 317 PHE B N 1
ATOM 6144 C CA . PHE B 1 317 ? 0.716 20.312 -8.594 1 51.66 317 PHE B CA 1
ATOM 6145 C C . PHE B 1 317 ? 0.123 19.156 -7.809 1 51.66 317 PHE B C 1
ATOM 6147 O O . PHE B 1 317 ? 0.565 18.859 -6.699 1 51.66 317 PHE B O 1
ATOM 6154 N N . TYR B 1 318 ? -1.254 19.016 -8.055 1 47.19 318 TYR B N 1
ATOM 6155 C CA . TYR B 1 318 ? -1.693 17.734 -7.492 1 47.19 318 TYR B CA 1
ATOM 6156 C C . TYR B 1 318 ? -1.357 16.578 -8.43 1 47.19 318 TYR B C 1
ATOM 6158 O O . TYR B 1 318 ? -1.665 16.625 -9.617 1 47.19 318 TYR B O 1
ATOM 6166 N N . ASP B 1 319 ? -0.862 15.398 -8.062 1 42.59 319 ASP B N 1
ATOM 6167 C CA . ASP B 1 319 ? -0.512 14.125 -8.672 1 42.59 319 ASP B CA 1
ATOM 6168 C C . ASP B 1 319 ? 0.306 14.328 -9.945 1 42.59 319 ASP B C 1
ATOM 6170 O O . ASP B 1 319 ? -0.198 14.125 -11.055 1 42.59 319 ASP B O 1
ATOM 6174 N N . LYS B 1 320 ? 1.487 14.672 -10.109 1 44.66 320 LYS B N 1
ATOM 6175 C CA . LYS B 1 320 ? 2.475 14.625 -11.18 1 44.66 320 LYS B CA 1
ATOM 6176 C C . LYS B 1 320 ? 2.16 15.656 -12.266 1 44.66 320 LYS B C 1
ATOM 6178 O O . LYS B 1 320 ? 2.908 15.797 -13.234 1 44.66 320 LYS B O 1
ATOM 6183 N N . GLU B 1 321 ? 0.993 16.156 -12.328 1 42.94 321 GLU B N 1
ATOM 6184 C CA . GLU B 1 321 ? 0.712 17.203 -13.312 1 42.94 321 GLU B CA 1
ATOM 6185 C C . GLU B 1 321 ? 0.346 18.516 -12.633 1 42.94 321 GLU B C 1
ATOM 6187 O O . GLU B 1 321 ? -0.376 18.531 -11.633 1 42.94 321 GLU B O 1
ATOM 6192 N N . ILE B 1 322 ? 1.104 19.5 -12.984 1 41.22 322 ILE B N 1
ATOM 6193 C CA . ILE B 1 322 ? 0.776 20.875 -12.625 1 41.22 322 ILE B CA 1
ATOM 6194 C C . ILE B 1 322 ? -0.638 21.203 -13.102 1 41.22 322 ILE B C 1
ATOM 6196 O O . ILE B 1 322 ? -0.904 21.234 -14.305 1 41.22 322 ILE B O 1
ATOM 6200 N N . LYS B 1 323 ? -1.697 20.75 -12.422 1 48.19 323 LYS B N 1
ATOM 6201 C CA . LYS B 1 323 ? -2.938 21.312 -12.938 1 48.19 323 LYS B CA 1
ATOM 6202 C C . LYS B 1 323 ? -3.225 22.672 -12.297 1 48.19 323 LYS B C 1
ATOM 6204 O O . LYS B 1 323 ? -3.176 22.812 -11.078 1 48.19 323 LYS B O 1
ATOM 6209 N N . PRO B 1 324 ? -3.125 23.781 -13.102 1 44.69 324 PRO B N 1
ATOM 6210 C CA . PRO B 1 324 ? -3.35 25.172 -12.672 1 44.69 324 PRO B CA 1
ATOM 6211 C C . PRO B 1 324 ? -4.48 25.297 -11.656 1 44.69 324 PRO B C 1
ATOM 6213 O O . PRO B 1 324 ? -4.48 26.219 -10.836 1 44.69 324 PRO B O 1
ATOM 6216 N N . ASN B 1 325 ? -5.535 24.406 -11.773 1 46.53 325 ASN B N 1
ATOM 6217 C CA . ASN B 1 325 ? -6.688 24.828 -10.992 1 46.53 325 ASN B CA 1
ATOM 6218 C C . ASN B 1 325 ? -6.91 23.922 -9.789 1 46.53 325 ASN B C 1
ATOM 6220 O O . ASN B 1 325 ? -7.348 22.781 -9.938 1 46.53 325 ASN B O 1
ATOM 6224 N N . SER B 1 326 ? -6.211 24.312 -8.695 1 59.16 326 SER B N 1
ATOM 6225 C CA . SER B 1 326 ? -6.488 23.719 -7.391 1 59.16 326 SER B CA 1
ATOM 6226 C C . SER B 1 326 ? -7.988 23.609 -7.141 1 59.16 326 SER B C 1
ATOM 6228 O O . SER B 1 326 ? -8.742 24.531 -7.441 1 59.16 326 SER B O 1
ATOM 6230 N N . PRO B 1 327 ? -8.484 22.406 -6.875 1 60.03 327 PRO B N 1
ATOM 6231 C CA . PRO B 1 327 ? -9.906 22.297 -6.531 1 60.03 327 PRO B CA 1
ATOM 6232 C C . PRO B 1 327 ? -10.336 23.328 -5.496 1 60.03 327 PRO B C 1
ATOM 6234 O O . PRO B 1 327 ? -11.531 23.609 -5.359 1 60.03 327 PRO B O 1
ATOM 6237 N N . LEU B 1 328 ? -9.328 23.922 -5.016 1 65 328 LEU B N 1
ATOM 6238 C CA . LEU B 1 328 ? -9.648 24.906 -3.984 1 65 328 LEU B CA 1
ATOM 6239 C C . LEU B 1 328 ? -10.227 26.172 -4.602 1 6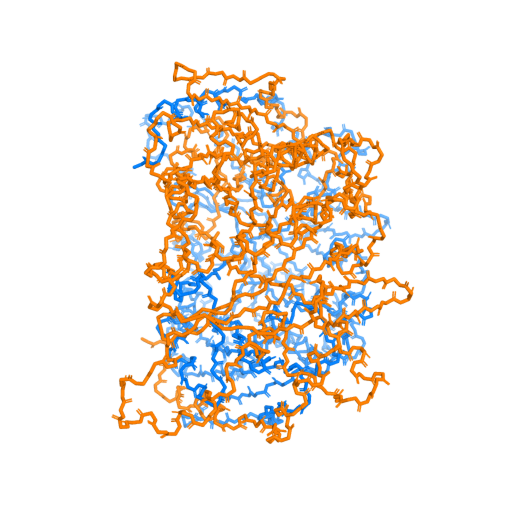5 328 LEU B C 1
ATOM 6241 O O . LEU B 1 328 ? -10.883 26.953 -3.916 1 65 328 LEU B O 1
ATOM 6245 N N . VAL B 1 329 ? -10.016 26.109 -5.918 1 59.09 329 VAL B N 1
ATOM 6246 C CA . VAL B 1 329 ? -10.453 27.359 -6.551 1 59.09 329 VAL B CA 1
ATOM 6247 C C . VAL B 1 329 ? -11.734 27.109 -7.34 1 59.09 329 VAL B C 1
ATOM 6249 O O . VAL B 1 329 ? -12.18 27.969 -8.109 1 59.09 329 VAL B O 1
ATOM 6252 N N . ASP B 1 330 ? -12.203 25.984 -7.109 1 71.88 330 ASP B N 1
ATOM 6253 C CA . ASP B 1 330 ? -13.484 25.703 -7.754 1 71.88 330 ASP B CA 1
ATOM 6254 C C . ASP B 1 330 ? -14.523 26.766 -7.41 1 71.88 330 ASP B C 1
ATOM 6256 O O . ASP B 1 330 ? -14.68 27.141 -6.242 1 71.88 330 ASP B O 1
ATOM 6260 N N . GLU B 1 331 ? -15.18 27.266 -8.383 1 72.19 331 GLU B N 1
ATOM 6261 C CA . GLU B 1 331 ? -16.109 28.391 -8.258 1 72.19 331 GLU B CA 1
ATOM 6262 C C . GLU B 1 331 ? -17.312 28.016 -7.395 1 72.19 331 GLU B C 1
ATOM 6264 O O . GLU B 1 331 ? -17.953 28.906 -6.82 1 72.19 331 GLU B O 1
ATOM 6269 N N . THR B 1 332 ? -17.5 26.75 -7.281 1 80.88 332 THR B N 1
ATOM 6270 C CA . THR B 1 332 ? -18.672 26.344 -6.523 1 80.88 332 THR B CA 1
ATOM 6271 C C . THR B 1 332 ? -18.406 26.391 -5.023 1 80.88 332 THR B C 1
ATOM 6273 O O . THR B 1 332 ? -19.328 26.328 -4.215 1 80.88 332 THR B O 1
ATOM 6276 N N . LEU B 1 333 ? -17.234 26.578 -4.652 1 87.25 333 LEU B N 1
ATOM 6277 C CA . LEU B 1 333 ? -16.859 26.625 -3.244 1 87.25 333 LEU B CA 1
ATOM 6278 C C . LEU B 1 333 ? -16.859 28.062 -2.723 1 87.25 333 LEU B C 1
ATOM 6280 O O . LEU B 1 333 ? -16.5 28.984 -3.445 1 87.25 333 LEU B O 1
ATOM 6284 N N . ARG B 1 334 ? -17.297 28.219 -1.511 1 91.44 334 ARG B N 1
ATOM 6285 C CA . ARG B 1 334 ? -17.406 29.531 -0.883 1 91.44 334 ARG B CA 1
ATOM 6286 C C . ARG B 1 334 ? -16.188 29.844 -0.034 1 91.44 334 ARG B C 1
ATOM 6288 O O . ARG B 1 334 ? -15.664 28.953 0.658 1 91.44 334 ARG B O 1
ATOM 6295 N N . ARG B 1 335 ? -15.742 31.109 -0.133 1 91.31 335 ARG B N 1
ATOM 6296 C CA . ARG B 1 335 ? -14.609 31.609 0.649 1 91.31 335 ARG B CA 1
ATOM 6297 C C . ARG B 1 335 ? -14.875 33 1.17 1 91.31 335 ARG B C 1
ATOM 6299 O O . ARG B 1 335 ? -15.453 33.844 0.466 1 91.31 335 ARG B O 1
ATOM 6306 N N . LYS B 1 336 ? -14.367 33.312 2.322 1 94.75 336 LYS B N 1
ATOM 6307 C CA . LYS B 1 336 ? -14.594 34.594 2.943 1 94.75 336 LYS B CA 1
ATOM 6308 C C . LYS B 1 336 ? -13.438 35.562 2.654 1 94.75 336 LYS B C 1
ATOM 6310 O O . LYS B 1 336 ? -13.594 36.781 2.758 1 94.75 336 LYS B O 1
ATOM 6315 N N . PHE B 1 337 ? -12.312 35.062 2.336 1 95.06 337 PHE B N 1
ATOM 6316 C CA . PHE B 1 337 ? -11.117 35.875 2.172 1 95.06 337 PHE B CA 1
ATOM 6317 C C . PHE B 1 337 ? -10.578 35.781 0.751 1 95.06 337 PHE B C 1
ATOM 6319 O O . PHE B 1 337 ? -11.172 35.094 -0.093 1 95.06 337 PHE B O 1
ATOM 6326 N N . ASP B 1 338 ? -9.438 36.469 0.545 1 91.31 338 ASP B N 1
ATOM 6327 C CA . ASP B 1 338 ? -8.828 36.438 -0.782 1 91.31 338 ASP B CA 1
ATOM 6328 C C . ASP B 1 338 ? -8.258 35.062 -1.086 1 91.31 338 ASP B C 1
ATOM 6330 O O . ASP B 1 338 ? -7.738 34.375 -0.195 1 91.31 338 ASP B O 1
ATOM 6334 N N . ASP B 1 339 ? -8.297 34.625 -2.336 1 87.5 339 ASP B N 1
ATOM 6335 C CA . ASP B 1 339 ? -7.832 33.312 -2.773 1 87.5 339 ASP B CA 1
ATOM 6336 C C . ASP B 1 339 ? -6.395 33.062 -2.324 1 87.5 339 ASP B C 1
ATOM 6338 O O . ASP B 1 339 ? -6.051 31.953 -1.938 1 87.5 339 ASP B O 1
ATOM 6342 N N . GLU B 1 340 ? -5.605 34.031 -2.332 1 88.69 340 GLU B N 1
ATOM 6343 C CA . GLU B 1 340 ? -4.195 33.875 -1.994 1 88.69 340 GLU B CA 1
ATOM 6344 C C . GLU B 1 340 ? -4.016 33.5 -0.532 1 88.69 340 GLU B C 1
ATOM 6346 O O . GLU B 1 340 ? -3.031 32.844 -0.176 1 88.69 340 GLU B O 1
ATOM 6351 N N . ASP B 1 341 ? -4.992 33.906 0.304 1 93.5 341 ASP B N 1
ATOM 6352 C CA . ASP B 1 341 ? -4.902 33.625 1.735 1 93.5 341 ASP B CA 1
ATOM 6353 C C . ASP B 1 341 ? -5.031 32.125 2.018 1 93.5 341 ASP B C 1
ATOM 6355 O O . ASP B 1 341 ? -4.586 31.656 3.062 1 93.5 341 ASP B O 1
ATOM 6359 N N . TYR B 1 342 ? -5.613 31.391 1.081 1 92.69 342 TYR B N 1
ATOM 6360 C CA . TYR B 1 342 ? -5.883 29.984 1.304 1 92.69 342 TYR B CA 1
ATOM 6361 C C . TYR B 1 342 ? -4.758 29.109 0.749 1 92.69 342 TYR B C 1
ATOM 6363 O O . TYR B 1 342 ? -4.766 27.891 0.909 1 92.69 342 TYR B O 1
ATOM 6371 N N . LEU B 1 343 ? -3.744 29.719 0.169 1 91 343 LEU B N 1
ATOM 6372 C CA . LEU B 1 343 ? -2.633 28.953 -0.394 1 91 343 LEU B CA 1
ATOM 6373 C C . LEU B 1 343 ? -1.841 28.25 0.707 1 91 343 LEU B C 1
ATOM 6375 O O . LEU B 1 343 ? -1.596 28.844 1.766 1 91 343 LEU B O 1
ATOM 6379 N N . PRO B 1 344 ? -1.525 27.047 0.428 1 92.12 344 PRO B N 1
ATOM 6380 C CA . PRO B 1 344 ? -0.727 26.312 1.421 1 92.12 344 PRO B CA 1
ATOM 6381 C C . PRO B 1 344 ? 0.711 26.828 1.504 1 92.12 344 PRO B C 1
ATOM 6383 O O . PRO B 1 344 ? 1.302 27.188 0.483 1 92.12 344 PRO B O 1
ATOM 6386 N N . VAL B 1 345 ? 1.21 26.906 2.654 1 95.81 345 VAL B N 1
ATOM 6387 C CA . VAL B 1 345 ? 2.604 27.234 2.936 1 95.81 345 VAL B CA 1
ATOM 6388 C C . VAL B 1 345 ? 3.213 26.172 3.844 1 95.81 345 VAL B C 1
ATOM 6390 O O . VAL B 1 345 ? 2.49 25.406 4.492 1 95.81 345 VAL B O 1
ATOM 6393 N N . PHE B 1 346 ? 4.523 26.078 3.822 1 97.19 346 PHE B N 1
ATOM 6394 C CA . PHE B 1 346 ? 5.125 25.062 4.688 1 97.19 346 PHE B CA 1
ATOM 6395 C C . PHE B 1 346 ? 6.555 25.453 5.059 1 97.19 346 PHE B C 1
ATOM 6397 O O . PHE B 1 346 ? 7.148 26.328 4.43 1 97.19 346 PHE B O 1
ATOM 6404 N N . PHE B 1 347 ? 7.078 25 6.008 1 97.62 347 PHE B N 1
ATOM 6405 C CA . PHE B 1 347 ? 8.508 24.969 6.273 1 97.62 347 PHE B CA 1
ATOM 6406 C C . PHE B 1 347 ? 8.938 23.609 6.781 1 97.62 347 PHE B C 1
ATOM 6408 O O . PHE B 1 347 ? 8.102 22.797 7.188 1 97.62 347 PHE B O 1
ATOM 6415 N N . MET B 1 348 ? 10.188 23.281 6.637 1 96.94 348 MET B N 1
ATOM 6416 C CA . MET B 1 348 ? 10.742 21.984 7.004 1 96.94 348 MET B CA 1
ATOM 6417 C C . MET B 1 348 ? 11.562 22.094 8.289 1 96.94 348 MET B C 1
ATOM 6419 O O . MET B 1 348 ? 12.266 23.078 8.508 1 96.94 348 MET B O 1
ATOM 6423 N N . VAL B 1 349 ? 11.414 21.094 9.117 1 96.19 349 VAL B N 1
ATOM 6424 C CA . VAL B 1 349 ? 12.148 21.078 10.383 1 96.19 349 VAL B CA 1
ATOM 6425 C C . VAL B 1 349 ? 12.867 19.75 10.555 1 96.19 349 VAL B C 1
ATOM 6427 O O . VAL B 1 349 ? 12.273 18.688 10.336 1 96.19 349 VAL B O 1
ATOM 6430 N N . ARG B 1 350 ? 14.086 19.781 10.789 1 93.06 350 ARG B N 1
ATOM 6431 C CA . ARG B 1 350 ? 14.93 18.625 11.07 1 93.06 350 ARG B CA 1
ATOM 6432 C C . ARG B 1 350 ? 15.18 18.469 12.562 1 93.06 350 ARG B C 1
ATOM 6434 O O . ARG B 1 350 ? 15.711 19.391 13.203 1 93.06 350 ARG B O 1
ATOM 6441 N N . VAL B 1 351 ? 14.859 17.344 13.125 1 92 351 VAL B N 1
ATOM 6442 C CA . VAL B 1 351 ? 14.891 17.156 14.57 1 92 351 VAL B CA 1
ATOM 6443 C C . VAL B 1 351 ? 15.711 15.906 14.906 1 92 351 VAL B C 1
ATOM 6445 O O . VAL B 1 351 ? 15.633 14.898 14.203 1 92 351 VAL B O 1
ATOM 6448 N N . PRO B 1 352 ? 16.531 16.047 15.891 1 83.81 352 PRO B N 1
ATOM 6449 C CA . PRO B 1 352 ? 17.172 14.82 16.391 1 83.81 352 PRO B CA 1
ATOM 6450 C C . PRO B 1 352 ? 16.188 13.852 17.031 1 83.81 352 PRO B C 1
ATOM 6452 O O . PRO B 1 352 ? 15.398 14.25 17.891 1 83.81 352 PRO B O 1
ATOM 6455 N N . PHE B 1 353 ? 16.172 12.648 16.594 1 81.88 353 PHE B N 1
ATOM 6456 C CA . PHE B 1 353 ? 15.211 11.648 17.047 1 81.88 353 PHE B CA 1
ATOM 6457 C C . PHE B 1 353 ? 15.898 10.32 17.328 1 81.88 353 PHE B C 1
ATOM 6459 O O . PHE B 1 353 ? 16.219 9.57 16.406 1 81.88 353 PHE B O 1
ATOM 6466 N N . ASP B 1 354 ? 16.078 9.984 18.578 1 75.25 354 ASP B N 1
ATOM 6467 C CA . ASP B 1 354 ? 16.625 8.719 19.047 1 75.25 354 ASP B CA 1
ATOM 6468 C C . ASP B 1 354 ? 17.875 8.328 18.25 1 75.25 354 ASP B C 1
ATOM 6470 O O . ASP B 1 354 ? 17.953 7.234 17.703 1 75.25 354 ASP B O 1
ATOM 6474 N N . GLY B 1 355 ? 18.781 9.195 18.172 1 71.44 355 GLY B N 1
ATOM 6475 C CA . GLY B 1 355 ? 20.062 8.922 17.547 1 71.44 355 GLY B CA 1
ATOM 6476 C C . GLY B 1 355 ? 20.062 9.133 16.047 1 71.44 355 GLY B C 1
ATOM 6477 O O . GLY B 1 355 ? 21.078 8.898 15.383 1 71.44 355 GLY B O 1
ATOM 6478 N N . THR B 1 356 ? 18.906 9.484 15.539 1 79.88 356 THR B N 1
ATOM 6479 C CA . THR B 1 356 ? 18.828 9.789 14.109 1 79.88 356 THR B CA 1
ATOM 6480 C C . THR B 1 356 ? 18.188 11.164 13.883 1 79.88 356 THR B C 1
ATOM 6482 O O . THR B 1 356 ? 17.844 11.852 14.844 1 79.88 356 THR B O 1
ATOM 6485 N N . GLN B 1 357 ? 18.25 11.586 12.656 1 84.06 357 GLN B N 1
ATOM 6486 C CA . GLN B 1 357 ? 17.625 12.852 12.281 1 84.06 357 GLN B CA 1
ATOM 6487 C C . GLN B 1 357 ? 16.391 12.625 11.43 1 84.06 357 GLN B C 1
ATOM 6489 O O . GLN B 1 357 ? 16.422 11.836 10.477 1 84.06 357 GLN B O 1
ATOM 6494 N N . ILE B 1 358 ? 15.289 13.281 11.836 1 89.38 358 ILE B N 1
ATOM 6495 C CA . ILE B 1 358 ? 14.055 13.172 11.062 1 89.38 358 ILE B CA 1
ATOM 6496 C C . ILE B 1 358 ? 13.602 14.555 10.609 1 89.38 358 ILE B C 1
ATOM 6498 O O . ILE B 1 358 ? 13.938 15.562 11.234 1 89.38 358 ILE B O 1
ATOM 6502 N N . VAL B 1 359 ? 12.969 14.562 9.508 1 93.25 359 VAL B N 1
ATOM 6503 C CA . VAL B 1 359 ? 12.469 15.82 8.961 1 93.25 359 VAL B CA 1
ATOM 6504 C C . VAL B 1 359 ? 10.938 15.812 8.961 1 93.25 359 VAL B C 1
ATOM 6506 O O . VAL B 1 359 ? 10.32 14.844 8.516 1 93.25 359 VAL B O 1
ATOM 6509 N N . PHE B 1 360 ? 10.359 16.797 9.555 1 96.06 360 PHE B N 1
ATOM 6510 C CA . PHE B 1 360 ? 8.922 17.031 9.5 1 96.06 360 PHE B CA 1
ATOM 6511 C C . PHE B 1 360 ? 8.586 18.172 8.562 1 96.06 360 PHE B C 1
ATOM 6513 O O . PHE B 1 360 ? 9.414 19.047 8.32 1 96.06 360 PHE B O 1
ATOM 6520 N N . LYS B 1 361 ? 7.465 18.078 8.016 1 97 361 LYS B N 1
ATOM 6521 C CA . LYS B 1 361 ? 6.914 19.188 7.238 1 97 361 LYS B CA 1
ATOM 6522 C C . LYS B 1 361 ? 5.75 19.844 7.969 1 97 361 LYS B C 1
ATOM 6524 O O . LYS B 1 361 ? 4.789 19.188 8.352 1 97 361 LYS B O 1
ATOM 6529 N N . ILE B 1 362 ? 5.871 21.094 8.188 1 98.12 362 ILE B N 1
ATOM 6530 C CA . ILE B 1 362 ? 4.828 21.859 8.852 1 98.12 362 ILE B CA 1
ATOM 6531 C C . ILE B 1 362 ? 4.105 22.734 7.832 1 98.12 362 ILE B C 1
ATOM 6533 O O . ILE B 1 362 ? 4.734 23.547 7.148 1 98.12 362 ILE B O 1
ATOM 6537 N N . GLU B 1 363 ? 2.836 22.547 7.805 1 97.25 363 GLU B N 1
ATOM 6538 C CA . GLU B 1 363 ? 2.045 23.297 6.832 1 97.25 363 GLU B CA 1
ATOM 6539 C C . GLU B 1 363 ? 1.139 24.312 7.523 1 97.25 363 GLU B C 1
ATOM 6541 O O . GLU B 1 363 ? 0.854 24.188 8.719 1 97.25 363 GLU B O 1
ATOM 6546 N N . SER B 1 364 ? 0.753 25.328 6.812 1 97.62 364 SER B N 1
ATOM 6547 C CA . SER B 1 364 ? -0.251 26.312 7.195 1 97.62 364 SER B CA 1
ATOM 6548 C C . SER B 1 364 ? -0.814 27.031 5.973 1 97.62 364 SER B C 1
ATOM 6550 O O . SER B 1 364 ? -0.774 26.5 4.863 1 97.62 364 SER B O 1
ATOM 6552 N N . ILE B 1 365 ? -1.498 28.109 6.172 1 96.19 365 ILE B N 1
ATOM 6553 C CA . ILE B 1 365 ? -2.061 28.875 5.066 1 96.19 365 ILE B CA 1
ATOM 6554 C C . ILE B 1 365 ? -1.43 30.266 5.027 1 96.19 365 ILE B C 1
ATOM 6556 O O . ILE B 1 365 ? -1.064 30.812 6.066 1 96.19 365 ILE B O 1
ATOM 6560 N N . TYR B 1 366 ? -1.351 30.844 3.885 1 96.12 366 TYR B N 1
ATOM 6561 C CA . TYR B 1 366 ? -0.627 32.094 3.648 1 96.12 366 TYR B CA 1
ATOM 6562 C C . TYR B 1 366 ? -1.271 33.25 4.406 1 96.12 366 TYR B C 1
ATOM 6564 O O . TYR B 1 366 ? -0.576 34.125 4.895 1 96.12 366 TYR B O 1
ATOM 6572 N N . GLY B 1 367 ? -2.545 33.219 4.535 1 96.5 367 GLY B N 1
ATOM 6573 C CA . GLY B 1 367 ? -3.254 34.312 5.211 1 96.5 367 GLY B CA 1
ATOM 6574 C C . GLY B 1 367 ? -2.791 34.531 6.637 1 96.5 367 GLY B C 1
ATOM 6575 O O . GLY B 1 367 ? -2.861 35.625 7.152 1 96.5 367 GLY B O 1
ATOM 6576 N N . LEU B 1 368 ? -2.281 33.531 7.238 1 97.75 368 LEU B N 1
ATOM 6577 C CA . LEU B 1 368 ? -1.78 33.625 8.602 1 97.75 368 LEU B CA 1
ATOM 6578 C C . LEU B 1 368 ? -0.293 33.969 8.609 1 97.75 368 LEU B C 1
ATOM 6580 O O . LEU B 1 368 ? 0.169 34.75 9.453 1 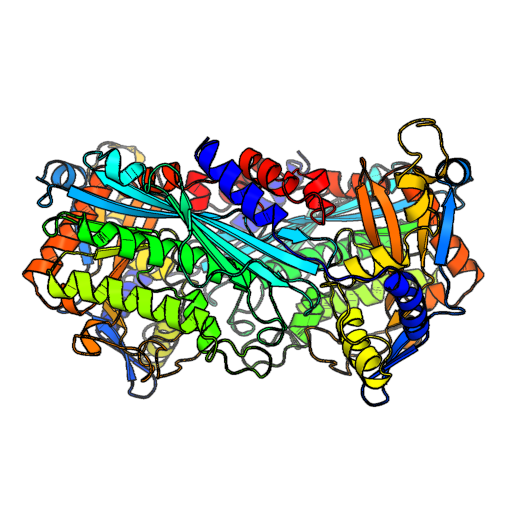97.75 368 LEU B O 1
ATOM 6584 N N . ILE B 1 369 ? 0.403 33.5 7.652 1 97.19 369 ILE B N 1
ATOM 6585 C CA . ILE B 1 369 ? 1.861 33.531 7.641 1 97.19 369 ILE B CA 1
ATOM 6586 C C . ILE B 1 369 ? 2.344 34.875 7.039 1 97.19 369 ILE B C 1
ATOM 6588 O O . ILE B 1 369 ? 3.479 35.281 7.277 1 97.19 369 ILE B O 1
ATOM 6592 N N . LYS B 1 370 ? 1.48 35.5 6.285 1 95.75 370 LYS B N 1
ATOM 6593 C CA . LYS B 1 370 ? 1.898 36.75 5.641 1 95.75 370 LYS B CA 1
ATOM 6594 C C . LYS B 1 370 ? 2.201 37.812 6.676 1 95.75 370 LYS B C 1
ATOM 6596 O O . LYS B 1 370 ? 2.963 38.75 6.406 1 95.75 370 LYS B O 1
ATOM 6601 N N . ASP B 1 371 ? 1.627 37.688 7.812 1 95.25 371 ASP B N 1
ATOM 6602 C CA . ASP B 1 371 ? 1.963 38.562 8.93 1 95.25 371 ASP B CA 1
ATOM 6603 C C . ASP B 1 371 ? 3.25 38.125 9.617 1 95.25 371 ASP B C 1
ATOM 6605 O O . ASP B 1 371 ? 3.326 37 10.125 1 95.25 371 ASP B O 1
ATOM 6609 N N . ASP B 1 372 ? 4.219 38.969 9.719 1 94.75 372 ASP B N 1
ATOM 6610 C CA . ASP B 1 372 ? 5.547 38.625 10.211 1 94.75 372 ASP B CA 1
ATOM 6611 C C . ASP B 1 372 ? 5.484 38.156 11.664 1 94.75 372 ASP B C 1
ATOM 6613 O O . ASP B 1 372 ? 6.152 37.188 12.039 1 94.75 372 ASP B O 1
ATOM 6617 N N . GLU B 1 373 ? 4.789 38.906 12.43 1 94.94 373 GLU B N 1
ATOM 6618 C CA . GLU B 1 373 ? 4.699 38.562 13.852 1 94.94 373 GLU B CA 1
ATOM 6619 C C . GLU B 1 373 ? 4.027 37.188 14.047 1 94.94 373 GLU B C 1
ATOM 6621 O O . GLU B 1 373 ? 4.516 36.344 14.812 1 94.94 373 GLU B O 1
ATOM 6626 N N . MET B 1 374 ? 2.932 36.969 13.344 1 96.62 374 MET B N 1
ATOM 6627 C CA . MET B 1 374 ? 2.229 35.688 13.414 1 96.62 374 MET B CA 1
ATOM 6628 C C . MET B 1 374 ? 3.117 34.562 12.93 1 96.62 374 MET B C 1
ATOM 6630 O O . MET B 1 374 ? 3.17 33.5 13.547 1 96.62 374 MET B O 1
ATOM 6634 N N . ARG B 1 375 ? 3.787 34.812 11.875 1 97.06 375 ARG B N 1
ATOM 6635 C CA . ARG B 1 375 ? 4.707 33.844 11.305 1 97.06 375 ARG B CA 1
ATOM 6636 C C . ARG B 1 375 ? 5.777 33.438 12.32 1 97.06 375 ARG B C 1
ATOM 6638 O O . ARG B 1 375 ? 6.039 32.25 12.516 1 97.06 375 ARG B O 1
ATOM 6645 N N . ARG B 1 376 ? 6.352 34.375 12.961 1 94.88 376 ARG B N 1
ATOM 6646 C CA . ARG B 1 376 ? 7.391 34.125 13.961 1 94.88 376 ARG B CA 1
ATOM 6647 C C . ARG B 1 376 ? 6.832 33.375 15.148 1 94.88 376 ARG B C 1
ATOM 6649 O O . ARG B 1 376 ? 7.461 32.406 15.617 1 94.88 376 ARG B O 1
ATOM 6656 N N . LYS B 1 377 ? 5.715 33.781 15.594 1 95.75 377 LYS B N 1
ATOM 6657 C CA . LYS B 1 377 ? 5.098 33.125 16.75 1 95.75 377 LYS B CA 1
ATOM 6658 C C . LYS B 1 377 ? 4.754 31.672 16.453 1 95.75 377 LYS B C 1
ATOM 6660 O O . LYS B 1 377 ? 4.977 30.781 17.281 1 95.75 377 LYS B O 1
ATOM 6665 N N . MET B 1 378 ? 4.242 31.438 15.281 1 97.69 378 MET B N 1
ATOM 6666 C CA . MET B 1 378 ? 3.861 30.094 14.883 1 97.69 378 MET B CA 1
ATOM 6667 C C . MET B 1 378 ? 5.09 29.188 14.766 1 97.69 378 MET B C 1
ATOM 6669 O O . MET B 1 378 ? 5.074 28.047 15.234 1 97.69 378 MET B O 1
ATOM 6673 N N . THR B 1 379 ? 6.121 29.719 14.172 1 96.88 379 THR B N 1
ATOM 6674 C CA . THR B 1 379 ? 7.359 28.953 14.047 1 96.88 379 THR B CA 1
ATOM 6675 C C . THR B 1 379 ? 7.941 28.625 15.422 1 96.88 379 THR B C 1
ATOM 6677 O O . THR B 1 379 ? 8.32 27.484 15.688 1 96.88 379 THR B O 1
ATOM 6680 N N . LYS B 1 380 ? 7.941 29.641 16.25 1 96.06 380 LYS B N 1
ATOM 6681 C CA . LYS B 1 380 ? 8.469 29.453 17.594 1 96.06 380 LYS B CA 1
ATOM 6682 C C . LYS B 1 380 ? 7.676 28.406 18.359 1 96.06 380 LYS B C 1
ATOM 6684 O O . LYS B 1 380 ? 8.25 27.578 19.078 1 96.06 380 LYS B O 1
ATOM 6689 N N . LYS B 1 381 ? 6.41 28.469 18.203 1 97.38 381 LYS B N 1
ATOM 6690 C CA . LYS B 1 381 ? 5.551 27.5 18.875 1 97.38 381 LYS B CA 1
ATOM 6691 C C . LYS B 1 381 ? 5.887 26.062 18.453 1 97.38 381 LYS B C 1
ATOM 6693 O O . LYS B 1 381 ? 5.965 25.172 19.297 1 97.38 381 LYS B O 1
ATOM 6698 N N . VAL B 1 382 ? 6.07 25.828 17.172 1 96.88 382 VAL B N 1
ATOM 6699 C CA . VAL B 1 382 ? 6.41 24.516 16.656 1 96.88 382 VAL B CA 1
ATOM 6700 C C . VAL B 1 382 ? 7.754 24.062 17.234 1 96.88 382 VAL B C 1
ATOM 6702 O O . VAL B 1 382 ? 7.887 22.922 17.688 1 96.88 382 VAL B O 1
ATOM 6705 N N . LEU B 1 383 ? 8.719 24.984 17.234 1 95.06 383 LEU B N 1
ATOM 6706 C CA . LEU B 1 383 ? 10.047 24.656 17.766 1 95.06 383 LEU B CA 1
ATOM 6707 C C . LEU B 1 383 ? 9.984 24.328 19.25 1 95.06 383 LEU B C 1
ATOM 6709 O O . LEU B 1 383 ? 10.664 23.406 19.719 1 95.06 383 LEU B O 1
ATOM 6713 N N . TYR B 1 384 ? 9.188 25.062 19.922 1 94.75 384 TYR B N 1
ATOM 6714 C CA . TYR B 1 384 ? 8.992 24.812 21.344 1 94.75 384 TYR B CA 1
ATOM 6715 C C . TYR B 1 384 ? 8.43 23.422 21.578 1 94.75 384 TYR B C 1
ATOM 6717 O O . TYR B 1 384 ? 8.969 22.656 22.391 1 94.75 384 TYR B O 1
ATOM 6725 N N . GLU B 1 385 ? 7.367 23.109 20.859 1 95.38 385 GLU B N 1
ATOM 6726 C CA . GLU B 1 385 ? 6.75 21.781 21 1 95.38 385 GLU B CA 1
ATOM 6727 C C . GLU B 1 385 ? 7.762 20.672 20.75 1 95.38 385 GLU B C 1
ATOM 6729 O O . GLU B 1 385 ? 7.773 19.672 21.453 1 95.38 385 GLU B O 1
ATOM 6734 N N . LEU B 1 386 ? 8.578 20.828 19.75 1 93.56 386 LEU B N 1
ATOM 6735 C CA . LEU B 1 386 ? 9.531 19.797 19.344 1 93.56 386 LEU B CA 1
ATOM 6736 C C . LEU B 1 386 ? 10.695 19.719 20.312 1 93.56 386 LEU B C 1
ATOM 6738 O O . LEU B 1 386 ? 11.367 18.688 20.406 1 93.56 386 LEU B O 1
ATOM 6742 N N . SER B 1 387 ? 10.969 20.828 21.031 1 91 387 SER B N 1
ATOM 6743 C CA . SER B 1 387 ? 12.055 20.844 22.016 1 91 387 SER B CA 1
ATOM 6744 C C . SER B 1 387 ? 11.68 20.062 23.266 1 91 387 SER B C 1
ATOM 6746 O O . SER B 1 387 ? 12.547 19.531 23.953 1 91 387 SER B O 1
ATOM 6748 N N . ILE B 1 388 ? 10.383 20.062 23.531 1 89.75 388 ILE B N 1
ATOM 6749 C CA . ILE B 1 388 ? 9.914 19.391 24.734 1 89.75 388 ILE B CA 1
ATOM 6750 C C . ILE B 1 388 ? 9.695 17.906 24.438 1 89.75 388 ILE B C 1
ATOM 6752 O O . ILE B 1 388 ? 10.008 17.047 25.266 1 89.75 388 ILE B O 1
ATOM 6756 N N . GLY B 1 389 ? 9.188 17.734 23.328 1 85.94 389 GLY B N 1
ATOM 6757 C CA . GLY B 1 389 ? 8.93 16.375 22.891 1 85.94 389 GLY B CA 1
ATOM 6758 C C . GLY B 1 389 ? 9.312 16.125 21.438 1 85.94 389 GLY B C 1
ATOM 6759 O O . GLY B 1 389 ? 9.641 17.078 20.719 1 85.94 389 GLY B O 1
ATOM 6760 N N . LYS B 1 390 ? 9.492 15 20.953 1 81.25 390 LYS B N 1
ATOM 6761 C CA . LYS B 1 390 ? 9.812 14.664 19.562 1 81.25 390 LYS B CA 1
ATOM 6762 C C . LYS B 1 390 ? 8.633 14.945 18.641 1 81.25 390 LYS B C 1
ATOM 6764 O O . LYS B 1 390 ? 8.812 15.227 17.453 1 81.25 390 LYS B O 1
ATOM 6769 N N . VAL B 1 391 ? 7.414 14.859 19.156 1 91.38 391 VAL B N 1
ATOM 6770 C CA . VAL B 1 391 ? 6.148 15.219 18.531 1 91.38 391 VAL B CA 1
ATOM 6771 C C . VAL B 1 391 ? 5.277 15.984 19.516 1 91.38 391 VAL B C 1
ATOM 6773 O O . VAL B 1 391 ? 5.348 15.75 20.734 1 91.38 391 VAL B O 1
ATOM 6776 N N . PRO B 1 392 ? 4.523 16.969 18.969 1 94.69 392 PRO B N 1
ATOM 6777 C CA . PRO B 1 392 ? 3.695 17.734 19.906 1 94.69 392 PRO B CA 1
ATOM 6778 C C . PRO B 1 392 ? 2.824 16.844 20.781 1 94.69 392 PRO B C 1
ATOM 6780 O O . PRO B 1 392 ? 2.168 15.93 20.281 1 94.69 392 PRO B O 1
ATOM 6783 N N . GLU B 1 393 ? 2.764 17.125 22.016 1 94.69 393 GLU B N 1
ATOM 6784 C CA . GLU B 1 393 ? 2.062 16.297 23 1 94.69 393 GLU B CA 1
ATOM 6785 C C . GLU B 1 393 ? 0.572 16.219 22.688 1 94.69 393 GLU B C 1
ATOM 6787 O O . GLU B 1 393 ? -0.034 15.148 22.812 1 94.69 393 GLU B O 1
ATOM 6792 N N . THR B 1 394 ? 0.001 17.359 22.359 1 96.62 394 THR B N 1
ATOM 6793 C CA . THR B 1 394 ? -1.432 17.391 22.078 1 96.62 394 THR B CA 1
ATOM 6794 C C . THR B 1 394 ? -1.782 16.516 20.891 1 96.62 394 THR B C 1
ATOM 6796 O O . THR B 1 394 ? -2.852 15.898 20.859 1 96.62 394 THR B O 1
ATOM 6799 N N . LEU B 1 395 ? -0.891 16.453 19.969 1 95.19 395 LEU B N 1
ATOM 6800 C CA . LEU B 1 395 ? -1.071 15.586 18.812 1 95.19 395 LEU B CA 1
ATOM 6801 C C . LEU B 1 395 ? -1.065 14.125 19.234 1 95.19 395 LEU B C 1
ATOM 6803 O O . LEU B 1 395 ? -1.895 13.336 18.766 1 95.19 395 LEU B O 1
ATOM 6807 N N . LEU B 1 396 ? -0.17 13.742 20.109 1 93.62 396 LEU B N 1
ATOM 6808 C CA . LEU B 1 396 ? -0.089 12.383 20.609 1 93.62 396 LEU B CA 1
ATOM 6809 C C . LEU B 1 396 ? -1.354 12.008 21.375 1 93.62 396 LEU B C 1
ATOM 6811 O O . LEU B 1 396 ? -1.837 10.883 21.281 1 93.62 396 LEU B O 1
ATOM 6815 N N . LYS B 1 397 ? -1.827 12.953 22.078 1 94.31 397 LYS B N 1
ATOM 6816 C CA . LYS B 1 397 ? -3.078 12.75 22.797 1 94.31 397 LYS B CA 1
ATOM 6817 C C . LYS B 1 397 ? -4.23 12.484 21.828 1 94.31 397 LYS B C 1
ATOM 6819 O O . LYS B 1 397 ? -5.016 11.555 22.031 1 94.31 397 LYS B O 1
ATOM 6824 N N . ALA B 1 398 ? -4.324 13.305 20.844 1 95.12 398 ALA B N 1
ATOM 6825 C CA . ALA B 1 398 ? -5.387 13.141 19.859 1 95.12 398 ALA B CA 1
ATOM 6826 C C . ALA B 1 398 ? -5.289 11.781 19.172 1 95.12 398 ALA B C 1
ATOM 6828 O O . ALA B 1 398 ? -6.301 11.109 18.969 1 95.12 398 ALA B O 1
ATOM 6829 N N . ASP B 1 399 ? -4.098 11.359 18.859 1 90.88 399 ASP B N 1
ATOM 6830 C CA . ASP B 1 399 ? -3.842 10.055 18.25 1 90.88 399 ASP B CA 1
ATOM 6831 C C . ASP B 1 399 ? -4.344 8.93 19.141 1 90.88 399 ASP B C 1
ATOM 6833 O O . ASP B 1 399 ? -4.969 7.977 18.672 1 90.88 399 ASP B O 1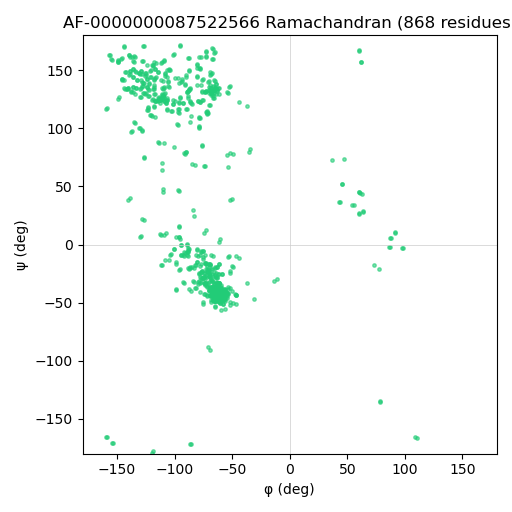
ATOM 6837 N N . SER B 1 400 ? -4.102 9.062 20.328 1 91.81 400 SER B N 1
ATOM 6838 C CA . SER B 1 400 ? -4.453 8.023 21.297 1 91.81 400 SER B CA 1
ATOM 6839 C C . SER B 1 400 ? -5.961 7.926 21.484 1 91.81 400 SER B C 1
ATOM 6841 O O . SER B 1 400 ? -6.516 6.824 21.547 1 91.81 400 SER B O 1
ATOM 6843 N N . ILE B 1 401 ? -6.617 9.07 21.516 1 92.56 401 ILE B N 1
ATOM 6844 C CA . ILE B 1 401 ? -8.055 9.109 21.766 1 92.56 401 ILE B CA 1
ATOM 6845 C C . ILE B 1 401 ? -8.812 8.602 20.547 1 92.56 401 ILE B C 1
ATOM 6847 O O . ILE B 1 401 ? -9.852 7.945 20.672 1 92.56 401 ILE B O 1
ATOM 6851 N N . ALA B 1 402 ? -8.289 8.844 19.406 1 93.06 402 ALA B N 1
ATOM 6852 C CA . ALA B 1 402 ? -9.008 8.547 18.172 1 93.06 402 ALA B CA 1
ATOM 6853 C C . ALA B 1 402 ? -8.695 7.141 17.672 1 93.06 402 ALA B C 1
ATOM 6855 O O . ALA B 1 402 ? -9.367 6.625 16.781 1 93.06 402 ALA B O 1
ATOM 6856 N N . LYS B 1 403 ? -7.801 6.449 18.234 1 90.81 403 LYS B N 1
ATOM 6857 C CA . LYS B 1 403 ? -7.297 5.172 17.75 1 90.81 403 LYS B CA 1
ATOM 6858 C C . LYS B 1 403 ? -8.352 4.078 17.859 1 90.81 403 LYS B C 1
ATOM 6860 O O . LYS B 1 403 ? -9.055 3.994 18.875 1 90.81 403 LYS B O 1
ATOM 6865 N N . ILE B 1 404 ? -8.492 3.342 16.828 1 90.5 404 ILE B N 1
ATOM 6866 C CA . ILE B 1 404 ? -9.281 2.117 16.844 1 90.5 404 ILE B CA 1
ATOM 6867 C C . ILE B 1 404 ? -8.359 0.904 16.891 1 90.5 404 ILE B C 1
ATOM 6869 O O . ILE B 1 404 ? -7.629 0.638 15.93 1 90.5 404 ILE B O 1
ATOM 6873 N N . SER B 1 405 ? -8.398 0.184 17.922 1 88.69 405 SER B N 1
ATOM 6874 C CA . SER B 1 405 ? -7.5 -0.95 18.094 1 88.69 405 SER B CA 1
ATOM 6875 C C . SER B 1 405 ? -7.891 -2.111 17.188 1 88.69 405 SER B C 1
ATOM 6877 O O . SER B 1 405 ? -9.008 -2.145 16.656 1 88.69 405 SER B O 1
ATOM 6879 N N . SER B 1 406 ? -6.996 -3.031 17.062 1 85.88 406 SER B N 1
ATOM 6880 C CA . SER B 1 406 ? -7.25 -4.219 16.25 1 85.88 406 SER B CA 1
ATOM 6881 C C . SER B 1 406 ? -8.422 -5.023 16.797 1 85.88 406 SER B C 1
ATOM 6883 O O . SER B 1 406 ? -9.234 -5.551 16.031 1 85.88 406 SER B O 1
ATOM 6885 N N . ASN B 1 407 ? -8.469 -5.109 18.078 1 85.81 407 ASN B N 1
ATOM 6886 C CA . ASN B 1 407 ? -9.578 -5.832 18.703 1 85.81 407 ASN B CA 1
ATOM 6887 C C . ASN B 1 407 ? -10.914 -5.152 18.422 1 85.81 407 ASN B C 1
ATOM 6889 O O . ASN B 1 407 ? -11.906 -5.82 18.125 1 85.81 407 ASN B O 1
ATOM 6893 N N . GLU B 1 408 ? -10.883 -3.838 18.547 1 90.12 408 GLU B N 1
ATOM 6894 C CA . GLU B 1 408 ? -12.109 -3.088 18.281 1 90.12 408 GLU B CA 1
ATOM 6895 C C . GLU B 1 408 ? -12.531 -3.236 16.828 1 90.12 408 GLU B C 1
ATOM 6897 O O . GLU B 1 408 ? -13.727 -3.34 16.531 1 90.12 408 GLU B O 1
ATOM 6902 N N . LYS B 1 409 ? -11.578 -3.248 15.93 1 88.94 409 LYS B N 1
ATOM 6903 C CA . LYS B 1 409 ? -11.875 -3.463 14.516 1 88.94 409 LYS B CA 1
ATOM 6904 C C . LYS B 1 409 ? -12.547 -4.816 14.297 1 88.94 409 LYS B C 1
ATOM 6906 O O . LYS B 1 409 ? -13.531 -4.914 13.555 1 88.94 409 LYS B O 1
ATOM 6911 N N . SER B 1 410 ? -12.031 -5.844 14.938 1 87.44 410 SER B N 1
ATOM 6912 C CA . SER B 1 410 ? -12.602 -7.184 14.836 1 87.44 410 SER B CA 1
ATOM 6913 C C . SER B 1 410 ? -14.023 -7.223 15.383 1 87.44 410 SER B C 1
ATOM 6915 O O . SER B 1 410 ? -14.898 -7.859 14.789 1 87.44 410 SER B O 1
ATOM 6917 N N . GLU B 1 411 ? -14.227 -6.551 16.453 1 89.75 411 GLU B N 1
ATOM 6918 C CA . GLU B 1 411 ? -15.555 -6.484 17.047 1 89.75 411 GLU B CA 1
ATOM 6919 C C . GLU B 1 411 ? -16.531 -5.773 16.125 1 89.75 411 GLU B C 1
ATOM 6921 O O . GLU B 1 411 ? -17.688 -6.188 15.992 1 89.75 411 GLU B O 1
ATOM 6926 N N . ILE B 1 412 ? -16.078 -4.719 15.508 1 91.69 412 ILE B N 1
ATOM 6927 C CA . ILE B 1 412 ? -16.922 -3.957 14.594 1 91.69 412 ILE B CA 1
ATOM 6928 C C . ILE B 1 412 ? -17.328 -4.832 13.414 1 91.69 412 ILE B C 1
ATOM 6930 O O . ILE B 1 412 ? -18.484 -4.828 12.992 1 91.69 412 ILE B O 1
ATOM 6934 N N . ARG B 1 413 ? -16.406 -5.586 12.938 1 88.94 413 ARG B N 1
ATOM 6935 C CA . ARG B 1 413 ? -16.688 -6.48 11.82 1 88.94 413 ARG B CA 1
ATOM 6936 C C . ARG B 1 413 ? -17.797 -7.473 12.172 1 88.94 413 ARG B C 1
ATOM 6938 O O . ARG B 1 413 ? -18.641 -7.789 11.336 1 88.94 413 ARG B O 1
ATOM 6945 N N . GLU B 1 414 ? -17.781 -7.902 13.32 1 88.75 414 GLU B N 1
ATOM 6946 C CA . GLU B 1 414 ? -18.719 -8.922 13.773 1 88.75 414 GLU B CA 1
ATOM 6947 C C . GLU B 1 414 ? -20.125 -8.352 13.945 1 88.75 414 GLU B C 1
ATOM 6949 O O . GLU B 1 414 ? -21.109 -9.094 14.039 1 88.75 414 GLU B O 1
ATOM 6954 N N . LEU B 1 415 ? -20.219 -7.078 13.984 1 90.69 415 LEU B N 1
ATOM 6955 C CA . LEU B 1 415 ? -21.531 -6.441 14.133 1 90.69 415 LEU B CA 1
ATOM 6956 C C . LEU B 1 415 ? -22.344 -6.586 12.859 1 90.69 415 LEU B C 1
ATOM 6958 O O . LEU B 1 415 ? -23.578 -6.457 12.891 1 90.69 415 LEU B O 1
ATOM 6962 N N . PHE B 1 416 ? -21.641 -6.781 11.758 1 90.31 416 PHE B N 1
ATOM 6963 C CA . PHE B 1 416 ? -22.328 -6.887 10.469 1 90.31 416 PHE B CA 1
ATOM 6964 C C . PHE B 1 416 ? -22.688 -8.328 10.172 1 90.31 416 PHE B C 1
ATOM 6966 O O . PHE B 1 416 ? -22.141 -8.945 9.258 1 90.31 416 PHE B O 1
ATOM 6973 N N . THR B 1 417 ? -23.719 -8.836 10.719 1 85.06 417 THR B N 1
ATOM 6974 C CA . THR B 1 417 ? -24.094 -10.25 10.695 1 85.06 417 THR B CA 1
ATOM 6975 C C . THR B 1 417 ? -24.828 -10.602 9.414 1 85.06 417 THR B C 1
ATOM 6977 O O . THR B 1 417 ? -24.75 -11.727 8.93 1 85.06 417 THR B O 1
ATOM 6980 N N . LYS B 1 418 ? -25.594 -9.633 8.859 1 83.56 418 LYS B N 1
ATOM 6981 C CA . LYS B 1 418 ? -26.375 -9.891 7.66 1 83.56 418 LYS B CA 1
ATOM 6982 C C . LYS B 1 418 ? -25.484 -10.117 6.441 1 83.56 418 LYS B C 1
ATOM 6984 O O . LYS B 1 418 ? -25.875 -10.82 5.504 1 83.56 418 LYS B O 1
ATOM 6989 N N . ASP B 1 419 ? -24.391 -9.516 6.438 1 85.56 419 ASP B N 1
ATOM 6990 C CA . ASP B 1 419 ? -23.375 -9.625 5.387 1 85.56 419 ASP B CA 1
ATOM 6991 C C . ASP B 1 419 ? -21.969 -9.727 5.984 1 85.56 419 ASP B C 1
ATOM 6993 O O . ASP B 1 419 ? -21.328 -8.711 6.234 1 85.56 419 ASP B O 1
ATOM 6997 N N . PRO B 1 420 ? -21.5 -10.914 6.098 1 84.62 420 PRO B N 1
ATOM 6998 C CA . PRO B 1 420 ? -20.203 -11.078 6.762 1 84.62 420 PRO B CA 1
ATOM 6999 C C . PRO B 1 420 ? -19.047 -10.492 5.953 1 84.62 420 PRO B C 1
ATOM 7001 O O . PRO B 1 420 ? -19.109 -10.469 4.719 1 84.62 420 PRO B O 1
ATOM 7004 N N . ALA B 1 421 ? -18.047 -10 6.699 1 85.94 421 ALA B N 1
ATOM 7005 C CA . ALA B 1 421 ? -16.844 -9.461 6.066 1 85.94 421 ALA B CA 1
ATOM 7006 C C . ALA B 1 421 ? -16.078 -10.547 5.328 1 85.94 421 ALA B C 1
ATOM 7008 O O . ALA B 1 421 ? -15.977 -11.68 5.809 1 85.94 421 ALA B O 1
ATOM 7009 N N . GLU B 1 422 ? -15.562 -10.141 4.18 1 84.75 422 GLU B N 1
ATOM 7010 C CA . GLU B 1 422 ? -14.695 -11.055 3.434 1 84.75 422 GLU B CA 1
ATOM 7011 C C . GLU B 1 422 ? -13.367 -11.266 4.152 1 84.75 422 GLU B C 1
ATOM 7013 O O . GLU B 1 422 ? -12.805 -10.328 4.719 1 84.75 422 GLU B O 1
ATOM 7018 N N . LYS B 1 423 ? -12.914 -12.469 4.199 1 78.56 423 LYS B N 1
ATOM 7019 C CA . LYS B 1 423 ? -11.625 -12.781 4.801 1 78.56 423 LYS B CA 1
ATOM 7020 C C . LYS B 1 423 ? -10.633 -13.281 3.752 1 78.56 423 LYS B C 1
ATOM 7022 O O . LYS B 1 423 ? -10.969 -14.141 2.938 1 78.56 423 LYS B O 1
ATOM 7027 N N . SER B 1 424 ? -9.547 -12.594 3.719 1 74.19 424 SER B N 1
ATOM 7028 C CA . SER B 1 424 ? -8.469 -13.047 2.848 1 74.19 424 SER B CA 1
ATOM 7029 C C . SER B 1 424 ? -7.57 -14.055 3.561 1 74.19 424 SER B C 1
ATOM 7031 O O . SER B 1 424 ? -7.633 -14.195 4.781 1 74.19 424 SER B O 1
ATOM 7033 N N . TYR B 1 425 ? -6.824 -14.812 2.754 1 72.31 425 TYR B N 1
ATOM 7034 C CA . TYR B 1 425 ? -5.863 -15.75 3.32 1 72.31 425 TYR B CA 1
ATOM 7035 C C . TYR B 1 425 ? -4.914 -15.055 4.281 1 72.31 425 TYR B C 1
ATOM 7037 O O . TYR B 1 425 ? -4.652 -15.547 5.379 1 72.31 425 TYR B O 1
ATOM 7045 N N . ASN B 1 426 ? -4.461 -13.906 3.92 1 65.12 426 ASN B N 1
ATOM 7046 C CA . ASN B 1 426 ? -3.518 -13.164 4.754 1 65.12 426 ASN B CA 1
ATOM 7047 C C . ASN B 1 426 ? -4.148 -12.758 6.082 1 65.12 426 ASN B C 1
ATOM 7049 O O . ASN B 1 426 ? -3.488 -12.789 7.125 1 65.12 426 ASN B O 1
ATOM 7053 N N . GLU B 1 427 ? -5.328 -12.344 6.023 1 67.62 427 GLU B N 1
ATOM 7054 C CA . GLU B 1 427 ? -6.02 -11.938 7.242 1 67.62 427 GLU B CA 1
ATOM 7055 C C . GLU B 1 427 ? -6.199 -13.117 8.195 1 67.62 427 GLU B C 1
ATOM 7057 O O . GLU B 1 427 ? -6.137 -12.945 9.414 1 67.62 427 GLU B O 1
ATOM 7062 N N . ILE B 1 428 ? -6.457 -14.273 7.59 1 65.81 428 ILE B N 1
ATOM 7063 C CA . ILE B 1 428 ? -6.66 -15.453 8.422 1 65.81 428 ILE B CA 1
ATOM 7064 C C . ILE B 1 428 ? -5.328 -15.891 9.031 1 65.81 428 ILE B C 1
ATOM 7066 O O . ILE B 1 428 ? -5.258 -16.234 10.211 1 65.81 428 ILE B O 1
ATOM 7070 N N . ARG B 1 429 ? -4.316 -15.891 8.219 1 62.03 429 ARG B N 1
ATOM 7071 C CA . ARG B 1 429 ? -2.998 -16.344 8.656 1 62.03 429 ARG B CA 1
ATOM 7072 C C . ARG B 1 429 ? -2.43 -15.406 9.727 1 62.03 429 ARG B C 1
ATOM 7074 O O . ARG B 1 429 ? -1.889 -15.867 10.734 1 62.03 429 ARG B O 1
ATOM 7081 N N . TRP B 1 430 ? -2.512 -14.086 9.398 1 56.56 430 TRP B N 1
ATOM 7082 C CA . TRP B 1 430 ? -1.811 -13.133 10.25 1 56.56 430 TRP B CA 1
ATOM 7083 C C . TRP B 1 430 ? -2.758 -12.523 11.281 1 56.56 430 TRP B C 1
ATOM 7085 O O . TRP B 1 430 ? -2.316 -11.922 12.258 1 56.56 430 TRP B O 1
ATOM 7095 N N . GLY B 1 431 ? -3.912 -13.055 11.273 1 48.03 431 GLY B N 1
ATOM 7096 C CA . GLY B 1 431 ? -4.879 -12.336 12.086 1 48.03 431 GLY B CA 1
ATOM 7097 C C . GLY B 1 431 ? -5.09 -10.906 11.633 1 48.03 431 GLY B C 1
ATOM 7098 O O . GLY B 1 431 ? -4.605 -10.508 10.57 1 48.03 431 GLY B O 1
ATOM 7099 N N . ASP B 1 432 ? -6.043 -10.258 12.047 1 43.44 432 ASP B N 1
ATOM 7100 C CA . ASP B 1 432 ? -6.359 -8.867 11.742 1 43.44 432 ASP B CA 1
ATOM 7101 C C . ASP B 1 432 ? -5.145 -7.965 11.961 1 43.44 432 ASP B C 1
ATOM 7103 O O . ASP B 1 432 ? -5.145 -7.133 12.875 1 43.44 432 ASP B O 1
ATOM 7107 N N . LEU B 1 433 ? -4.109 -8.469 11.602 1 40.84 433 LEU B N 1
ATOM 7108 C CA . LEU B 1 433 ? -2.973 -7.598 11.875 1 40.84 433 LEU B CA 1
ATOM 7109 C C . LEU B 1 433 ? -2.965 -6.402 10.93 1 40.84 433 LEU B C 1
ATOM 7111 O O . LEU B 1 433 ? -3.338 -6.527 9.766 1 40.84 433 LEU B O 1
ATOM 7115 N N . ASP B 1 434 ? -3.139 -5.223 11.289 1 39 434 ASP B N 1
ATOM 7116 C CA . ASP B 1 434 ? -3.223 -3.898 10.688 1 39 434 ASP B CA 1
ATOM 7117 C C . ASP B 1 434 ? -2.271 -3.773 9.5 1 39 434 ASP B C 1
ATOM 7119 O O . ASP B 1 434 ? -1.064 -3.975 9.641 1 39 434 ASP B O 1
ATOM 7123 N N . GLU B 1 435 ? -2.654 -4.289 8.352 1 33.34 435 GLU B N 1
ATOM 7124 C CA . GLU B 1 435 ? -1.876 -3.926 7.172 1 33.34 435 GLU B CA 1
ATOM 7125 C C . GLU B 1 435 ? -1.682 -2.416 7.082 1 33.34 435 GLU B C 1
ATOM 7127 O O . GLU B 1 435 ? -2.65 -1.669 6.926 1 33.34 435 GLU B O 1
ATOM 7132 N N . PHE B 1 436 ? -0.929 -1.736 7.691 1 29.61 436 PHE B N 1
ATOM 7133 C CA . PHE B 1 436 ? -0.688 -0.317 7.457 1 29.61 436 PHE B CA 1
ATOM 7134 C C . PHE B 1 436 ? 0.054 -0.103 6.145 1 29.61 436 PHE B C 1
ATOM 7136 O O . PHE B 1 436 ? 0.896 -0.918 5.762 1 29.61 436 PHE B O 1
#

Solvent-accessible surface area (backbone atoms only — not comparable to full-atom values): 46222 Å² total; per-residue (Å²): 124,57,67,47,68,71,54,51,50,52,53,38,51,52,44,68,50,46,41,73,68,75,60,77,66,50,60,62,49,51,55,60,55,54,60,47,56,45,56,34,68,56,98,91,37,58,42,34,31,34,56,77,65,74,52,77,48,73,44,52,25,71,64,40,48,69,48,79,74,90,50,79,34,35,34,9,44,27,59,17,54,62,50,54,39,47,25,58,57,16,33,33,37,16,45,14,35,12,27,37,24,38,37,67,82,45,68,73,56,49,59,32,37,24,35,19,36,19,34,38,31,46,33,83,50,48,41,67,64,60,43,96,60,76,44,71,39,78,93,70,35,25,34,36,39,34,45,68,50,62,52,85,35,47,79,64,67,59,52,60,50,35,36,51,51,15,46,50,41,16,35,37,51,39,49,60,69,46,51,84,76,52,63,60,75,24,36,37,39,35,75,24,65,71,56,65,60,69,60,50,42,48,40,66,42,87,41,98,50,36,49,42,63,75,31,67,66,57,51,49,41,52,40,37,46,44,48,51,49,45,53,28,63,73,58,66,24,56,56,33,4,49,24,61,72,63,79,53,41,64,66,45,55,53,46,53,56,48,27,46,73,67,68,73,39,92,63,60,52,40,68,32,35,54,47,46,49,50,59,71,48,47,63,84,64,55,73,66,44,61,77,58,45,78,69,66,80,78,61,76,72,80,46,43,34,20,31,46,42,43,32,36,33,79,41,48,54,56,87,96,37,73,45,78,73,46,77,84,62,40,80,88,54,78,75,90,66,62,74,68,34,68,29,49,23,34,32,44,36,36,36,65,48,95,93,40,71,38,53,35,37,39,26,32,38,33,60,56,46,73,40,64,69,52,34,51,52,53,51,49,49,54,52,31,36,45,37,72,30,91,54,47,64,33,48,54,48,8,48,58,56,15,37,57,48,60,67,55,41,54,53,55,50,63,50,29,70,94,50,48,63,59,66,50,58,64,42,66,75,63,37,77,57,79,70,96,125,56,70,47,70,70,53,52,48,52,52,38,51,52,45,67,50,45,41,73,67,75,59,78,68,50,60,63,48,50,54,61,56,52,58,46,54,45,57,34,70,57,99,90,36,56,40,34,31,32,54,77,65,76,52,76,48,72,43,52,26,71,64,40,48,68,49,79,73,89,48,80,34,35,35,10,42,26,58,17,55,59,49,55,40,48,24,61,59,16,33,32,35,17,46,15,34,12,26,40,26,38,36,66,82,43,69,74,56,49,58,30,36,24,36,20,36,19,33,39,31,46,33,85,48,48,40,66,66,58,42,95,56,76,44,70,38,78,94,70,34,26,35,33,39,35,46,68,49,63,53,86,36,47,78,65,67,61,53,59,52,35,36,51,51,14,46,50,41,15,35,38,51,39,48,60,68,46,50,81,76,53,63,60,75,27,36,37,40,36,75,24,66,70,58,67,60,70,59,50,36,47,41,66,44,85,42,99,50,37,49,43,63,74,32,67,65,56,52,49,40,52,41,37,44,45,51,51,50,45,52,28,62,74,59,67,24,56,56,34,4,47,24,61,72,61,80,54,41,65,66,46,55,52,45,54,55,48,28,48,73,68,67,73,39,94,63,59,52,40,67,33,36,54,47,46,48,49,58,70,48,46,62,84,64,56,74,66,44,62,73,60,46,78,72,66,81,78,63,75,72,78,46,41,36,18,31,47,41,44,32,36,33,80,44,49,55,56,80,98,37,74,43,84,72,48,75,84,64,39,82,88,53,78,75,90,68,62,74,69,34,68,29,48,24,34,31,44,36,35,36,66,49,95,92,39,72,39,54,35,37,39,26,34,37,33,60,56,47,73,40,64,69,52,34,51,52,52,52,49,50,53,51,30,36,44,37,72,30,88,55,45,63,33,49,54,48,7,48,58,55,15,37,60,50,61,68,55,42,55,54,56,51,63,49,29,69,93,51,46,62,59,65,48,59,62,41,66,75,63,36,75,56,79,71,94

Sequence (872 aa):
MTLEPVHMKEISDIASEIEYSYTEKESQDIFEIFKLLSELRQDDKIILKAVGKLFRASADVRRMSLTEDEYKVTYSSDSGSTNPILFERGLFLDICHAAMASTPTDLNLHRKRTIVCTGFPSGKKTKLPENESWKTFDDGFGRSKVIQIDPSVLKIRAGRMVHDYSIYASESEHILWTQPDMDTTGFFIMDGPVYPKQLMFWMGTNSDKVLIRHDRNAKKILQNYIDIMDFHLENKMPVIGFVKNPAETQILNLLREKAKEEKIFTELPWATDTQLFKSFLKPENESEAAEKKKENADSGNRFKITYSNWFIQPNQFYDKEIKPNSPLVDETLRRKFDDEDYLPVFFMVRVPFDGTQIVFKIESIYGLIKDDEMRRKMTKKVLYELSIGKVPETLLKADSIAKISSNEKSEIRELFTKDPAEKSYNEIRWGDLDEFMTLEPVHMKEISDIASEIEYSYTEKESQDIFEIFKLLSELRQDDKIILKAVGKLFRASADVRRMSLTEDEYKVTYSSDSGSTNPILFERGLFLDICHAAMASTPTDLNLHRKRTIVCTGFPSGKKTKLPENESWKTFDDGFGRSKVIQIDPSVLKIRAGRMVHDYSIYASESEHILWTQPDMDTTGFFIMDGPVYPKQLMFWMGTNSDKVLIRHDRNAKKILQNYIDIMDFHLENKMPVIGFVKNPAETQILNLLREKAKEEKIFTELPWATDTQLFKSFLKPENESEAAEKKKENADSGNRFKITYSNWFIQPNQFYDKEIKPNSPLVDETLRRKFDDEDYLPVFFMVRVPFDGTQIVFKIESIYGLIKDDEMRRKMTKKVLYELSIGKVPETLLKADSIAKISSNEKSEIRELFTKDPAEKSYNEIRWGDLDEF

pLDDT: mean 84.26, std 15.64, range [29.61, 98.5]